Protein 9MKY (pdb70)

Organism: Homo sapiens (NCBI:txid9606)

Nearest PDB structures (foldseek):
  6vtk-assembly1_A  TM=8.248E-01  e=1.643E-38  Gallus gallus
  7rnn-assembly1_D  TM=8.249E-01  e=2.443E-36  Homo sapiens
  6l6p-assembly1_A  TM=8.157E-01  e=1.020E-35  Homo sapiens
  7cfs-assembly1_C  TM=8.239E-01  e=6.460E-35  Homo sapiens
  6l6p-assembly1_C  TM=8.046E-01  e=2.394E-34  Homo sapiens

Radius of gyration: 37.19 Å; Cα contacts (8 Å, |Δi|>4): 2549; chains: 3; bounding box: 82×81×108 Å

Sequence (1266 aa):
DFAISTSFHGIHNIVQNRSKIRRVLWLVVVLGSVSLVTWQIYIRLLNYFTWPTTTSIEVQYVEKMEFPAVTFCNLNRFQTDAVAKFGVIFFLWHIVSKVLHLQEITANSTGSREATDFAASHQNFSIVEFIRNKGFYLNNSTLLDCEFFGKPCSPKDFAHVFTEYGNCFTFNHGVSGRGLSLLFNVNQEAFTDNPALGFVDAGIIFVIHSPKKVPQFDGLGLLSPVGMHARVTIRQVKTVHQEYPWGECNPNIKLQNFSSYSTSGCLKECKAQHIKKQCGCVPFLLPGYGIECDLQKYFSCVSPVLDHIEFKDLCTVGTHNSSCPVSCEEIEYPATISYSSFPSQKALKYLSKKLNQSRKYIRENLVKIEINYSDLNYKITQQQKAVSVSELLADLGGQLGLFCGASLITIIEIIEYLFTNFDFAISTSFHGIHNIVQNRSKIRRVLWLVVVLGSVSLVTWQIYIRLLNYFTWPTTTSIEVQYVEKMEFPAVTFCNLNRFQTDAVAKFGVIFFLWHIVSKVLHLQEITANSTGSREATDFAASHQNFSIVEFIRNKGFYLNNSTLLDCEFFGKPCSPKDFAHVFTEYGNCFTFNHGVSGRGLSLLFNVNQEAFTDNPALGFVDAGIIFVIHSPKKVPQFDGLGLLSPVGMHARVTIRQVKTVHQEYPWGECNPNIKLQNFSSYSTSGCLKECKAQHIKKQCGCVPFLLPGYGIECDLQKYFSCVSPVLDHIEFKDLCTVGTHNSSCPVSCEEIEYPATISYSSFPSQKALKYLSKKLNQSRKYIRENLVKIEINYSDLNYKITQQQKAVSVSELLADLGGQLGLFCGASLITIIEIIEYLFTNFDFAISTSFHGIHNIVQNRSKIRRVLWLVVVLGSVSLVTWQIYIRLLNYFTWPTTTSIEVQYVEKMEFPAVTFCNLNRFQTDAVAKFGVIFFLWHIVSKVLHLQEITANSTGSREATDFAASHQNFSIVEFIRNKGFYLNNSTLLDCEFFGKPCSPKDFAHVFTEYGNCFTFNHGVSGRGLSLLFNVNQEAFTDNPALGFVDAGIIFVIHSPKKVPQFDGLGLLSPVGMHARVTIRQVKTVHQEYPWGECNPNIKLQNFSSYSTSGCLKECKAQHIKKQCGCVPFLLPGYGIECDLQKYFSCVSPVLDHIEFKDLCTVGTHNSSCPVSCEEIEYPATISYSSFPSQKALKYLSKKLNQSRKYIRENLVKIEINYSDLNYKITQQQKAVSVSELLADLGGQLGLFCGASLITIIEIIEYLFTNF

Solvent-accessible surface area: 55753 Å² total; per-residue (Å²): 108,32,7,97,33,22,28,34,18,0,41,32,11,36,62,111,58,172,46,79,115,80,111,61,81,2,36,104,43,16,62,46,17,58,76,61,12,91,144,6,36,120,55,23,66,92,78,38,120,87,88,44,17,23,0,9,19,77,21,53,32,36,52,141,35,149,12,1,0,0,0,3,0,0,6,5,13,0,32,51,116,18,8,78,194,51,35,22,0,22,50,0,0,27,16,0,2,7,0,29,30,61,111,134,42,101,82,123,47,103,7,19,119,93,0,64,94,28,2,58,80,97,110,155,45,50,7,41,97,29,0,114,81,80,1,2,79,26,69,124,60,3,10,52,66,5,70,46,39,58,137,112,24,37,38,168,43,17,28,71,37,52,5,18,22,0,5,0,24,9,9,52,86,82,51,31,9,75,10,1,34,2,15,1,10,1,34,16,138,25,2,19,4,29,12,70,51,54,46,14,15,0,0,0,0,1,23,20,18,15,50,160,76,95,16,65,2,48,8,30,1,30,1,0,0,15,16,20,9,0,18,0,22,0,48,18,22,42,20,36,20,38,84,147,55,59,10,66,2,43,72,131,61,150,25,86,138,81,57,86,42,22,12,26,16,8,50,31,25,18,20,0,83,58,0,85,146,124,6,57,16,2,1,27,10,1,107,66,44,46,130,66,5,81,8,83,78,2,40,79,25,2,20,69,16,2,56,87,8,78,153,110,60,63,17,46,24,1,47,24,144,12,61,2,1,2,11,40,82,15,51,60,29,51,14,64,17,3,4,0,18,1,16,3,53,94,1,1,97,74,9,23,166,133,40,131,68,72,100,122,20,0,115,41,4,0,0,27,1,30,0,4,0,16,58,14,1,30,60,29,16,71,9,62,89,45,25,56,94,18,50,11,41,6,13,26,6,2,3,18,18,8,4,2,14,4,0,70,4,0,82,69,18,63,105,51,100,96,154,98,100,117,108,32,6,97,30,22,28,33,18,0,40,31,11,36,60,112,58,170,46,78,114,85,110,61,84,3,37,101,43,16,62,45,18,57,77,62,12,92,140,7,37,118,57,25,66,92,78,38,121,87,90,44,18,24,0,9,19,76,22,53,30,37,50,139,34,149,12,2,0,0,0,3,0,1,7,4,13,0,33,51,115,17,8,78,196,50,35,23,0,23,50,0,0,26,15,0,1,6,0,32,30,60,110,133,42,97,82,124,48,105,7,18,120,92,0,62,93,26,2,58,81,98,111,155,45,50,7,39,96,29,0,115,80,78,0,2,80,26,70,122,60,4,10,52,70,6,70,46,39,58,134,112,25,37,40,166,41,17,29,72,38,53,5,18,24,0,4,0,23,9,10,51,85,84,51,31,8,75,11,1,34,3,18,1,10,1,33,15,137,25,2,20,4,29,10,70,52,54,47,14,17,0,0,0,0,0,24,20,17,16,50,161,77,96,17,66,2,46,8,29,1,29,1,0,0,16,14,19,9,1,18,0,22,0,51,19,22,41,20,36,21,37,83,147,55,60,11,67,2,44,70,129,61,147,25,87,138,81,56,87,43,23,13,27,16,9,49,33,24,17,21,0,82,56,0,87,146,123,7,57,16,1,1,27,11,2,105,66,42,46,130,62,5,82,8,82,77,3,40,80,24,3,20,68,16,1,57,85,9,77,153,109,59,62,19,46,26,1,47,24,144,12,60,2,1,3,11,39,81,13,52,60,27,51,15,64,17,3,5,0,18,2,14,3,51,93,0,0,99,76,8,23,164,132,40,134,67,73,102,120,21,0,119,40,5,0,0,30,0,31,0,3,0,17,59,12,1,31,61,28,17,71,10,62,90,46,25,56,92,20,49,13,42,7,14,25,4,2,3,18,18,7,5,0,15,5,0,70,3,0,83,67,17,64,106,50,98,96,152,96,100,118,108,33,7,97,34,20,28,34,17,0,42,32,11,36,61,109,57,170,47,81,116,83,108,60,84,2,37,103,42,16,61,44,19,57,78,61,10,90,144,8,36,119,55,23,67,91,78,36,121,87,88,43,16,24,0,8,20,77,21,52,31,36,49,139,34,148,12,1,0,0,0,3,0,1,5,4,13,0,32,51,116,18,10,77,194,49,36,22,0,22,52,0,1,26,16,0,1,6,0,30,30,57,110,133,41,97,82,124,47,105,7,19,117,94,0,62,94,26,3,57,79,97,110,154,44,51,8,39,96,29,1,116,82,80,1,2,80,26,69,124,61,3,10,54,66,6,71,44,40,60,134,113,24,38,39,166,41,17,29,73,37,53,5,18,23,0,4,0,23,10,10,54,86,83,51,30,8,76,10,1,33,2,17,1,10,1,33,16,137,26,2,20,4,29,11,70,53,55,47,14,15,0,0,0,0,0,23,20,18,16,49,161,79,96,16,64,2,47,8,29,1,31,1,0,0,15,14,20,9,1,18,0,22,1,50,19,20,42,19,36,21,38,85,149,55,61,10,67,3,42,71,129,63,149,25,87,138,81,58,86,42,20,11,26,16,9,50,32,26,17,22,0,82,57,0,86,147,123,5,58,16,2,1,26,10,1,105,68,45,47,131,62,5,82,8,82,77,2,39,78,24,3,21,69,16,1,56,87,9,78,153,107,59,61,19,48,25,1,47,22,144,12,61,2,1,2,11,40,81,13,51,60,28,51,13,64,18,3,5,0,17,2,16,3,53,93,0,2,98,76,8,22,166,134,40,131,68,72,102,121,21,0,120,41,4,0,0,28,0,30,0,4,0,17,60,13,1,30,62,28,16,72,10,64,89,46,26,57,94,20,50,12,42,8,11,26,5,2,3,17,17,8,4,1,15,4,0,71,4,0,80,69,19,65,106,56,102,96,157,97,101,117

B-factor: mean 116.0, std 36.6, range [51.24, 211.42]

Structure (mmCIF, N/CA/C/O backbone):
data_9MKY
#
_entry.id   9MKY
#
loop_
_entity.id
_entity.type
_entity.pdbx_description
1 polymer 'Acid-sensing ion channel 5'
2 non-polymer 2-acetamido-2-deoxy-beta-D-glucopyranose
#
loop_
_atom_site.group_PDB
_atom_site.id
_atom_site.type_symbol
_atom_site.label_atom_id
_atom_site.label_alt_id
_atom_site.label_comp_id
_atom_site.label_asym_id
_atom_site.label_entity_id
_atom_site.label_seq_id
_atom_site.pdbx_PDB_ins_code
_atom_site.Cartn_x
_atom_site.Cartn_y
_atom_site.Cartn_z
_atom_site.occupancy
_atom_site.B_iso_or_equiv
_atom_site.auth_seq_id
_atom_site.auth_comp_id
_atom_site.auth_asym_id
_atom_site.auth_atom_id
_atom_site.pdbx_PDB_model_num
ATOM 1 N N . ASP A 1 40 ? 133.304 136.175 86.571 1.00 175.83 40 ASP C N 1
ATOM 2 C CA . ASP A 1 40 ? 132.551 137.414 86.723 1.00 176.67 40 ASP C CA 1
ATOM 3 C C . ASP A 1 40 ? 132.734 137.984 88.128 1.00 179.11 40 ASP C C 1
ATOM 4 O O . ASP A 1 40 ? 133.683 138.725 88.383 1.00 178.80 40 ASP C O 1
ATOM 6 N N . PHE A 1 41 ? 131.823 137.635 89.041 1.00 187.34 41 PHE C N 1
ATOM 7 C CA . PHE A 1 41 ? 131.934 138.115 90.413 1.00 185.78 41 PHE C CA 1
ATOM 8 C C . PHE A 1 41 ? 133.192 137.588 91.088 1.00 188.20 41 PHE C C 1
ATOM 9 O O . PHE A 1 41 ? 133.739 138.243 91.983 1.00 188.68 41 PHE C O 1
ATOM 11 N N . ALA A 1 42 ? 133.663 136.410 90.678 1.00 194.57 42 ALA C N 1
ATOM 12 C CA . ALA A 1 42 ? 134.865 135.840 91.276 1.00 193.07 42 ALA C CA 1
ATOM 13 C C . ALA A 1 42 ? 136.069 136.744 91.046 1.00 193.62 42 ALA C C 1
ATOM 14 O O . ALA A 1 42 ? 136.869 136.984 91.957 1.00 192.91 42 ALA C O 1
ATOM 16 N N . ILE A 1 43 ? 136.214 137.257 89.822 1.00 191.54 43 ILE C N 1
ATOM 17 C CA . ILE A 1 43 ? 137.340 138.127 89.511 1.00 190.20 43 ILE C CA 1
ATOM 18 C C . ILE A 1 43 ? 137.227 139.486 90.189 1.00 191.30 43 ILE C C 1
ATOM 19 O O . ILE A 1 43 ? 138.240 140.181 90.327 1.00 189.09 43 ILE C O 1
ATOM 21 N N . SER A 1 44 ? 136.028 139.880 90.615 1.00 195.30 44 SER C N 1
ATOM 22 C CA . SER A 1 44 ? 135.805 141.176 91.245 1.00 194.32 44 SER C CA 1
ATOM 23 C C . SER A 1 44 ? 135.707 141.094 92.761 1.00 193.94 44 SER C C 1
ATOM 24 O O . SER A 1 44 ? 136.222 141.973 93.458 1.00 193.87 44 SER C O 1
ATOM 26 N N . THR A 1 45 ? 135.060 140.059 93.290 1.00 188.56 45 THR C N 1
ATOM 27 C CA . THR A 1 45 ? 134.898 139.938 94.730 1.00 188.32 45 THR C CA 1
ATOM 28 C C . THR A 1 45 ? 136.250 139.765 95.411 1.00 187.61 45 THR C C 1
ATOM 29 O O . THR A 1 45 ? 137.165 139.131 94.880 1.00 186.79 45 THR C O 1
ATOM 33 N N . SER A 1 46 ? 136.369 140.345 96.603 1.00 185.84 46 SER C N 1
ATOM 34 C CA . SER A 1 46 ? 137.562 140.200 97.423 1.00 184.47 46 SER C CA 1
ATOM 35 C C . SER A 1 46 ? 137.507 138.973 98.320 1.00 186.13 46 SER C C 1
ATOM 36 O O . SER A 1 46 ? 138.497 138.669 98.991 1.00 187.35 46 SER C O 1
ATOM 39 N N . PHE A 1 47 ? 136.376 138.267 98.354 1.00 189.15 47 PHE C N 1
ATOM 40 C CA . PHE A 1 47 ? 136.284 137.023 99.105 1.00 189.57 47 PHE C CA 1
ATOM 41 C C . PHE A 1 47 ? 137.258 136.011 98.521 1.00 189.26 47 PHE C C 1
ATOM 42 O O . PHE A 1 47 ? 137.092 135.565 97.382 1.00 189.78 47 PHE C O 1
ATOM 50 N N . HIS A 1 48 ? 138.275 135.643 99.293 1.00 182.48 48 HIS C N 1
ATOM 51 C CA . HIS A 1 48 ? 139.339 134.803 98.770 1.00 182.90 48 HIS C CA 1
ATOM 52 C C . HIS A 1 48 ? 138.805 133.418 98.416 1.00 183.58 48 HIS C C 1
ATOM 53 O O . HIS A 1 48 ? 137.755 132.982 98.896 1.00 183.90 48 HIS C O 1
ATOM 60 N N . GLY A 1 49 ? 139.545 132.727 97.555 1.00 191.17 49 GLY C N 1
ATOM 61 C CA . GLY A 1 49 ? 139.201 131.370 97.181 1.00 190.11 49 GLY C CA 1
ATOM 62 C C . GLY A 1 49 ? 138.320 131.287 95.953 1.00 190.35 49 GLY C C 1
ATOM 63 O O . GLY A 1 49 ? 138.604 130.521 95.027 1.00 191.68 49 GLY C O 1
ATOM 64 N N . ILE A 1 50 ? 137.245 132.078 95.930 1.00 192.01 50 ILE C N 1
ATOM 65 C CA . ILE A 1 50 ? 136.284 131.990 94.834 1.00 193.80 50 ILE C CA 1
ATOM 66 C C . ILE A 1 50 ? 136.958 132.314 93.507 1.00 195.52 50 ILE C C 1
ATOM 67 O O . ILE A 1 50 ? 136.548 131.819 92.450 1.00 195.66 50 ILE C O 1
ATOM 72 N N . HIS A 1 51 ? 137.996 133.153 93.535 1.00 201.25 51 HIS C N 1
ATOM 73 C CA . HIS A 1 51 ? 138.690 133.516 92.305 1.00 200.27 51 HIS C CA 1
ATOM 74 C C . HIS A 1 51 ? 139.320 132.290 91.653 1.00 200.85 51 HIS C C 1
ATOM 75 O O . HIS A 1 51 ? 139.369 132.180 90.424 1.00 200.82 51 HIS C O 1
ATOM 82 N N . ASN A 1 52 ? 139.811 131.357 92.467 1.00 207.90 52 ASN C N 1
ATOM 83 C CA . ASN A 1 52 ? 140.389 130.123 91.950 1.00 207.61 52 ASN C CA 1
ATOM 84 C C . ASN A 1 52 ? 139.321 129.239 91.316 1.00 207.73 52 ASN C C 1
ATOM 85 O O . ASN A 1 52 ? 139.597 128.526 90.347 1.00 207.96 52 ASN C O 1
ATOM 90 N N . ILE A 1 53 ? 138.105 129.276 91.857 1.00 199.34 53 ILE C N 1
ATOM 91 C CA . ILE A 1 53 ? 137.029 128.406 91.396 1.00 197.97 53 ILE C CA 1
ATOM 92 C C . ILE A 1 53 ? 136.787 128.638 89.911 1.00 197.95 53 ILE C C 1
ATOM 93 O O . ILE A 1 53 ? 136.710 127.686 89.127 1.00 196.36 53 ILE C O 1
ATOM 98 N N . VAL A 1 54 ? 136.668 129.904 89.514 1.00 199.21 54 VAL C N 1
ATOM 99 C CA . VAL A 1 54 ? 136.353 130.250 88.133 1.00 198.49 54 VAL C CA 1
ATOM 100 C C . VAL A 1 54 ? 137.637 130.332 87.317 1.00 199.66 54 VAL C C 1
ATOM 101 O O . VAL A 1 54 ? 137.737 129.734 86.240 1.00 199.84 54 VAL C O 1
ATOM 105 N N . GLN A 1 55 ? 138.623 131.076 87.820 1.00 205.81 55 GLN C N 1
ATOM 106 C CA . GLN A 1 55 ? 139.865 131.295 87.087 1.00 205.05 55 GLN C CA 1
ATOM 107 C C . GLN A 1 55 ? 140.521 129.972 86.714 1.00 205.22 55 GLN C C 1
ATOM 108 O O . GLN A 1 55 ? 140.851 129.745 85.545 1.00 203.11 55 GLN C O 1
ATOM 114 N N . ASN A 1 56 ? 140.724 129.100 87.697 1.00 210.37 56 ASN C N 1
ATOM 115 C CA . ASN A 1 56 ? 141.287 127.782 87.431 1.00 210.68 56 ASN C CA 1
ATOM 116 C C . ASN A 1 56 ? 140.159 126.776 87.245 1.00 210.83 56 ASN C C 1
ATOM 117 O O . ASN A 1 56 ? 139.424 126.474 88.192 1.00 209.43 56 ASN C O 1
ATOM 122 N N . ARG A 1 57 ? 140.020 126.257 86.026 1.00 206.24 57 ARG C N 1
ATOM 123 C CA . ARG A 1 57 ? 138.938 125.345 85.684 1.00 205.16 57 ARG C CA 1
ATOM 124 C C . ARG A 1 57 ? 139.371 123.884 85.714 1.00 204.74 57 ARG C C 1
ATOM 125 O O . ARG A 1 57 ? 138.599 123.011 85.301 1.00 203.79 57 ARG C O 1
ATOM 133 N N . SER A 1 58 ? 140.579 123.595 86.191 1.00 205.36 58 SER C N 1
ATOM 134 C CA . SER A 1 58 ? 141.014 122.211 86.321 1.00 205.38 58 SER C CA 1
ATOM 135 C C . SER A 1 58 ? 140.103 121.473 87.292 1.00 206.43 58 SER C C 1
ATOM 136 O O . SER A 1 58 ? 139.738 122.003 88.344 1.00 207.84 58 SER C O 1
ATOM 139 N N . LYS A 1 59 ? 139.741 120.239 86.937 1.00 203.21 59 LYS C N 1
ATOM 140 C CA . LYS A 1 59 ? 138.757 119.494 87.716 1.00 202.41 59 LYS C CA 1
ATOM 141 C C . LYS A 1 59 ? 139.170 119.394 89.180 1.00 202.47 59 LYS C C 1
ATOM 142 O O . LYS A 1 59 ? 138.366 119.638 90.086 1.00 202.98 59 LYS C O 1
ATOM 144 N N . ILE A 1 60 ? 140.427 119.034 89.430 1.00 201.35 60 ILE C N 1
ATOM 145 C CA . ILE A 1 60 ? 140.919 118.862 90.792 1.00 201.44 60 ILE C CA 1
ATOM 146 C C . ILE A 1 60 ? 140.875 120.197 91.524 1.00 203.09 60 ILE C C 1
ATOM 147 O O . ILE A 1 60 ? 140.379 120.282 92.653 1.00 202.59 60 ILE C O 1
ATOM 152 N N . ARG A 1 61 ? 141.392 121.249 90.888 1.00 207.20 61 ARG C N 1
ATOM 153 C CA . ARG A 1 61 ? 141.452 122.562 91.533 1.00 205.69 61 ARG C CA 1
ATOM 154 C C . ARG A 1 61 ? 140.079 123.227 91.566 1.00 206.80 61 ARG C C 1
ATOM 155 O O . ARG A 1 61 ? 139.670 123.785 92.590 1.00 207.45 61 ARG C O 1
ATOM 163 N N . ARG A 1 62 ? 139.352 123.174 90.450 1.00 205.34 62 ARG C N 1
ATOM 164 C CA . ARG A 1 62 ? 138.042 123.807 90.350 1.00 202.85 62 ARG C CA 1
ATOM 165 C C . ARG A 1 62 ? 137.116 123.312 91.453 1.00 202.72 62 ARG C C 1
ATOM 166 O O . ARG A 1 62 ? 136.282 124.070 91.959 1.00 201.69 62 ARG C O 1
ATOM 174 N N . VAL A 1 63 ? 137.252 122.041 91.830 1.00 199.98 63 VAL C N 1
ATOM 175 C CA . VAL A 1 63 ? 136.424 121.462 92.880 1.00 198.38 63 VAL C CA 1
ATOM 176 C C . VAL A 1 63 ? 137.057 121.620 94.259 1.00 198.18 63 VAL C C 1
ATOM 177 O O . VAL A 1 63 ? 136.361 121.927 95.232 1.00 198.36 63 VAL C O 1
ATOM 179 N N . LEU A 1 64 ? 138.372 121.417 94.359 1.00 202.80 64 LEU C N 1
ATOM 180 C CA . LEU A 1 64 ? 139.039 121.478 95.656 1.00 204.25 64 LEU C CA 1
ATOM 181 C C . LEU A 1 64 ? 138.945 122.876 96.256 1.00 204.33 64 LEU C C 1
ATOM 182 O O . LEU A 1 64 ? 138.652 123.039 97.446 1.00 205.46 64 LEU C O 1
ATOM 187 N N . TRP A 1 65 ? 139.187 123.904 95.441 1.00 199.81 65 TRP C N 1
ATOM 188 C CA . TRP A 1 65 ? 139.213 125.272 95.942 1.00 198.51 65 TRP C CA 1
ATOM 189 C C . TRP A 1 65 ? 137.880 125.664 96.570 1.00 198.63 65 TRP C C 1
ATOM 190 O O . TRP A 1 65 ? 137.839 126.300 97.629 1.00 199.18 65 TRP C O 1
ATOM 201 N N . LEU A 1 66 ? 136.776 125.286 95.925 1.00 196.83 66 LEU C N 1
ATOM 202 C CA . LEU A 1 66 ? 135.460 125.564 96.489 1.00 195.78 66 LEU C CA 1
ATOM 203 C C . LEU A 1 66 ? 135.291 124.872 97.835 1.00 198.46 66 LEU C C 1
ATOM 204 O O . LEU A 1 66 ? 134.690 125.425 98.763 1.00 199.69 66 LEU C O 1
ATOM 206 N N . VAL A 1 67 ? 135.819 123.651 97.959 1.00 202.02 67 VAL C N 1
ATOM 207 C CA . VAL A 1 67 ? 135.714 122.920 99.219 1.00 200.55 67 VAL C CA 1
ATOM 208 C C . VAL A 1 67 ? 136.396 123.683 100.343 1.00 201.10 67 VAL C C 1
ATOM 209 O O . VAL A 1 67 ? 135.849 123.801 101.446 1.00 202.55 67 VAL C O 1
ATOM 213 N N . VAL A 1 68 ? 137.589 124.214 100.091 1.00 197.75 68 VAL C N 1
ATOM 214 C CA . VAL A 1 68 ? 138.283 125.027 101.088 1.00 196.10 68 VAL C CA 1
ATOM 215 C C . VAL A 1 68 ? 137.501 126.294 101.398 1.00 196.35 68 VAL C C 1
ATOM 216 O O . VAL A 1 68 ? 137.424 126.724 102.552 1.00 195.36 68 VAL C O 1
ATOM 220 N N . VAL A 1 69 ? 136.910 126.907 100.374 1.00 193.01 69 VAL C N 1
ATOM 221 C CA . VAL A 1 69 ? 136.080 128.090 100.555 1.00 190.69 69 VAL C CA 1
ATOM 222 C C . VAL A 1 69 ? 134.937 127.741 101.497 1.00 191.48 69 VAL C C 1
ATOM 223 O O . VAL A 1 69 ? 134.671 128.462 102.465 1.00 192.77 69 VAL C O 1
ATOM 227 N N . LEU A 1 70 ? 134.257 126.626 101.223 1.00 192.42 70 LEU C N 1
ATOM 228 C CA . LEU A 1 70 ? 133.147 126.208 102.071 1.00 191.41 70 LEU C CA 1
ATOM 229 C C . LEU A 1 70 ? 133.624 125.900 103.484 1.00 192.60 70 LEU C C 1
ATOM 230 O O . LEU A 1 70 ? 132.983 126.282 104.469 1.00 194.13 70 LEU C O 1
ATOM 232 N N . GLY A 1 71 ? 134.755 125.209 103.602 1.00 193.84 71 GLY C N 1
ATOM 233 C CA . GLY A 1 71 ? 135.281 124.843 104.900 1.00 192.98 71 GLY C CA 1
ATOM 234 C C . GLY A 1 71 ? 135.578 126.041 105.776 1.00 193.13 71 GLY C C 1
ATOM 235 O O . GLY A 1 71 ? 135.126 126.107 106.922 1.00 193.97 71 GLY C O 1
ATOM 236 N N . SER A 1 72 ? 136.342 126.999 105.247 1.00 184.41 72 SER C N 1
ATOM 237 C CA . SER A 1 72 ? 136.670 128.194 106.014 1.00 182.85 72 SER C CA 1
ATOM 238 C C . SER A 1 72 ? 135.450 129.066 106.275 1.00 184.42 72 SER C C 1
ATOM 239 O O . SER A 1 72 ? 135.337 129.640 107.363 1.00 185.02 72 SER C O 1
ATOM 242 N N . VAL A 1 73 ? 134.539 129.181 105.306 1.00 182.76 73 VAL C N 1
ATOM 243 C CA . VAL A 1 73 ? 133.361 130.022 105.497 1.00 179.91 73 VAL C CA 1
ATOM 244 C C . VAL A 1 73 ? 132.546 129.533 106.687 1.00 180.68 73 VAL C C 1
ATOM 245 O O . VAL A 1 73 ? 132.114 130.330 107.529 1.00 180.08 73 VAL C O 1
ATOM 249 N N . SER A 1 74 ? 132.324 128.221 106.781 1.00 178.59 74 SER C N 1
ATOM 250 C CA . SER A 1 74 ? 131.630 127.664 107.934 1.00 176.14 74 SER C CA 1
ATOM 251 C C . SER A 1 74 ? 132.407 127.867 109.226 1.00 174.26 74 SER C C 1
ATOM 252 O O . SER A 1 74 ? 131.793 128.034 110.284 1.00 172.35 74 SER C O 1
ATOM 255 N N . LEU A 1 75 ? 133.739 127.854 109.161 1.00 167.16 75 LEU C N 1
ATOM 256 C CA . LEU A 1 75 ? 134.549 128.138 110.339 1.00 165.65 75 LEU C CA 1
ATOM 257 C C . LEU A 1 75 ? 134.360 129.577 110.804 1.00 166.89 75 LEU C C 1
ATOM 258 O O . LEU A 1 75 ? 134.340 129.845 112.011 1.00 164.01 75 LEU C O 1
ATOM 263 N N . VAL A 1 76 ? 134.221 130.511 109.862 1.00 162.82 76 VAL C N 1
ATOM 264 C CA . VAL A 1 76 ? 134.005 131.910 110.220 1.00 156.45 76 VAL C CA 1
ATOM 265 C C . VAL A 1 76 ? 132.741 132.050 111.057 1.00 158.69 76 VAL C C 1
ATOM 266 O O . VAL A 1 76 ? 132.734 132.711 112.102 1.00 156.46 76 VAL C O 1
ATOM 270 N N . THR A 1 77 ? 131.650 131.426 110.608 1.00 165.36 77 THR C N 1
ATOM 271 C CA . THR A 1 77 ? 130.376 131.563 111.305 1.00 161.54 77 THR C CA 1
ATOM 272 C C . THR A 1 77 ? 130.473 131.031 112.729 1.00 161.07 77 THR C C 1
ATOM 273 O O . THR A 1 77 ? 129.965 131.648 113.671 1.00 162.02 77 THR C O 1
ATOM 277 N N . TRP A 1 78 ? 131.122 129.879 112.904 1.00 156.52 78 TRP C N 1
ATOM 278 C CA . TRP A 1 78 ? 131.282 129.323 114.243 1.00 156.22 78 TRP C CA 1
ATOM 279 C C . TRP A 1 78 ? 132.106 130.252 115.125 1.00 156.80 78 TRP C C 1
ATOM 280 O O . TRP A 1 78 ? 131.738 130.528 116.272 1.00 156.96 78 TRP C O 1
ATOM 291 N N . GLN A 1 79 ? 133.226 130.752 114.601 1.00 150.77 79 GLN C N 1
ATOM 292 C CA . GLN A 1 79 ? 134.092 131.610 115.402 1.00 149.77 79 GLN C CA 1
ATOM 293 C C . GLN A 1 79 ? 133.412 132.934 115.729 1.00 153.03 79 GLN C C 1
ATOM 294 O O . GLN A 1 79 ? 133.443 133.385 116.879 1.00 152.06 79 GLN C O 1
ATOM 300 N N . ILE A 1 80 ? 132.791 133.570 114.734 1.00 147.49 80 ILE C N 1
ATOM 301 C CA . ILE A 1 80 ? 132.068 134.810 114.994 1.00 142.54 80 ILE C CA 1
ATOM 302 C C . ILE A 1 80 ? 130.929 134.560 115.973 1.00 143.11 80 ILE C C 1
ATOM 303 O O . ILE A 1 80 ? 130.679 135.367 116.876 1.00 141.24 80 ILE C O 1
ATOM 308 N N . TYR A 1 81 ? 130.223 133.439 115.811 1.00 146.80 81 TYR C N 1
ATOM 309 C CA . TYR A 1 81 ? 129.141 133.109 116.731 1.00 144.23 81 TYR C CA 1
ATOM 310 C C . TYR A 1 81 ? 129.655 132.995 118.159 1.00 146.70 81 TYR C C 1
ATOM 311 O O . TYR A 1 81 ? 129.013 133.479 119.098 1.00 154.16 81 TYR C O 1
ATOM 320 N N . ILE A 1 82 ? 130.812 132.359 118.345 1.00 143.77 82 ILE C N 1
ATOM 321 C CA . ILE A 1 82 ? 131.398 132.269 119.679 1.00 144.80 82 ILE C CA 1
ATOM 322 C C . ILE A 1 82 ? 131.748 133.657 120.197 1.00 142.40 82 ILE C C 1
ATOM 323 O O . ILE A 1 82 ? 131.508 133.979 121.367 1.00 144.80 82 ILE C O 1
ATOM 328 N N . ARG A 1 83 ? 132.327 134.500 119.339 1.00 136.55 83 ARG C N 1
ATOM 329 C CA . ARG A 1 83 ? 132.697 135.847 119.761 1.00 138.28 83 ARG C CA 1
ATOM 330 C C . ARG A 1 83 ? 131.472 136.638 120.203 1.00 140.40 83 ARG C C 1
ATOM 331 O O . ARG A 1 83 ? 131.447 137.207 121.300 1.00 142.84 83 ARG C O 1
ATOM 339 N N . LEU A 1 84 ? 130.439 136.682 119.360 1.00 131.84 84 LEU C N 1
ATOM 340 C CA . LEU A 1 84 ? 129.230 137.412 119.721 1.00 128.32 84 LEU C CA 1
ATOM 341 C C . LEU A 1 84 ? 128.570 136.801 120.949 1.00 127.75 84 LEU C C 1
ATOM 342 O O . LEU A 1 84 ? 128.089 137.523 121.830 1.00 128.72 84 LEU C O 1
ATOM 347 N N . LEU A 1 85 ? 128.539 135.470 121.027 1.00 139.09 85 LEU C N 1
ATOM 348 C CA . LEU A 1 85 ? 127.949 134.815 122.187 1.00 139.33 85 LEU C CA 1
ATOM 349 C C . LEU A 1 85 ? 128.687 135.196 123.463 1.00 140.59 85 LEU C C 1
ATOM 350 O O . LEU A 1 85 ? 128.061 135.458 124.496 1.00 142.50 85 LEU C O 1
ATOM 355 N N . ASN A 1 86 ? 130.019 135.229 123.411 1.00 140.99 86 ASN C N 1
ATOM 356 C CA . ASN A 1 86 ? 130.791 135.605 124.591 1.00 139.67 86 ASN C CA 1
ATOM 357 C C . ASN A 1 86 ? 130.571 137.067 124.954 1.00 137.29 86 ASN C C 1
ATOM 358 O O . ASN A 1 86 ? 130.529 137.418 126.139 1.00 138.14 86 ASN C O 1
ATOM 363 N N . TYR A 1 87 ? 130.433 137.936 123.951 1.00 128.38 87 TYR C N 1
ATOM 364 C CA . TYR A 1 87 ? 130.251 139.357 124.230 1.00 127.98 87 TYR C CA 1
ATOM 365 C C . TYR A 1 87 ? 128.985 139.603 125.038 1.00 130.12 87 TYR C C 1
ATOM 366 O O . TYR A 1 87 ? 128.989 140.395 125.987 1.00 129.98 87 TYR C O 1
ATOM 375 N N . PHE A 1 88 ? 127.890 138.933 124.678 1.00 130.28 88 PHE C N 1
ATOM 376 C CA . PHE A 1 88 ? 126.612 139.197 125.323 1.00 125.96 88 PHE C CA 1
ATOM 377 C C . PHE A 1 88 ? 126.551 138.680 126.751 1.00 125.10 88 PHE C C 1
ATOM 378 O O . PHE A 1 88 ? 125.582 138.980 127.454 1.00 130.07 88 PHE C O 1
ATOM 386 N N . THR A 1 89 ? 127.544 137.910 127.196 1.00 129.42 89 THR C N 1
ATOM 387 C CA . THR A 1 89 ? 127.614 137.538 128.603 1.00 134.13 89 THR C CA 1
ATOM 388 C C . THR A 1 89 ? 127.989 138.714 129.493 1.00 137.20 89 THR C C 1
ATOM 389 O O . THR A 1 89 ? 127.892 138.596 130.719 1.00 135.36 89 THR C O 1
ATOM 393 N N . TRP A 1 90 ? 128.410 139.836 128.911 1.00 130.96 90 TRP C N 1
ATOM 394 C CA . TRP A 1 90 ? 128.770 141.029 129.664 1.00 126.63 90 TRP C CA 1
ATOM 395 C C . TRP A 1 90 ? 129.947 140.735 130.585 1.00 124.95 90 TRP C C 1
ATOM 396 O O . TRP A 1 90 ? 129.841 140.914 131.805 1.00 122.74 90 TRP C O 1
ATOM 407 N N . PRO A 1 91 ? 131.077 140.287 130.047 1.00 130.93 91 PRO C N 1
ATOM 408 C CA . PRO A 1 91 ? 132.241 140.025 130.896 1.00 133.16 91 PRO C CA 1
ATOM 409 C C . PRO A 1 91 ? 132.827 141.316 131.444 1.00 137.82 91 PRO C C 1
ATOM 410 O O . PRO A 1 91 ? 132.601 142.410 130.922 1.00 136.97 91 PRO C O 1
ATOM 414 N N . THR A 1 92 ? 133.587 141.174 132.527 1.00 136.74 92 THR C N 1
ATOM 415 C CA . THR A 1 92 ? 134.219 142.310 133.177 1.00 131.36 92 THR C CA 1
ATOM 416 C C . THR A 1 92 ? 135.563 141.887 133.751 1.00 132.76 92 THR C C 1
ATOM 417 O O . THR A 1 92 ? 135.807 140.708 134.019 1.00 133.63 92 THR C O 1
ATOM 421 N N . THR A 1 93 ? 136.434 142.874 133.932 1.00 139.24 93 THR C N 1
ATOM 422 C CA . THR A 1 93 ? 137.721 142.691 134.580 1.00 138.31 93 THR C CA 1
ATOM 423 C C . THR A 1 93 ? 137.921 143.822 135.577 1.00 138.58 93 THR C C 1
ATOM 424 O O . THR A 1 93 ? 137.358 144.910 135.431 1.00 138.31 93 THR C O 1
ATOM 428 N N . THR A 1 94 ? 138.733 143.561 136.597 1.00 134.56 94 THR C N 1
ATOM 429 C CA . THR A 1 94 ? 138.904 144.489 137.702 1.00 132.95 94 THR C CA 1
ATOM 430 C C . THR A 1 94 ? 140.323 145.035 137.737 1.00 129.66 94 THR C C 1
ATOM 431 O O . THR A 1 94 ? 141.276 144.373 137.317 1.00 128.85 94 THR C O 1
ATOM 435 N N . SER A 1 95 ? 140.446 146.259 138.244 1.00 127.05 95 SER C N 1
ATOM 436 C CA . SER A 1 95 ? 141.726 146.918 138.450 1.00 126.86 95 SER C CA 1
ATOM 437 C C . SER A 1 95 ? 141.854 147.308 139.914 1.00 128.02 95 SER C C 1
ATOM 438 O O . SER A 1 95 ? 140.898 147.798 140.521 1.00 130.09 95 SER C O 1
ATOM 441 N N . ILE A 1 96 ? 143.038 147.087 140.478 1.00 128.22 96 ILE C N 1
ATOM 442 C CA . ILE A 1 96 ? 143.307 147.338 141.888 1.00 128.88 96 ILE C CA 1
ATOM 443 C C . ILE A 1 96 ? 144.452 148.333 141.987 1.00 129.20 96 ILE C C 1
ATOM 444 O O . ILE A 1 96 ? 145.505 148.139 141.370 1.00 129.58 96 ILE C O 1
ATOM 449 N N . GLU A 1 97 ? 144.244 149.394 142.762 1.00 134.50 97 GLU C N 1
ATOM 450 C CA . GLU A 1 97 ? 145.255 150.415 142.999 1.00 131.86 97 GLU C CA 1
ATOM 451 C C . GLU A 1 97 ? 145.420 150.608 144.498 1.00 133.00 97 GLU C C 1
ATOM 452 O O . GLU A 1 97 ? 144.428 150.733 145.222 1.00 138.79 97 GLU C O 1
ATOM 458 N N . VAL A 1 98 ? 146.667 150.629 144.959 1.00 127.81 98 VAL C N 1
ATOM 459 C CA . VAL A 1 98 ? 146.992 150.862 146.361 1.00 132.27 98 VAL C CA 1
ATOM 460 C C . VAL A 1 98 ? 148.087 151.916 146.420 1.00 134.84 98 VAL C C 1
ATOM 461 O O . VAL A 1 98 ? 149.054 151.859 145.653 1.00 136.26 98 VAL C O 1
ATOM 465 N N . GLN A 1 99 ? 147.936 152.878 147.326 1.00 129.89 99 GLN C N 1
ATOM 466 C CA . GLN A 1 99 ? 148.845 154.015 147.366 1.00 129.38 99 GLN C CA 1
ATOM 467 C C . GLN A 1 99 ? 148.804 154.655 148.744 1.00 128.19 99 GLN C C 1
ATOM 468 O O . GLN A 1 99 ? 147.879 154.430 149.529 1.00 123.46 99 GLN C O 1
ATOM 474 N N . TYR A 1 100 ? 149.827 155.460 149.024 1.00 136.72 100 TYR C N 1
ATOM 475 C CA . TYR A 1 100 ? 149.852 156.310 150.206 1.00 136.22 100 TYR C CA 1
ATOM 476 C C . TYR A 1 100 ? 149.248 157.663 149.861 1.00 136.66 100 TYR C C 1
ATOM 477 O O . TYR A 1 100 ? 149.587 158.256 148.832 1.00 136.96 100 TYR C O 1
ATOM 486 N N . VAL A 1 101 ? 148.356 158.148 150.718 1.00 135.94 101 VAL C N 1
ATOM 487 C CA . VAL A 1 101 ? 147.770 159.477 150.582 1.00 137.47 101 VAL C CA 1
ATOM 488 C C . VAL A 1 101 ? 148.228 160.272 151.798 1.00 141.23 101 VAL C C 1
ATOM 489 O O . VAL A 1 101 ? 147.744 160.053 152.915 1.00 143.25 101 VAL C O 1
ATOM 493 N N . GLU A 1 102 ? 149.169 161.196 151.587 1.00 142.74 102 GLU C N 1
ATOM 494 C CA . GLU A 1 102 ? 149.739 161.946 152.701 1.00 142.05 102 GLU C CA 1
ATOM 495 C C . GLU A 1 102 ? 148.663 162.723 153.450 1.00 141.74 102 GLU C C 1
ATOM 496 O O . GLU A 1 102 ? 148.547 162.625 154.676 1.00 138.47 102 GLU C O 1
ATOM 502 N N . LYS A 1 103 ? 147.866 163.502 152.725 1.00 141.04 103 LYS C N 1
ATOM 503 C CA . LYS A 1 103 ? 146.778 164.281 153.303 1.00 140.08 103 LYS C CA 1
ATOM 504 C C . LYS A 1 103 ? 145.465 163.735 152.765 1.00 139.38 103 LYS C C 1
ATOM 505 O O . LYS A 1 103 ? 145.184 163.852 151.567 1.00 137.46 103 LYS C O 1
ATOM 511 N N . MET A 1 104 ? 144.667 163.145 153.649 1.00 121.02 104 MET C N 1
ATOM 512 C CA . MET A 1 104 ? 143.470 162.427 153.246 1.00 116.76 104 MET C CA 1
ATOM 513 C C . MET A 1 104 ? 142.374 162.699 154.264 1.00 118.88 104 MET C C 1
ATOM 514 O O . MET A 1 104 ? 142.651 163.049 155.415 1.00 116.29 104 MET C O 1
ATOM 519 N N . GLU A 1 105 ? 141.127 162.539 153.831 1.00 112.76 105 GLU C N 1
ATOM 520 C CA . GLU A 1 105 ? 139.982 162.899 154.657 1.00 111.76 105 GLU C CA 1
ATOM 521 C C . GLU A 1 105 ? 139.706 161.798 155.673 1.00 110.57 105 GLU C C 1
ATOM 522 O O . GLU A 1 105 ? 139.353 160.674 155.303 1.00 108.62 105 GLU C O 1
ATOM 528 N N . PHE A 1 106 ? 139.867 162.125 156.950 1.00 87.74 106 PHE C N 1
ATOM 529 C CA . PHE A 1 106 ? 139.562 161.175 158.005 1.00 82.28 106 PHE C CA 1
ATOM 530 C C . PHE A 1 106 ? 138.060 160.899 158.035 1.00 90.03 106 PHE C C 1
ATOM 531 O O . PHE A 1 106 ? 137.258 161.819 157.854 1.00 100.90 106 PHE C O 1
ATOM 539 N N . PRO A 1 107 ? 137.643 159.651 158.262 1.00 79.60 107 PRO C N 1
ATOM 540 C CA . PRO A 1 107 ? 136.205 159.361 158.295 1.00 79.55 107 PRO C CA 1
ATOM 541 C C . PRO A 1 107 ? 135.539 159.871 159.560 1.00 83.41 107 PRO C C 1
ATOM 542 O O . PRO A 1 107 ? 136.183 160.520 160.389 1.00 89.69 107 PRO C O 1
ATOM 546 N N . ALA A 1 108 ? 134.251 159.589 159.712 1.00 75.94 108 ALA C N 1
ATOM 547 C CA . ALA A 1 108 ? 133.505 159.944 160.909 1.00 71.86 108 ALA C CA 1
ATOM 548 C C . ALA A 1 108 ? 133.357 158.717 161.794 1.00 81.93 108 ALA C C 1
ATOM 549 O O . ALA A 1 108 ? 133.195 157.599 161.297 1.00 92.08 108 ALA C O 1
ATOM 551 N N . VAL A 1 109 ? 133.421 158.929 163.105 1.00 72.39 109 VAL C N 1
ATOM 552 C CA . VAL A 1 109 ? 133.338 157.854 164.085 1.00 68.49 109 VAL C CA 1
ATOM 553 C C . VAL A 1 109 ? 132.297 158.239 165.123 1.00 76.25 109 VAL C C 1
ATOM 554 O O . VAL A 1 109 ? 132.302 159.370 165.620 1.00 86.57 109 VAL C O 1
ATOM 558 N N . THR A 1 110 ? 131.407 157.305 165.447 1.00 70.03 110 THR C N 1
ATOM 559 C CA . THR A 1 110 ? 130.350 157.524 166.423 1.00 73.58 110 THR C CA 1
ATOM 560 C C . THR A 1 110 ? 130.513 156.549 167.577 1.00 71.82 110 THR C C 1
ATOM 561 O O . THR A 1 110 ? 130.832 155.376 167.369 1.00 75.40 110 THR C O 1
ATOM 565 N N . PHE A 1 111 ? 130.296 157.041 168.793 1.00 66.92 111 PHE C N 1
ATOM 566 C CA . PHE A 1 111 ? 130.521 156.276 170.010 1.00 57.68 111 PHE C CA 1
ATOM 567 C C . PHE A 1 111 ? 129.232 156.175 170.809 1.00 67.63 111 PHE C C 1
ATOM 568 O O . PHE A 1 111 ? 128.445 157.124 170.858 1.00 85.80 111 PHE C O 1
ATOM 576 N N . CYS A 1 112 ? 129.022 155.019 171.431 1.00 76.39 112 CYS C N 1
ATOM 577 C CA . CYS A 1 112 ? 127.898 154.809 172.328 1.00 72.34 112 CYS C CA 1
ATOM 578 C C . CYS A 1 112 ? 128.371 154.017 173.534 1.00 77.64 112 CYS C C 1
ATOM 579 O O . CYS A 1 112 ? 129.284 153.195 173.436 1.00 84.81 112 CYS C O 1
ATOM 582 N N . ASN A 1 113 ? 127.741 154.272 174.674 1.00 71.13 113 ASN C N 1
ATOM 583 C CA . ASN A 1 113 ? 128.047 153.530 175.886 1.00 68.24 113 ASN C CA 1
ATOM 584 C C . ASN A 1 113 ? 127.269 152.224 175.903 1.00 80.98 113 ASN C C 1
ATOM 585 O O . ASN A 1 113 ? 126.078 152.191 175.584 1.00 96.36 113 ASN C O 1
ATOM 590 N N . LEU A 1 114 ? 127.949 151.138 176.273 1.00 74.21 114 LEU C N 1
ATOM 591 C CA . LEU A 1 114 ? 127.274 149.849 176.353 1.00 69.66 114 LEU C CA 1
ATOM 592 C C . LEU A 1 114 ? 126.229 149.820 177.459 1.00 79.31 114 LEU C C 1
ATOM 593 O O . LEU A 1 114 ? 125.300 149.009 177.394 1.00 88.06 114 LEU C O 1
ATOM 598 N N . ASN A 1 115 ? 126.359 150.678 178.466 1.00 82.48 115 ASN C N 1
ATOM 599 C CA . ASN A 1 115 ? 125.297 150.933 179.428 1.00 78.55 115 ASN C CA 1
ATOM 600 C C . ASN A 1 115 ? 124.585 152.212 179.013 1.00 80.81 115 ASN C C 1
ATOM 601 O O . ASN A 1 115 ? 125.224 153.253 178.838 1.00 85.73 115 ASN C O 1
ATOM 606 N N . ARG A 1 116 ? 123.263 152.133 178.863 1.00 79.57 116 ARG C N 1
ATOM 607 C CA . ARG A 1 116 ? 122.523 153.120 178.095 1.00 81.05 116 ARG C CA 1
ATOM 608 C C . ARG A 1 116 ? 121.749 154.129 178.928 1.00 83.01 116 ARG C C 1
ATOM 609 O O . ARG A 1 116 ? 121.440 155.207 178.415 1.00 91.51 116 ARG C O 1
ATOM 617 N N . PHE A 1 117 ? 121.431 153.823 180.181 1.00 71.14 117 PHE C N 1
ATOM 618 C CA . PHE A 1 117 ? 120.563 154.668 180.985 1.00 69.47 117 PHE C CA 1
ATOM 619 C C . PHE A 1 117 ? 121.261 155.090 182.268 1.00 74.46 117 PHE C C 1
ATOM 620 O O . PHE A 1 117 ? 122.066 154.345 182.831 1.00 91.00 117 PHE C O 1
ATOM 628 N N . GLN A 1 118 ? 120.938 156.295 182.729 1.00 76.33 118 GLN C N 1
ATOM 629 C CA . GLN A 1 118 ? 121.455 156.765 184.006 1.00 81.63 118 GLN C CA 1
ATOM 630 C C . GLN A 1 118 ? 120.868 155.934 185.138 1.00 82.64 118 GLN C C 1
ATOM 631 O O . GLN A 1 118 ? 119.672 155.634 185.149 1.00 84.94 118 GLN C O 1
ATOM 637 N N . THR A 1 119 ? 121.716 155.570 186.100 1.00 90.73 119 THR C N 1
ATOM 638 C CA . THR A 1 119 ? 121.301 154.619 187.125 1.00 86.76 119 THR C CA 1
ATOM 639 C C . THR A 1 119 ? 120.157 155.166 187.969 1.00 91.55 119 THR C C 1
ATOM 640 O O . THR A 1 119 ? 119.220 154.432 188.301 1.00 98.56 119 THR C O 1
ATOM 644 N N . ASP A 1 120 ? 120.212 156.448 188.333 1.00 98.35 120 ASP C N 1
ATOM 645 C CA . ASP A 1 120 ? 119.191 157.010 189.207 1.00 100.13 120 ASP C CA 1
ATOM 646 C C . ASP A 1 120 ? 117.931 157.416 188.457 1.00 96.40 120 ASP C C 1
ATOM 647 O O . ASP A 1 120 ? 116.898 157.648 189.093 1.00 95.89 120 ASP C O 1
ATOM 652 N N . ALA A 1 121 ? 117.990 157.511 187.130 1.00 88.18 121 ALA C N 1
ATOM 653 C CA . ALA A 1 121 ? 116.810 157.832 186.342 1.00 94.23 121 ALA C CA 1
ATOM 654 C C . ALA A 1 121 ? 115.961 156.610 186.027 1.00 90.09 121 ALA C C 1
ATOM 655 O O . ALA A 1 121 ? 114.830 156.768 185.558 1.00 92.33 121 ALA C O 1
ATOM 657 N N . VAL A 1 122 ? 116.474 155.407 186.275 1.00 93.26 122 VAL C N 1
ATOM 658 C CA . VAL A 1 122 ? 115.762 154.174 185.958 1.00 88.72 122 VAL C CA 1
ATOM 659 C C . VAL A 1 122 ? 115.579 153.275 187.170 1.00 89.84 122 VAL C C 1
ATOM 660 O O . VAL A 1 122 ? 114.946 152.217 187.046 1.00 97.70 122 VAL C O 1
ATOM 664 N N . ALA A 1 123 ? 116.085 153.660 188.342 1.00 100.41 123 ALA C N 1
ATOM 665 C CA . ALA A 1 123 ? 115.941 152.811 189.519 1.00 104.69 123 ALA C CA 1
ATOM 666 C C . ALA A 1 123 ? 114.473 152.564 189.843 1.00 103.59 123 ALA C C 1
ATOM 667 O O . ALA A 1 123 ? 114.079 151.431 190.143 1.00 101.07 123 ALA C O 1
ATOM 669 N N . LYS A 1 124 ? 113.651 153.609 189.788 1.00 117.23 124 LYS C N 1
ATOM 670 C CA . LYS A 1 124 ? 112.232 153.512 190.101 1.00 120.21 124 LYS C CA 1
ATOM 671 C C . LYS A 1 124 ? 111.359 153.446 188.855 1.00 119.96 124 LYS C C 1
ATOM 672 O O . LYS A 1 124 ? 110.131 153.499 188.969 1.00 118.65 124 LYS C O 1
ATOM 678 N N . PHE A 1 125 ? 111.960 153.332 187.674 1.00 102.25 125 PHE C N 1
ATOM 679 C CA . PHE A 1 125 ? 111.246 153.350 186.402 1.00 92.93 125 PHE C CA 1
ATOM 680 C C . PHE A 1 125 ? 111.731 152.216 185.512 1.00 94.26 125 PHE C C 1
ATOM 681 O O . PHE A 1 125 ? 112.049 152.402 184.336 1.00 102.66 125 PHE C O 1
ATOM 689 N N . GLY A 1 126 ? 111.794 151.009 186.074 1.00 95.37 126 GLY C N 1
ATOM 690 C CA . GLY A 1 126 ? 112.328 149.867 185.351 1.00 96.11 126 GLY C CA 1
ATOM 691 C C . GLY A 1 126 ? 111.552 149.496 184.105 1.00 96.49 126 GLY C C 1
ATOM 692 O O . GLY A 1 126 ? 112.066 148.724 183.286 1.00 96.68 126 GLY C O 1
ATOM 693 N N . VAL A 1 127 ? 110.335 150.017 183.939 1.00 94.97 127 VAL C N 1
ATOM 694 C CA . VAL A 1 127 ? 109.547 149.716 182.751 1.00 87.61 127 VAL C CA 1
ATOM 695 C C . VAL A 1 127 ? 110.242 150.189 181.485 1.00 84.90 127 VAL C C 1
ATOM 696 O O . VAL A 1 127 ? 109.992 149.647 180.403 1.00 85.69 127 VAL C O 1
ATOM 700 N N . ILE A 1 128 ? 111.120 151.187 181.593 1.00 91.54 128 ILE C N 1
ATOM 701 C CA . ILE A 1 128 ? 111.687 151.818 180.405 1.00 88.06 128 ILE C CA 1
ATOM 702 C C . ILE A 1 128 ? 112.441 150.812 179.551 1.00 84.54 128 ILE C C 1
ATOM 703 O O . ILE A 1 128 ? 112.515 150.962 178.326 1.00 95.69 128 ILE C O 1
ATOM 708 N N . PHE A 1 129 ? 113.018 149.781 180.167 1.00 75.08 129 PHE C N 1
ATOM 709 C CA . PHE A 1 129 ? 113.809 148.825 179.402 1.00 77.82 129 PHE C CA 1
ATOM 710 C C . PHE A 1 129 ? 112.958 148.129 178.350 1.00 86.86 129 PHE C C 1
ATOM 711 O O . PHE A 1 129 ? 113.395 147.931 177.211 1.00 90.91 129 PHE C O 1
ATOM 719 N N . PHE A 1 130 ? 111.735 147.747 178.715 1.00 91.89 130 PHE C N 1
ATOM 720 C CA . PHE A 1 130 ? 110.848 147.115 177.746 1.00 84.18 130 PHE C CA 1
ATOM 721 C C . PHE A 1 130 ? 110.259 148.145 176.792 1.00 88.61 130 PHE C C 1
ATOM 722 O O . PHE A 1 130 ? 110.059 147.857 175.607 1.00 100.96 130 PHE C O 1
ATOM 730 N N . LEU A 1 131 ? 109.979 149.352 177.287 1.00 79.64 131 LEU C N 1
ATOM 731 C CA . LEU A 1 131 ? 109.496 150.409 176.406 1.00 73.34 131 LEU C CA 1
ATOM 732 C C . LEU A 1 131 ? 110.527 150.738 175.337 1.00 73.89 131 LEU C C 1
ATOM 733 O O . LEU A 1 131 ? 110.188 150.870 174.157 1.00 92.36 131 LEU C O 1
ATOM 738 N N . TRP A 1 132 ? 111.794 150.875 175.730 1.00 67.34 132 TRP C N 1
ATOM 739 C CA . TRP A 1 132 ? 112.836 151.148 174.750 1.00 65.85 132 TRP C CA 1
ATOM 740 C C . TRP A 1 132 ? 113.037 149.968 173.813 1.00 71.85 132 TRP C C 1
ATOM 741 O O . TRP A 1 132 ? 113.314 150.161 172.624 1.00 83.84 132 TRP C O 1
ATOM 752 N N . HIS A 1 133 ? 112.906 148.744 174.323 1.00 85.19 133 HIS C N 1
ATOM 753 C CA . HIS A 1 133 ? 113.027 147.572 173.464 1.00 80.37 133 HIS C CA 1
ATOM 754 C C . HIS A 1 133 ? 111.956 147.582 172.382 1.00 81.45 133 HIS C C 1
ATOM 755 O O . HIS A 1 133 ? 112.241 147.334 171.205 1.00 95.14 133 HIS C O 1
ATOM 762 N N . ILE A 1 134 ? 110.712 147.869 172.764 1.00 82.03 134 ILE C N 1
ATOM 763 C CA . ILE A 1 134 ? 109.631 147.941 171.787 1.00 74.13 134 ILE C CA 1
ATOM 764 C C . ILE A 1 134 ? 109.875 149.088 170.817 1.00 88.27 134 ILE C C 1
ATOM 765 O O . ILE A 1 134 ? 109.778 148.926 169.595 1.00 95.02 134 ILE C O 1
ATOM 770 N N . VAL A 1 135 ? 110.202 150.265 171.350 1.00 86.25 135 VAL C N 1
ATOM 771 C CA . VAL A 1 135 ? 110.384 151.443 170.509 1.00 66.57 135 VAL C CA 1
ATOM 772 C C . VAL A 1 135 ? 111.567 151.251 169.571 1.00 71.10 135 VAL C C 1
ATOM 773 O O . VAL A 1 135 ? 111.490 151.560 168.377 1.00 85.84 135 VAL C O 1
ATOM 777 N N . SER A 1 136 ? 112.676 150.734 170.092 1.00 75.95 136 SER C N 1
ATOM 778 C CA . SER A 1 136 ? 113.879 150.543 169.294 1.00 63.95 136 SER C CA 1
ATOM 779 C C . SER A 1 136 ? 113.777 149.374 168.325 1.00 81.52 136 SER C C 1
ATOM 780 O O . SER A 1 136 ? 114.775 149.043 167.680 1.00 91.83 136 SER C O 1
ATOM 783 N N . LYS A 1 137 ? 112.608 148.741 168.206 1.00 95.09 137 LYS C N 1
ATOM 784 C CA . LYS A 1 137 ? 112.478 147.592 167.317 1.00 89.30 137 LYS C CA 1
ATOM 785 C C . LYS A 1 137 ? 112.699 147.979 165.862 1.00 89.45 137 LYS C C 1
ATOM 786 O O . LYS A 1 137 ? 112.938 147.109 165.018 1.00 94.61 137 LYS C O 1
ATOM 792 N N . VAL A 1 138 ? 112.611 149.270 165.545 1.00 82.99 138 VAL C N 1
ATOM 793 C CA . VAL A 1 138 ? 112.803 149.712 164.166 1.00 83.17 138 VAL C CA 1
ATOM 794 C C . VAL A 1 138 ? 114.224 149.412 163.709 1.00 87.13 138 VAL C C 1
ATOM 795 O O . VAL A 1 138 ? 114.445 148.882 162.614 1.00 89.24 138 VAL C O 1
ATOM 799 N N . LEU A 1 139 ? 115.209 149.746 164.541 1.00 88.30 139 LEU C N 1
ATOM 800 C CA . LEU A 1 139 ? 116.604 149.533 164.171 1.00 81.37 139 LEU C CA 1
ATOM 801 C C . LEU A 1 139 ? 117.001 148.076 164.366 1.00 87.62 139 LEU C C 1
ATOM 802 O O . LEU A 1 139 ? 117.382 147.392 163.411 1.00 96.22 139 LEU C O 1
ATOM 807 N N . HIS A 1 140 ? 116.918 147.585 165.598 1.00 97.84 140 HIS C N 1
ATOM 808 C CA . HIS A 1 140 ? 117.102 146.168 165.879 1.00 96.70 140 HIS C CA 1
ATOM 809 C C . HIS A 1 140 ? 115.783 145.456 165.612 1.00 103.59 140 HIS C C 1
ATOM 810 O O . HIS A 1 140 ? 114.750 145.813 166.188 1.00 111.45 140 HIS C O 1
ATOM 817 N N . LEU A 1 141 ? 115.809 144.465 164.728 1.00 108.89 141 LEU C N 1
ATOM 818 C CA . LEU A 1 141 ? 114.607 143.732 164.360 1.00 113.45 141 LEU C CA 1
ATOM 819 C C . LEU A 1 141 ? 114.410 142.477 165.197 1.00 114.45 141 LEU C C 1
ATOM 820 O O . LEU A 1 141 ? 113.505 141.689 164.905 1.00 112.74 141 LEU C O 1
ATOM 825 N N . GLN A 1 142 ? 115.234 142.275 166.220 1.00 112.36 142 GLN C N 1
ATOM 826 C CA . GLN A 1 142 ? 115.067 141.144 167.123 1.00 111.64 142 GLN C CA 1
ATOM 827 C C . GLN A 1 142 ? 113.632 141.079 167.622 1.00 116.52 142 GLN C C 1
ATOM 828 O O . GLN A 1 142 ? 113.079 142.079 168.087 1.00 116.50 142 GLN C O 1
ATOM 834 N N . GLU A 1 143 ? 113.030 139.897 167.522 1.00 134.94 143 GLU C N 1
ATOM 835 C CA . GLU A 1 143 ? 111.621 139.745 167.844 1.00 131.08 143 GLU C CA 1
ATOM 836 C C . GLU A 1 143 ? 111.388 139.913 169.344 1.00 133.58 143 GLU C C 1
ATOM 837 O O . GLU A 1 143 ? 112.304 139.818 170.165 1.00 133.24 143 GLU C O 1
ATOM 843 N N . ILE A 1 144 ? 110.129 140.166 169.693 1.00 126.91 144 ILE C N 1
ATOM 844 C CA . ILE A 1 144 ? 109.710 140.401 171.068 1.00 129.63 144 ILE C CA 1
ATOM 845 C C . ILE A 1 144 ? 108.610 139.406 171.404 1.00 130.62 144 ILE C C 1
ATOM 846 O O . ILE A 1 144 ? 107.663 139.235 170.628 1.00 126.19 144 ILE C O 1
ATOM 851 N N . THR A 1 145 ? 108.732 138.755 172.557 1.00 154.93 145 THR C N 1
ATOM 852 C CA . THR A 1 145 ? 107.801 137.710 172.963 1.00 154.61 145 THR C CA 1
ATOM 853 C C . THR A 1 145 ? 106.606 138.337 173.671 1.00 153.65 145 THR C C 1
ATOM 854 O O . THR A 1 145 ? 106.763 138.981 174.714 1.00 149.89 145 THR C O 1
ATOM 858 N N . ALA A 1 146 ? 105.418 138.144 173.106 1.00 156.73 146 ALA C N 1
ATOM 859 C CA . ALA A 1 146 ? 104.202 138.609 173.751 1.00 153.52 146 ALA C CA 1
ATOM 860 C C . ALA A 1 146 ? 103.862 137.719 174.943 1.00 154.23 146 ALA C C 1
ATOM 861 O O . ALA A 1 146 ? 104.323 136.581 175.054 1.00 156.67 146 ALA C O 1
ATOM 863 N N . ASN A 1 147 ? 103.042 138.262 175.842 1.00 156.10 147 ASN C N 1
ATOM 864 C CA . ASN A 1 147 ? 102.576 137.642 177.081 1.00 158.20 147 ASN C CA 1
ATOM 865 C C . ASN A 1 147 ? 103.661 137.572 178.147 1.00 156.19 147 ASN C C 1
ATOM 866 O O . ASN A 1 147 ? 103.391 137.085 179.251 1.00 156.17 147 ASN C O 1
ATOM 871 N N . SER A 1 148 ? 104.875 138.033 177.862 1.00 133.63 148 SER C N 1
ATOM 872 C CA . SER A 1 148 ? 105.921 138.049 178.872 1.00 132.64 148 SER C CA 1
ATOM 873 C C . SER A 1 148 ? 105.583 139.052 179.968 1.00 136.70 148 SER C C 1
ATOM 874 O O . SER A 1 148 ? 104.807 139.990 179.766 1.00 137.92 148 SER C O 1
ATOM 877 N N . THR A 1 149 ? 106.172 138.843 181.146 1.00 131.64 149 THR C N 1
ATOM 878 C CA . THR A 1 149 ? 105.910 139.743 182.264 1.00 128.64 149 THR C CA 1
ATOM 879 C C . THR A 1 149 ? 106.345 141.165 181.936 1.00 131.98 149 THR C C 1
ATOM 880 O O . THR A 1 149 ? 105.632 142.128 182.243 1.00 131.19 149 THR C O 1
ATOM 884 N N . GLY A 1 150 ? 107.514 141.320 181.315 1.00 127.97 150 GLY C N 1
ATOM 885 C CA . GLY A 1 150 ? 107.976 142.652 180.964 1.00 123.29 150 GLY C CA 1
ATOM 886 C C . GLY A 1 150 ? 107.068 143.334 179.960 1.00 121.29 150 GLY C C 1
ATOM 887 O O . GLY A 1 150 ? 106.690 144.494 180.132 1.00 126.70 150 GLY C O 1
ATOM 888 N N . SER A 1 151 ? 106.695 142.615 178.900 1.00 117.98 151 SER C N 1
ATOM 889 C CA . SER A 1 151 ? 105.851 143.206 177.869 1.00 117.02 151 SER C CA 1
ATOM 890 C C . SER A 1 151 ? 104.441 143.481 178.366 1.00 117.30 151 SER C C 1
ATOM 891 O O . SER A 1 151 ? 103.766 144.359 177.821 1.00 122.35 151 SER C O 1
ATOM 894 N N . ARG A 1 152 ? 103.977 142.751 179.380 1.00 121.33 152 ARG C N 1
ATOM 895 C CA . ARG A 1 152 ? 102.661 143.029 179.940 1.00 123.29 152 ARG C CA 1
ATOM 896 C C . ARG A 1 152 ? 102.672 144.303 180.772 1.00 123.87 152 ARG C C 1
ATOM 897 O O . ARG A 1 152 ? 101.709 145.077 180.741 1.00 127.35 152 ARG C O 1
ATOM 905 N N . GLU A 1 153 ? 103.748 144.534 181.525 1.00 111.35 153 GLU C N 1
ATOM 906 C CA . GLU A 1 153 ? 103.844 145.758 182.311 1.00 108.97 153 GLU C CA 1
ATOM 907 C C . GLU A 1 153 ? 103.950 146.981 181.412 1.00 108.71 153 GLU C C 1
ATOM 908 O O . GLU A 1 153 ? 103.300 148.002 181.661 1.00 110.62 153 GLU C O 1
ATOM 914 N N . ALA A 1 154 ? 104.768 146.899 180.361 1.00 102.22 154 ALA C N 1
ATOM 915 C CA . ALA A 1 154 ? 104.920 148.033 179.457 1.00 101.13 154 ALA C CA 1
ATOM 916 C C . ALA A 1 154 ? 103.602 148.374 178.777 1.00 100.77 154 ALA C C 1
ATOM 917 O O . ALA A 1 154 ? 103.216 149.547 178.706 1.00 105.43 154 ALA C O 1
ATOM 919 N N . THR A 1 155 ? 102.890 147.362 178.280 1.00 99.08 155 THR C N 1
ATOM 920 C CA . THR A 1 155 ? 101.628 147.617 177.596 1.00 92.94 155 THR C CA 1
ATOM 921 C C . THR A 1 155 ? 100.622 148.276 178.529 1.00 91.00 155 THR C C 1
ATOM 922 O O . THR A 1 155 ? 99.929 149.222 178.140 1.00 101.11 155 THR C O 1
ATOM 926 N N . ASP A 1 156 ? 100.527 147.790 179.767 1.00 98.70 156 ASP C N 1
ATOM 927 C CA . ASP A 1 156 ? 99.630 148.417 180.730 1.00 101.02 156 ASP C CA 1
ATOM 928 C C . ASP A 1 156 ? 100.052 149.848 181.022 1.00 105.16 156 ASP C C 1
ATOM 929 O O . ASP A 1 156 ? 99.199 150.714 181.248 1.00 107.36 156 ASP C O 1
ATOM 934 N N . PHE A 1 157 ? 101.358 150.116 181.027 1.00 96.63 157 PHE C N 1
ATOM 935 C CA . PHE A 1 157 ? 101.839 151.475 181.252 1.00 91.70 157 PHE C CA 1
ATOM 936 C C . PHE A 1 157 ? 101.500 152.376 180.072 1.00 90.56 157 PHE C C 1
ATOM 937 O O . PHE A 1 157 ? 101.029 153.504 180.255 1.00 94.01 157 PHE C O 1
ATOM 945 N N . ALA A 1 158 ? 101.727 151.891 178.850 1.00 95.07 158 ALA C N 1
ATOM 946 C CA . ALA A 1 158 ? 101.464 152.709 177.672 1.00 94.76 158 ALA C CA 1
ATOM 947 C C . ALA A 1 158 ? 99.995 153.099 177.591 1.00 94.50 158 ALA C C 1
ATOM 948 O O . ALA A 1 158 ? 99.666 154.239 177.247 1.00 101.47 158 ALA C O 1
ATOM 950 N N . ALA A 1 159 ? 99.096 152.165 177.905 1.00 97.51 159 ALA C N 1
ATOM 951 C CA . ALA A 1 159 ? 97.672 152.472 177.852 1.00 94.28 159 ALA C CA 1
ATOM 952 C C . ALA A 1 159 ? 97.304 153.594 178.812 1.00 96.15 159 ALA C C 1
ATOM 953 O O . ALA A 1 159 ? 96.323 154.310 178.580 1.00 104.58 159 ALA C O 1
ATOM 955 N N . SER A 1 160 ? 98.069 153.766 179.890 1.00 89.48 160 SER C N 1
ATOM 956 C CA . SER A 1 160 ? 97.786 154.791 180.889 1.00 91.05 160 SER C CA 1
ATOM 957 C C . SER A 1 160 ? 98.572 156.071 180.628 1.00 98.58 160 SER C C 1
ATOM 958 O O . SER A 1 160 ? 97.984 157.147 180.481 1.00 96.00 160 SER C O 1
ATOM 961 N N . HIS A 1 161 ? 99.900 155.975 180.568 1.00 104.14 161 HIS C N 1
ATOM 962 C CA . HIS A 1 161 ? 100.754 157.140 180.338 1.00 98.31 161 HIS C CA 1
ATOM 963 C C . HIS A 1 161 ? 100.900 157.355 178.835 1.00 99.63 161 HIS C C 1
ATOM 964 O O . HIS A 1 161 ? 101.919 157.038 178.220 1.00 96.48 161 HIS C O 1
ATOM 971 N N . GLN A 1 162 ? 99.845 157.905 178.236 1.00 101.49 162 GLN C N 1
ATOM 972 C CA . GLN A 1 162 ? 99.886 158.270 176.826 1.00 101.48 162 GLN C CA 1
ATOM 973 C C . GLN A 1 162 ? 100.572 159.608 176.588 1.00 110.35 162 GLN C C 1
ATOM 974 O O . GLN A 1 162 ? 100.903 159.921 175.440 1.00 112.50 162 GLN C O 1
ATOM 980 N N . ASN A 1 163 ? 100.790 160.400 177.641 1.00 111.77 163 ASN C N 1
ATOM 981 C CA . ASN A 1 163 ? 101.529 161.649 177.494 1.00 109.13 163 ASN C CA 1
ATOM 982 C C . ASN A 1 163 ? 103.022 161.392 177.348 1.00 110.79 163 ASN C C 1
ATOM 983 O O . ASN A 1 163 ? 103.743 162.206 176.760 1.00 114.50 163 ASN C O 1
ATOM 988 N N . PHE A 1 164 ? 103.502 160.272 177.881 1.00 85.67 164 PHE C N 1
ATOM 989 C CA . PHE A 1 164 ? 104.930 159.997 177.959 1.00 84.96 164 PHE C CA 1
ATOM 990 C C . PHE A 1 164 ? 105.603 160.183 176.606 1.00 84.90 164 PHE C C 1
ATOM 991 O O . PHE A 1 164 ? 105.145 159.655 175.590 1.00 83.14 164 PHE C O 1
ATOM 999 N N . SER A 1 165 ? 106.693 160.945 176.604 1.00 86.16 165 SER C N 1
ATOM 1000 C CA . SER A 1 165 ? 107.476 161.227 175.405 1.00 83.90 165 SER C CA 1
ATOM 1001 C C . SER A 1 165 ? 108.803 160.489 175.533 1.00 76.65 165 SER C C 1
ATOM 1002 O O . SER A 1 165 ? 109.694 160.919 176.269 1.00 81.12 165 SER C O 1
ATOM 1005 N N . ILE A 1 166 ? 108.931 159.378 174.807 1.00 77.12 166 ILE C N 1
ATOM 1006 C CA . ILE A 1 166 ? 110.127 158.550 174.928 1.00 76.23 166 ILE C CA 1
ATOM 1007 C C . ILE A 1 166 ? 111.360 159.325 174.483 1.00 80.32 166 ILE C C 1
ATOM 1008 O O . ILE A 1 166 ? 112.436 159.200 175.078 1.00 88.53 166 ILE C O 1
ATOM 1013 N N . VAL A 1 167 ? 111.229 160.131 173.428 1.00 89.14 167 VAL C N 1
ATOM 1014 C CA . VAL A 1 167 ? 112.383 160.857 172.906 1.00 82.07 167 VAL C CA 1
ATOM 1015 C C . VAL A 1 167 ? 112.918 161.829 173.948 1.00 79.34 167 VAL C C 1
ATOM 1016 O O . VAL A 1 167 ? 114.133 161.945 174.144 1.00 88.48 167 VAL C O 1
ATOM 1020 N N . GLU A 1 168 ? 112.025 162.546 174.630 1.00 80.01 168 GLU C N 1
ATOM 1021 C CA . GLU A 1 168 ? 112.469 163.472 175.664 1.00 74.85 168 GLU C CA 1
ATOM 1022 C C . GLU A 1 168 ? 113.158 162.734 176.801 1.00 82.91 168 GLU C C 1
ATOM 1023 O O . GLU A 1 168 ? 114.192 163.183 177.308 1.00 93.76 168 GLU C O 1
ATOM 1029 N N . PHE A 1 169 ? 112.600 161.597 177.220 1.00 81.54 169 PHE C N 1
ATOM 1030 C CA . PHE A 1 169 ? 113.191 160.846 178.321 1.00 75.13 169 PHE C CA 1
ATOM 1031 C C . PHE A 1 169 ? 114.579 160.337 177.956 1.00 75.40 169 PHE C C 1
ATOM 1032 O O . PHE A 1 169 ? 115.543 160.539 178.701 1.00 92.92 169 PHE C O 1
ATOM 1040 N N . ILE A 1 170 ? 114.701 159.675 176.805 1.00 73.70 170 ILE C N 1
ATOM 1041 C CA . ILE A 1 170 ? 115.976 159.067 176.441 1.00 77.81 170 ILE C CA 1
ATOM 1042 C C . ILE A 1 170 ? 117.035 160.136 176.213 1.00 76.53 170 ILE C C 1
ATOM 1043 O O . ILE A 1 170 ? 118.211 159.942 176.542 1.00 85.47 170 ILE C O 1
ATOM 1048 N N . ARG A 1 171 ? 116.646 161.275 175.641 1.00 76.82 171 ARG C N 1
ATOM 1049 C CA . ARG A 1 171 ? 117.613 162.341 175.408 1.00 78.24 171 ARG C CA 1
ATOM 1050 C C . ARG A 1 171 ? 118.162 162.883 176.720 1.00 85.67 171 ARG C C 1
ATOM 1051 O O . ARG A 1 171 ? 119.367 163.129 176.841 1.00 89.55 171 ARG C O 1
ATOM 1059 N N . ASN A 1 172 ? 117.297 163.071 177.715 1.00 88.54 172 ASN C N 1
ATOM 1060 C CA . ASN A 1 172 ? 117.734 163.657 178.976 1.00 85.91 172 ASN C CA 1
ATOM 1061 C C . ASN A 1 172 ? 118.349 162.619 179.904 1.00 88.59 172 ASN C C 1
ATOM 1062 O O . ASN A 1 172 ? 119.316 162.916 180.613 1.00 93.31 172 ASN C O 1
ATOM 1067 N N . LYS A 1 173 ? 117.808 161.401 179.916 1.00 82.34 173 LYS C N 1
ATOM 1068 C CA . LYS A 1 173 ? 118.182 160.380 180.886 1.00 77.91 173 LYS C CA 1
ATOM 1069 C C . LYS A 1 173 ? 119.035 159.277 180.267 1.00 76.36 173 LYS C C 1
ATOM 1070 O O . LYS A 1 173 ? 118.869 158.102 180.597 1.00 87.55 173 LYS C O 1
ATOM 1076 N N . GLY A 1 174 ? 119.946 159.638 179.370 1.00 76.67 174 GLY C N 1
ATOM 1077 C CA . GLY A 1 174 ? 120.825 158.664 178.755 1.00 80.47 174 GLY C CA 1
ATOM 1078 C C . GLY A 1 174 ? 122.286 159.047 178.851 1.00 91.13 174 GLY C C 1
ATOM 1079 O O . GLY A 1 174 ? 122.671 159.858 179.697 1.00 93.75 174 GLY C O 1
ATOM 1080 N N . PHE A 1 175 ? 123.110 158.465 177.986 1.00 85.24 175 PHE C N 1
ATOM 1081 C CA . PHE A 1 175 ? 124.524 158.795 177.939 1.00 72.11 175 PHE C CA 1
ATOM 1082 C C . PHE A 1 175 ? 124.712 160.237 177.475 1.00 77.67 175 PHE C C 1
ATOM 1083 O O . PHE A 1 175 ? 123.880 160.801 176.761 1.00 82.22 175 PHE C O 1
ATOM 1091 N N . TYR A 1 176 ? 125.824 160.839 177.894 1.00 82.37 176 TYR C N 1
ATOM 1092 C CA . TYR A 1 176 ? 126.114 162.218 177.532 1.00 83.03 176 TYR C CA 1
ATOM 1093 C C . TYR A 1 176 ? 127.619 162.433 177.498 1.00 79.36 176 TYR C C 1
ATOM 1094 O O . TYR A 1 176 ? 128.365 161.830 178.272 1.00 82.77 176 TYR C O 1
ATOM 1103 N N . LEU A 1 177 ? 128.054 163.304 176.591 1.00 77.14 177 LEU C N 1
ATOM 1104 C CA . LEU A 1 177 ? 129.446 163.723 176.523 1.00 76.23 177 LEU C CA 1
ATOM 1105 C C . LEU A 1 177 ? 129.637 164.952 177.398 1.00 83.79 177 LEU C C 1
ATOM 1106 O O . LEU A 1 177 ? 128.889 165.927 177.285 1.00 77.15 177 LEU C O 1
ATOM 1111 N N . ASN A 1 178 ? 130.645 164.905 178.260 1.00 89.24 178 ASN C N 1
ATOM 1112 C CA . ASN A 1 178 ? 130.848 165.943 179.257 1.00 78.17 178 ASN C CA 1
ATOM 1113 C C . ASN A 1 178 ? 132.290 165.866 179.731 1.00 86.36 178 ASN C C 1
ATOM 1114 O O . ASN A 1 178 ? 133.009 164.909 179.438 1.00 91.23 178 ASN C O 1
ATOM 1119 N N . ASN A 1 179 ? 132.708 166.893 180.470 1.00 103.46 179 ASN C N 1
ATOM 1120 C CA . ASN A 1 179 ? 134.051 166.879 181.037 1.00 101.32 179 ASN C CA 1
ATOM 1121 C C . ASN A 1 179 ? 134.245 165.699 181.976 1.00 104.79 179 ASN C C 1
ATOM 1122 O O . ASN A 1 179 ? 135.374 165.231 182.159 1.00 101.32 179 ASN C O 1
ATOM 1127 N N . SER A 1 180 ? 133.164 165.207 182.582 1.00 92.39 180 SER C N 1
ATOM 1128 C CA . SER A 1 180 ? 133.255 164.054 183.466 1.00 86.88 180 SER C CA 1
ATOM 1129 C C . SER A 1 180 ? 133.175 162.732 182.717 1.00 86.57 180 SER C C 1
ATOM 1130 O O . SER A 1 180 ? 133.408 161.681 183.323 1.00 93.81 180 SER C O 1
ATOM 1133 N N . THR A 1 181 ? 132.852 162.756 181.426 1.00 79.58 181 THR C N 1
ATOM 1134 C CA . THR A 1 181 ? 132.733 161.546 180.623 1.00 77.30 181 THR C CA 1
ATOM 1135 C C . THR A 1 181 ? 133.823 161.424 179.570 1.00 79.46 181 THR C C 1
ATOM 1136 O O . THR A 1 181 ? 134.293 160.316 179.302 1.00 92.58 181 THR C O 1
ATOM 1140 N N . LEU A 1 182 ? 134.229 162.533 178.962 1.00 73.01 182 LEU C N 1
ATOM 1141 C CA . LEU A 1 182 ? 135.297 162.556 177.966 1.00 67.31 182 LEU C CA 1
ATOM 1142 C C . LEU A 1 182 ? 136.497 163.242 178.612 1.00 76.73 182 LEU C C 1
ATOM 1143 O O . LEU A 1 182 ? 136.673 164.455 178.499 1.00 79.38 182 LEU C O 1
ATOM 1148 N N . LEU A 1 183 ? 137.324 162.451 179.297 1.00 81.93 183 LEU C N 1
ATOM 1149 C CA . LEU A 1 183 ? 138.440 163.021 180.041 1.00 81.32 183 LEU C CA 1
ATOM 1150 C C . LEU A 1 183 ? 139.449 163.688 179.115 1.00 81.91 183 LEU C C 1
ATOM 1151 O O . LEU A 1 183 ? 139.942 164.781 179.412 1.00 89.74 183 LEU C O 1
ATOM 1156 N N . ASP A 1 184 ? 139.772 163.049 177.994 1.00 77.43 184 ASP C N 1
ATOM 1157 C CA . ASP A 1 184 ? 140.775 163.577 177.083 1.00 76.48 184 ASP C CA 1
ATOM 1158 C C . ASP A 1 184 ? 140.375 163.248 175.655 1.00 84.97 184 ASP C C 1
ATOM 1159 O O . ASP A 1 184 ? 139.671 162.268 175.403 1.00 96.84 184 ASP C O 1
ATOM 1164 N N . CYS A 1 185 ? 140.833 164.079 174.723 1.00 77.61 185 CYS C N 1
ATOM 1165 C CA . CYS A 1 185 ? 140.547 163.871 173.313 1.00 77.44 185 CYS C CA 1
ATOM 1166 C C . CYS A 1 185 ? 141.486 164.742 172.493 1.00 77.49 185 CYS C C 1
ATOM 1167 O O . CYS A 1 185 ? 141.768 165.881 172.871 1.00 84.92 185 CYS C O 1
ATOM 1169 N N . GLU A 1 186 ? 141.967 164.199 171.379 1.00 89.72 186 GLU C N 1
ATOM 1170 C CA . GLU A 1 186 ? 142.882 164.918 170.507 1.00 86.77 186 GLU C CA 1
ATOM 1171 C C . GLU A 1 186 ? 142.741 164.389 169.090 1.00 90.62 186 GLU C C 1
ATOM 1172 O O . GLU A 1 186 ? 142.626 163.179 168.882 1.00 97.56 186 GLU C O 1
ATOM 1178 N N . PHE A 1 187 ? 142.758 165.300 168.122 1.00 76.04 187 PHE C N 1
ATOM 1179 C CA . PHE A 1 187 ? 142.654 164.957 166.709 1.00 76.68 187 PHE C CA 1
ATOM 1180 C C . PHE A 1 187 ? 143.866 165.533 165.990 1.00 84.34 187 PHE C C 1
ATOM 1181 O O . PHE A 1 187 ? 143.991 166.754 165.856 1.00 92.66 187 PHE C O 1
ATOM 1189 N N . PHE A 1 188 ? 144.756 164.654 165.531 1.00 91.64 188 PHE C N 1
ATOM 1190 C CA . PHE A 1 188 ? 145.964 165.065 164.818 1.00 82.39 188 PHE C CA 1
ATOM 1191 C C . PHE A 1 188 ? 146.761 166.084 165.628 1.00 87.44 188 PHE C C 1
ATOM 1192 O O . PHE A 1 188 ? 147.292 167.059 165.093 1.00 90.84 188 PHE C O 1
ATOM 1200 N N . GLY A 1 189 ? 146.843 165.857 166.936 1.00 86.96 189 GLY C N 1
ATOM 1201 C CA . GLY A 1 189 ? 147.610 166.715 167.811 1.00 86.48 189 GLY C CA 1
ATOM 1202 C C . GLY A 1 189 ? 146.903 167.973 168.260 1.00 93.08 189 GLY C C 1
ATOM 1203 O O . GLY A 1 189 ? 147.474 168.732 169.051 1.00 99.90 189 GLY C O 1
ATOM 1204 N N . LYS A 1 190 ? 145.687 168.220 167.787 1.00 104.12 190 LYS C N 1
ATOM 1205 C CA . LYS A 1 190 ? 144.927 169.400 168.180 1.00 102.56 190 LYS C CA 1
ATOM 1206 C C . LYS A 1 190 ? 143.873 169.014 169.203 1.00 99.92 190 LYS C C 1
ATOM 1207 O O . LYS A 1 190 ? 143.021 168.167 168.905 1.00 108.16 190 LYS C O 1
ATOM 1213 N N . PRO A 1 191 ? 143.880 169.585 170.407 1.00 95.77 191 PRO C N 1
ATOM 1214 C CA . PRO A 1 191 ? 142.862 169.209 171.392 1.00 98.39 191 PRO C CA 1
ATOM 1215 C C . PRO A 1 191 ? 141.460 169.471 170.866 1.00 103.37 191 PRO C C 1
ATOM 1216 O O . PRO A 1 191 ? 141.212 170.453 170.163 1.00 106.14 191 PRO C O 1
ATOM 1220 N N . CYS A 1 192 ? 140.541 168.575 171.211 1.00 101.31 192 CYS C N 1
ATOM 1221 C CA . CYS A 1 192 ? 139.151 168.677 170.801 1.00 96.66 192 CYS C CA 1
ATOM 1222 C C . CYS A 1 192 ? 138.260 168.555 172.029 1.00 98.83 192 CYS C C 1
ATOM 1223 O O . CYS A 1 192 ? 138.648 167.986 173.051 1.00 101.31 192 CYS C O 1
ATOM 1226 N N . SER A 1 193 ? 137.057 169.100 171.914 1.00 90.84 193 SER C N 1
ATOM 1227 C CA . SER A 1 193 ? 136.137 169.271 173.024 1.00 89.82 193 SER C CA 1
ATOM 1228 C C . SER A 1 193 ? 134.823 168.554 172.747 1.00 94.13 193 SER C C 1
ATOM 1229 O O . SER A 1 193 ? 134.534 168.190 171.602 1.00 92.13 193 SER C O 1
ATOM 1232 N N . PRO A 1 194 ? 134.003 168.325 173.779 1.00 91.09 194 PRO C N 1
ATOM 1233 C CA . PRO A 1 194 ? 132.704 167.678 173.555 1.00 85.93 194 PRO C CA 1
ATOM 1234 C C . PRO A 1 194 ? 131.852 168.409 172.531 1.00 87.48 194 PRO C C 1
ATOM 1235 O O . PRO A 1 194 ? 131.005 167.801 171.871 1.00 90.98 194 PRO C O 1
ATOM 1239 N N . LYS A 1 195 ? 132.070 169.716 172.388 1.00 96.91 195 LYS C N 1
ATOM 1240 C CA . LYS A 1 195 ? 131.330 170.498 171.407 1.00 95.81 195 LYS C CA 1
ATOM 1241 C C . LYS A 1 195 ? 131.633 170.081 169.976 1.00 97.57 195 LYS C C 1
ATOM 1242 O O . LYS A 1 195 ? 130.908 170.491 169.065 1.00 105.17 195 LYS C O 1
ATOM 1248 N N . ASP A 1 196 ? 132.680 169.293 169.754 1.00 89.94 196 ASP C N 1
ATOM 1249 C CA . ASP A 1 196 ? 133.029 168.813 168.426 1.00 96.38 196 ASP C CA 1
ATOM 1250 C C . ASP A 1 196 ? 132.274 167.551 168.037 1.00 95.30 196 ASP C C 1
ATOM 1251 O O . ASP A 1 196 ? 132.473 167.046 166.928 1.00 93.16 196 ASP C O 1
ATOM 1256 N N . PHE A 1 197 ? 131.420 167.033 168.915 1.00 83.13 197 PHE C N 1
ATOM 1257 C CA . PHE A 1 197 ? 130.662 165.814 168.671 1.00 80.76 197 PHE C CA 1
ATOM 1258 C C . PHE A 1 197 ? 129.201 166.166 168.432 1.00 81.73 197 PHE C C 1
ATOM 1259 O O . PHE A 1 197 ? 128.640 167.012 169.135 1.00 79.95 197 PHE C O 1
ATOM 1267 N N . ALA A 1 198 ? 128.589 165.515 167.448 1.00 78.67 198 ALA C N 1
ATOM 1268 C CA . ALA A 1 198 ? 127.184 165.720 167.130 1.00 79.72 198 ALA C CA 1
ATOM 1269 C C . ALA A 1 198 ? 126.353 164.572 167.684 1.00 86.13 198 ALA C C 1
ATOM 1270 O O . ALA A 1 198 ? 126.701 163.401 167.513 1.00 88.65 198 ALA C O 1
ATOM 1272 N N . HIS A 1 199 ? 125.252 164.914 168.345 1.00 76.15 199 HIS C N 1
ATOM 1273 C CA . HIS A 1 199 ? 124.404 163.918 168.981 1.00 66.86 199 HIS C CA 1
ATOM 1274 C C . HIS A 1 199 ? 123.595 163.153 167.942 1.00 72.17 199 HIS C C 1
ATOM 1275 O O . HIS A 1 199 ? 123.172 163.713 166.927 1.00 80.42 199 HIS C O 1
ATOM 1282 N N . VAL A 1 200 ? 123.383 161.866 168.202 1.00 80.15 200 VAL C N 1
ATOM 1283 C CA . VAL A 1 200 ? 122.638 160.996 167.297 1.00 75.00 200 VAL C CA 1
ATOM 1284 C C . VAL A 1 200 ? 121.908 159.951 168.128 1.00 77.94 200 VAL C C 1
ATOM 1285 O O . VAL A 1 200 ? 122.437 159.456 169.126 1.00 92.24 200 VAL C O 1
ATOM 1289 N N . PHE A 1 201 ? 120.690 159.618 167.714 1.00 66.35 201 PHE C N 1
ATOM 1290 C CA . PHE A 1 201 ? 119.933 158.564 168.369 1.00 55.98 201 PHE C CA 1
ATOM 1291 C C . PHE A 1 201 ? 120.245 157.214 167.739 1.00 70.09 201 PHE C C 1
ATOM 1292 O O . PHE A 1 201 ? 120.532 157.111 166.545 1.00 85.93 201 PHE C O 1
ATOM 1300 N N . THR A 1 202 ? 120.183 156.173 168.561 1.00 82.35 202 THR C N 1
ATOM 1301 C CA . THR A 1 202 ? 120.493 154.822 168.117 1.00 80.27 202 THR C CA 1
ATOM 1302 C C . THR A 1 202 ? 119.848 153.857 169.100 1.00 83.50 202 THR C C 1
ATOM 1303 O O . THR A 1 202 ? 119.362 154.257 170.159 1.00 99.23 202 THR C O 1
ATOM 1307 N N . GLU A 1 203 ? 119.847 152.572 168.739 1.00 84.33 203 GLU C N 1
ATOM 1308 C CA . GLU A 1 203 ? 119.300 151.566 169.640 1.00 87.52 203 GLU C CA 1
ATOM 1309 C C . GLU A 1 203 ? 120.024 151.555 170.977 1.00 90.07 203 GLU C C 1
ATOM 1310 O O . GLU A 1 203 ? 119.491 151.024 171.957 1.00 96.85 203 GLU C O 1
ATOM 1316 N N . TYR A 1 204 ? 121.224 152.123 171.040 1.00 78.29 204 TYR C N 1
ATOM 1317 C CA . TYR A 1 204 ? 121.975 152.238 172.280 1.00 77.15 204 TYR C CA 1
ATOM 1318 C C . TYR A 1 204 ? 121.684 153.533 173.025 1.00 73.03 204 TYR C C 1
ATOM 1319 O O . TYR A 1 204 ? 122.327 153.804 174.043 1.00 84.06 204 TYR C O 1
ATOM 1328 N N . GLY A 1 205 ? 120.737 154.335 172.547 1.00 73.28 205 GLY C N 1
ATOM 1329 C CA . GLY A 1 205 ? 120.403 155.585 173.198 1.00 74.42 205 GLY C CA 1
ATOM 1330 C C . GLY A 1 205 ? 121.118 156.762 172.574 1.00 81.94 205 GLY C C 1
ATOM 1331 O O . GLY A 1 205 ? 121.209 156.857 171.348 1.00 90.97 205 GLY C O 1
ATOM 1332 N N . ASN A 1 206 ? 121.628 157.668 173.402 1.00 77.89 206 ASN C N 1
ATOM 1333 C CA . ASN A 1 206 ? 122.378 158.804 172.888 1.00 65.68 206 ASN C CA 1
ATOM 1334 C C . ASN A 1 206 ? 123.722 158.338 172.347 1.00 69.58 206 ASN C C 1
ATOM 1335 O O . ASN A 1 206 ? 124.466 157.630 173.031 1.00 80.74 206 ASN C O 1
ATOM 1340 N N . CYS A 1 207 ? 124.033 158.738 171.119 1.00 72.01 207 CYS C N 1
ATOM 1341 C CA . CYS A 1 207 ? 125.308 158.432 170.494 1.00 76.15 207 CYS C CA 1
ATOM 1342 C C . CYS A 1 207 ? 125.861 159.693 169.851 1.00 83.86 207 CYS C C 1
ATOM 1343 O O . CYS A 1 207 ? 125.121 160.482 169.262 1.00 99.87 207 CYS C O 1
ATOM 1346 N N . PHE A 1 208 ? 127.173 159.872 169.968 1.00 64.04 208 PHE C N 1
ATOM 1347 C CA . PHE A 1 208 ? 127.838 161.098 169.553 1.00 54.38 208 PHE C CA 1
ATOM 1348 C C . PHE A 1 208 ? 128.871 160.776 168.487 1.00 63.14 208 PHE C C 1
ATOM 1349 O O . PHE A 1 208 ? 129.690 159.872 168.669 1.00 80.83 208 PHE C O 1
ATOM 1357 N N . THR A 1 209 ? 128.836 161.521 167.386 1.00 70.89 209 THR C N 1
ATOM 1358 C CA . THR A 1 209 ? 129.702 161.277 166.242 1.00 73.73 209 THR C CA 1
ATOM 1359 C C . THR A 1 209 ? 130.718 162.400 166.107 1.00 73.71 209 THR C C 1
ATOM 1360 O O . THR A 1 209 ? 130.384 163.578 166.265 1.00 76.93 209 THR C O 1
ATOM 1364 N N . PHE A 1 210 ? 131.959 162.024 165.818 1.00 77.66 210 PHE C N 1
ATOM 1365 C CA . PHE A 1 210 ? 133.060 162.961 165.669 1.00 77.81 210 PHE C CA 1
ATOM 1366 C C . PHE A 1 210 ? 133.346 163.204 164.194 1.00 80.50 210 PHE C C 1
ATOM 1367 O O . PHE A 1 210 ? 133.152 162.325 163.352 1.00 83.75 210 PHE C O 1
ATOM 1375 N N . ASN A 1 211 ? 133.816 164.412 163.890 1.00 92.49 211 ASN C N 1
ATOM 1376 C CA . ASN A 1 211 ? 134.159 164.788 162.522 1.00 91.24 211 ASN C CA 1
ATOM 1377 C C . ASN A 1 211 ? 132.947 164.703 161.604 1.00 93.47 211 ASN C C 1
ATOM 1378 O O . ASN A 1 211 ? 133.073 164.405 160.415 1.00 96.11 211 ASN C O 1
ATOM 1383 N N . HIS A 1 212 ? 131.764 164.960 162.153 1.00 101.61 212 HIS C N 1
ATOM 1384 C CA . HIS A 1 212 ? 130.546 164.919 161.365 1.00 106.26 212 HIS C CA 1
ATOM 1385 C C . HIS A 1 212 ? 130.608 165.950 160.239 1.00 116.31 212 HIS C C 1
ATOM 1386 O O . HIS A 1 212 ? 131.472 166.830 160.204 1.00 113.88 212 HIS C O 1
ATOM 1393 N N . GLY A 1 213 ? 129.669 165.829 159.306 1.00 120.10 213 GLY C N 1
ATOM 1394 C CA . GLY A 1 213 ? 129.596 166.734 158.175 1.00 116.27 213 GLY C CA 1
ATOM 1395 C C . GLY A 1 213 ? 129.574 168.193 158.585 1.00 114.19 213 GLY C C 1
ATOM 1396 O O . GLY A 1 213 ? 128.708 168.622 159.347 1.00 112.05 213 GLY C O 1
ATOM 1397 N N . VAL A 1 224 ? 147.311 161.514 157.375 1.00 107.99 224 VAL C N 1
ATOM 1398 C CA . VAL A 1 224 ? 148.739 161.233 157.422 1.00 114.55 224 VAL C CA 1
ATOM 1399 C C . VAL A 1 224 ? 148.967 159.898 158.121 1.00 113.41 224 VAL C C 1
ATOM 1400 O O . VAL A 1 224 ? 148.259 159.553 159.066 1.00 114.63 224 VAL C O 1
ATOM 1404 N N . SER A 1 225 ? 149.961 159.150 157.650 1.00 118.18 225 SER C N 1
ATOM 1405 C CA . SER A 1 225 ? 150.229 157.825 158.192 1.00 120.49 225 SER C CA 1
ATOM 1406 C C . SER A 1 225 ? 150.584 157.904 159.671 1.00 121.18 225 SER C C 1
ATOM 1407 O O . SER A 1 225 ? 151.372 158.757 160.090 1.00 118.52 225 SER C O 1
ATOM 1410 N N . GLY A 1 226 ? 150.001 157.004 160.459 1.00 110.43 226 GLY C N 1
ATOM 1411 C CA . GLY A 1 226 ? 150.329 156.919 161.867 1.00 104.77 226 GLY C CA 1
ATOM 1412 C C . GLY A 1 226 ? 149.745 158.014 162.726 1.00 109.08 226 GLY C C 1
ATOM 1413 O O . GLY A 1 226 ? 150.223 158.231 163.841 1.00 110.60 226 GLY C O 1
ATOM 1414 N N . ARG A 1 227 ? 148.724 158.717 162.242 1.00 105.50 227 ARG C N 1
ATOM 1415 C CA . ARG A 1 227 ? 148.081 159.781 162.996 1.00 102.26 227 ARG C CA 1
ATOM 1416 C C . ARG A 1 227 ? 146.573 159.684 162.831 1.00 102.53 227 ARG C C 1
ATOM 1417 O O . ARG A 1 227 ? 146.073 159.212 161.807 1.00 98.35 227 ARG C O 1
ATOM 1425 N N . GLY A 1 228 ? 145.851 160.136 163.853 1.00 93.44 228 GLY C N 1
ATOM 1426 C CA . GLY A 1 228 ? 144.405 160.093 163.822 1.00 84.62 228 GLY C CA 1
ATOM 1427 C C . GLY A 1 228 ? 143.762 160.622 165.086 1.00 82.66 228 GLY C C 1
ATOM 1428 O O . GLY A 1 228 ? 144.185 161.648 165.624 1.00 82.73 228 GLY C O 1
ATOM 1429 N N . LEU A 1 229 ? 142.744 159.920 165.573 1.00 78.19 229 LEU C N 1
ATOM 1430 C CA . LEU A 1 229 ? 141.938 160.361 166.702 1.00 70.42 229 LEU C CA 1
ATOM 1431 C C . LEU A 1 229 ? 142.310 159.563 167.944 1.00 71.59 229 LEU C C 1
ATOM 1432 O O . LEU A 1 229 ? 142.413 158.334 167.889 1.00 80.04 229 LEU C O 1
ATOM 1437 N N . SER A 1 230 ? 142.510 160.265 169.056 1.00 68.57 230 SER C N 1
ATOM 1438 C CA . SER A 1 230 ? 142.835 159.651 170.337 1.00 74.73 230 SER C CA 1
ATOM 1439 C C . SER A 1 230 ? 141.843 160.137 171.380 1.00 77.55 230 SER C C 1
ATOM 1440 O O . SER A 1 230 ? 141.606 161.342 171.496 1.00 86.12 230 SER C O 1
ATOM 1443 N N . LEU A 1 231 ? 141.277 159.204 172.144 1.00 78.69 231 LEU C N 1
ATOM 1444 C CA . LEU A 1 231 ? 140.223 159.519 173.095 1.00 68.16 231 LEU C CA 1
ATOM 1445 C C . LEU A 1 231 ? 140.465 158.781 174.402 1.00 64.33 231 LEU C C 1
ATOM 1446 O O . LEU A 1 231 ? 141.203 157.797 174.460 1.00 87.61 231 LEU C O 1
ATOM 1451 N N . LEU A 1 232 ? 139.826 159.279 175.458 1.00 54.09 232 LEU C N 1
ATOM 1452 C CA . LEU A 1 232 ? 139.832 158.630 176.763 1.00 66.55 232 LEU C CA 1
ATOM 1453 C C . LEU A 1 232 ? 138.470 158.851 177.400 1.00 75.31 232 LEU C C 1
ATOM 1454 O O . LEU A 1 232 ? 138.107 159.990 177.705 1.00 81.02 232 LEU C O 1
ATOM 1459 N N . PHE A 1 233 ? 137.725 157.770 177.601 1.00 69.19 233 PHE C N 1
ATOM 1460 C CA . PHE A 1 233 ? 136.368 157.841 178.118 1.00 52.43 233 PHE C CA 1
ATOM 1461 C C . PHE A 1 233 ? 136.325 157.430 179.582 1.00 59.59 233 PHE C C 1
ATOM 1462 O O . PHE A 1 233 ? 137.203 156.719 180.074 1.00 80.27 233 PHE C O 1
ATOM 1470 N N . ASN A 1 234 ? 135.288 157.890 180.272 1.00 66.91 234 ASN C N 1
ATOM 1471 C CA . ASN A 1 234 ? 134.992 157.497 181.646 1.00 68.48 234 ASN C CA 1
ATOM 1472 C C . ASN A 1 234 ? 133.588 156.905 181.630 1.00 79.42 234 ASN C C 1
ATOM 1473 O O . ASN A 1 234 ? 132.600 157.620 181.809 1.00 86.88 234 ASN C O 1
ATOM 1478 N N . VAL A 1 235 ? 133.505 155.591 181.415 1.00 79.08 235 VAL C N 1
ATOM 1479 C CA . VAL A 1 235 ? 132.206 154.943 181.275 1.00 74.18 235 VAL C CA 1
ATOM 1480 C C . VAL A 1 235 ? 131.358 155.154 182.520 1.00 79.00 235 VAL C C 1
ATOM 1481 O O . VAL A 1 235 ? 130.128 155.236 182.435 1.00 82.88 235 VAL C O 1
ATOM 1485 N N . ASN A 1 236 ? 131.988 155.243 183.689 1.00 89.22 236 ASN C N 1
ATOM 1486 C CA . ASN A 1 236 ? 131.288 155.557 184.931 1.00 84.42 236 ASN C CA 1
ATOM 1487 C C . ASN A 1 236 ? 130.177 154.540 185.202 1.00 87.03 236 ASN C C 1
ATOM 1488 O O . ASN A 1 236 ? 128.990 154.863 185.226 1.00 103.89 236 ASN C O 1
ATOM 1493 N N . GLN A 1 237 ? 130.593 153.290 185.414 1.00 82.72 237 GLN C N 1
ATOM 1494 C CA . GLN A 1 237 ? 129.626 152.225 185.657 1.00 81.82 237 GLN C CA 1
ATOM 1495 C C . GLN A 1 237 ? 128.744 152.532 186.858 1.00 87.78 237 GLN C C 1
ATOM 1496 O O . GLN A 1 237 ? 127.617 152.033 186.943 1.00 94.47 237 GLN C O 1
ATOM 1502 N N . GLU A 1 238 ? 129.234 153.342 187.796 1.00 95.55 238 GLU C N 1
ATOM 1503 C CA . GLU A 1 238 ? 128.433 153.721 188.951 1.00 100.68 238 GLU C CA 1
ATOM 1504 C C . GLU A 1 238 ? 127.298 154.669 188.595 1.00 99.94 238 GLU C C 1
ATOM 1505 O O . GLU A 1 238 ? 126.428 154.906 189.438 1.00 100.34 238 GLU C O 1
ATOM 1511 N N . ALA A 1 239 ? 127.286 155.218 187.380 1.00 93.27 239 ALA C N 1
ATOM 1512 C CA . ALA A 1 239 ? 126.276 156.183 186.968 1.00 90.00 239 ALA C CA 1
ATOM 1513 C C . ALA A 1 239 ? 125.377 155.689 185.849 1.00 92.38 239 ALA C C 1
ATOM 1514 O O . ALA A 1 239 ? 124.228 156.123 185.766 1.00 104.90 239 ALA C O 1
ATOM 1516 N N . PHE A 1 240 ? 125.865 154.801 184.989 1.00 80.22 240 PHE C N 1
ATOM 1517 C CA . PHE A 1 240 ? 125.090 154.269 183.877 1.00 78.63 240 PHE C CA 1
ATOM 1518 C C . PHE A 1 240 ? 124.905 152.771 184.060 1.00 88.05 240 PHE C C 1
ATOM 1519 O O . PHE A 1 240 ? 125.864 152.057 184.368 1.00 100.96 240 PHE C O 1
ATOM 1527 N N . THR A 1 241 ? 123.675 152.302 183.872 1.00 86.38 241 THR C N 1
ATOM 1528 C CA . THR A 1 241 ? 123.353 150.890 183.998 1.00 84.84 241 THR C CA 1
ATOM 1529 C C . THR A 1 241 ? 122.288 150.545 182.968 1.00 83.77 241 THR C C 1
ATOM 1530 O O . THR A 1 241 ? 121.790 151.413 182.247 1.00 97.13 241 THR C O 1
ATOM 1534 N N . ASP A 1 242 ? 121.939 149.267 182.905 1.00 88.22 242 ASP C N 1
ATOM 1535 C CA . ASP A 1 242 ? 120.830 148.808 182.077 1.00 94.02 242 ASP C CA 1
ATOM 1536 C C . ASP A 1 242 ? 120.519 147.369 182.471 1.00 90.20 242 ASP C C 1
ATOM 1537 O O . ASP A 1 242 ? 121.186 146.781 183.328 1.00 86.11 242 ASP C O 1
ATOM 1542 N N . ASN A 1 243 ? 119.498 146.807 181.838 1.00 89.79 243 ASN C N 1
ATOM 1543 C CA . ASN A 1 243 ? 118.974 145.512 182.250 1.00 83.47 243 ASN C CA 1
ATOM 1544 C C . ASN A 1 243 ? 119.875 144.391 181.748 1.00 87.99 243 ASN C C 1
ATOM 1545 O O . ASN A 1 243 ? 120.062 144.262 180.533 1.00 83.20 243 ASN C O 1
ATOM 1550 N N . PRO A 1 244 ? 120.448 143.564 182.631 1.00 91.46 244 PRO C N 1
ATOM 1551 C CA . PRO A 1 244 ? 121.177 142.384 182.151 1.00 86.25 244 PRO C CA 1
ATOM 1552 C C . PRO A 1 244 ? 120.271 141.244 181.727 1.00 87.94 244 PRO C C 1
ATOM 1553 O O . PRO A 1 244 ? 120.702 140.398 180.933 1.00 88.51 244 PRO C O 1
ATOM 1557 N N . ALA A 1 245 ? 119.035 141.195 182.225 1.00 83.18 245 ALA C N 1
ATOM 1558 C CA . ALA A 1 245 ? 118.114 140.138 181.829 1.00 88.29 245 ALA C CA 1
ATOM 1559 C C . ALA A 1 245 ? 117.730 140.230 180.360 1.00 88.16 245 ALA C C 1
ATOM 1560 O O . ALA A 1 245 ? 117.164 139.275 179.819 1.00 88.34 245 ALA C O 1
ATOM 1562 N N . LEU A 1 246 ? 118.016 141.353 179.706 1.00 83.49 246 LEU C N 1
ATOM 1563 C CA . LEU A 1 246 ? 117.726 141.535 178.292 1.00 85.14 246 LEU C CA 1
ATOM 1564 C C . LEU A 1 246 ? 118.951 141.319 177.413 1.00 86.66 246 LEU C C 1
ATOM 1565 O O . LEU A 1 246 ? 118.896 141.602 176.213 1.00 89.11 246 LEU C O 1
ATOM 1570 N N . GLY A 1 247 ? 120.049 140.830 177.978 1.00 87.41 247 GLY C N 1
ATOM 1571 C CA . GLY A 1 247 ? 121.240 140.536 177.212 1.00 91.72 247 GLY C CA 1
ATOM 1572 C C . GLY A 1 247 ? 122.302 141.611 177.209 1.00 96.30 247 GLY C C 1
ATOM 1573 O O . GLY A 1 247 ? 123.234 141.527 176.401 1.00 99.51 247 GLY C O 1
ATOM 1574 N N . PHE A 1 248 ? 122.198 142.614 178.077 1.00 89.99 248 PHE C N 1
ATOM 1575 C CA . PHE A 1 248 ? 123.194 143.680 178.172 1.00 84.22 248 PHE C CA 1
ATOM 1576 C C . PHE A 1 248 ? 124.028 143.418 179.420 1.00 86.85 248 PHE C C 1
ATOM 1577 O O . PHE A 1 248 ? 123.664 143.812 180.527 1.00 89.77 248 PHE C O 1
ATOM 1585 N N . VAL A 1 249 ? 125.167 142.755 179.231 1.00 86.96 249 VAL C N 1
ATOM 1586 C CA . VAL A 1 249 ? 125.989 142.308 180.349 1.00 87.52 249 VAL C CA 1
ATOM 1587 C C . VAL A 1 249 ? 127.385 142.907 180.254 1.00 87.62 249 VAL C C 1
ATOM 1588 O O . VAL A 1 249 ? 128.061 143.089 181.272 1.00 96.37 249 VAL C O 1
ATOM 1592 N N . ASP A 1 250 ? 127.828 143.221 179.042 1.00 89.37 250 ASP C N 1
ATOM 1593 C CA . ASP A 1 250 ? 129.174 143.731 178.830 1.00 83.99 250 ASP C CA 1
ATOM 1594 C C . ASP A 1 250 ? 129.231 145.230 179.087 1.00 84.38 250 ASP C C 1
ATOM 1595 O O . ASP A 1 250 ? 128.238 145.946 178.939 1.00 85.97 250 ASP C O 1
ATOM 1600 N N . ALA A 1 251 ? 130.413 145.698 179.485 1.00 81.48 251 ALA C N 1
ATOM 1601 C CA . ALA A 1 251 ? 130.660 147.105 179.761 1.00 74.70 251 ALA C CA 1
ATOM 1602 C C . ALA A 1 251 ? 131.839 147.582 178.930 1.00 74.92 251 ALA C C 1
ATOM 1603 O O . ALA A 1 251 ? 132.836 146.870 178.787 1.00 81.44 251 ALA C O 1
ATOM 1605 N N . GLY A 1 252 ? 131.723 148.779 178.391 1.00 77.43 252 GLY C N 1
ATOM 1606 C CA . GLY A 1 252 ? 132.755 149.340 177.545 1.00 73.82 252 GLY C CA 1
ATOM 1607 C C . GLY A 1 252 ? 132.158 150.375 176.607 1.00 75.36 252 GLY C C 1
ATOM 1608 O O . GLY A 1 252 ? 131.159 151.014 176.929 1.00 84.34 252 GLY C O 1
ATOM 1609 N N . ILE A 1 253 ? 132.794 150.519 175.449 1.00 62.09 253 ILE C N 1
ATOM 1610 C CA . ILE A 1 253 ? 132.385 151.475 174.429 1.00 62.46 253 ILE C CA 1
ATOM 1611 C C . ILE A 1 253 ? 132.191 150.730 173.118 1.00 75.55 253 ILE C C 1
ATOM 1612 O O . ILE A 1 253 ? 132.982 149.847 172.772 1.00 89.56 253 ILE C O 1
ATOM 1617 N N . ILE A 1 254 ? 131.134 151.085 172.394 1.00 68.03 254 ILE C N 1
ATOM 1618 C CA . ILE A 1 254 ? 130.850 150.534 171.076 1.00 65.34 254 ILE C CA 1
ATOM 1619 C C . ILE A 1 254 ? 130.837 151.685 170.084 1.00 68.23 254 ILE C C 1
ATOM 1620 O O . ILE A 1 254 ? 130.181 152.705 170.319 1.00 82.93 254 ILE C O 1
ATOM 1625 N N . PHE A 1 255 ? 131.567 151.524 168.983 1.00 62.77 255 PHE C N 1
ATOM 1626 C CA . PHE A 1 255 ? 131.696 152.572 167.984 1.00 59.24 255 PHE C CA 1
ATOM 1627 C C . PHE A 1 255 ? 131.749 151.946 166.600 1.00 63.29 255 PHE C C 1
ATOM 1628 O O . PHE A 1 255 ? 132.054 150.762 166.443 1.00 74.80 255 PHE C O 1
ATOM 1636 N N . VAL A 1 256 ? 131.441 152.758 165.594 1.00 65.15 256 VAL C N 1
ATOM 1637 C CA . VAL A 1 256 ? 131.487 152.334 164.201 1.00 69.19 256 VAL C CA 1
ATOM 1638 C C . VAL A 1 256 ? 132.110 153.453 163.381 1.00 72.86 256 VAL C C 1
ATOM 1639 O O . VAL A 1 256 ? 131.847 154.635 163.623 1.00 77.65 256 VAL C O 1
ATOM 1643 N N . ILE A 1 257 ? 132.941 153.076 162.414 1.00 77.45 257 ILE C N 1
ATOM 1644 C CA . ILE A 1 257 ? 133.624 154.020 161.539 1.00 77.23 257 ILE C CA 1
ATOM 1645 C C . ILE A 1 257 ? 132.898 154.038 160.204 1.00 80.37 257 ILE C C 1
ATOM 1646 O O . ILE A 1 257 ? 132.711 152.989 159.576 1.00 83.70 257 ILE C O 1
ATOM 1651 N N . HIS A 1 258 ? 132.491 155.226 159.767 1.00 83.67 258 HIS C N 1
ATOM 1652 C CA . HIS A 1 258 ? 131.641 155.355 158.596 1.00 84.07 258 HIS C CA 1
ATOM 1653 C C . HIS A 1 258 ? 131.954 156.663 157.890 1.00 83.43 258 HIS C C 1
ATOM 1654 O O . HIS A 1 258 ? 132.578 157.564 158.455 1.00 84.85 258 HIS C O 1
ATOM 1661 N N . SER A 1 259 ? 131.512 156.755 156.640 1.00 89.81 259 SER C N 1
ATOM 1662 C CA . SER A 1 259 ? 131.664 157.990 155.895 1.00 88.73 259 SER C CA 1
ATOM 1663 C C . SER A 1 259 ? 130.801 159.086 156.520 1.00 84.28 259 SER C C 1
ATOM 1664 O O . SER A 1 259 ? 129.732 158.807 157.067 1.00 97.14 259 SER C O 1
ATOM 1667 N N . PRO A 1 260 ? 131.240 160.345 156.452 1.00 83.11 260 PRO C N 1
ATOM 1668 C CA . PRO A 1 260 ? 130.446 161.422 157.067 1.00 90.87 260 PRO C CA 1
ATOM 1669 C C . PRO A 1 260 ? 129.063 161.577 156.466 1.00 94.62 260 PRO C C 1
ATOM 1670 O O . PRO A 1 260 ? 128.184 162.151 157.118 1.00 94.09 260 PRO C O 1
ATOM 1674 N N . LYS A 1 261 ? 128.840 161.091 155.247 1.00 111.00 261 LYS C N 1
ATOM 1675 C CA . LYS A 1 261 ? 127.557 161.267 154.580 1.00 112.90 261 LYS C CA 1
ATOM 1676 C C . LYS A 1 261 ? 126.562 160.159 154.892 1.00 109.57 261 LYS C C 1
ATOM 1677 O O . LYS A 1 261 ? 125.425 160.223 154.412 1.00 111.53 261 LYS C O 1
ATOM 1683 N N . LYS A 1 262 ? 126.949 159.157 155.674 1.00 104.63 262 LYS C N 1
ATOM 1684 C CA . LYS A 1 262 ? 126.104 158.007 155.958 1.00 102.57 262 LYS C CA 1
ATOM 1685 C C . LYS A 1 262 ? 125.703 157.990 157.425 1.00 106.15 262 LYS C C 1
ATOM 1686 O O . LYS A 1 262 ? 126.531 158.226 158.310 1.00 111.35 262 LYS C O 1
ATOM 1692 N N . VAL A 1 263 ? 124.432 157.711 157.675 1.00 99.42 263 VAL C N 1
ATOM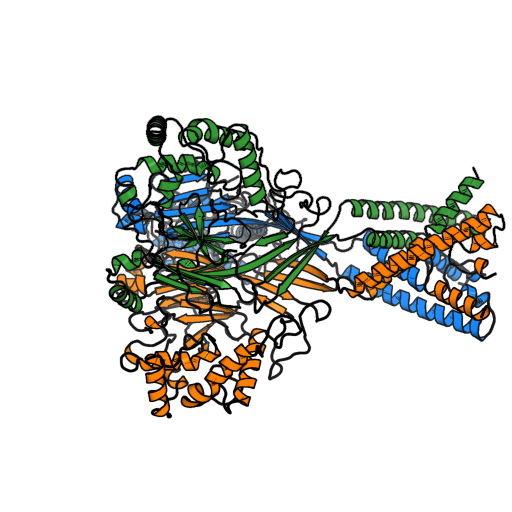 1693 C CA . VAL A 1 263 ? 123.957 157.529 159.050 1.00 95.38 263 VAL C CA 1
ATOM 1694 C C . VAL A 1 263 ? 124.558 156.244 159.612 1.00 95.88 263 VAL C C 1
ATOM 1695 O O . VAL A 1 263 ? 124.485 155.194 158.950 1.00 95.06 263 VAL C O 1
ATOM 1699 N N . PRO A 1 264 ? 125.158 156.263 160.801 1.00 90.57 264 PRO C N 1
ATOM 1700 C CA . PRO A 1 264 ? 125.767 155.036 161.323 1.00 80.93 264 PRO C CA 1
ATOM 1701 C C . PRO A 1 264 ? 124.731 153.945 161.533 1.00 89.46 264 PRO C C 1
ATOM 1702 O O . PRO A 1 264 ? 123.583 154.206 161.899 1.00 103.93 264 PRO C O 1
ATOM 1706 N N . GLN A 1 265 ? 125.155 152.707 161.298 1.00 96.14 265 GLN C N 1
ATOM 1707 C CA . GLN A 1 265 ? 124.311 151.527 161.474 1.00 97.47 265 GLN C CA 1
ATOM 1708 C C . GLN A 1 265 ? 125.040 150.585 162.423 1.00 99.13 265 GLN C C 1
ATOM 1709 O O . GLN A 1 265 ? 125.916 149.825 162.001 1.00 101.60 265 GLN C O 1
ATOM 1715 N N . PHE A 1 266 ? 124.681 150.634 163.705 1.00 87.05 266 PHE C N 1
ATOM 1716 C CA . PHE A 1 266 ? 125.373 149.816 164.693 1.00 88.85 266 PHE C CA 1
ATOM 1717 C C . PHE A 1 266 ? 124.959 148.357 164.583 1.00 90.01 266 PHE C C 1
ATOM 1718 O O . PHE A 1 266 ? 125.771 147.494 164.229 1.00 103.47 266 PHE C O 1
ATOM 1726 N N . ASP A 1 267 ? 123.689 148.064 164.859 1.00 109.43 267 ASP C N 1
ATOM 1727 C CA . ASP A 1 267 ? 123.207 146.689 164.824 1.00 115.41 267 ASP C CA 1
ATOM 1728 C C . ASP A 1 267 ? 124.188 145.783 165.560 1.00 116.78 267 ASP C C 1
ATOM 1729 O O . ASP A 1 267 ? 124.669 146.140 166.640 1.00 114.44 267 ASP C O 1
ATOM 1734 N N . GLY A 1 268 ? 124.497 144.619 164.992 1.00 108.38 268 GLY C N 1
ATOM 1735 C CA . GLY A 1 268 ? 125.536 143.770 165.536 1.00 104.46 268 GLY C CA 1
ATOM 1736 C C . GLY A 1 268 ? 126.844 143.928 164.789 1.00 101.74 268 GLY C C 1
ATOM 1737 O O . GLY A 1 268 ? 127.618 142.974 164.673 1.00 106.96 268 GLY C O 1
ATOM 1738 N N . LEU A 1 269 ? 127.101 145.132 164.277 1.00 90.38 269 LEU C N 1
ATOM 1739 C CA . LEU A 1 269 ? 128.256 145.386 163.429 1.00 92.46 269 LEU C CA 1
ATOM 1740 C C . LEU A 1 269 ? 129.287 146.317 164.049 1.00 95.77 269 LEU C C 1
ATOM 1741 O O . LEU A 1 269 ? 130.424 146.358 163.566 1.00 94.41 269 LEU C O 1
ATOM 1746 N N . GLY A 1 270 ? 128.934 147.062 165.091 1.00 81.06 270 GLY C N 1
ATOM 1747 C CA . GLY A 1 270 ? 129.870 148.012 165.656 1.00 84.34 270 GLY C CA 1
ATOM 1748 C C . GLY A 1 270 ? 131.051 147.329 166.317 1.00 83.20 270 GLY C C 1
ATOM 1749 O O . GLY A 1 270 ? 130.966 146.195 166.787 1.00 89.86 270 GLY C O 1
ATOM 1750 N N . LEU A 1 271 ? 132.175 148.037 166.344 1.00 70.92 271 LEU C N 1
ATOM 1751 C CA . LEU A 1 271 ? 133.359 147.553 167.030 1.00 66.10 271 LEU C CA 1
ATOM 1752 C C . LEU A 1 271 ? 133.237 147.801 168.528 1.00 78.11 271 LEU C C 1
ATOM 1753 O O . LEU A 1 271 ? 132.446 148.629 168.984 1.00 85.76 271 LEU C O 1
ATOM 1758 N N . LEU A 1 272 ? 134.041 147.075 169.297 1.00 73.67 272 LEU C N 1
ATOM 1759 C CA . LEU A 1 272 ? 133.985 147.126 170.748 1.00 75.38 272 LEU C CA 1
ATOM 1760 C C . LEU A 1 272 ? 135.347 147.489 171.322 1.00 83.29 272 LEU C C 1
ATOM 1761 O O . LEU A 1 272 ? 136.386 147.313 170.681 1.00 85.34 272 LEU C O 1
ATOM 1766 N N . SER A 1 273 ? 135.326 148.003 172.552 1.00 65.29 273 SER C N 1
ATOM 1767 C CA . SER A 1 273 ? 136.533 148.343 173.271 1.00 65.77 273 SER C CA 1
ATOM 1768 C C . SER A 1 273 ? 136.252 148.141 174.755 1.00 68.52 273 SER C C 1
ATOM 1769 O O . SER A 1 273 ? 135.252 148.676 175.255 1.00 76.66 273 SER C O 1
ATOM 1772 N N . PRO A 1 274 ? 137.084 147.396 175.475 1.00 58.33 274 PRO C N 1
ATOM 1773 C CA . PRO A 1 274 ? 136.811 147.119 176.884 1.00 57.66 274 PRO C CA 1
ATOM 1774 C C . PRO A 1 274 ? 137.368 148.200 177.804 1.00 68.47 274 PRO C C 1
ATOM 1775 O O . PRO A 1 274 ? 138.185 149.033 177.410 1.00 76.84 274 PRO C O 1
ATOM 1779 N N . VAL A 1 275 ? 136.905 148.166 179.048 1.00 73.64 275 VAL C N 1
ATOM 1780 C CA . VAL A 1 275 ? 137.422 149.061 180.076 1.00 68.36 275 VAL C CA 1
ATOM 1781 C C . VAL A 1 275 ? 138.731 148.495 180.606 1.00 76.37 275 VAL C C 1
ATOM 1782 O O . VAL A 1 275 ? 138.905 147.278 180.724 1.00 84.22 275 VAL C O 1
ATOM 1786 N N . GLY A 1 276 ? 139.664 149.384 180.932 1.00 82.90 276 GLY C N 1
ATOM 1787 C CA . GLY A 1 276 ? 140.943 148.961 181.458 1.00 83.78 276 GLY C CA 1
ATOM 1788 C C . GLY A 1 276 ? 141.946 148.510 180.422 1.00 87.04 276 GLY C C 1
ATOM 1789 O O . GLY A 1 276 ? 142.948 147.885 180.787 1.00 87.53 276 GLY C O 1
ATOM 1790 N N . MET A 1 277 ? 141.713 148.797 179.145 1.00 86.58 277 MET C N 1
ATOM 1791 C CA . MET A 1 277 ? 142.659 148.468 178.091 1.00 79.95 277 MET C CA 1
ATOM 1792 C C . MET A 1 277 ? 142.721 149.617 177.100 1.00 78.85 277 MET C C 1
ATOM 1793 O O . MET A 1 277 ? 141.769 150.386 176.957 1.00 80.62 277 MET C O 1
ATOM 1798 N N . HIS A 1 278 ? 143.854 149.722 176.415 1.00 73.99 278 HIS C N 1
ATOM 1799 C CA . HIS A 1 278 ? 144.069 150.738 175.395 1.00 69.06 278 HIS C CA 1
ATOM 1800 C C . HIS A 1 278 ? 144.001 150.070 174.030 1.00 69.91 278 HIS C C 1
ATOM 1801 O O . HIS A 1 278 ? 144.800 149.179 173.733 1.00 86.00 278 HIS C O 1
ATOM 1808 N N . ALA A 1 279 ? 143.055 150.504 173.204 1.00 63.28 279 ALA C N 1
ATOM 1809 C CA . ALA A 1 279 ? 142.821 149.904 171.900 1.00 61.65 279 ALA C CA 1
ATOM 1810 C C . ALA A 1 279 ? 143.413 150.786 170.812 1.00 68.83 279 ALA C C 1
ATOM 1811 O O . ALA A 1 279 ? 143.109 151.980 170.740 1.00 89.64 279 ALA C O 1
ATOM 1813 N N . ARG A 1 280 ? 144.255 150.196 169.971 1.00 67.55 280 ARG C N 1
ATOM 1814 C CA . ARG A 1 280 ? 144.848 150.877 168.827 1.00 68.22 280 ARG C CA 1
ATOM 1815 C C . ARG A 1 280 ? 144.209 150.312 167.567 1.00 66.81 280 ARG C C 1
ATOM 1816 O O . ARG A 1 280 ? 144.386 149.132 167.251 1.00 77.42 280 ARG C O 1
ATOM 1824 N N . VAL A 1 281 ? 143.475 151.154 166.848 1.00 72.66 281 VAL C N 1
ATOM 1825 C CA . VAL A 1 281 ? 142.765 150.759 165.639 1.00 66.18 281 VAL C CA 1
ATOM 1826 C C . VAL A 1 281 ? 143.423 151.446 164.454 1.00 73.75 281 VAL C C 1
ATOM 1827 O O . VAL A 1 281 ? 143.540 152.676 164.429 1.00 86.54 281 VAL C O 1
ATOM 1831 N N . THR A 1 282 ? 143.853 150.655 163.477 1.00 69.87 282 THR C N 1
ATOM 1832 C CA . THR A 1 282 ? 144.430 151.166 162.240 1.00 70.39 282 THR C CA 1
ATOM 1833 C C . THR A 1 282 ? 143.449 150.890 161.112 1.00 73.54 282 THR C C 1
ATOM 1834 O O . THR A 1 282 ? 143.065 149.737 160.890 1.00 79.73 282 THR C O 1
ATOM 1838 N N . ILE A 1 283 ? 143.053 151.940 160.403 1.00 86.75 283 ILE C N 1
ATOM 1839 C CA . ILE A 1 283 ? 142.029 151.844 159.373 1.00 87.10 283 ILE C CA 1
ATOM 1840 C C . ILE A 1 283 ? 142.656 152.113 158.016 1.00 90.34 283 ILE C C 1
ATOM 1841 O O . ILE A 1 283 ? 143.663 152.820 157.895 1.00 98.45 283 ILE C O 1
ATOM 1846 N N . ARG A 1 284 ? 142.050 151.532 156.988 1.00 100.82 284 ARG C N 1
ATOM 1847 C CA . ARG A 1 284 ? 142.423 151.770 155.604 1.00 104.10 284 ARG C CA 1
ATOM 1848 C C . ARG A 1 284 ? 141.152 151.956 154.794 1.00 108.17 284 ARG C C 1
ATOM 1849 O O . ARG A 1 284 ? 140.194 151.197 154.953 1.00 114.50 284 ARG C O 1
ATOM 1857 N N . GLN A 1 285 ? 141.136 152.972 153.939 1.00 106.94 285 GLN C N 1
ATOM 1858 C CA . GLN A 1 285 ? 139.976 153.211 153.094 1.00 104.53 285 GLN C CA 1
ATOM 1859 C C . GLN A 1 285 ? 140.026 152.292 151.883 1.00 107.09 285 GLN C C 1
ATOM 1860 O O . GLN A 1 285 ? 141.019 152.270 151.149 1.00 115.50 285 GLN C O 1
ATOM 1866 N N . VAL A 1 286 ? 138.954 151.532 151.678 1.00 100.82 286 VAL C N 1
ATOM 1867 C CA . VAL A 1 286 ? 138.848 150.582 150.576 1.00 102.36 286 VAL C CA 1
ATOM 1868 C C . VAL A 1 286 ? 137.598 150.962 149.796 1.00 107.75 286 VAL C C 1
ATOM 1869 O O . VAL A 1 286 ? 136.476 150.759 150.270 1.00 114.52 286 VAL C O 1
ATOM 1873 N N . LYS A 1 287 ? 137.786 151.510 148.601 1.00 112.92 287 LYS C N 1
ATOM 1874 C CA . LYS A 1 287 ? 136.688 151.929 147.746 1.00 113.04 287 LYS C CA 1
ATOM 1875 C C . LYS A 1 287 ? 136.527 150.944 146.597 1.00 115.67 287 LYS C C 1
ATOM 1876 O O . LYS A 1 287 ? 137.515 150.462 146.037 1.00 122.32 287 LYS C O 1
ATOM 1882 N N . THR A 1 288 ? 135.278 150.646 146.254 1.00 119.34 288 THR C N 1
ATOM 1883 C CA . THR A 1 288 ? 134.964 149.750 145.151 1.00 119.63 288 THR C CA 1
ATOM 1884 C C . THR A 1 288 ? 133.903 150.393 144.273 1.00 122.00 288 THR C C 1
ATOM 1885 O O . THR A 1 288 ? 133.017 151.094 144.770 1.00 125.17 288 THR C O 1
ATOM 1889 N N . VAL A 1 289 ? 133.997 150.150 142.969 1.00 114.56 289 VAL C N 1
ATOM 1890 C CA . VAL A 1 289 ? 133.074 150.707 141.988 1.00 113.97 289 VAL C CA 1
ATOM 1891 C C . VAL A 1 289 ? 132.451 149.556 141.214 1.00 115.48 289 VAL C C 1
ATOM 1892 O O . VAL A 1 289 ? 133.158 148.642 140.775 1.00 118.20 289 VAL C O 1
ATOM 1896 N N . HIS A 1 290 ? 131.132 149.600 141.053 1.00 121.61 290 HIS C N 1
ATOM 1897 C CA . HIS A 1 290 ? 130.381 148.565 140.360 1.00 121.01 290 HIS C CA 1
ATOM 1898 C C . HIS A 1 290 ? 129.765 149.136 139.091 1.00 124.91 290 HIS C C 1
ATOM 1899 O O . HIS A 1 290 ? 129.315 150.285 139.070 1.00 129.73 290 HIS C O 1
ATOM 1906 N N . GLN A 1 291 ? 129.748 148.329 138.035 1.00 127.67 291 GLN C N 1
ATOM 1907 C CA . GLN A 1 291 ? 129.134 148.736 136.783 1.00 130.44 291 GLN C CA 1
ATOM 1908 C C . GLN A 1 291 ? 127.616 148.597 136.868 1.00 127.36 291 GLN C C 1
ATOM 1909 O O . GLN A 1 291 ? 127.066 148.053 137.827 1.00 131.78 291 GLN C O 1
ATOM 1915 N N . GLU A 1 292 ? 126.934 149.088 135.836 1.00 119.01 292 GLU C N 1
ATOM 1916 C CA . GLU A 1 292 ? 125.480 149.084 135.828 1.00 120.34 292 GLU C CA 1
ATOM 1917 C C . GLU A 1 292 ? 124.958 147.650 135.761 1.00 123.29 292 GLU C C 1
ATOM 1918 O O . GLU A 1 292 ? 125.717 146.678 135.776 1.00 125.63 292 GLU C O 1
ATOM 1924 N N . TYR A 1 293 ? 123.634 147.522 135.691 1.00 129.93 293 TYR C N 1
ATOM 1925 C CA . TYR A 1 293 ? 122.992 146.219 135.853 1.00 132.60 293 TYR C CA 1
ATOM 1926 C C . TYR A 1 293 ? 123.526 145.153 134.906 1.00 134.23 293 TYR C C 1
ATOM 1927 O O . TYR A 1 293 ? 123.834 144.046 135.374 1.00 138.36 293 TYR C O 1
ATOM 1936 N N . PRO A 1 294 ? 123.644 145.390 133.597 1.00 117.47 294 PRO C N 1
ATOM 1937 C CA . PRO A 1 294 ? 124.109 144.305 132.717 1.00 111.77 294 PRO C CA 1
ATOM 1938 C C . PRO A 1 294 ? 125.460 143.745 133.120 1.00 117.64 294 PRO C C 1
ATOM 1939 O O . PRO A 1 294 ? 125.670 142.528 133.047 1.00 115.61 294 PRO C O 1
ATOM 1943 N N . TRP A 1 295 ? 126.383 144.600 133.557 1.00 124.91 295 TRP C N 1
ATOM 1944 C CA . TRP A 1 295 ? 127.718 144.167 133.949 1.00 121.98 295 TRP C CA 1
ATOM 1945 C C . TRP A 1 295 ? 127.862 143.951 135.447 1.00 122.23 295 TRP C C 1
ATOM 1946 O O . TRP A 1 295 ? 128.613 143.063 135.863 1.00 120.83 295 TRP C O 1
ATOM 1957 N N . GLY A 1 296 ? 127.166 144.740 136.261 1.00 130.14 296 GLY C N 1
ATOM 1958 C CA . GLY A 1 296 ? 127.219 144.601 137.703 1.00 127.55 296 GLY C CA 1
ATOM 1959 C C . GLY A 1 296 ? 125.837 144.650 138.319 1.00 126.51 296 GLY C C 1
ATOM 1960 O O . GLY A 1 296 ? 124.837 144.564 137.604 1.00 127.86 296 GLY C O 1
ATOM 1961 N N . GLU A 1 297 ? 125.763 144.781 139.640 1.00 130.57 297 GLU C N 1
ATOM 1962 C CA . GLU A 1 297 ? 124.484 144.842 140.333 1.00 131.68 297 GLU C CA 1
ATOM 1963 C C . GLU A 1 297 ? 123.989 146.264 140.558 1.00 129.69 297 GLU C C 1
ATOM 1964 O O . GLU A 1 297 ? 122.877 146.440 141.067 1.00 132.37 297 GLU C O 1
ATOM 1970 N N . CYS A 1 298 ? 124.769 147.276 140.188 1.00 121.87 298 CYS C N 1
ATOM 1971 C CA . CYS A 1 298 ? 124.392 148.651 140.468 1.00 120.90 298 CYS C CA 1
ATOM 1972 C C . CYS A 1 298 ? 123.119 149.031 139.714 1.00 123.16 298 CYS C C 1
ATOM 1973 O O . CYS A 1 298 ? 122.592 148.278 138.892 1.00 123.89 298 CYS C O 1
ATOM 1976 N N . ASN A 1 299 ? 122.620 150.226 140.020 1.00 118.37 299 ASN C N 1
ATOM 1977 C CA . ASN A 1 299 ? 121.456 150.791 139.352 1.00 116.39 299 ASN C CA 1
ATOM 1978 C C . ASN A 1 299 ? 121.421 152.292 139.616 1.00 119.19 299 ASN C C 1
ATOM 1979 O O . ASN A 1 299 ? 120.683 152.748 140.498 1.00 120.45 299 ASN C O 1
ATOM 1984 N N . PRO A 1 300 ? 122.191 153.091 138.875 1.00 120.45 300 PRO C N 1
ATOM 1985 C CA . PRO A 1 300 ? 122.261 154.529 139.182 1.00 119.80 300 PRO C CA 1
ATOM 1986 C C . PRO A 1 300 ? 120.929 155.245 139.072 1.00 119.57 300 PRO C C 1
ATOM 1987 O O . PRO A 1 300 ? 120.794 156.352 139.606 1.00 118.57 300 PRO C O 1
ATOM 1991 N N . ASN A 1 301 ? 119.940 154.657 138.396 1.00 132.20 301 ASN C N 1
ATOM 1992 C CA . ASN A 1 301 ? 118.656 155.330 138.241 1.00 132.92 301 ASN C CA 1
ATOM 1993 C C . ASN A 1 301 ? 117.995 155.598 139.586 1.00 135.27 301 ASN C C 1
ATOM 1994 O O . ASN A 1 301 ? 117.410 156.668 139.787 1.00 134.34 301 ASN C O 1
ATOM 1999 N N . ILE A 1 302 ? 118.076 154.647 140.517 1.00 133.44 302 ILE C N 1
ATOM 2000 C CA . ILE A 1 302 ? 117.427 154.809 141.812 1.00 130.56 302 ILE C CA 1
ATOM 2001 C C . ILE A 1 302 ? 118.107 155.922 142.595 1.00 127.89 302 ILE C C 1
ATOM 2002 O O . ILE A 1 302 ? 119.341 155.994 142.672 1.00 124.79 302 ILE C O 1
ATOM 2007 N N . LYS A 1 303 ? 117.298 156.800 143.183 1.00 129.11 303 LYS C N 1
ATOM 2008 C CA . LYS A 1 303 ? 117.790 157.873 144.033 1.00 131.31 303 LYS C CA 1
ATOM 2009 C C . LYS A 1 303 ? 116.881 157.996 145.245 1.00 133.04 303 LYS C C 1
ATOM 2010 O O . LYS A 1 303 ? 115.680 157.727 145.169 1.00 131.10 303 LYS C O 1
ATOM 2016 N N . LEU A 1 304 ? 117.466 158.408 146.366 1.00 126.38 304 LEU C N 1
ATOM 2017 C CA . LEU A 1 304 ? 116.738 158.475 147.622 1.00 125.39 304 LEU C CA 1
ATOM 2018 C C . LEU A 1 304 ? 115.939 159.773 147.707 1.00 123.96 304 LEU C C 1
ATOM 2019 O O . LEU A 1 304 ? 115.948 160.608 146.799 1.00 123.11 304 LEU C O 1
ATOM 2024 N N . GLN A 1 305 ? 115.233 159.942 148.823 1.00 132.41 305 GLN C N 1
ATOM 2025 C CA . GLN A 1 305 ? 114.415 161.129 149.018 1.00 131.99 305 GLN C CA 1
ATOM 2026 C C . GLN A 1 305 ? 115.294 162.370 149.092 1.00 135.70 305 GLN C C 1
ATOM 2027 O O . GLN A 1 305 ? 116.420 162.326 149.593 1.00 135.91 305 GLN C O 1
ATOM 2033 N N . ASN A 1 306 ? 114.771 163.485 148.579 1.00 145.75 306 ASN C N 1
ATOM 2034 C CA . ASN A 1 306 ? 115.521 164.736 148.474 1.00 147.59 306 ASN C CA 1
ATOM 2035 C C . ASN A 1 306 ? 116.726 164.589 147.549 1.00 147.72 306 ASN C C 1
ATOM 2036 O O . ASN A 1 306 ? 117.666 165.385 147.606 1.00 144.45 306 ASN C O 1
ATOM 2041 N N . PHE A 1 307 ? 116.707 163.572 146.688 1.00 143.28 307 PHE C N 1
ATOM 2042 C CA . PHE A 1 307 ? 117.793 163.323 145.742 1.00 140.84 307 PHE C CA 1
ATOM 2043 C C . PHE A 1 307 ? 119.135 163.167 146.452 1.00 142.09 307 PHE C C 1
ATOM 2044 O O . PHE A 1 307 ? 120.186 163.494 145.896 1.00 141.00 307 PHE C O 1
ATOM 2046 N N . SER A 1 308 ? 119.113 162.665 147.683 1.00 139.22 308 SER C N 1
ATOM 2047 C CA . SER A 1 308 ? 120.346 162.462 148.428 1.00 138.05 308 SER C CA 1
ATOM 2048 C C . SER A 1 308 ? 121.152 161.319 147.824 1.00 135.10 308 SER C C 1
ATOM 2049 O O . SER A 1 308 ? 120.625 160.469 147.102 1.00 132.97 308 SER C O 1
ATOM 2052 N N . SER A 1 309 ? 122.449 161.307 148.125 1.00 126.08 309 SER C N 1
ATOM 2053 C CA . SER A 1 309 ? 123.319 160.259 147.612 1.00 126.52 309 SER C CA 1
ATOM 2054 C C . SER A 1 309 ? 122.802 158.892 148.037 1.00 128.67 309 SER C C 1
ATOM 2055 O O . SER A 1 309 ? 122.460 158.671 149.202 1.00 131.39 309 SER C O 1
ATOM 2058 N N . TYR A 1 310 ? 122.746 157.969 147.082 1.00 117.13 310 TYR C N 1
ATOM 2059 C CA . TYR A 1 310 ? 122.186 156.654 147.353 1.00 115.49 310 TYR C CA 1
ATOM 2060 C C . TYR A 1 310 ? 123.151 155.808 148.174 1.00 116.28 310 TYR C C 1
ATOM 2061 O O . TYR A 1 310 ? 124.370 155.873 147.997 1.00 114.49 310 TYR C O 1
ATOM 2070 N N . SER A 1 311 ? 122.589 155.011 149.079 1.00 114.92 311 SER C N 1
ATOM 2071 C CA . SER A 1 311 ? 123.352 154.051 149.861 1.00 113.06 311 SER C CA 1
ATOM 2072 C C . SER A 1 311 ? 122.427 152.904 150.230 1.00 109.60 311 SER C C 1
ATOM 2073 O O . SER A 1 311 ? 121.246 153.120 150.511 1.00 110.98 311 SER C O 1
ATOM 2076 N N . THR A 1 312 ? 122.969 151.685 150.229 1.00 106.18 312 THR C N 1
ATOM 2077 C CA . THR A 1 312 ? 122.138 150.511 150.472 1.00 108.56 312 THR C CA 1
ATOM 2078 C C . THR A 1 312 ? 121.404 150.629 151.801 1.00 113.55 312 THR C C 1
ATOM 2079 O O . THR A 1 312 ? 120.200 150.362 151.885 1.00 115.03 312 THR C O 1
ATOM 2083 N N . SER A 1 313 ? 122.116 151.030 152.856 1.00 109.51 313 SER C N 1
ATOM 2084 C CA . SER A 1 313 ? 121.472 151.201 154.153 1.00 100.65 313 SER C CA 1
ATOM 2085 C C . SER A 1 313 ? 120.412 152.292 154.098 1.00 103.56 313 SER C C 1
ATOM 2086 O O . SER A 1 313 ? 119.343 152.161 154.704 1.00 108.61 313 SER C O 1
ATOM 2089 N N . GLY A 1 314 ? 120.690 153.379 153.378 1.00 103.51 314 GLY C N 1
ATOM 2090 C CA . GLY A 1 314 ? 119.709 154.445 153.266 1.00 102.18 314 GLY C CA 1
ATOM 2091 C C . GLY A 1 314 ? 118.419 153.984 152.616 1.00 106.02 314 GLY C C 1
ATOM 2092 O O . GLY A 1 314 ? 117.327 154.369 153.040 1.00 109.01 314 GLY C O 1
ATOM 2093 N N . CYS A 1 315 ? 118.525 153.156 151.575 1.00 110.64 315 CYS C N 1
ATOM 2094 C CA . CYS A 1 315 ? 117.327 152.650 150.915 1.00 107.76 315 CYS C CA 1
ATOM 2095 C C . CYS A 1 315 ? 116.492 151.804 151.867 1.00 111.43 315 CYS C C 1
ATOM 2096 O O . CYS A 1 315 ? 115.260 151.903 151.880 1.00 111.27 315 CYS C O 1
ATOM 2098 N N . LEU A 1 316 ? 117.146 150.964 152.671 1.00 113.62 316 LEU C N 1
ATOM 2099 C CA . LEU A 1 316 ? 116.414 150.127 153.615 1.00 107.73 316 LEU C CA 1
ATOM 2100 C C . LEU A 1 316 ? 115.639 150.977 154.612 1.00 108.08 316 LEU C C 1
ATOM 2101 O O . LEU A 1 316 ? 114.452 150.737 154.859 1.00 112.20 316 LEU C O 1
ATOM 2106 N N . LYS A 1 317 ? 116.295 151.980 155.196 1.00 104.09 317 LYS C N 1
ATOM 2107 C CA . LYS A 1 317 ? 115.607 152.849 156.143 1.00 104.71 317 LYS C CA 1
ATOM 2108 C C . LYS A 1 317 ? 114.458 153.586 155.471 1.00 106.98 317 LYS C C 1
ATOM 2109 O O . LYS A 1 317 ? 113.362 153.687 156.031 1.00 114.43 317 LYS C O 1
ATOM 2115 N N . GLU A 1 318 ? 114.691 154.107 154.266 1.00 105.76 318 GLU C N 1
ATOM 2116 C CA . GLU A 1 318 ? 113.630 154.804 153.549 1.00 105.42 318 GLU C CA 1
ATOM 2117 C C . GLU A 1 318 ? 112.501 153.851 153.180 1.00 106.26 318 GLU C C 1
ATOM 2118 O O . GLU A 1 318 ? 111.322 154.212 153.261 1.00 107.13 318 GLU C O 1
ATOM 2124 N N . CYS A 1 319 ? 112.843 152.630 152.766 1.00 105.33 319 CYS C N 1
ATOM 2125 C CA . CYS A 1 319 ? 111.818 151.655 152.413 1.00 108.32 319 CYS C CA 1
ATOM 2126 C C . CYS A 1 319 ? 110.930 151.337 153.609 1.00 112.37 319 CYS C C 1
ATOM 2127 O O . CYS A 1 319 ? 109.699 151.356 153.507 1.00 113.11 319 CYS C O 1
ATOM 2130 N N . LYS A 1 320 ? 111.542 151.044 154.758 1.00 106.81 320 LYS C N 1
ATOM 2131 C CA . LYS A 1 320 ? 110.760 150.716 155.945 1.00 94.95 320 LYS C CA 1
ATOM 2132 C C . LYS A 1 320 ? 109.892 151.889 156.372 1.00 96.91 320 LYS C C 1
ATOM 2133 O O . LYS A 1 320 ? 108.721 151.709 156.724 1.00 101.60 320 LYS C O 1
ATOM 2139 N N . ALA A 1 321 ? 110.446 153.102 156.343 1.00 98.88 321 ALA C N 1
ATOM 2140 C CA . ALA A 1 321 ? 109.688 154.266 156.785 1.00 100.21 321 ALA C CA 1
ATOM 2141 C C . ALA A 1 321 ? 108.426 154.447 155.954 1.00 105.37 321 ALA C C 1
ATOM 2142 O O . ALA A 1 321 ? 107.368 154.798 156.487 1.00 106.92 321 ALA C O 1
ATOM 2144 N N . GLN A 1 322 ? 108.519 154.216 154.643 1.00 112.68 322 GLN C N 1
ATOM 2145 C CA . GLN A 1 322 ? 107.351 154.373 153.784 1.00 109.79 322 GLN C CA 1
ATOM 2146 C C . GLN A 1 322 ? 106.248 153.401 154.179 1.00 110.05 322 GLN C C 1
ATOM 2147 O O . GLN A 1 322 ? 105.086 153.792 154.329 1.00 111.23 322 GLN C O 1
ATOM 2153 N N . HIS A 1 323 ? 106.599 152.128 154.372 1.00 101.40 323 HIS C N 1
ATOM 2154 C CA . HIS A 1 323 ? 105.589 151.130 154.706 1.00 99.62 323 HIS C CA 1
ATOM 2155 C C . HIS A 1 323 ? 104.912 151.453 156.029 1.00 101.99 323 HIS C C 1
ATOM 2156 O O . HIS A 1 323 ? 103.685 151.358 156.147 1.00 101.77 323 HIS C O 1
ATOM 2163 N N . ILE A 1 324 ? 105.694 151.841 157.037 1.00 104.12 324 ILE C N 1
ATOM 2164 C CA . ILE A 1 324 ? 105.117 152.152 158.341 1.00 100.40 324 ILE C CA 1
ATOM 2165 C C . ILE A 1 324 ? 104.181 153.346 158.233 1.00 101.22 324 ILE C C 1
ATOM 2166 O O . ILE A 1 324 ? 103.154 153.413 158.919 1.00 103.80 324 ILE C O 1
ATOM 2171 N N . LYS A 1 325 ? 104.520 154.312 157.378 1.00 93.68 325 LYS C N 1
ATOM 2172 C CA . LYS A 1 325 ? 103.648 155.466 157.196 1.00 95.19 325 LYS C CA 1
ATOM 2173 C C . LYS A 1 325 ? 102.356 155.091 156.484 1.00 104.29 325 LYS C C 1
ATOM 2174 O O . LYS A 1 325 ? 101.362 155.818 156.589 1.00 103.01 325 LYS C O 1
ATOM 2180 N N . LYS A 1 326 ? 102.345 153.975 155.751 1.00 107.51 326 LYS C N 1
ATOM 2181 C CA . LYS A 1 326 ? 101.115 153.536 155.100 1.00 104.85 326 LYS C CA 1
ATOM 2182 C C . LYS A 1 326 ? 100.171 152.892 156.108 1.00 103.35 326 LYS C C 1
ATOM 2183 O O . LYS A 1 326 ? 99.041 153.352 156.304 1.00 99.17 326 LYS C O 1
ATOM 2189 N N . GLN A 1 327 ? 100.624 151.820 156.760 1.00 106.59 327 GLN C N 1
ATOM 2190 C CA . GLN A 1 327 ? 99.774 151.122 157.717 1.00 104.53 327 GLN C CA 1
ATOM 2191 C C . GLN A 1 327 ? 99.405 152.017 158.892 1.00 108.28 327 GLN C C 1
ATOM 2192 O O . GLN A 1 327 ? 98.254 152.004 159.341 1.00 104.09 327 GLN C O 1
ATOM 2198 N N . CYS A 1 328 ? 100.360 152.792 159.400 1.00 111.06 328 CYS C N 1
ATOM 2199 C CA . CYS A 1 328 ? 100.126 153.739 160.478 1.00 105.47 328 CYS C CA 1
ATOM 2200 C C . CYS A 1 328 ? 100.431 155.142 159.976 1.00 106.39 328 CYS C C 1
ATOM 2201 O O . CYS A 1 328 ? 101.263 155.338 159.087 1.00 105.54 328 CYS C O 1
ATOM 2203 N N . GLY A 1 329 ? 99.753 156.124 160.558 1.00 107.20 329 GLY C N 1
ATOM 2204 C CA . GLY A 1 329 ? 99.870 157.490 160.095 1.00 108.82 329 GLY C CA 1
ATOM 2205 C C . GLY A 1 329 ? 101.087 158.246 160.574 1.00 112.81 329 GLY C C 1
ATOM 2206 O O . GLY A 1 329 ? 101.237 159.423 160.237 1.00 112.09 329 GLY C O 1
ATOM 2207 N N . CYS A 1 330 ? 101.965 157.612 161.348 1.00 113.61 330 CYS C N 1
ATOM 2208 C CA . CYS A 1 330 ? 103.135 158.279 161.897 1.00 106.63 330 CYS C CA 1
ATOM 2209 C C . CYS A 1 330 ? 104.356 157.391 161.712 1.00 102.34 330 CYS C C 1
ATOM 2210 O O . CYS A 1 330 ? 104.246 156.172 161.565 1.00 112.70 330 CYS C O 1
ATOM 2213 N N . VAL A 1 331 ? 105.527 158.020 161.729 1.00 88.46 331 VAL C N 1
ATOM 2214 C CA . VAL A 1 331 ? 106.792 157.310 161.555 1.00 94.27 331 VAL C CA 1
ATOM 2215 C C . VAL A 1 331 ? 107.555 157.329 162.875 1.00 104.12 331 VAL C C 1
ATOM 2216 O O . VAL A 1 331 ? 107.507 158.332 163.600 1.00 108.91 331 VAL C O 1
ATOM 2220 N N . PRO A 1 332 ? 108.266 156.259 163.232 1.00 91.75 332 PRO C N 1
ATOM 2221 C CA . PRO A 1 332 ? 109.072 156.290 164.457 1.00 91.06 332 PRO C CA 1
ATOM 2222 C C . PRO A 1 332 ? 110.175 157.335 164.377 1.00 92.66 332 PRO C C 1
ATOM 2223 O O . PRO A 1 332 ? 110.694 157.641 163.302 1.00 98.94 332 PRO C O 1
ATOM 2227 N N . PHE A 1 333 ? 110.538 157.883 165.539 1.00 86.13 333 PHE C N 1
ATOM 2228 C CA . PHE A 1 333 ? 111.543 158.939 165.581 1.00 85.72 333 PHE C CA 1
ATOM 2229 C C . PHE A 1 333 ? 112.951 158.427 165.313 1.00 82.96 333 PHE C C 1
ATOM 2230 O O . PHE A 1 333 ? 113.871 159.242 165.194 1.00 82.76 333 PHE C O 1
ATOM 2238 N N . LEU A 1 334 ? 113.147 157.114 165.225 1.00 82.49 334 LEU C N 1
ATOM 2239 C CA . LEU A 1 334 ? 114.437 156.566 164.829 1.00 89.08 334 LEU C CA 1
ATOM 2240 C C . LEU A 1 334 ? 114.622 156.557 163.319 1.00 88.67 334 LEU C C 1
ATOM 2241 O O . LEU A 1 334 ? 115.682 156.141 162.841 1.00 89.75 334 LEU C O 1
ATOM 2246 N N . LEU A 1 335 ? 113.613 157.000 162.565 1.00 97.09 335 LEU C N 1
ATOM 2247 C CA . LEU A 1 335 ? 113.705 157.235 161.126 1.00 94.17 335 LEU C CA 1
ATOM 2248 C C . LEU A 1 335 ? 113.371 158.711 160.935 1.00 98.30 335 LEU C C 1
ATOM 2249 O O . LEU A 1 335 ? 112.211 159.070 160.683 1.00 96.59 335 LEU C O 1
ATOM 2254 N N . PRO A 1 336 ? 114.365 159.597 161.050 1.00 116.06 336 PRO C N 1
ATOM 2255 C CA . PRO A 1 336 ? 114.048 161.000 161.384 1.00 121.49 336 PRO C CA 1
ATOM 2256 C C . PRO A 1 336 ? 113.210 161.734 160.350 1.00 121.50 336 PRO C C 1
ATOM 2257 O O . PRO A 1 336 ? 112.135 162.249 160.681 1.00 122.84 336 PRO C O 1
ATOM 2261 N N . GLY A 1 337 ? 113.668 161.796 159.104 1.00 121.67 337 GLY C N 1
ATOM 2262 C CA . GLY A 1 337 ? 113.191 162.805 158.168 1.00 123.76 337 GLY C CA 1
ATOM 2263 C C . GLY A 1 337 ? 111.946 162.397 157.393 1.00 125.56 337 GLY C C 1
ATOM 2264 O O . GLY A 1 337 ? 111.525 163.143 156.503 1.00 131.84 337 GLY C O 1
ATOM 2265 N N . TYR A 1 338 ? 111.344 161.251 157.694 1.00 108.46 338 TYR C N 1
ATOM 2266 C CA . TYR A 1 338 ? 110.290 160.708 156.849 1.00 107.15 338 TYR C CA 1
ATOM 2267 C C . TYR A 1 338 ? 108.879 161.048 157.317 1.00 107.20 338 TYR C C 1
ATOM 2268 O O . TYR A 1 338 ? 107.919 160.551 156.723 1.00 108.61 338 TYR C O 1
ATOM 2277 N N . GLY A 1 339 ? 108.717 161.870 158.342 1.00 109.46 339 GLY C N 1
ATOM 2278 C CA . GLY A 1 339 ? 107.392 162.320 158.721 1.00 110.21 339 GLY C CA 1
ATOM 2279 C C . GLY A 1 339 ? 107.294 162.569 160.214 1.00 115.55 339 GLY C C 1
ATOM 2280 O O . GLY A 1 339 ? 108.282 162.870 160.875 1.00 115.53 339 GLY C O 1
ATOM 2281 N N . ILE A 1 340 ? 106.067 162.430 160.717 1.00 108.54 340 ILE C N 1
ATOM 2282 C CA . ILE A 1 340 ? 105.736 162.780 162.093 1.00 103.72 340 ILE C CA 1
ATOM 2283 C C . ILE A 1 340 ? 106.105 161.629 163.020 1.00 106.06 340 ILE C C 1
ATOM 2284 O O . ILE A 1 340 ? 106.274 160.482 162.592 1.00 111.22 340 ILE C O 1
ATOM 2289 N N . GLU A 1 341 ? 106.228 161.940 164.308 1.00 100.02 341 GLU C N 1
ATOM 2290 C CA . GLU A 1 341 ? 106.539 160.934 165.311 1.00 101.44 341 GLU C CA 1
ATOM 2291 C C . GLU A 1 341 ? 105.268 160.249 165.794 1.00 101.89 341 GLU C C 1
ATOM 2292 O O . GLU A 1 341 ? 104.227 160.887 165.970 1.00 92.35 341 GLU C O 1
ATOM 2298 N N . CYS A 1 342 ? 105.363 158.941 166.013 1.00 103.24 342 CYS C N 1
ATOM 2299 C CA . CYS A 1 342 ? 104.225 158.155 166.460 1.00 99.90 342 CYS C CA 1
ATOM 2300 C C . CYS A 1 342 ? 104.088 158.216 167.976 1.00 98.68 342 CYS C C 1
ATOM 2301 O O . CYS A 1 342 ? 105.068 158.392 168.705 1.00 103.14 342 CYS C O 1
ATOM 2303 N N . ASP A 1 343 ? 102.853 158.070 168.448 1.00 99.33 343 ASP C N 1
ATOM 2304 C CA . ASP A 1 343 ? 102.601 158.036 169.878 1.00 97.48 343 ASP C CA 1
ATOM 2305 C C . ASP A 1 343 ? 103.203 156.773 170.486 1.00 100.30 343 ASP C C 1
ATOM 2306 O O . ASP A 1 343 ? 103.608 155.842 169.787 1.00 103.97 343 ASP C O 1
ATOM 2311 N N . LEU A 1 344 ? 103.267 156.751 171.818 1.00 95.13 344 LEU C N 1
ATOM 2312 C CA . LEU A 1 344 ? 103.793 155.576 172.502 1.00 90.95 344 LEU C CA 1
ATOM 2313 C C . LEU A 1 344 ? 102.912 154.360 172.254 1.00 87.51 344 LEU C C 1
ATOM 2314 O O . LEU A 1 344 ? 103.415 153.258 172.010 1.00 87.93 344 LEU C O 1
ATOM 2319 N N . GLN A 1 345 ? 101.593 154.543 172.308 1.00 92.03 345 GLN C N 1
ATOM 2320 C CA . GLN A 1 345 ? 100.683 153.416 172.144 1.00 92.04 345 GLN C CA 1
ATOM 2321 C C . GLN A 1 345 ? 100.769 152.829 170.740 1.00 91.62 345 GLN C C 1
ATOM 2322 O O . GLN A 1 345 ? 100.720 151.606 170.571 1.00 84.29 345 GLN C O 1
ATOM 2328 N N . LYS A 1 346 ? 100.899 153.681 169.720 1.00 91.70 346 LYS C N 1
ATOM 2329 C CA . LYS A 1 346 ? 100.929 153.189 168.348 1.00 79.45 346 LYS C CA 1
ATOM 2330 C C . LYS A 1 346 ? 102.128 152.294 168.077 1.00 83.74 346 LYS C C 1
ATOM 2331 O O . LYS A 1 346 ? 102.117 151.550 167.093 1.00 100.52 346 LYS C O 1
ATOM 2337 N N . TYR A 1 347 ? 103.165 152.352 168.912 1.00 79.64 347 TYR C N 1
ATOM 2338 C CA . TYR A 1 347 ? 104.270 151.413 168.759 1.00 81.41 347 TYR C CA 1
ATOM 2339 C C . TYR A 1 347 ? 103.811 149.986 169.024 1.00 85.68 347 TYR C C 1
ATOM 2340 O O . TYR A 1 347 ? 104.205 149.055 168.313 1.00 87.93 347 TYR C O 1
ATOM 2349 N N . PHE A 1 348 ? 102.980 149.795 170.048 1.00 92.43 348 PHE C N 1
ATOM 2350 C CA . PHE A 1 348 ? 102.515 148.454 170.382 1.00 96.03 348 PHE C CA 1
ATOM 2351 C C . PHE A 1 348 ? 101.433 147.985 169.419 1.00 92.34 348 PHE C C 1
ATOM 2352 O O . PHE A 1 348 ? 101.371 146.800 169.076 1.00 91.01 348 PHE C O 1
ATOM 2360 N N . SER A 1 349 ? 100.573 148.899 168.973 1.00 95.65 349 SER C N 1
ATOM 2361 C CA . SER A 1 349 ? 99.404 148.507 168.196 1.00 99.05 349 SER C CA 1
ATOM 2362 C C . SER A 1 349 ? 99.702 148.474 166.701 1.00 103.08 349 SER C C 1
ATOM 2363 O O . SER A 1 349 ? 99.390 147.491 166.022 1.00 106.18 349 SER C O 1
ATOM 2366 N N . CYS A 1 350 ? 100.300 149.537 166.169 1.00 89.11 350 CYS C N 1
ATOM 2367 C CA . CYS A 1 350 ? 100.457 149.702 164.731 1.00 76.41 350 CYS C CA 1
ATOM 2368 C C . CYS A 1 350 ? 101.857 149.378 164.234 1.00 85.17 350 CYS C C 1
ATOM 2369 O O . CYS A 1 350 ? 102.012 148.577 163.310 1.00 99.94 350 CYS C O 1
ATOM 2371 N N . VAL A 1 351 ? 102.891 149.984 164.817 1.00 82.93 351 VAL C N 1
ATOM 2372 C CA . VAL A 1 351 ? 104.231 149.846 164.254 1.00 78.93 351 VAL C CA 1
ATOM 2373 C C . VAL A 1 351 ? 104.763 148.432 164.454 1.00 81.07 351 VAL C C 1
ATOM 2374 O O . VAL A 1 351 ? 105.358 147.848 163.542 1.00 93.85 351 VAL C O 1
ATOM 2378 N N . SER A 1 352 ? 104.576 147.864 165.643 1.00 93.68 352 SER C N 1
ATOM 2379 C CA . SER A 1 352 ? 105.191 146.570 165.934 1.00 99.51 352 SER C CA 1
ATOM 2380 C C . SER A 1 352 ? 104.680 145.460 165.026 1.00 101.26 352 SER C C 1
ATOM 2381 O O . SER A 1 352 ? 105.509 144.739 164.445 1.00 101.04 352 SER C O 1
ATOM 2384 N N . PRO A 1 353 ? 103.371 145.256 164.855 1.00 97.85 353 PRO C N 1
ATOM 2385 C CA . PRO A 1 353 ? 102.926 144.194 163.937 1.00 96.61 353 PRO C CA 1
ATOM 2386 C C . PRO A 1 353 ? 103.404 144.395 162.512 1.00 97.11 353 PRO C C 1
ATOM 2387 O O . PRO A 1 353 ? 103.724 143.415 161.829 1.00 95.87 353 PRO C O 1
ATOM 2391 N N . VAL A 1 354 ? 103.468 145.642 162.045 1.00 97.15 354 VAL C N 1
ATOM 2392 C CA . VAL A 1 354 ? 103.852 145.900 160.662 1.00 89.86 354 VAL C CA 1
ATOM 2393 C C . VAL A 1 354 ? 105.275 145.429 160.405 1.00 93.00 354 VAL C C 1
ATOM 2394 O O . VAL A 1 354 ? 105.566 144.832 159.363 1.00 115.30 354 VAL C O 1
ATOM 2398 N N . LEU A 1 355 ? 106.186 145.691 161.343 1.00 92.98 355 LEU C N 1
ATOM 2399 C CA . LEU A 1 355 ? 107.571 145.278 161.150 1.00 98.82 355 LEU C CA 1
ATOM 2400 C C . LEU A 1 355 ? 107.672 143.768 160.986 1.00 103.32 355 LEU C C 1
ATOM 2401 O O . LEU A 1 355 ? 108.446 143.277 160.157 1.00 106.00 355 LEU C O 1
ATOM 2406 N N . ASP A 1 356 ? 106.899 143.014 161.768 1.00 114.81 356 ASP C N 1
ATOM 2407 C CA . ASP A 1 356 ? 106.858 141.569 161.578 1.00 117.52 356 ASP C CA 1
ATOM 2408 C C . ASP A 1 356 ? 106.342 141.220 160.188 1.00 115.94 356 ASP C C 1
ATOM 2409 O O . ASP A 1 356 ? 106.884 140.333 159.519 1.00 115.42 356 ASP C O 1
ATOM 2414 N N . HIS A 1 357 ? 105.296 141.913 159.737 1.00 117.12 357 HIS C N 1
ATOM 2415 C CA . HIS A 1 357 ? 104.751 141.650 158.411 1.00 116.13 357 HIS C CA 1
ATOM 2416 C C . HIS A 1 357 ? 105.773 141.951 157.322 1.00 114.74 357 HIS C C 1
ATOM 2417 O O . HIS A 1 357 ? 105.913 141.184 156.363 1.00 119.87 357 HIS C O 1
ATOM 2424 N N . ILE A 1 358 ? 106.497 143.064 157.451 1.00 105.97 358 ILE C N 1
ATOM 2425 C CA . ILE A 1 358 ? 107.484 143.426 156.439 1.00 99.93 358 ILE C CA 1
ATOM 2426 C C . ILE A 1 358 ? 108.564 142.357 156.347 1.00 102.09 358 ILE C C 1
ATOM 2427 O O . ILE A 1 358 ? 108.941 141.926 155.251 1.00 110.12 358 ILE C O 1
ATOM 2432 N N . GLU A 1 359 ? 109.082 141.917 157.494 1.00 125.27 359 GLU C N 1
ATOM 2433 C CA . GLU A 1 359 ? 110.070 140.844 157.492 1.00 127.66 359 GLU C CA 1
ATOM 2434 C C . GLU A 1 359 ? 109.473 139.536 156.994 1.00 126.98 359 GLU C C 1
ATOM 2435 O O . GLU A 1 359 ? 110.125 138.804 156.243 1.00 129.59 359 GLU C O 1
ATOM 2441 N N . PHE A 1 360 ? 108.241 139.228 157.403 1.00 125.55 360 PHE C N 1
ATOM 2442 C CA . PHE A 1 360 ? 107.622 137.968 157.009 1.00 125.67 360 PHE C CA 1
ATOM 2443 C C . PHE A 1 360 ? 107.438 137.889 155.499 1.00 125.29 360 PHE C C 1
ATOM 2444 O O . PHE A 1 360 ? 107.685 136.841 154.893 1.00 123.75 360 PHE C O 1
ATOM 2452 N N . LYS A 1 361 ? 107.010 138.982 154.876 1.00 123.78 361 LYS C N 1
ATOM 2453 C CA . LYS A 1 361 ? 106.769 139.012 153.441 1.00 121.73 361 LYS C CA 1
ATOM 2454 C C . LYS A 1 361 ? 108.009 139.381 152.638 1.00 120.51 361 LYS C C 1
ATOM 2455 O O . LYS A 1 361 ? 107.952 139.375 151.404 1.00 119.75 361 LYS C O 1
ATOM 2461 N N . ASP A 1 362 ? 109.119 139.701 153.299 1.00 130.46 362 ASP C N 1
ATOM 2462 C CA . ASP A 1 362 ? 110.364 140.046 152.618 1.00 129.73 362 ASP C CA 1
ATOM 2463 C C . ASP A 1 362 ? 110.147 141.198 151.640 1.00 129.03 362 ASP C C 1
ATOM 2464 O O . ASP A 1 362 ? 110.450 141.106 150.450 1.00 132.74 362 ASP C O 1
ATOM 2469 N N . LEU A 1 363 ? 109.610 142.299 152.159 1.00 117.67 363 LEU C N 1
ATOM 2470 C CA . LEU A 1 363 ? 109.327 143.474 151.346 1.00 116.31 363 LEU C CA 1
ATOM 2471 C C . LEU A 1 363 ? 110.511 144.425 151.239 1.00 117.99 363 LEU C C 1
ATOM 2472 O O . LEU A 1 363 ? 110.396 145.452 150.562 1.00 119.12 363 LEU C O 1
ATOM 2477 N N . CYS A 1 364 ? 111.636 144.117 151.879 1.00 116.00 364 CYS C N 1
ATOM 2478 C CA . CYS A 1 364 ? 112.802 144.994 151.911 1.00 117.82 364 CYS C CA 1
ATOM 2479 C C . CYS A 1 364 ? 114.061 144.218 151.548 1.00 118.94 364 CYS C C 1
ATOM 2480 O O . CYS A 1 364 ? 115.087 144.290 152.227 1.00 121.67 364 CYS C O 1
ATOM 2482 N N . THR A 1 365 ? 113.996 143.459 150.458 1.00 123.11 365 THR C N 1
ATOM 2483 C CA . THR A 1 365 ? 115.160 142.715 150.002 1.00 121.00 365 THR C CA 1
ATOM 2484 C C . THR A 1 365 ? 116.277 143.674 149.608 1.00 120.58 365 THR C C 1
ATOM 2485 O O . THR A 1 365 ? 116.035 144.817 149.214 1.00 124.22 365 THR C O 1
ATOM 2489 N N . VAL A 1 366 ? 117.518 143.198 149.721 1.00 122.64 366 VAL C N 1
ATOM 2490 C CA . VAL A 1 366 ? 118.701 143.988 149.404 1.00 127.85 366 VAL C CA 1
ATOM 2491 C C . VAL A 1 366 ? 119.644 143.141 148.559 1.00 125.44 366 VAL C C 1
ATOM 2492 O O . VAL A 1 366 ? 119.508 141.921 148.465 1.00 127.04 366 VAL C O 1
ATOM 2496 N N . GLY A 1 367 ? 120.613 143.812 147.940 1.00 117.46 367 GLY C N 1
ATOM 2497 C CA . GLY A 1 367 ? 121.636 143.132 147.172 1.00 122.28 367 GLY C CA 1
ATOM 2498 C C . GLY A 1 367 ? 121.452 143.231 145.672 1.00 123.51 367 GLY C C 1
ATOM 2499 O O . GLY A 1 367 ? 121.733 144.272 145.072 1.00 124.45 367 GLY C O 1
ATOM 2500 N N . THR A 1 368 ? 120.984 142.148 145.058 1.00 121.34 368 THR C N 1
ATOM 2501 C CA . THR A 1 368 ? 120.870 142.085 143.609 1.00 119.63 368 THR C CA 1
ATOM 2502 C C . THR A 1 368 ? 120.052 143.258 143.075 1.00 123.84 368 THR C C 1
ATOM 2503 O O . THR A 1 368 ? 119.286 143.901 143.798 1.00 123.94 368 THR C O 1
ATOM 2505 N N . HIS A 1 369 ? 120.226 143.533 141.779 1.00 123.79 369 HIS C N 1
ATOM 2506 C CA . HIS A 1 369 ? 119.470 144.607 141.145 1.00 121.39 369 HIS C CA 1
ATOM 2507 C C . HIS A 1 369 ? 117.971 144.387 1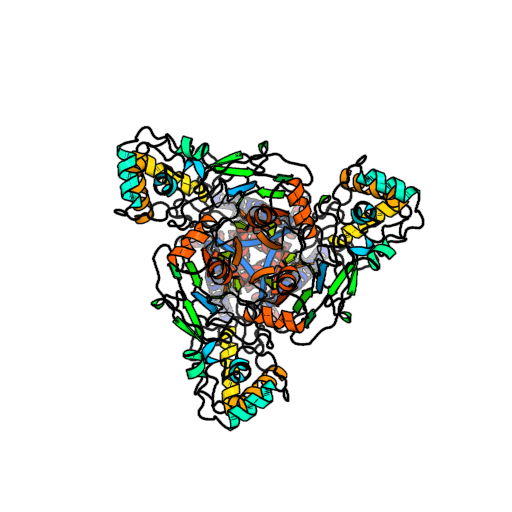41.289 1.00 122.47 369 HIS C C 1
ATOM 2508 O O . HIS A 1 369 ? 117.197 145.351 141.290 1.00 119.59 369 HIS C O 1
ATOM 2510 N N . ASN A 1 370 ? 117.545 143.129 141.408 1.00 131.52 370 ASN C N 1
ATOM 2511 C CA . ASN A 1 370 ? 116.141 142.839 141.670 1.00 128.75 370 ASN C CA 1
ATOM 2512 C C . ASN A 1 370 ? 115.700 143.449 142.992 1.00 129.50 370 ASN C C 1
ATOM 2513 O O . ASN A 1 370 ? 114.553 143.888 143.135 1.00 128.10 370 ASN C O 1
ATOM 2518 N N . SER A 1 371 ? 116.602 143.482 143.969 1.00 126.42 371 SER C N 1
ATOM 2519 C CA . SER A 1 371 ? 116.252 143.898 145.317 1.00 125.08 371 SER C CA 1
ATOM 2520 C C . SER A 1 371 ? 115.718 145.326 145.327 1.00 122.38 371 SER C C 1
ATOM 2521 O O . SER A 1 371 ? 116.035 146.148 144.465 1.00 123.39 371 SER C O 1
ATOM 2524 N N . SER A 1 372 ? 114.887 145.614 146.330 1.00 124.03 372 SER C N 1
ATOM 2525 C CA . SER A 1 372 ? 114.374 146.965 146.506 1.00 129.14 372 SER C CA 1
ATOM 2526 C C . SER A 1 372 ? 115.481 147.964 146.808 1.00 129.29 372 SER C C 1
ATOM 2527 O O . SER A 1 372 ? 115.310 149.158 146.539 1.00 130.07 372 SER C O 1
ATOM 2530 N N . CYS A 1 373 ? 116.606 147.507 147.356 1.00 115.09 373 CYS C N 1
ATOM 2531 C CA . CYS A 1 373 ? 117.741 148.365 147.694 1.00 113.52 373 CYS C CA 1
ATOM 2532 C C . CYS A 1 373 ? 118.993 147.756 147.078 1.00 114.97 373 CYS C C 1
ATOM 2533 O O . CYS A 1 373 ? 119.782 147.097 147.768 1.00 113.51 373 CYS C O 1
ATOM 2535 N N . PRO A 1 374 ? 119.208 147.955 145.779 1.00 114.40 374 PRO C N 1
ATOM 2536 C CA . PRO A 1 374 ? 120.362 147.338 145.116 1.00 113.21 374 PRO C CA 1
ATOM 2537 C C . PRO A 1 374 ? 121.677 147.832 145.699 1.00 111.93 374 PRO C C 1
ATOM 2538 O O . PRO A 1 374 ? 121.732 148.753 146.515 1.00 112.61 374 PRO C O 1
ATOM 2542 N N . VAL A 1 375 ? 122.761 147.190 145.259 1.00 112.10 375 VAL C N 1
ATOM 2543 C CA . VAL A 1 375 ? 124.089 147.597 145.694 1.00 108.81 375 VAL C CA 1
ATOM 2544 C C . VAL A 1 375 ? 124.385 148.995 145.174 1.00 113.44 375 VAL C C 1
ATOM 2545 O O . VAL A 1 375 ? 123.988 149.365 144.062 1.00 114.52 375 VAL C O 1
ATOM 2549 N N . SER A 1 376 ? 125.087 149.782 145.982 1.00 123.52 376 SER C N 1
ATOM 2550 C CA . SER A 1 376 ? 125.444 151.132 145.579 1.00 122.83 376 SER C CA 1
ATOM 2551 C C . SER A 1 376 ? 126.489 151.099 144.470 1.00 123.79 376 SER C C 1
ATOM 2552 O O . SER A 1 376 ? 127.277 150.157 144.353 1.00 119.23 376 SER C O 1
ATOM 2555 N N . CYS A 1 377 ? 126.488 152.147 143.645 1.00 125.98 377 CYS C N 1
ATOM 2556 C CA . CYS A 1 377 ? 127.470 152.234 142.571 1.00 122.08 377 CYS C CA 1
ATOM 2557 C C . CYS A 1 377 ? 128.886 152.269 143.128 1.00 122.13 377 CYS C C 1
ATOM 2558 O O . CYS A 1 377 ? 129.784 151.601 142.604 1.00 121.14 377 CYS C O 1
ATOM 2560 N N . GLU A 1 378 ? 129.101 153.039 144.190 1.00 128.41 378 GLU C N 1
ATOM 2561 C CA . GLU A 1 378 ? 130.409 153.191 144.815 1.00 127.21 378 GLU C CA 1
ATOM 2562 C C . GLU A 1 378 ? 130.283 152.840 146.289 1.00 126.49 378 GLU C C 1
ATOM 2563 O O . GLU A 1 378 ? 129.452 153.418 146.998 1.00 124.22 378 GLU C O 1
ATOM 2569 N N . GLU A 1 379 ? 131.106 151.902 146.746 1.00 121.09 379 GLU C N 1
ATOM 2570 C CA . GLU A 1 379 ? 131.106 151.455 148.132 1.00 119.42 379 GLU C CA 1
ATOM 2571 C C . GLU A 1 379 ? 132.412 151.868 148.793 1.00 116.39 379 GLU C C 1
ATOM 2572 O O . GLU A 1 379 ? 133.493 151.600 148.259 1.00 117.51 379 GLU C O 1
ATOM 2578 N N . ILE A 1 380 ? 132.310 152.514 149.950 1.00 106.40 380 ILE C N 1
ATOM 2579 C CA . ILE A 1 380 ? 133.467 152.933 150.732 1.00 107.16 380 ILE C CA 1
ATOM 2580 C C . ILE A 1 380 ? 133.446 152.154 152.038 1.00 108.49 380 ILE C C 1
ATOM 2581 O O . ILE A 1 380 ? 132.464 152.209 152.788 1.00 111.40 380 ILE C O 1
ATOM 2586 N N . GLU A 1 381 ? 134.530 151.435 152.310 1.00 113.37 381 GLU C N 1
ATOM 2587 C CA . GLU A 1 381 ? 134.643 150.591 153.488 1.00 110.23 381 GLU C CA 1
ATOM 2588 C C . GLU A 1 381 ? 135.936 150.927 154.214 1.00 111.84 381 GLU C C 1
ATOM 2589 O O . GLU A 1 381 ? 136.915 151.359 153.601 1.00 118.32 381 GLU C O 1
ATOM 2595 N N . TYR A 1 382 ? 135.932 150.723 155.529 1.00 93.38 382 TYR C N 1
ATOM 2596 C CA . TYR A 1 382 ? 137.069 151.051 156.387 1.00 94.07 382 TYR C CA 1
ATOM 2597 C C . TYR A 1 382 ? 137.439 149.833 157.223 1.00 94.77 382 TYR C C 1
ATOM 2598 O O . TYR A 1 382 ? 137.148 149.776 158.424 1.00 96.79 382 TYR C O 1
ATOM 2607 N N . PRO A 1 383 ? 138.084 148.837 156.620 1.00 93.59 383 PRO C N 1
ATOM 2608 C CA . PRO A 1 383 ? 138.550 147.691 157.406 1.00 97.26 383 PRO C CA 1
ATOM 2609 C C . PRO A 1 383 ? 139.485 148.143 158.517 1.00 99.30 383 PRO C C 1
ATOM 2610 O O . PRO A 1 383 ? 140.291 149.058 158.340 1.00 101.80 383 PRO C O 1
ATOM 2614 N N . ALA A 1 384 ? 139.371 147.491 159.670 1.00 84.52 384 ALA C N 1
ATOM 2615 C CA . ALA A 1 384 ? 140.111 147.881 160.857 1.00 84.39 384 ALA C CA 1
ATOM 2616 C C . ALA A 1 384 ? 140.761 146.667 161.500 1.00 86.85 384 ALA C C 1
ATOM 2617 O O . ALA A 1 384 ? 140.203 145.567 161.497 1.00 90.66 384 ALA C O 1
ATOM 2619 N N . THR A 1 385 ? 141.950 146.883 162.053 1.00 79.84 385 THR C N 1
ATOM 2620 C CA . THR A 1 385 ? 142.653 145.894 162.855 1.00 83.54 385 THR C CA 1
ATOM 2621 C C . THR A 1 385 ? 142.931 146.495 164.223 1.00 81.16 385 THR C C 1
ATOM 2622 O O . THR A 1 385 ? 143.380 147.640 164.326 1.00 85.46 385 THR C O 1
ATOM 2626 N N . ILE A 1 386 ? 142.669 145.722 165.273 1.00 67.99 386 ILE C N 1
ATOM 2627 C CA . ILE A 1 386 ? 142.673 146.230 166.637 1.00 68.08 386 ILE C CA 1
ATOM 2628 C C . ILE A 1 386 ? 143.713 145.479 167.452 1.00 73.41 386 ILE C C 1
ATOM 2629 O O . ILE A 1 386 ? 143.819 144.251 167.368 1.00 73.04 386 ILE C O 1
ATOM 2634 N N . SER A 1 387 ? 144.481 146.228 168.238 1.00 78.39 387 SER C N 1
ATOM 2635 C CA . SER A 1 387 ? 145.442 145.680 169.181 1.00 68.70 387 SER C CA 1
ATOM 2636 C C . SER A 1 387 ? 145.201 146.330 170.535 1.00 70.68 387 SER C C 1
ATOM 2637 O O . SER A 1 387 ? 144.643 147.425 170.623 1.00 88.58 387 SER C O 1
ATOM 2640 N N . TYR A 1 388 ? 145.624 145.650 171.596 1.00 63.96 388 TYR C N 1
ATOM 2641 C CA . TYR A 1 388 ? 145.297 146.071 172.948 1.00 66.12 388 TYR C CA 1
ATOM 2642 C C . TYR A 1 388 ? 146.535 146.092 173.830 1.00 69.12 388 TYR C C 1
ATOM 2643 O O . TYR A 1 388 ? 147.468 145.308 173.646 1.00 79.91 388 TYR C O 1
ATOM 2652 N N . SER A 1 389 ? 146.527 147.014 174.790 1.00 64.90 389 SER C N 1
ATOM 2653 C CA . SER A 1 389 ? 147.523 147.079 175.847 1.00 63.52 389 SER C CA 1
ATOM 2654 C C . SER A 1 389 ? 146.811 147.370 177.157 1.00 75.03 389 SER C C 1
ATOM 2655 O O . SER A 1 389 ? 145.734 147.969 177.169 1.00 96.67 389 SER C O 1
ATOM 2658 N N . SER A 1 390 ? 147.415 146.946 178.261 1.00 72.56 390 SER C N 1
ATOM 2659 C CA . SER A 1 390 ? 146.870 147.289 179.566 1.00 80.82 390 SER C CA 1
ATOM 2660 C C . SER A 1 390 ? 146.962 148.792 179.770 1.00 85.24 390 SER C C 1
ATOM 2661 O O . SER A 1 390 ? 148.058 149.347 179.877 1.00 91.07 390 SER C O 1
ATOM 2664 N N . PHE A 1 391 ? 145.802 149.459 179.821 1.00 81.59 391 PHE C N 1
ATOM 2665 C CA . PHE A 1 391 ? 145.805 150.919 179.781 1.00 82.64 391 PHE C CA 1
ATOM 2666 C C . PHE A 1 391 ? 146.450 151.516 181.024 1.00 92.24 391 PHE C C 1
ATOM 2667 O O . PHE A 1 391 ? 147.459 152.230 180.897 1.00 103.17 391 PHE C O 1
ATOM 2675 N N . PRO A 1 392 ? 145.938 151.291 182.229 1.00 93.02 392 PRO C N 1
ATOM 2676 C CA . PRO A 1 392 ? 146.556 151.901 183.413 1.00 88.91 392 PRO C CA 1
ATOM 2677 C C . PRO A 1 392 ? 147.804 151.144 183.837 1.00 88.44 392 PRO C C 1
ATOM 2678 O O . PRO A 1 392 ? 147.726 150.037 184.380 1.00 86.46 392 PRO C O 1
ATOM 2682 N N . SER A 1 393 ? 148.965 151.738 183.583 1.00 86.84 393 SER C N 1
ATOM 2683 C CA . SER A 1 393 ? 150.209 151.180 184.083 1.00 84.50 393 SER C CA 1
ATOM 2684 C C . SER A 1 393 ? 150.327 151.428 185.582 1.00 90.40 393 SER C C 1
ATOM 2685 O O . SER A 1 393 ? 149.635 152.271 186.156 1.00 104.01 393 SER C O 1
ATOM 2688 N N . GLN A 1 394 ? 151.224 150.678 186.223 1.00 90.45 394 GLN C N 1
ATOM 2689 C CA . GLN A 1 394 ? 151.420 150.860 187.656 1.00 90.42 394 GLN C CA 1
ATOM 2690 C C . GLN A 1 394 ? 151.890 152.272 187.975 1.00 94.13 394 GLN C C 1
ATOM 2691 O O . GLN A 1 394 ? 151.582 152.801 189.048 1.00 95.01 394 GLN C O 1
ATOM 2697 N N . LYS A 1 395 ? 152.634 152.896 187.061 1.00 93.37 395 LYS C N 1
ATOM 2698 C CA . LYS A 1 395 ? 153.035 154.286 187.244 1.00 88.15 395 LYS C CA 1
ATOM 2699 C C . LYS A 1 395 ? 151.891 155.236 186.918 1.00 91.30 395 LYS C C 1
ATOM 2700 O O . LYS A 1 395 ? 151.639 156.195 187.654 1.00 97.96 395 LYS C O 1
ATOM 2706 N N . ALA A 1 396 ? 151.189 154.987 185.810 1.00 85.43 396 ALA C N 1
ATOM 2707 C CA . ALA A 1 396 ? 150.087 155.859 185.423 1.00 84.30 396 ALA C CA 1
ATOM 2708 C C . ALA A 1 396 ? 148.873 155.661 186.317 1.00 84.00 396 ALA C C 1
ATOM 2709 O O . ALA A 1 396 ? 148.095 156.599 186.521 1.00 92.46 396 ALA C O 1
ATOM 2711 N N . LEU A 1 397 ? 148.692 154.456 186.858 1.00 95.47 397 LEU C N 1
ATOM 2712 C CA . LEU A 1 397 ? 147.511 154.183 187.667 1.00 89.13 397 LEU C CA 1
ATOM 2713 C C . LEU A 1 397 ? 147.460 155.099 188.882 1.00 87.59 397 LEU C C 1
ATOM 2714 O O . LEU A 1 397 ? 146.401 155.635 189.226 1.00 94.94 397 LEU C O 1
ATOM 2719 N N . LYS A 1 398 ? 148.598 155.288 189.549 1.00 93.95 398 LYS C N 1
ATOM 2720 C CA . LYS A 1 398 ? 148.636 156.193 190.689 1.00 97.18 398 LYS C CA 1
ATOM 2721 C C . LYS A 1 398 ? 148.688 157.653 190.262 1.00 99.54 398 LYS C C 1
ATOM 2722 O O . LYS A 1 398 ? 148.370 158.532 191.068 1.00 100.37 398 LYS C O 1
ATOM 2728 N N . TYR A 1 399 ? 149.087 157.931 189.021 1.00 91.96 399 TYR C N 1
ATOM 2729 C CA . TYR A 1 399 ? 149.039 159.300 188.520 1.00 88.49 399 TYR C CA 1
ATO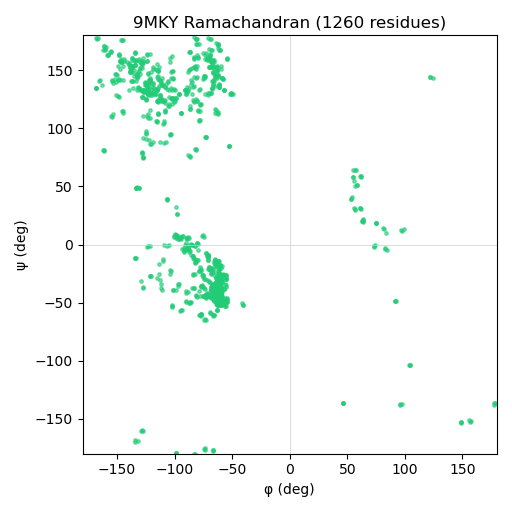M 2730 C C . TYR A 1 399 ? 147.606 159.728 188.239 1.00 95.86 399 TYR C C 1
ATOM 2731 O O . TYR A 1 399 ? 147.194 160.836 188.599 1.00 98.79 399 TYR C O 1
ATOM 2740 N N . LEU A 1 400 ? 146.828 158.857 187.592 1.00 94.49 400 LEU C N 1
ATOM 2741 C CA . LEU A 1 400 ? 145.435 159.179 187.306 1.00 82.81 400 LEU C CA 1
ATOM 2742 C C . LEU A 1 400 ? 144.584 159.152 188.567 1.00 88.23 400 LEU C C 1
ATOM 2743 O O . LEU A 1 400 ? 143.597 159.888 188.662 1.00 96.55 400 LEU C O 1
ATOM 2748 N N . SER A 1 401 ? 144.944 158.315 189.541 1.00 94.91 401 SER C N 1
ATOM 2749 C CA . SER A 1 401 ? 144.171 158.250 190.775 1.00 92.21 401 SER C CA 1
ATOM 2750 C C . SER A 1 401 ? 144.143 159.601 191.477 1.00 92.26 401 SER C C 1
ATOM 2751 O O . SER A 1 401 ? 143.086 160.048 191.936 1.00 97.88 401 SER C O 1
ATOM 2754 N N . LYS A 1 402 ? 145.295 160.265 191.573 1.00 99.29 402 LYS C N 1
ATOM 2755 C CA . LYS A 1 402 ? 145.333 161.594 192.171 1.00 101.23 402 LYS C CA 1
ATOM 2756 C C . LYS A 1 402 ? 144.707 162.636 191.254 1.00 102.24 402 LYS C C 1
ATOM 2757 O O . LYS A 1 402 ? 143.960 163.505 191.715 1.00 101.52 402 LYS C O 1
ATOM 2763 N N . LYS A 1 403 ? 145.001 162.564 189.956 1.00 98.91 403 LYS C N 1
ATOM 2764 C CA . LYS A 1 403 ? 144.496 163.565 189.023 1.00 97.42 403 LYS C CA 1
ATOM 2765 C C . LYS A 1 403 ? 142.973 163.558 188.981 1.00 98.27 403 LYS C C 1
ATOM 2766 O O . LYS A 1 403 ? 142.335 164.616 189.004 1.00 98.77 403 LYS C O 1
ATOM 2772 N N . LEU A 1 404 ? 142.372 162.372 188.922 1.00 91.64 404 LEU C N 1
ATOM 2773 C CA . LEU A 1 404 ? 140.923 162.247 188.844 1.00 85.90 404 LEU C CA 1
ATOM 2774 C C . LEU A 1 404 ? 140.260 162.107 190.207 1.00 89.75 404 LEU C C 1
ATOM 2775 O O . LEU A 1 404 ? 139.028 162.052 190.272 1.00 90.73 404 LEU C O 1
ATOM 2780 N N . ASN A 1 405 ? 141.034 162.049 191.288 1.00 109.11 405 ASN C N 1
ATOM 2781 C CA . ASN A 1 405 ? 140.481 162.005 192.640 1.00 106.60 405 ASN C CA 1
ATOM 2782 C C . ASN A 1 405 ? 139.533 160.819 192.812 1.00 103.25 405 ASN C C 1
ATOM 2783 O O . ASN A 1 405 ? 138.407 160.959 193.291 1.00 108.24 405 ASN C O 1
ATOM 2788 N N . GLN A 1 406 ? 139.999 159.637 192.418 1.00 90.40 406 GLN C N 1
ATOM 2789 C CA . GLN A 1 406 ? 139.207 158.424 192.545 1.00 94.84 406 GLN C CA 1
ATOM 2790 C C . GLN A 1 406 ? 140.122 157.245 192.836 1.00 100.07 406 GLN C C 1
ATOM 2791 O O . GLN A 1 406 ? 141.315 157.264 192.529 1.00 106.08 406 GLN C O 1
ATOM 2797 N N . SER A 1 407 ? 139.540 156.210 193.435 1.00 95.37 407 SER C N 1
ATOM 2798 C CA . SER A 1 407 ? 140.307 155.050 193.854 1.00 91.25 407 SER C CA 1
ATOM 2799 C C . SER A 1 407 ? 140.842 154.290 192.646 1.00 93.23 407 SER C C 1
ATOM 2800 O O . SER A 1 407 ? 140.306 154.365 191.538 1.00 93.37 407 SER C O 1
ATOM 2803 N N . ARG A 1 408 ? 141.923 153.543 192.877 1.00 97.11 408 ARG C N 1
ATOM 2804 C CA . ARG A 1 408 ? 142.547 152.790 191.795 1.00 93.82 408 ARG C CA 1
ATOM 2805 C C . ARG A 1 408 ? 141.601 151.732 191.245 1.00 94.91 408 ARG C C 1
ATOM 2806 O O . ARG A 1 408 ? 141.640 151.414 190.051 1.00 97.62 408 ARG C O 1
ATOM 2814 N N . LYS A 1 409 ? 140.747 151.169 192.100 1.00 95.41 409 LYS C N 1
ATOM 2815 C CA . LYS A 1 409 ? 139.760 150.207 191.622 1.00 97.89 409 LYS C CA 1
ATOM 2816 C C . LYS A 1 409 ? 138.811 150.853 190.622 1.00 99.94 409 LYS C C 1
ATOM 2817 O O . LYS A 1 409 ? 138.459 150.245 189.605 1.00 101.85 409 LYS C O 1
ATOM 2823 N N . TYR A 1 410 ? 138.386 152.086 190.895 1.00 93.37 410 TYR C N 1
ATOM 2824 C CA . TYR A 1 410 ? 137.497 152.786 189.975 1.00 84.13 410 TYR C CA 1
ATOM 2825 C C . TYR A 1 410 ? 138.160 152.979 188.618 1.00 86.03 410 TYR C C 1
ATOM 2826 O O . TYR A 1 410 ? 137.531 152.785 187.572 1.00 93.11 410 TYR C O 1
ATOM 2835 N N . ILE A 1 411 ? 139.437 153.363 188.616 1.00 89.64 411 ILE C N 1
ATOM 2836 C CA . ILE A 1 411 ? 140.126 153.653 187.362 1.00 84.37 411 ILE C CA 1
ATOM 2837 C C . ILE A 1 411 ? 140.168 152.412 186.482 1.00 86.54 411 ILE C C 1
ATOM 2838 O O . ILE A 1 411 ? 139.908 152.472 185.275 1.00 87.17 411 ILE C O 1
ATOM 2843 N N . ARG A 1 412 ? 140.497 151.265 187.076 1.00 95.06 412 ARG C N 1
ATOM 2844 C CA . ARG A 1 412 ? 140.676 150.052 186.287 1.00 94.36 412 ARG C CA 1
ATOM 2845 C C . ARG A 1 412 ? 139.370 149.601 185.648 1.00 94.25 412 ARG C C 1
ATOM 2846 O O . ARG A 1 412 ? 139.382 148.929 184.610 1.00 95.16 412 ARG C O 1
ATOM 2854 N N . GLU A 1 413 ? 138.235 149.957 186.246 1.00 95.93 413 GLU C N 1
ATOM 2855 C CA . GLU A 1 413 ? 136.947 149.425 185.823 1.00 91.11 413 GLU C CA 1
ATOM 2856 C C . GLU A 1 413 ? 136.106 150.409 185.023 1.00 87.80 413 GLU C C 1
ATOM 2857 O O . GLU A 1 413 ? 134.999 150.048 184.613 1.00 94.44 413 GLU C O 1
ATOM 2863 N N . ASN A 1 414 ? 136.585 151.630 184.786 1.00 87.02 414 ASN C N 1
ATOM 2864 C CA . ASN A 1 414 ? 135.739 152.647 184.172 1.00 80.40 414 ASN C CA 1
ATOM 2865 C C . ASN A 1 414 ? 136.373 153.283 182.943 1.00 85.94 414 ASN C C 1
ATOM 2866 O O . ASN A 1 414 ? 135.671 153.602 181.979 1.00 95.49 414 ASN C O 1
ATOM 2871 N N . LEU A 1 415 ? 137.686 153.478 182.957 1.00 77.14 415 LEU C N 1
ATOM 2872 C CA . LEU A 1 415 ? 138.357 154.227 181.904 1.00 72.84 415 LEU C CA 1
ATOM 2873 C C . LEU A 1 415 ? 138.549 153.361 180.666 1.00 66.72 415 LEU C C 1
ATOM 2874 O O . LEU A 1 415 ? 138.996 152.215 180.762 1.00 76.83 415 LEU C O 1
ATOM 2879 N N . VAL A 1 416 ? 138.209 153.920 179.508 1.00 61.22 416 VAL C N 1
ATOM 2880 C CA . VAL A 1 416 ? 138.431 153.289 178.214 1.00 66.71 416 VAL C CA 1
ATOM 2881 C C . VAL A 1 416 ? 139.265 154.237 177.371 1.00 71.41 416 VAL C C 1
ATOM 2882 O O . VAL A 1 416 ? 138.932 155.421 177.249 1.00 88.26 416 VAL C O 1
ATOM 2886 N N . LYS A 1 417 ? 140.342 153.721 176.790 1.00 66.67 417 LYS C N 1
ATOM 2887 C CA . LYS A 1 417 ? 141.216 154.499 175.926 1.00 62.75 417 LYS C CA 1
ATOM 2888 C C . LYS A 1 417 ? 141.179 153.911 174.527 1.00 73.18 417 LYS C C 1
ATOM 2889 O O . LYS A 1 417 ? 141.356 152.702 174.354 1.00 83.91 417 LYS C O 1
ATOM 2895 N N . ILE A 1 418 ? 140.950 154.765 173.535 1.00 67.93 418 ILE C N 1
ATOM 2896 C CA . ILE A 1 418 ? 140.863 154.346 172.144 1.00 59.25 418 ILE C CA 1
ATOM 2897 C C . ILE A 1 418 ? 141.793 155.223 171.324 1.00 64.79 418 ILE C C 1
ATOM 2898 O O . ILE A 1 418 ? 142.103 156.356 171.701 1.00 73.97 418 ILE C O 1
ATOM 2903 N N . GLU A 1 419 ? 142.241 154.688 170.193 1.00 79.49 419 GLU C N 1
ATOM 2904 C CA . GLU A 1 419 ? 143.144 155.410 169.306 1.00 72.56 419 GLU C CA 1
ATOM 2905 C C . GLU A 1 419 ? 142.944 154.874 167.900 1.00 71.50 419 GLU C C 1
ATOM 2906 O O . GLU A 1 419 ? 143.288 153.722 167.623 1.00 87.21 419 GLU C O 1
ATOM 2912 N N . ILE A 1 420 ? 142.394 155.703 167.019 1.00 64.22 420 ILE C N 1
ATOM 2913 C CA . ILE A 1 420 ? 142.094 155.320 165.645 1.00 71.37 420 ILE C CA 1
ATOM 2914 C C . ILE A 1 420 ? 143.064 156.060 164.739 1.00 75.32 420 ILE C C 1
ATOM 2915 O O . ILE A 1 420 ? 143.132 157.294 164.768 1.00 83.90 420 ILE C O 1
ATOM 2920 N N . ASN A 1 421 ? 143.811 155.310 163.934 1.00 81.78 421 ASN C N 1
ATOM 2921 C CA . ASN A 1 421 ? 144.879 155.862 163.117 1.00 79.84 421 ASN C CA 1
ATOM 2922 C C . ASN A 1 421 ? 144.744 155.378 161.682 1.00 82.75 421 ASN C C 1
ATOM 2923 O O . ASN A 1 421 ? 144.120 154.352 161.402 1.00 89.35 421 ASN C O 1
ATOM 2928 N N . TYR A 1 422 ? 145.338 156.141 160.771 1.00 93.81 422 TYR C N 1
ATOM 2929 C CA . TYR A 1 422 ? 145.477 155.729 159.383 1.00 96.11 422 TYR C CA 1
ATOM 2930 C C . TYR A 1 422 ? 146.768 154.938 159.223 1.00 100.79 422 TYR C C 1
ATOM 2931 O O . TYR A 1 422 ? 147.827 155.368 159.689 1.00 109.76 422 TYR C O 1
ATOM 2940 N N . SER A 1 423 ? 146.678 153.786 158.567 1.00 102.24 423 SER C N 1
ATOM 2941 C CA . SER A 1 423 ? 147.864 152.993 158.295 1.00 104.44 423 SER C CA 1
ATOM 2942 C C . SER A 1 423 ? 148.747 153.715 157.280 1.00 109.42 423 SER C C 1
ATOM 2943 O O . SER A 1 423 ? 148.406 154.781 156.761 1.00 107.85 423 SER C O 1
ATOM 2946 N N . ASP A 1 424 ? 149.908 153.126 156.994 1.00 126.55 424 ASP C N 1
ATOM 2947 C CA . ASP A 1 424 ? 150.788 153.695 155.977 1.00 125.82 424 ASP C CA 1
ATOM 2948 C C . ASP A 1 424 ? 150.162 153.570 154.593 1.00 125.67 424 ASP C C 1
ATOM 2949 O O . ASP A 1 424 ? 149.922 154.574 153.912 1.00 125.19 424 ASP C O 1
ATOM 2954 N N . LEU A 1 425 ? 149.879 152.340 154.162 1.00 127.96 425 LEU C N 1
ATOM 2955 C CA . LEU A 1 425 ? 149.146 152.100 152.919 1.00 127.23 425 LEU C CA 1
ATOM 2956 C C . LEU A 1 425 ? 147.660 152.264 153.224 1.00 130.06 425 LEU C C 1
ATOM 2957 O O . LEU A 1 425 ? 146.917 151.302 153.431 1.00 131.68 425 LEU C O 1
ATOM 2962 N N . ASN A 1 426 ? 147.225 153.520 153.244 1.00 127.66 426 ASN C N 1
ATOM 2963 C CA . ASN A 1 426 ? 145.920 153.886 153.775 1.00 125.22 426 ASN C CA 1
ATOM 2964 C C . ASN A 1 426 ? 144.830 153.980 152.716 1.00 125.19 426 ASN C C 1
ATOM 2965 O O . ASN A 1 426 ? 143.705 154.364 153.049 1.00 127.19 426 ASN C O 1
ATOM 2970 N N . TYR A 1 427 ? 145.118 153.645 151.460 1.00 123.81 427 TYR C N 1
ATOM 2971 C CA . TYR A 1 427 ? 144.146 153.798 150.389 1.00 122.37 427 TYR C CA 1
ATOM 2972 C C . TYR A 1 427 ? 144.156 152.574 149.487 1.00 124.09 427 TYR C C 1
ATOM 2973 O O . TYR A 1 427 ? 145.161 151.867 149.379 1.00 128.44 427 TYR C O 1
ATOM 2982 N N . LYS A 1 428 ? 143.017 152.331 148.841 1.00 114.57 428 LYS C N 1
ATOM 2983 C CA . LYS A 1 428 ? 142.870 151.218 147.916 1.00 114.99 428 LYS C CA 1
ATOM 2984 C C . LYS A 1 428 ? 141.578 151.399 147.137 1.00 117.92 428 LYS C C 1
ATOM 2985 O O . LYS A 1 428 ? 140.541 151.718 147.722 1.00 122.73 428 LYS C O 1
ATOM 2991 N N . ILE A 1 429 ? 141.645 151.196 145.822 1.00 116.64 429 ILE C N 1
ATOM 2992 C CA . ILE A 1 429 ? 140.484 151.307 144.947 1.00 113.77 429 ILE C CA 1
ATOM 2993 C C . ILE A 1 429 ? 140.367 150.028 144.134 1.00 116.69 429 ILE C C 1
ATOM 2994 O O . ILE A 1 429 ? 141.355 149.559 143.560 1.00 119.47 429 ILE C O 1
ATOM 2999 N N . THR A 1 430 ? 139.160 149.472 144.081 1.00 116.72 430 THR C N 1
ATOM 3000 C CA . THR A 1 430 ? 138.843 148.341 143.219 1.00 112.72 430 THR C CA 1
ATOM 3001 C C . THR A 1 430 ? 137.828 148.808 142.188 1.00 113.01 430 THR C C 1
ATOM 3002 O O . THR A 1 430 ? 136.756 149.302 142.550 1.00 116.52 430 THR C O 1
ATOM 3006 N N . GLN A 1 431 ? 138.163 148.651 140.912 1.00 116.67 431 GLN C N 1
ATOM 3007 C CA . GLN A 1 431 ? 137.337 149.132 139.815 1.00 116.49 431 GLN C CA 1
ATOM 3008 C C . GLN A 1 431 ? 136.837 147.952 139.001 1.00 117.91 431 GLN C C 1
ATOM 3009 O O . GLN A 1 431 ? 137.617 147.061 138.655 1.00 119.75 431 GLN C O 1
ATOM 3015 N N . GLN A 1 432 ? 135.543 147.945 138.700 1.00 126.09 432 GLN C N 1
ATOM 3016 C CA . GLN A 1 432 ? 134.980 147.005 137.742 1.00 127.45 432 GLN C CA 1
ATOM 3017 C C . GLN A 1 432 ? 134.899 147.689 136.386 1.00 130.31 432 GLN C C 1
ATOM 3018 O O . GLN A 1 432 ? 134.373 148.801 136.276 1.00 128.56 432 GLN C O 1
ATOM 3024 N N . GLN A 1 433 ? 135.419 147.024 135.359 1.00 132.27 433 GLN C N 1
ATOM 3025 C CA . GLN A 1 433 ? 135.576 147.623 134.042 1.00 130.12 433 GLN C CA 1
ATOM 3026 C C . GLN A 1 433 ? 134.820 146.799 133.015 1.00 130.15 433 GLN C C 1
ATOM 3027 O O . GLN A 1 433 ? 134.810 145.566 133.087 1.00 130.12 433 GLN C O 1
ATOM 3033 N N . LYS A 1 434 ? 134.191 147.484 132.061 1.00 129.72 434 LYS C N 1
ATOM 3034 C CA . LYS A 1 434 ? 133.511 146.812 130.963 1.00 128.39 434 LYS C CA 1
ATOM 3035 C C . LYS A 1 434 ? 134.553 146.248 130.010 1.00 130.53 434 LYS C C 1
ATOM 3036 O O . LYS A 1 434 ? 135.015 146.946 129.103 1.00 130.98 434 LYS C O 1
ATOM 3042 N N . ALA A 1 435 ? 134.930 144.987 130.223 1.00 141.22 435 ALA C N 1
ATOM 3043 C CA . ALA A 1 435 ? 136.030 144.357 129.503 1.00 141.45 435 ALA C CA 1
ATOM 3044 C C . ALA A 1 435 ? 136.036 144.725 128.027 1.00 142.45 435 ALA C C 1
ATOM 3045 O O . ALA A 1 435 ? 137.059 145.171 127.500 1.00 143.06 435 ALA C O 1
ATOM 3047 N N . VAL A 1 436 ? 134.905 144.545 127.351 1.00 145.75 436 VAL C N 1
ATOM 3048 C CA . VAL A 1 436 ? 134.791 144.798 125.920 1.00 145.85 436 VAL C CA 1
ATOM 3049 C C . VAL A 1 436 ? 133.608 145.723 125.675 1.00 145.92 436 VAL C C 1
ATOM 3050 O O . VAL A 1 436 ? 132.490 145.446 126.124 1.00 146.17 436 VAL C O 1
ATOM 3054 N N . SER A 1 437 ? 133.859 146.819 124.967 1.00 148.40 437 SER C N 1
ATOM 3055 C CA . SER A 1 437 ? 132.815 147.707 124.487 1.00 147.65 437 SER C CA 1
ATOM 3056 C C . SER A 1 437 ? 132.522 147.390 123.022 1.00 149.86 437 SER C C 1
ATOM 3057 O O . SER A 1 437 ? 133.122 146.496 122.421 1.00 153.02 437 SER C O 1
ATOM 3060 N N . VAL A 1 438 ? 131.583 148.137 122.438 1.00 144.37 438 VAL C N 1
ATOM 3061 C CA . VAL A 1 438 ? 131.220 147.893 121.046 1.00 142.68 438 VAL C CA 1
ATOM 3062 C C . VAL A 1 438 ? 132.419 148.106 120.134 1.00 141.73 438 VAL C C 1
ATOM 3063 O O . VAL A 1 438 ? 132.601 147.374 119.154 1.00 142.63 438 VAL C O 1
ATOM 3067 N N . SER A 1 439 ? 133.249 149.108 120.429 1.00 145.76 439 SER C N 1
ATOM 3068 C CA . SER A 1 439 ? 134.460 149.313 119.642 1.00 146.57 439 SER C CA 1
ATOM 3069 C C . SER A 1 439 ? 135.419 148.140 119.797 1.00 144.57 439 SER C C 1
ATOM 3070 O O . SER A 1 439 ? 136.041 147.704 118.822 1.00 144.78 439 SER C O 1
ATOM 3073 N N . GLU A 1 440 ? 135.555 147.619 121.017 1.00 153.97 440 GLU C N 1
ATOM 3074 C CA . GLU A 1 440 ? 136.434 146.479 121.248 1.00 155.68 440 GLU C CA 1
ATOM 3075 C C . GLU A 1 440 ? 135.949 145.240 120.505 1.00 156.57 440 GLU C C 1
ATOM 3076 O O . GLU A 1 440 ? 136.754 144.514 119.912 1.00 159.21 440 GLU C O 1
ATOM 3082 N N . LEU A 1 441 ? 134.641 144.977 120.531 1.00 148.21 441 LEU C N 1
ATOM 3083 C CA . LEU A 1 441 ? 134.111 143.819 119.820 1.00 146.39 441 LEU C CA 1
ATOM 3084 C C . LEU A 1 441 ? 134.336 143.946 118.320 1.00 149.51 441 LEU C C 1
ATOM 3085 O O . LEU A 1 441 ? 134.698 142.968 117.657 1.00 154.87 441 LEU C O 1
ATOM 3090 N N . LEU A 1 442 ? 134.138 145.144 117.769 1.00 146.82 442 LEU C N 1
ATOM 3091 C CA . LEU A 1 442 ? 134.241 145.328 116.328 1.00 141.35 442 LEU C CA 1
ATOM 3092 C C . LEU A 1 442 ? 135.638 145.042 115.801 1.00 141.64 442 LEU C C 1
ATOM 3093 O O . LEU A 1 442 ? 135.801 144.874 114.589 1.00 140.85 442 LEU C O 1
ATOM 3098 N N . ALA A 1 443 ? 136.645 144.989 116.670 1.00 145.88 443 ALA C N 1
ATOM 3099 C CA . ALA A 1 443 ? 137.985 144.584 116.261 1.00 144.12 443 ALA C CA 1
ATOM 3100 C C . ALA A 1 443 ? 138.100 143.063 116.199 1.00 146.80 443 ALA C C 1
ATOM 3101 O O . ALA A 1 443 ? 138.666 142.515 115.248 1.00 152.65 443 ALA C O 1
ATOM 3103 N N . ASP A 1 444 ? 137.564 142.370 117.206 1.00 143.54 444 ASP C N 1
ATOM 3104 C CA . ASP A 1 444 ? 137.652 140.914 117.231 1.00 142.70 444 ASP C CA 1
ATOM 3105 C C . ASP A 1 444 ? 136.928 140.294 116.045 1.00 140.09 444 ASP C C 1
ATOM 3106 O O . ASP A 1 444 ? 137.438 139.362 115.413 1.00 144.74 444 ASP C O 1
ATOM 3111 N N . LEU A 1 445 ? 135.734 140.795 115.728 1.00 142.86 445 LEU C N 1
ATOM 3112 C CA . LEU A 1 445 ? 135.005 140.274 114.576 1.00 142.08 445 LEU C CA 1
ATOM 3113 C C . LEU A 1 445 ? 135.756 140.555 113.282 1.00 143.56 445 LEU C C 1
ATOM 3114 O O . LEU A 1 445 ? 135.679 139.770 112.330 1.00 146.62 445 LEU C O 1
ATOM 3119 N N . GLY A 1 446 ? 136.478 141.675 113.224 1.00 138.30 446 GLY C N 1
ATOM 3120 C CA . GLY A 1 446 ? 137.281 141.963 112.047 1.00 135.90 446 GLY C CA 1
ATOM 3121 C C . GLY A 1 446 ? 138.436 140.996 111.878 1.00 134.48 446 GLY C C 1
ATOM 3122 O O . GLY A 1 446 ? 138.749 140.577 110.761 1.00 134.65 446 GLY C O 1
ATOM 3123 N N . GLY A 1 447 ? 139.093 140.638 112.981 1.00 140.16 447 GLY C N 1
ATOM 3124 C CA . GLY A 1 447 ? 140.221 139.725 112.890 1.00 141.62 447 GLY C CA 1
ATOM 3125 C C . GLY A 1 447 ? 139.816 138.345 112.409 1.00 146.28 447 GLY C C 1
ATOM 3126 O O . GLY A 1 447 ? 140.455 137.767 111.527 1.00 149.69 447 GLY C O 1
ATOM 3127 N N . GLN A 1 448 ? 138.745 137.795 112.984 1.00 148.39 448 GLN C N 1
ATOM 3128 C CA . GLN A 1 448 ? 138.297 136.465 112.586 1.00 142.77 448 GLN C CA 1
ATOM 3129 C C . GLN A 1 448 ? 137.834 136.456 111.136 1.00 142.69 448 GLN C C 1
ATOM 3130 O O . GLN A 1 448 ? 138.235 135.594 110.347 1.00 147.34 448 GLN C O 1
ATOM 3136 N N . LEU A 1 449 ? 136.987 137.416 110.764 1.00 155.78 449 LEU C N 1
ATOM 3137 C CA . LEU A 1 449 ? 136.485 137.461 109.396 1.00 155.59 449 LEU C CA 1
ATOM 3138 C C . LEU A 1 449 ? 137.625 137.624 108.401 1.00 158.25 449 LEU C C 1
ATOM 3139 O O . LEU A 1 449 ? 137.657 136.952 107.364 1.00 162.46 449 LEU C O 1
ATOM 3144 N N . GLY A 1 450 ? 138.573 138.512 108.700 1.00 162.43 450 GLY C N 1
ATOM 3145 C CA . GLY A 1 450 ? 139.708 138.692 107.811 1.00 161.11 450 GLY C CA 1
ATOM 3146 C C . GLY A 1 450 ? 140.628 137.487 107.779 1.00 161.04 450 GLY C C 1
ATOM 3147 O O . GLY A 1 450 ? 141.150 137.121 106.723 1.00 163.36 450 GLY C O 1
ATOM 3148 N N . LEU A 1 451 ? 140.841 136.852 108.933 1.00 149.43 451 LEU C N 1
ATOM 3149 C CA . LEU A 1 451 ? 141.812 135.766 109.006 1.00 147.27 451 LEU C CA 1
ATOM 3150 C C . LEU A 1 451 ? 141.412 134.604 108.108 1.00 151.92 451 LEU C C 1
ATOM 3151 O O . LEU A 1 451 ? 142.206 134.141 107.280 1.00 155.97 451 LEU C O 1
ATOM 3156 N N . PHE A 1 452 ? 140.181 134.121 108.253 1.00 160.30 452 PHE C N 1
ATOM 3157 C CA . PHE A 1 452 ? 139.761 132.897 107.583 1.00 160.66 452 PHE C CA 1
ATOM 3158 C C . PHE A 1 452 ? 139.304 133.130 106.151 1.00 160.08 452 PHE C C 1
ATOM 3159 O O . PHE A 1 452 ? 139.372 132.206 105.332 1.00 161.29 452 PHE C O 1
ATOM 3167 N N . CYS A 1 453 ? 138.838 134.336 105.828 1.00 168.60 453 CYS C N 1
ATOM 3168 C CA . CYS A 1 453 ? 138.351 134.636 104.491 1.00 169.62 453 CYS C CA 1
ATOM 3169 C C . CYS A 1 453 ? 138.861 135.952 103.927 1.00 170.21 453 CYS C C 1
ATOM 3170 O O . CYS A 1 453 ? 138.688 136.191 102.728 1.00 168.89 453 CYS C O 1
ATOM 3173 N N . GLY A 1 454 ? 139.477 136.808 104.738 1.00 175.61 454 GLY C N 1
ATOM 3174 C CA . GLY A 1 454 ? 139.958 138.086 104.253 1.00 176.49 454 GLY C CA 1
ATOM 3175 C C . GLY A 1 454 ? 138.832 138.975 103.772 1.00 176.46 454 GLY C C 1
ATOM 3176 O O . GLY A 1 454 ? 139.053 139.903 102.989 1.00 176.88 454 GLY C O 1
ATOM 3177 N N . ALA A 1 455 ? 137.619 138.699 104.236 1.00 176.41 455 ALA C N 1
ATOM 3178 C CA . ALA A 1 455 ? 136.449 139.449 103.818 1.00 176.52 455 ALA C CA 1
ATOM 3179 C C . ALA A 1 455 ? 136.335 140.750 104.607 1.00 176.19 455 ALA C C 1
ATOM 3180 O O . ALA A 1 455 ? 137.125 141.039 105.508 1.00 174.20 455 ALA C O 1
ATOM 3182 N N . SER A 1 456 ? 135.330 141.542 104.247 1.00 175.60 456 SER C N 1
ATOM 3183 C CA . SER A 1 456 ? 135.054 142.801 104.919 1.00 172.24 456 SER C CA 1
ATOM 3184 C C . SER A 1 456 ? 133.583 143.128 104.720 1.00 174.06 456 SER C C 1
ATOM 3185 O O . SER A 1 456 ? 132.902 142.529 103.884 1.00 177.93 456 SER C O 1
ATOM 3188 N N . LEU A 1 457 ? 133.091 144.093 105.500 1.00 171.04 457 LEU C N 1
ATOM 3189 C CA . LEU A 1 457 ? 131.692 144.485 105.376 1.00 172.85 457 LEU C CA 1
ATOM 3190 C C . LEU A 1 457 ? 131.356 144.885 103.947 1.00 172.32 457 LEU C C 1
ATOM 3191 O O . LEU A 1 457 ? 130.213 144.718 103.507 1.00 172.34 457 LEU C O 1
ATOM 3196 N N . ILE A 1 458 ? 132.332 145.414 103.209 1.00 181.01 458 ILE C N 1
ATOM 3197 C CA . ILE A 1 458 ? 132.112 145.706 101.797 1.00 181.48 458 ILE C CA 1
ATOM 3198 C C . ILE A 1 458 ? 131.969 144.410 101.010 1.00 181.81 458 ILE C C 1
ATOM 3199 O O . ILE A 1 458 ? 131.175 144.322 100.066 1.00 184.86 458 ILE C O 1
ATOM 3204 N N . THR A 1 459 ? 132.738 143.384 101.384 1.00 184.16 459 THR C N 1
ATOM 3205 C CA . THR A 1 459 ? 132.630 142.096 100.706 1.00 183.25 459 THR C CA 1
ATOM 3206 C C . THR A 1 459 ? 131.240 141.499 100.882 1.00 185.67 459 THR C C 1
ATOM 3207 O O . THR A 1 459 ? 130.676 140.931 99.940 1.00 188.31 459 THR C O 1
ATOM 3211 N N . ILE A 1 460 ? 130.673 141.616 102.084 1.00 179.78 460 ILE C N 1
ATOM 3212 C CA . ILE A 1 460 ? 129.337 141.083 102.331 1.00 177.32 460 ILE C CA 1
ATOM 3213 C C . ILE A 1 460 ? 128.315 141.787 101.447 1.00 178.55 460 ILE C C 1
ATOM 3214 O O . ILE A 1 460 ? 127.425 141.149 100.872 1.00 178.70 460 ILE C O 1
ATOM 3219 N N . ILE A 1 461 ? 128.423 143.111 101.327 1.00 186.59 461 ILE C N 1
ATOM 3220 C CA . ILE A 1 461 ? 127.503 143.852 100.470 1.00 186.28 461 ILE C CA 1
ATOM 3221 C C . ILE A 1 461 ? 127.631 143.383 99.027 1.00 186.99 461 ILE C C 1
ATOM 3222 O O . ILE A 1 461 ? 126.630 143.240 98.314 1.00 187.19 461 ILE C O 1
ATOM 3227 N N . GLU A 1 462 ? 128.861 143.139 98.572 1.00 192.99 462 GLU C N 1
ATOM 3228 C CA . GLU A 1 462 ? 129.057 142.635 97.217 1.00 191.51 462 GLU C CA 1
ATOM 3229 C C . GLU A 1 462 ? 128.327 141.314 97.014 1.00 191.99 462 GLU C C 1
ATOM 3230 O O . GLU A 1 462 ? 127.672 141.108 95.986 1.00 190.95 462 GLU C O 1
ATOM 3236 N N . ILE A 1 463 ? 128.429 140.405 97.986 1.00 197.71 463 ILE C N 1
ATOM 3237 C CA . ILE A 1 463 ? 127.744 139.122 97.876 1.00 196.63 463 ILE C CA 1
ATOM 3238 C C . ILE A 1 463 ? 126.237 139.330 97.823 1.00 197.10 463 ILE C C 1
ATOM 3239 O O . ILE A 1 463 ? 125.538 138.721 97.004 1.00 197.63 463 ILE C O 1
ATOM 3244 N N . ILE A 1 464 ? 125.711 140.197 98.690 1.00 194.39 464 ILE C N 1
ATOM 3245 C CA . ILE A 1 464 ? 124.271 140.435 98.717 1.00 194.37 464 ILE C CA 1
ATOM 3246 C C . ILE A 1 464 ? 123.801 140.986 97.378 1.00 193.47 464 ILE C C 1
ATOM 3247 O O . ILE A 1 464 ? 122.785 140.543 96.829 1.00 191.86 464 ILE C O 1
ATOM 3252 N N . GLU A 1 465 ? 124.532 141.957 96.828 1.00 196.69 465 GLU C N 1
ATOM 3253 C CA . GLU A 1 465 ? 124.166 142.501 95.525 1.00 195.75 465 GLU C CA 1
ATOM 3254 C C . GLU A 1 465 ? 124.234 141.426 94.448 1.00 196.69 465 GLU C C 1
ATOM 3255 O O . GLU A 1 465 ? 123.357 141.350 93.580 1.00 196.84 465 GLU C O 1
ATOM 3261 N N . TYR A 1 466 ? 125.269 140.584 94.488 1.00 199.36 466 TYR C N 1
ATOM 3262 C CA . TYR A 1 466 ? 125.377 139.506 93.511 1.00 199.48 466 TYR C CA 1
ATOM 3263 C C . TYR A 1 466 ? 124.208 138.538 93.635 1.00 200.13 466 TYR C C 1
ATOM 3264 O O . TYR A 1 466 ? 123.655 138.086 92.625 1.00 200.99 466 TYR C O 1
ATOM 3273 N N . LEU A 1 467 ? 123.818 138.204 94.867 1.00 199.39 467 LEU C N 1
ATOM 3274 C CA . LEU A 1 467 ? 122.672 137.322 95.062 1.00 198.85 467 LEU C CA 1
ATOM 3275 C C . LEU A 1 467 ? 121.388 137.977 94.569 1.00 200.47 467 LEU C C 1
ATOM 3276 O O . LEU A 1 467 ? 120.529 137.310 93.979 1.00 200.88 467 LEU C O 1
ATOM 3281 N N . PHE A 1 468 ? 121.236 139.283 94.804 1.00 197.30 468 PHE C N 1
ATOM 3282 C CA . PHE A 1 468 ? 120.034 139.976 94.353 1.00 195.75 468 PHE C CA 1
ATOM 3283 C C . PHE A 1 468 ? 119.899 139.914 92.837 1.00 195.96 468 PHE C C 1
ATOM 3284 O O . PHE A 1 468 ? 118.805 139.671 92.313 1.00 193.07 468 PHE C O 1
ATOM 3292 N N . THR A 1 469 ? 121.000 140.129 92.114 1.00 205.94 469 THR C N 1
ATOM 3293 C CA . THR A 1 469 ? 120.952 140.024 90.660 1.00 204.10 469 THR C CA 1
ATOM 3294 C C . THR A 1 469 ? 120.571 138.615 90.228 1.00 203.89 469 THR C C 1
ATOM 3295 O O . THR A 1 469 ? 119.781 138.434 89.294 1.00 202.38 469 THR C O 1
ATOM 3299 N N . ASN A 1 470 ? 121.121 137.601 90.899 1.00 204.17 470 ASN C N 1
ATOM 3300 C CA . ASN A 1 470 ? 120.762 136.224 90.578 1.00 202.27 470 ASN C CA 1
ATOM 3301 C C . ASN A 1 470 ? 119.279 135.975 90.820 1.00 201.66 470 ASN C C 1
ATOM 3302 O O . ASN A 1 470 ? 118.614 135.307 90.020 1.00 198.81 470 ASN C O 1
ATOM 3307 N N . PHE A 1 471 ? 118.745 136.503 91.916 1.00 183.78 471 PHE C N 1
ATOM 3308 C CA . PHE A 1 471 ? 117.332 136.340 92.235 1.00 180.58 471 PHE C CA 1
ATOM 3309 C C . PHE A 1 471 ? 116.460 137.015 91.182 1.00 179.32 471 PHE C C 1
ATOM 3310 O O . PHE A 1 471 ? 115.288 137.304 91.425 1.00 176.06 471 PHE C O 1
ATOM 3312 N N . ASP B 1 40 ? 151.213 137.066 86.502 1.00 181.80 40 ASP A N 1
ATOM 3313 C CA . ASP B 1 40 ? 150.494 135.808 86.659 1.00 182.54 40 ASP A CA 1
ATOM 3314 C C . ASP B 1 40 ? 149.904 135.699 88.063 1.00 184.25 40 ASP A C 1
ATOM 3315 O O . ASP B 1 40 ? 148.792 136.164 88.312 1.00 184.00 40 ASP A O 1
ATOM 3317 N N . PHE B 1 41 ? 150.652 135.082 88.983 1.00 189.23 41 PHE A N 1
ATOM 3318 C CA . PHE B 1 41 ? 150.171 134.947 90.353 1.00 187.47 41 PHE A CA 1
ATOM 3319 C C . PHE B 1 41 ? 150.012 136.302 91.025 1.00 189.25 41 PHE A C 1
ATOM 3320 O O . PHE B 1 41 ? 149.184 136.454 91.931 1.00 189.57 41 PHE A O 1
ATOM 3322 N N . ALA B 1 42 ? 150.794 137.296 90.602 1.00 197.07 42 ALA A N 1
ATOM 3323 C CA . ALA B 1 42 ? 150.697 138.624 91.197 1.00 196.15 42 ALA A CA 1
ATOM 3324 C C . ALA B 1 42 ? 149.318 139.228 90.960 1.00 196.46 42 ALA A C 1
ATOM 3325 O O . ALA B 1 42 ? 148.712 139.808 91.868 1.00 195.44 42 ALA A O 1
ATOM 3327 N N . ILE B 1 43 ? 148.804 139.098 89.736 1.00 193.59 43 ILE A N 1
ATOM 3328 C CA . ILE B 1 43 ? 147.491 139.644 89.421 1.00 192.47 43 ILE A CA 1
ATOM 3329 C C . ILE B 1 43 ? 146.367 138.879 90.106 1.00 193.44 43 ILE A C 1
ATOM 3330 O O . ILE B 1 43 ? 145.271 139.426 90.269 1.00 191.20 43 ILE A O 1
ATOM 3332 N N . SER B 1 44 ? 146.611 137.633 90.510 1.00 195.98 44 SER A N 1
ATOM 3333 C CA . SER B 1 44 ? 145.593 136.798 91.137 1.00 194.83 44 SER A CA 1
ATOM 3334 C C . SER B 1 44 ? 145.700 136.766 92.655 1.00 194.26 44 SER A C 1
ATOM 3335 O O . SER B 1 44 ? 144.674 136.776 93.342 1.00 194.38 44 SER A O 1
ATOM 3337 N N . THR B 1 45 ? 146.914 136.728 93.195 1.00 190.17 45 THR A N 1
ATOM 3338 C CA . THR B 1 45 ? 147.087 136.651 94.637 1.00 190.33 45 THR A CA 1
ATOM 3339 C C . THR B 1 45 ? 146.551 137.907 95.313 1.00 189.49 45 THR A C 1
ATOM 3340 O O . THR B 1 45 ? 146.641 139.016 94.781 1.00 187.92 45 THR A O 1
ATOM 3344 N N . SER B 1 46 ? 145.983 137.719 96.502 1.00 187.84 46 SER A N 1
ATOM 3345 C CA . SER B 1 46 ? 145.495 138.821 97.316 1.00 186.23 46 SER A CA 1
ATOM 3346 C C . SER B 1 46 ? 146.568 139.392 98.230 1.00 187.10 46 SER A C 1
ATOM 3347 O O . SER B 1 46 ? 146.302 140.367 98.940 1.00 187.37 46 SER A O 1
ATOM 3350 N N . PHE B 1 47 ? 147.766 138.807 98.238 1.00 188.39 47 PHE A N 1
ATOM 3351 C CA . PHE B 1 47 ? 148.871 139.355 99.011 1.00 189.22 47 PHE A CA 1
ATOM 3352 C C . PHE B 1 47 ? 149.263 140.712 98.445 1.00 188.19 47 PHE A C 1
ATOM 3353 O O . PHE B 1 47 ? 149.700 140.809 97.293 1.00 188.89 47 PHE A O 1
ATOM 3361 N N . HIS B 1 48 ? 149.112 141.763 99.244 1.00 180.73 48 HIS A N 1
ATOM 3362 C CA . HIS B 1 48 ? 149.334 143.111 98.749 1.00 181.06 48 HIS A CA 1
ATOM 3363 C C . HIS B 1 48 ? 150.801 143.315 98.382 1.00 181.69 48 HIS A C 1
ATOM 3364 O O . HIS B 1 48 ? 151.697 142.620 98.867 1.00 181.97 48 HIS A O 1
ATOM 3371 N N . GLY B 1 49 ? 151.037 144.286 97.504 1.00 190.12 49 GLY A N 1
ATOM 3372 C CA . GLY B 1 49 ? 152.387 144.647 97.123 1.00 189.79 49 GLY A CA 1
ATOM 3373 C C . GLY B 1 49 ? 152.887 143.915 95.895 1.00 190.21 49 GLY A C 1
ATOM 3374 O O . GLY B 1 49 ? 153.417 144.535 94.968 1.00 191.04 49 GLY A O 1
ATOM 3375 N N . ILE B 1 50 ? 152.719 142.592 95.875 1.00 193.92 50 ILE A N 1
ATOM 3376 C CA . ILE B 1 50 ? 153.269 141.793 94.784 1.00 195.01 50 ILE A CA 1
ATOM 3377 C C . ILE B 1 50 ? 152.662 142.216 93.452 1.00 195.91 50 ILE A C 1
ATOM 3378 O O . ILE B 1 50 ? 153.302 142.105 92.400 1.00 196.25 50 ILE A O 1
ATOM 3383 N N . HIS B 1 51 ? 151.419 142.703 93.472 1.00 200.14 51 HIS A N 1
ATOM 3384 C CA . HIS B 1 51 ? 150.758 143.092 92.231 1.00 199.57 51 HIS A CA 1
ATOM 3385 C C . HIS B 1 51 ? 151.494 144.248 91.562 1.00 200.63 51 HIS A C 1
ATOM 3386 O O . HIS B 1 51 ? 151.557 144.331 90.331 1.00 201.04 51 HIS A O 1
ATOM 3393 N N . ASN B 1 52 ? 152.057 145.153 92.361 1.00 208.18 52 ASN A N 1
ATOM 3394 C CA . ASN B 1 52 ? 152.846 146.255 91.825 1.00 207.88 52 ASN A CA 1
ATOM 3395 C C . ASN B 1 52 ? 154.123 145.749 91.168 1.00 208.37 52 ASN A C 1
ATOM 3396 O O . ASN B 1 52 ? 154.567 146.300 90.156 1.00 208.76 52 ASN A O 1
ATOM 3401 N N . ILE B 1 53 ? 154.722 144.703 91.737 1.00 201.55 53 ILE A N 1
ATOM 3402 C CA . ILE B 1 53 ? 156.015 144.206 91.281 1.00 199.82 53 ILE A CA 1
ATOM 3403 C C . ILE B 1 53 ? 155.940 143.863 89.799 1.00 199.72 53 ILE A C 1
ATOM 3404 O O . ILE B 1 53 ? 156.800 144.272 89.012 1.00 198.79 53 ILE A O 1
ATOM 3409 N N . VAL B 1 54 ? 154.912 143.111 89.410 1.00 200.64 54 VAL A N 1
ATOM 3410 C CA . VAL B 1 54 ? 154.769 142.656 88.032 1.00 200.02 54 VAL A CA 1
ATOM 3411 C C . VAL B 1 54 ? 154.050 143.719 87.212 1.00 200.79 54 VAL A C 1
ATOM 3412 O O . VAL B 1 54 ? 154.506 144.091 86.126 1.00 200.85 54 VAL A O 1
ATOM 3416 N N . GLN B 1 55 ? 152.919 144.209 87.721 1.00 205.50 55 GLN A N 1
ATOM 3417 C CA . GLN B 1 55 ? 152.107 145.174 86.988 1.00 204.91 55 GLN A CA 1
ATOM 3418 C C . GLN B 1 55 ? 152.927 146.401 86.610 1.00 205.20 55 GLN A C 1
ATOM 3419 O O . GLN B 1 55 ? 152.952 146.800 85.441 1.00 202.82 55 GLN A O 1
ATOM 3425 N N . ASN B 1 56 ? 153.589 147.012 87.589 1.00 209.83 56 ASN A N 1
ATOM 3426 C CA . ASN B 1 56 ? 154.448 148.158 87.318 1.00 209.24 56 ASN A CA 1
ATOM 3427 C C . ASN B 1 56 ? 155.884 147.685 87.131 1.00 209.75 56 ASN A C 1
ATOM 3428 O O . ASN B 1 56 ? 156.515 147.203 88.078 1.00 208.70 56 ASN A O 1
ATOM 3433 N N . ARG B 1 57 ? 156.402 147.823 85.912 1.00 209.72 57 ARG A N 1
ATOM 3434 C CA . ARG B 1 57 ? 157.735 147.347 85.571 1.00 209.06 57 ARG A CA 1
ATOM 3435 C C . ARG B 1 57 ? 158.777 148.459 85.592 1.00 209.45 57 ARG A C 1
ATOM 3436 O O . ARG B 1 57 ? 159.919 148.233 85.176 1.00 209.05 57 ARG A O 1
ATOM 3444 N N . SER B 1 58 ? 158.417 149.651 86.064 1.00 209.42 58 SER A N 1
ATOM 3445 C CA . SER B 1 58 ? 159.393 150.723 86.196 1.00 209.16 58 SER A CA 1
ATOM 3446 C C . SER B 1 58 ? 160.486 150.309 87.171 1.00 210.02 58 SER A C 1
ATOM 3447 O O . SER B 1 58 ? 160.207 149.728 88.223 1.00 211.16 58 SER A O 1
ATOM 3450 N N . LYS B 1 59 ? 161.736 150.616 86.821 1.00 208.27 59 LYS A N 1
ATOM 3451 C CA . LYS B 1 59 ? 162.871 150.139 87.603 1.00 208.01 59 LYS A CA 1
ATOM 3452 C C . LYS B 1 59 ? 162.744 150.543 89.068 1.00 208.45 59 LYS A C 1
ATOM 3453 O O . LYS B 1 59 ? 162.930 149.722 89.973 1.00 208.70 59 LYS A O 1
ATOM 3455 N N . ILE B 1 60 ? 162.428 151.811 89.319 1.00 207.73 60 ILE A N 1
ATOM 3456 C CA . ILE B 1 60 ? 162.328 152.320 90.682 1.00 207.61 60 ILE A CA 1
ATOM 3457 C C . ILE B 1 60 ? 161.188 151.618 91.410 1.00 208.87 60 ILE A C 1
ATOM 3458 O O . ILE B 1 60 ? 161.360 151.135 92.535 1.00 208.38 60 ILE A O 1
ATOM 3463 N N . ARG B 1 61 ? 160.019 151.552 90.772 1.00 208.89 61 ARG A N 1
ATOM 3464 C CA . ARG B 1 61 ? 158.847 150.953 91.413 1.00 207.29 61 ARG A CA 1
ATOM 3465 C C . ARG B 1 61 ? 158.956 149.431 91.452 1.00 208.36 61 ARG A C 1
ATOM 3466 O O . ARG B 1 61 ? 158.661 148.801 92.473 1.00 208.77 61 ARG A O 1
ATOM 3474 N N . ARG B 1 62 ? 159.380 148.825 90.343 1.00 209.89 62 ARG A N 1
ATOM 3475 C CA . ARG B 1 62 ? 159.494 147.374 90.255 1.00 208.06 62 ARG A CA 1
ATOM 3476 C C . ARG B 1 62 ? 160.389 146.835 91.364 1.00 207.80 62 ARG A C 1
ATOM 3477 O O . ARG B 1 62 ? 160.157 145.737 91.878 1.00 206.45 62 ARG A O 1
ATOM 3485 N N . VAL B 1 63 ? 161.414 147.600 91.737 1.00 203.64 63 VAL A N 1
ATOM 3486 C CA . VAL B 1 63 ? 162.335 147.186 92.787 1.00 201.87 63 VAL A CA 1
ATOM 3487 C C . VAL B 1 63 ? 161.884 147.662 94.165 1.00 201.56 63 VAL A C 1
ATOM 3488 O O . VAL B 1 63 ? 162.003 146.925 95.148 1.00 202.25 63 VAL A O 1
ATOM 3490 N N . LEU B 1 64 ? 161.364 148.888 94.252 1.00 202.71 64 LEU A N 1
ATOM 3491 C CA . LEU B 1 64 ? 160.982 149.444 95.547 1.00 204.27 64 LEU A CA 1
ATOM 3492 C C . LEU B 1 64 ? 159.825 148.663 96.161 1.00 205.21 64 LEU A C 1
ATOM 3493 O O . LEU B 1 64 ? 159.844 148.330 97.351 1.00 206.23 64 LEU A O 1
ATOM 3498 N N . TRP B 1 65 ? 158.805 148.358 95.357 1.00 200.11 65 TRP A N 1
ATOM 3499 C CA . TRP B 1 65 ? 157.610 147.704 95.874 1.00 198.94 65 TRP A CA 1
ATOM 3500 C C . TRP B 1 65 ? 157.940 146.359 96.510 1.00 198.53 65 TRP A C 1
ATOM 3501 O O . TRP B 1 65 ? 157.428 146.019 97.583 1.00 198.52 65 TRP A O 1
ATOM 3512 N N . LEU B 1 66 ? 158.802 145.579 95.856 1.00 197.02 66 LEU A N 1
ATOM 3513 C CA . LEU B 1 66 ? 159.219 144.302 96.423 1.00 195.32 66 LEU A CA 1
ATOM 3514 C C . LEU B 1 66 ? 159.912 144.504 97.764 1.00 197.87 66 LEU A C 1
ATOM 3515 O O . LEU B 1 66 ? 159.742 143.707 98.693 1.00 199.85 66 LEU A O 1
ATOM 3517 N N . VAL B 1 67 ? 160.704 145.573 97.881 1.00 201.11 67 VAL A N 1
ATOM 3518 C CA . VAL B 1 67 ? 161.390 145.856 99.139 1.00 200.01 67 VAL A CA 1
ATOM 3519 C C . VAL B 1 67 ? 160.388 146.070 100.262 1.00 201.05 67 VAL A C 1
ATOM 3520 O O . VAL B 1 67 ? 160.562 145.547 101.369 1.00 202.21 67 VAL A O 1
ATOM 3524 N N . VAL B 1 68 ? 159.329 146.831 100.004 1.00 198.53 68 VAL A N 1
ATOM 3525 C CA . VAL B 1 68 ? 158.280 147.033 101.000 1.00 196.62 68 VAL A CA 1
ATOM 3526 C C . VAL B 1 68 ? 157.569 145.726 101.317 1.00 197.06 68 VAL A C 1
ATOM 3527 O O . VAL B 1 68 ? 157.234 145.451 102.472 1.00 196.05 68 VAL A O 1
ATOM 3531 N N . VAL B 1 69 ? 157.329 144.906 100.296 1.00 195.99 69 VAL A N 1
ATOM 3532 C CA . VAL B 1 69 ? 156.714 143.598 100.482 1.00 193.16 69 VAL A CA 1
ATOM 3533 C C . VAL B 1 69 ? 157.576 142.791 101.442 1.00 194.62 69 VAL A C 1
ATOM 3534 O O . VAL B 1 69 ? 157.075 142.224 102.419 1.00 196.29 69 VAL A O 1
ATOM 3538 N N . LEU B 1 70 ? 158.881 142.740 101.172 1.00 196.25 70 LEU A N 1
ATOM 3539 C CA . LEU B 1 70 ? 159.788 141.996 102.039 1.00 194.82 70 LEU A CA 1
ATOM 3540 C C . LEU B 1 70 ? 159.823 142.597 103.438 1.00 195.48 70 LEU A C 1
ATOM 3541 O O . LEU B 1 70 ? 159.812 141.873 104.440 1.00 197.01 70 LEU A O 1
ATOM 3543 N N . GLY B 1 71 ? 159.862 143.923 103.525 1.00 194.34 71 GLY A N 1
ATOM 3544 C CA . GLY B 1 71 ? 159.923 144.588 104.811 1.00 193.32 71 GLY A CA 1
ATOM 3545 C C . GLY B 1 71 ? 158.735 144.268 105.693 1.00 193.35 71 GLY A C 1
ATOM 3546 O O . GLY B 1 71 ? 158.903 143.866 106.848 1.00 194.30 71 GLY A O 1
ATOM 3547 N N . SER B 1 72 ? 157.525 144.436 105.159 1.00 185.80 72 SER A N 1
ATOM 3548 C CA . SER B 1 72 ? 156.326 144.139 105.932 1.00 184.24 72 SER A CA 1
ATOM 3549 C C . SER B 1 72 ? 156.175 142.651 106.216 1.00 185.72 72 SER A C 1
ATOM 3550 O O . SER B 1 72 ? 155.736 142.285 107.311 1.00 186.35 72 SER A O 1
ATOM 3553 N N . VAL B 1 73 ? 156.526 141.788 105.260 1.00 185.49 73 VAL A N 1
ATOM 3554 C CA . VAL B 1 73 ? 156.382 140.352 105.474 1.00 182.43 73 VAL A CA 1
ATOM 3555 C C . VAL B 1 73 ? 157.216 139.905 106.667 1.00 183.51 73 VAL A C 1
ATOM 3556 O O . VAL B 1 73 ? 156.738 139.161 107.531 1.00 183.33 73 VAL A O 1
ATOM 3560 N N . SER B 1 74 ? 158.472 140.349 106.737 1.00 182.83 74 SER A N 1
ATOM 3561 C CA . SER B 1 74 ? 159.309 140.035 107.888 1.00 179.95 74 SER A CA 1
ATOM 3562 C C . SER B 1 74 ? 158.752 140.616 109.178 1.00 177.87 74 SER A C 1
ATOM 3563 O O . SER B 1 74 ? 158.920 140.008 110.240 1.00 176.03 74 SER A O 1
ATOM 3566 N N . LEU B 1 75 ? 158.097 141.774 109.109 1.00 169.18 75 LEU A N 1
ATOM 3567 C CA . LEU B 1 75 ? 157.448 142.341 110.285 1.00 167.10 75 LEU A CA 1
ATOM 3568 C C . LEU B 1 75 ? 156.294 141.464 110.755 1.00 167.98 75 LEU A C 1
ATOM 3569 O O . LEU B 1 75 ? 156.065 141.327 111.962 1.00 164.93 75 LEU A O 1
ATOM 3574 N N . VAL B 1 76 ? 155.558 140.867 109.816 1.00 165.10 76 VAL A N 1
ATOM 3575 C CA . VAL B 1 76 ? 154.452 139.984 110.181 1.00 159.69 76 VAL A CA 1
ATOM 3576 C C . VAL B 1 76 ? 154.964 138.816 111.012 1.00 161.99 76 VAL A C 1
ATOM 3577 O O . VAL B 1 76 ? 154.392 138.469 112.052 1.00 160.08 76 VAL A O 1
ATOM 3581 N N . THR B 1 77 ? 156.055 138.191 110.563 1.00 169.07 77 THR A N 1
ATOM 3582 C CA . THR B 1 77 ? 156.574 137.015 111.253 1.00 165.45 77 THR A CA 1
ATOM 3583 C C . THR B 1 77 ? 156.981 137.356 112.681 1.00 164.58 77 THR A C 1
ATOM 3584 O O . THR B 1 77 ? 156.695 136.602 113.618 1.00 165.32 77 THR A O 1
ATOM 3588 N N . TRP B 1 78 ? 157.655 138.491 112.866 1.00 157.20 78 TRP A N 1
ATOM 3589 C CA . TRP B 1 78 ? 158.047 138.903 114.210 1.00 156.89 78 TRP A CA 1
ATOM 3590 C C . TRP B 1 78 ? 156.823 139.157 115.081 1.00 157.67 78 TRP A C 1
ATOM 3591 O O . TRP B 1 78 ? 156.755 138.698 116.227 1.00 157.67 78 TRP A O 1
ATOM 3602 N N . GLN B 1 79 ? 155.840 139.885 114.549 1.00 152.05 79 GLN A N 1
ATOM 3603 C CA . GLN B 1 79 ? 154.662 140.217 115.344 1.00 150.69 79 GLN A CA 1
ATOM 3604 C C . GLN B 1 79 ? 153.849 138.973 115.677 1.00 154.13 79 GLN A C 1
ATOM 3605 O O . GLN B 1 79 ? 153.445 138.781 116.830 1.00 153.29 79 GLN A O 1
ATOM 3611 N N . ILE B 1 80 ? 153.599 138.115 114.686 1.00 148.60 80 ILE A N 1
ATOM 3612 C CA . ILE B 1 80 ? 152.891 136.868 114.955 1.00 143.03 80 ILE A CA 1
ATOM 3613 C C . ILE B 1 80 ? 153.676 136.020 115.945 1.00 144.92 80 ILE A C 1
ATOM 3614 O O . ILE B 1 80 ? 153.102 135.406 116.852 1.00 143.96 80 ILE A O 1
ATOM 3619 N N . TYR B 1 81 ? 155.001 135.972 115.789 1.00 148.98 81 TYR A N 1
ATOM 3620 C CA . TYR B 1 81 ? 155.827 135.209 116.716 1.00 146.37 81 TYR A CA 1
ATOM 3621 C C . TYR B 1 81 ? 155.665 135.720 118.141 1.00 147.94 81 TYR A C 1
ATOM 3622 O O . TYR B 1 81 ? 155.565 134.929 119.085 1.00 154.38 81 TYR A O 1
ATOM 3631 N N . ILE B 1 82 ? 155.636 137.042 118.318 1.00 147.22 82 ILE A N 1
ATOM 3632 C CA . ILE B 1 82 ? 155.416 137.603 119.648 1.00 148.42 82 ILE A CA 1
ATOM 3633 C C . ILE B 1 82 ? 154.037 137.215 120.164 1.00 145.60 82 ILE A C 1
ATOM 3634 O O . ILE B 1 82 ? 153.872 136.867 121.339 1.00 146.61 82 ILE A O 1
ATOM 3639 N N . ARG B 1 83 ? 153.024 137.274 119.297 1.00 139.17 83 ARG A N 1
ATOM 3640 C CA . ARG B 1 83 ? 151.671 136.920 119.715 1.00 140.33 83 ARG A CA 1
ATOM 3641 C C . ARG B 1 83 ? 151.600 135.464 120.159 1.00 141.98 83 ARG A C 1
ATOM 3642 O O . ARG B 1 83 ? 151.117 135.159 121.256 1.00 143.57 83 ARG A O 1
ATOM 3650 N N . LEU B 1 84 ? 152.079 134.548 119.317 1.00 135.58 84 LEU A N 1
ATOM 3651 C CA . LEU B 1 84 ? 152.050 133.135 119.679 1.00 132.22 84 LEU A CA 1
ATOM 3652 C C . LEU B 1 84 ? 152.908 132.870 120.907 1.00 133.10 84 LEU A C 1
ATOM 3653 O O . LEU B 1 84 ? 152.523 132.092 121.788 1.00 135.10 84 LEU A O 1
ATOM 3658 N N . LEU B 1 85 ? 154.077 133.508 120.985 1.00 141.21 85 LEU A N 1
ATOM 3659 C CA . LEU B 1 85 ? 154.942 133.321 122.143 1.00 139.98 85 LEU A CA 1
ATOM 3660 C C . LEU B 1 85 ? 154.245 133.765 123.421 1.00 141.01 85 LEU A C 1
ATOM 3661 O O . LEU B 1 85 ? 154.333 133.090 124.453 1.00 143.26 85 LEU A O 1
ATOM 3666 N N . ASN B 1 86 ? 153.550 134.903 123.375 1.00 140.58 86 ASN A N 1
ATOM 3667 C CA . ASN B 1 86 ? 152.842 135.380 124.557 1.00 139.62 86 ASN A CA 1
ATOM 3668 C C . ASN B 1 86 ? 151.693 134.452 124.927 1.00 137.91 86 ASN A C 1
ATOM 3669 O O . ASN B 1 86 ? 151.434 134.219 126.113 1.00 138.44 86 ASN A O 1
ATOM 3674 N N . TYR B 1 87 ? 150.989 133.916 123.929 1.00 129.45 87 TYR A N 1
ATOM 3675 C CA . TYR B 1 87 ? 149.850 133.049 124.215 1.00 129.78 87 TYR A CA 1
ATOM 3676 C C . TYR B 1 87 ? 150.275 131.826 125.014 1.00 132.69 87 TYR A C 1
ATOM 3677 O O . TYR B 1 87 ? 149.597 131.434 125.970 1.00 132.37 87 TYR A O 1
ATOM 3686 N N . PHE B 1 88 ? 151.395 131.209 124.638 1.00 131.77 88 PHE A N 1
ATOM 3687 C CA . PHE B 1 88 ? 151.811 129.970 125.279 1.00 126.25 88 PHE A CA 1
ATOM 3688 C C . PHE B 1 88 ? 152.299 130.176 126.704 1.00 125.50 88 PHE A C 1
ATOM 3689 O O . PHE B 1 88 ? 152.531 129.185 127.404 1.00 130.90 88 PHE A O 1
ATOM 3697 N N . THR B 1 89 ? 152.470 131.420 127.150 1.00 130.94 89 THR A N 1
ATOM 3698 C CA . THR B 1 89 ? 152.766 131.664 128.555 1.00 135.24 89 THR A CA 1
ATOM 3699 C C . THR B 1 89 ? 151.566 131.398 129.453 1.00 138.89 89 THR A C 1
ATOM 3700 O O . THR B 1 89 ? 151.725 131.373 130.678 1.00 136.71 89 THR A O 1
ATOM 3704 N N . TRP B 1 90 ? 150.381 131.200 128.879 1.00 131.15 90 TRP A N 1
ATOM 3705 C CA . TRP B 1 90 ? 149.173 130.905 129.638 1.00 126.36 90 TRP A CA 1
ATOM 3706 C C . TRP B 1 90 ? 148.838 132.066 130.566 1.00 126.26 90 TRP A C 1
ATOM 3707 O O . TRP B 1 90 ? 148.768 131.885 131.788 1.00 124.48 90 TRP A O 1
ATOM 3718 N N . PRO B 1 91 ? 148.623 133.264 130.031 1.00 135.41 91 PRO A N 1
ATOM 3719 C CA . PRO B 1 91 ? 148.262 134.397 130.887 1.00 137.36 91 PRO A CA 1
ATOM 3720 C C . PRO B 1 91 ? 146.851 134.252 131.431 1.00 141.64 91 PRO A C 1
ATOM 3721 O O . PRO B 1 91 ? 146.029 133.488 130.921 1.00 141.60 91 PRO A O 1
ATOM 3725 N N . THR B 1 92 ? 146.578 135.003 132.496 1.00 136.40 92 THR A N 1
ATOM 3726 C CA . THR B 1 92 ? 145.268 134.996 133.127 1.00 131.06 92 THR A CA 1
ATOM 3727 C C . THR B 1 92 ? 144.972 136.373 133.699 1.00 131.92 92 THR A C 1
ATOM 3728 O O . THR B 1 92 ? 145.875 137.172 133.958 1.00 131.57 92 THR A O 1
ATOM 3732 N N . THR B 1 93 ? 143.683 136.639 133.890 1.00 139.26 93 THR A N 1
ATOM 3733 C CA . THR B 1 93 ? 143.208 137.850 134.537 1.00 138.31 93 THR A CA 1
ATOM 3734 C C . THR B 1 93 ? 142.131 137.468 135.540 1.00 138.46 93 THR A C 1
ATOM 3735 O O . THR B 1 93 ? 141.469 136.436 135.405 1.00 138.45 93 THR A O 1
ATOM 3739 N N . THR B 1 94 ? 141.956 138.311 136.554 1.00 134.66 94 THR A N 1
ATOM 3740 C CA . THR B 1 94 ? 141.069 138.005 137.664 1.00 132.92 94 THR A CA 1
ATOM 3741 C C . THR B 1 94 ? 139.892 138.968 137.699 1.00 131.69 94 THR A C 1
ATOM 3742 O O . THR B 1 94 ? 140.001 140.129 137.296 1.00 131.84 94 THR A O 1
ATOM 3746 N N . SER B 1 95 ? 138.763 138.462 138.187 1.00 130.10 95 SER A N 1
ATOM 3747 C CA . SER B 1 95 ? 137.556 139.246 138.397 1.00 130.28 95 SER A CA 1
ATOM 3748 C C . SER B 1 95 ? 137.150 139.148 139.860 1.00 130.82 95 SER A C 1
ATOM 3749 O O . SER B 1 95 ? 137.214 138.070 140.459 1.00 133.36 95 SER A O 1
ATOM 3752 N N . ILE B 1 96 ? 136.735 140.274 140.430 1.00 127.30 96 ILE A N 1
ATOM 3753 C CA . ILE B 1 96 ? 136.373 140.366 141.839 1.00 127.93 96 ILE A CA 1
ATOM 3754 C C . ILE B 1 96 ? 134.936 140.854 141.933 1.00 128.78 96 ILE A C 1
ATOM 3755 O O . ILE B 1 96 ? 134.576 141.863 141.316 1.00 129.96 96 ILE A O 1
ATOM 3760 N N . GLU B 1 97 ? 134.122 140.140 142.704 1.00 135.60 97 GLU A N 1
ATOM 3761 C CA . GLU B 1 97 ? 132.732 140.502 142.941 1.00 132.59 97 GLU A CA 1
ATOM 3762 C C . GLU B 1 97 ? 132.485 140.553 144.441 1.00 133.04 97 GLU A C 1
ATOM 3763 O O . GLU B 1 97 ? 132.867 139.631 145.166 1.00 139.39 97 GLU A O 1
ATOM 3769 N N . VAL B 1 98 ? 131.853 141.629 144.900 1.00 128.15 98 VAL A N 1
ATOM 3770 C CA . VAL B 1 98 ? 131.499 141.803 146.303 1.00 133.21 98 VAL A CA 1
ATOM 3771 C C . VAL B 1 98 ? 130.043 142.236 146.372 1.00 135.63 98 VAL A C 1
ATOM 3772 O O . VAL B 1 98 ? 129.613 143.115 145.617 1.00 136.70 98 VAL A O 1
ATOM 3776 N N . GLN B 1 99 ? 129.282 141.617 147.272 1.00 133.06 99 GLN A N 1
ATOM 3777 C CA . GLN B 1 99 ? 127.844 141.839 147.315 1.00 132.95 99 GLN A CA 1
ATOM 3778 C C . GLN B 1 99 ? 127.314 141.485 148.695 1.00 132.11 99 GLN A C 1
ATOM 3779 O O . GLN B 1 99 ? 127.978 140.807 149.484 1.00 126.13 99 GLN A O 1
ATOM 3785 N N . TYR B 1 100 ? 126.101 141.959 148.973 1.00 137.88 100 TYR A N 1
ATOM 3786 C CA . TYR B 1 100 ? 125.357 141.558 150.158 1.00 137.21 100 TYR A CA 1
ATOM 3787 C C . TYR B 1 100 ? 124.483 140.360 149.817 1.00 137.85 100 TYR A C 1
ATOM 3788 O O . TYR B 1 100 ? 123.793 140.361 148.792 1.00 139.23 100 TYR A O 1
ATOM 3797 N N . VAL B 1 101 ? 124.514 139.343 150.671 1.00 134.22 101 VAL A N 1
ATOM 3798 C CA . VAL B 1 101 ? 123.659 138.169 150.534 1.00 135.80 101 VAL A CA 1
ATOM 3799 C C . VAL B 1 101 ? 122.738 138.169 151.746 1.00 138.46 101 VAL A C 1
ATOM 3800 O O . VAL B 1 101 ? 123.163 137.847 152.862 1.00 141.25 101 VAL A O 1
ATOM 3804 N N . GLU B 1 102 ? 121.472 138.535 151.533 1.00 139.63 102 GLU A N 1
ATOM 3805 C CA . GLU B 1 102 ? 120.535 138.658 152.645 1.00 140.90 102 GLU A CA 1
ATOM 3806 C C . GLU B 1 102 ? 120.394 137.339 153.395 1.00 141.60 102 GLU A C 1
ATOM 3807 O O . GLU B 1 102 ? 120.526 137.291 154.623 1.00 138.55 102 GLU A O 1
ATOM 3813 N N . LYS B 1 103 ? 120.127 136.257 152.670 1.00 140.55 103 LYS A N 1
ATOM 3814 C CA . LYS B 1 103 ? 119.996 134.926 153.249 1.00 138.61 103 LYS A CA 1
ATOM 3815 C C . LYS B 1 103 ? 121.130 134.063 152.719 1.00 137.25 103 LYS A C 1
ATOM 3816 O O . LYS B 1 103 ? 121.168 133.747 151.525 1.00 135.08 103 LYS A O 1
ATOM 3822 N N . MET B 1 104 ? 122.045 133.683 153.606 1.00 121.31 104 MET A N 1
ATOM 3823 C CA . MET B 1 104 ? 123.267 133.006 153.208 1.00 118.30 104 MET A CA 1
ATOM 3824 C C . MET B 1 104 ? 123.566 131.911 154.220 1.00 119.08 104 MET A C 1
ATOM 3825 O O . MET B 1 104 ? 123.115 131.968 155.367 1.00 117.26 104 MET A O 1
ATOM 3830 N N . GLU B 1 105 ? 124.325 130.910 153.785 1.00 109.19 105 GLU A N 1
ATOM 3831 C CA . GLU B 1 105 ? 124.576 129.732 154.605 1.00 108.01 105 GLU A CA 1
ATOM 3832 C C . GLU B 1 105 ? 125.657 130.036 155.634 1.00 108.72 105 GLU A C 1
ATOM 3833 O O . GLU B 1 105 ? 126.808 130.308 155.276 1.00 108.14 105 GLU A O 1
ATOM 3839 N N . PHE B 1 106 ? 125.285 129.988 156.907 1.00 89.88 106 PHE A N 1
ATOM 3840 C CA . PHE B 1 106 ? 126.250 130.195 157.973 1.00 83.37 106 PHE A CA 1
ATOM 3841 C C . PHE B 1 106 ? 127.248 129.039 157.999 1.00 90.15 106 PHE A C 1
ATOM 3842 O O . PHE B 1 106 ? 126.862 127.883 157.800 1.00 100.26 106 PHE A O 1
ATOM 3850 N N . PRO B 1 107 ? 128.533 129.308 158.242 1.00 77.89 107 PRO A N 1
ATOM 3851 C CA . PRO B 1 107 ? 129.508 128.212 158.281 1.00 78.17 107 PRO A CA 1
ATOM 3852 C C . PRO B 1 107 ? 129.387 127.375 159.541 1.00 83.05 107 PRO A C 1
ATOM 3853 O O . PRO B 1 107 ? 128.480 127.589 160.351 1.00 90.75 107 PRO A O 1
ATOM 3857 N N . ALA B 1 108 ? 130.289 126.416 159.710 1.00 76.20 108 ALA A N 1
ATOM 3858 C CA . ALA B 1 108 ? 130.348 125.595 160.909 1.00 72.18 108 ALA A CA 1
ATOM 3859 C C . ALA B 1 108 ? 131.490 126.072 161.792 1.00 81.05 108 ALA A C 1
ATOM 3860 O O . ALA B 1 108 ? 132.544 126.478 161.294 1.00 92.30 108 ALA A O 1
ATOM 3862 N N . VAL B 1 109 ? 131.276 126.026 163.104 1.00 71.17 109 VAL A N 1
ATOM 3863 C CA . VAL B 1 109 ? 132.252 126.489 164.082 1.00 67.60 109 VAL A CA 1
ATOM 3864 C C . VAL B 1 109 ? 132.445 125.391 165.116 1.00 76.04 109 VAL A C 1
ATOM 3865 O O . VAL B 1 109 ? 131.466 124.827 165.614 1.00 85.26 109 VAL A O 1
ATOM 3869 N N . THR B 1 110 ? 133.701 125.090 165.435 1.00 70.56 110 THR A N 1
ATOM 3870 C CA . THR B 1 110 ? 134.045 124.060 166.405 1.00 72.99 110 THR A CA 1
ATOM 3871 C C . THR B 1 110 ? 134.798 124.685 167.568 1.00 70.48 110 THR A C 1
ATOM 3872 O O . THR B 1 110 ? 135.663 125.543 167.369 1.00 73.59 110 THR A O 1
ATOM 3876 N N . PHE B 1 111 ? 134.465 124.252 168.780 1.00 66.49 111 PHE A N 1
ATOM 3877 C CA . PHE B 1 111 ? 134.998 124.830 170.003 1.00 58.23 111 PHE A CA 1
ATOM 3878 C C . PHE B 1 111 ? 135.713 123.763 170.816 1.00 70.66 111 PHE A C 1
ATOM 3879 O O . PHE B 1 111 ? 135.252 122.622 170.902 1.00 88.73 111 PHE A O 1
ATOM 3887 N N . CYS B 1 112 ? 136.841 124.142 171.410 1.00 76.96 112 CYS A N 1
ATOM 3888 C CA . CYS B 1 112 ? 137.573 123.276 172.320 1.00 71.67 112 CYS A CA 1
ATOM 3889 C C . CYS B 1 112 ? 138.021 124.089 173.522 1.00 78.97 112 CYS A C 1
ATOM 3890 O O . CYS B 1 112 ? 138.289 125.287 173.414 1.00 90.12 112 CYS A O 1
ATOM 3893 N N . ASN B 1 113 ? 138.100 123.427 174.669 1.00 72.35 113 ASN A N 1
ATOM 3894 C CA . ASN B 1 113 ? 138.592 124.068 175.877 1.00 67.64 113 ASN A CA 1
ATOM 3895 C C . ASN B 1 113 ? 140.112 124.033 175.900 1.00 78.93 113 ASN A C 1
ATOM 3896 O O . ASN B 1 113 ? 140.727 123.012 175.584 1.00 93.21 113 ASN A O 1
ATOM 3901 N N . LEU B 1 114 ? 140.721 125.158 176.275 1.00 75.78 114 LEU A N 1
ATOM 3902 C CA . LEU B 1 114 ? 142.175 125.209 176.349 1.00 71.50 114 LEU A CA 1
ATOM 3903 C C . LEU B 1 114 ? 142.720 124.326 177.462 1.00 79.67 114 LEU A C 1
ATOM 3904 O O . LEU B 1 114 ? 143.890 123.935 177.408 1.00 88.71 114 LEU A O 1
ATOM 3909 N N . ASN B 1 115 ? 141.907 124.009 178.465 1.00 85.14 115 ASN A N 1
ATOM 3910 C CA . ASN B 1 115 ? 142.215 122.965 179.431 1.00 80.55 115 ASN A CA 1
ATOM 3911 C C . ASN B 1 115 ? 141.476 121.704 179.008 1.00 84.67 115 ASN A C 1
ATOM 3912 O O . ASN B 1 115 ? 140.257 121.730 178.815 1.00 90.94 115 ASN A O 1
ATOM 3917 N N . ARG B 1 116 ? 142.213 120.603 178.869 1.00 81.62 116 ARG A N 1
ATOM 3918 C CA . ARG B 1 116 ? 141.741 119.464 178.098 1.00 81.55 116 ARG A CA 1
ATOM 3919 C C . ARG B 1 116 ? 141.247 118.290 178.928 1.00 82.32 116 ARG A C 1
ATOM 3920 O O . ARG B 1 116 ? 140.459 117.492 178.414 1.00 93.62 116 ARG A O 1
ATOM 3928 N N . PHE B 1 117 ? 141.673 118.159 180.180 1.00 68.48 117 PHE A N 1
ATOM 3929 C CA . PHE B 1 117 ? 141.363 116.985 180.980 1.00 70.76 117 PHE A CA 1
ATOM 3930 C C . PHE B 1 117 ? 140.650 117.380 182.264 1.00 75.07 117 PHE A C 1
ATOM 3931 O O . PHE B 1 117 ? 140.907 118.442 182.835 1.00 90.59 117 PHE A O 1
ATOM 3939 N N . GLN B 1 118 ? 139.753 116.507 182.715 1.00 73.03 118 GLN A N 1
ATOM 3940 C CA . GLN B 1 118 ? 139.094 116.714 183.995 1.00 77.85 118 GLN A CA 1
ATOM 3941 C C . GLN B 1 118 ? 140.115 116.638 185.121 1.00 79.45 118 GLN A C 1
ATOM 3942 O O . GLN B 1 118 ? 140.976 115.755 185.135 1.00 85.26 118 GLN A O 1
ATOM 3948 N N . THR B 1 119 ? 140.011 117.565 186.073 1.00 85.60 119 THR A N 1
ATOM 3949 C CA . THR B 1 119 ? 141.050 117.696 187.088 1.00 83.09 119 THR A CA 1
ATOM 3950 C C . THR B 1 119 ? 141.165 116.438 187.940 1.00 88.26 119 THR A C 1
ATOM 3951 O O . THR B 1 119 ? 142.275 116.001 188.263 1.00 94.66 119 THR A O 1
ATOM 3955 N N . ASP B 1 120 ? 140.035 115.840 188.318 1.00 97.21 120 ASP A N 1
ATOM 3956 C CA . ASP B 1 120 ? 140.076 114.677 189.195 1.00 98.61 120 ASP A CA 1
ATOM 3957 C C . ASP B 1 120 ? 140.361 113.384 188.447 1.00 95.83 120 ASP A C 1
ATOM 3958 O O . ASP B 1 120 ? 140.687 112.377 189.083 1.00 96.98 120 ASP A O 1
ATOM 3963 N N . ALA B 1 121 ? 140.241 113.384 187.121 1.00 85.22 121 ALA A N 1
ATOM 3964 C CA . ALA B 1 121 ? 140.548 112.199 186.333 1.00 91.40 121 ALA A CA 1
ATOM 3965 C C . ALA B 1 121 ? 142.029 112.073 186.010 1.00 89.45 121 ALA A C 1
ATOM 3966 O O . ALA B 1 121 ? 142.449 111.022 185.518 1.00 91.83 121 ALA A O 1
ATOM 3968 N N . VAL B 1 122 ? 142.822 113.108 186.274 1.00 99.21 122 VAL A N 1
ATOM 3969 C CA . VAL B 1 122 ? 144.245 113.103 185.954 1.00 95.50 122 VAL A CA 1
ATOM 3970 C C . VAL B 1 122 ? 145.121 113.375 187.166 1.00 95.50 122 VAL A C 1
ATOM 3971 O O . VAL B 1 122 ? 146.353 113.334 187.041 1.00 101.05 122 VAL A O 1
ATOM 3975 N N . ALA B 1 123 ? 144.539 113.633 188.338 1.00 100.82 123 ALA A N 1
ATOM 3976 C CA . ALA B 1 123 ? 145.353 113.935 189.510 1.00 104.50 123 ALA A CA 1
ATOM 3977 C C . ALA B 1 123 ? 146.282 112.777 189.848 1.00 106.93 123 ALA A C 1
ATOM 3978 O O . ALA B 1 123 ? 147.464 112.987 190.146 1.00 106.11 123 ALA A O 1
ATOM 3980 N N . LYS B 1 124 ? 145.770 111.550 189.806 1.00 117.94 124 LYS A N 1
ATOM 3981 C CA . LYS B 1 124 ? 146.546 110.360 190.122 1.00 120.87 124 LYS A CA 1
ATOM 3982 C C . LYS B 1 124 ? 147.054 109.643 188.878 1.00 120.36 124 LYS A C 1
ATOM 3983 O O . LYS B 1 124 ? 147.637 108.561 188.995 1.00 119.60 124 LYS A O 1
ATOM 3989 N N . PHE B 1 125 ? 146.848 110.217 187.696 1.00 104.56 125 PHE A N 1
ATOM 3990 C CA . PHE B 1 125 ? 147.187 109.589 186.423 1.00 95.05 125 PHE A CA 1
ATOM 3991 C C . PHE B 1 125 ? 147.921 110.576 185.529 1.00 98.49 125 PHE A C 1
ATOM 3992 O O . PHE B 1 125 ? 147.601 110.750 184.352 1.00 104.37 125 PHE A O 1
ATOM 4000 N N . GLY B 1 126 ? 148.930 111.244 186.088 1.00 97.02 126 GLY A N 1
ATOM 4001 C CA . GLY B 1 126 ? 149.645 112.279 185.360 1.00 94.90 126 GLY A CA 1
ATOM 4002 C C . GLY B 1 126 ? 150.356 111.792 184.115 1.00 96.11 126 GLY A C 1
ATOM 4003 O O . GLY B 1 126 ? 150.771 112.621 183.297 1.00 97.70 126 GLY A O 1
ATOM 4004 N N . VAL B 1 127 ? 150.511 110.476 183.950 1.00 98.81 127 VAL A N 1
ATOM 4005 C CA . VAL B 1 127 ? 151.164 109.940 182.763 1.00 92.77 127 VAL A CA 1
ATOM 4006 C C . VAL B 1 127 ? 150.418 110.318 181.495 1.00 86.90 127 VAL A C 1
ATOM 4007 O O . VAL B 1 127 ? 151.019 110.377 180.418 1.00 86.94 127 VAL A O 1
ATOM 4011 N N . ILE B 1 128 ? 149.115 110.586 181.598 1.00 89.09 128 ILE A N 1
ATOM 4012 C CA . ILE B 1 128 ? 148.289 110.754 180.407 1.00 89.04 128 ILE A CA 1
ATOM 4013 C C . ILE B 1 128 ? 148.782 111.907 179.548 1.00 84.99 128 ILE A C 1
ATOM 4014 O O . ILE B 1 128 ? 148.637 111.880 178.320 1.00 96.37 128 ILE A O 1
ATOM 4019 N N . PHE B 1 129 ? 149.362 112.937 180.163 1.00 76.33 129 PHE A N 1
ATOM 4020 C CA . PHE B 1 129 ? 149.787 114.101 179.392 1.00 80.16 129 PHE A CA 1
ATOM 4021 C C . PHE B 1 129 ? 150.827 113.715 178.351 1.00 88.20 129 PHE A C 1
ATOM 4022 O O . PHE B 1 129 ? 150.783 114.183 177.208 1.00 91.38 129 PHE A O 1
ATOM 4030 N N . PHE B 1 130 ? 151.778 112.862 178.731 1.00 94.68 130 PHE A N 1
ATOM 4031 C CA . PHE B 1 130 ? 152.780 112.410 177.773 1.00 87.25 130 PHE A CA 1
ATOM 4032 C C . PHE B 1 130 ? 152.194 111.387 176.810 1.00 91.86 130 PHE A C 1
ATOM 4033 O O . PHE B 1 130 ? 152.545 111.371 175.625 1.00 103.05 130 PHE A O 1
ATOM 4041 N N . LEU B 1 131 ? 151.297 110.527 177.296 1.00 82.54 131 LEU A N 1
ATOM 4042 C CA . LEU B 1 131 ? 150.635 109.580 176.406 1.00 73.76 131 LEU A CA 1
ATOM 4043 C C . LEU B 1 131 ? 149.840 110.307 175.333 1.00 76.16 131 LEU A C 1
ATOM 4044 O O . LEU B 1 131 ? 149.914 109.958 174.150 1.00 92.30 131 LEU A O 1
ATOM 4049 N N . TRP B 1 132 ? 149.072 111.324 175.725 1.00 70.18 132 TRP A N 1
ATOM 4050 C CA . TRP B 1 132 ? 148.316 112.091 174.744 1.00 67.05 132 TRP A CA 1
ATOM 4051 C C . TRP B 1 132 ? 149.239 112.871 173.819 1.00 74.09 132 TRP A C 1
ATOM 4052 O O . TRP B 1 132 ? 148.924 113.049 172.638 1.00 86.08 132 TRP A O 1
ATOM 4063 N N . HIS B 1 133 ? 150.373 113.346 174.332 1.00 88.14 133 HIS A N 1
ATOM 4064 C CA . HIS B 1 133 ? 151.332 114.035 173.477 1.00 84.35 133 HIS A CA 1
ATOM 4065 C C . HIS B 1 133 ? 151.852 113.106 172.390 1.00 85.31 133 HIS A C 1
ATOM 4066 O O . HIS B 1 133 ? 151.918 113.479 171.214 1.00 94.34 133 HIS A O 1
ATOM 4073 N N . ILE B 1 134 ? 152.221 111.882 172.767 1.00 85.16 134 ILE A N 1
ATOM 4074 C CA . ILE B 1 134 ? 152.702 110.914 171.787 1.00 73.90 134 ILE A CA 1
ATOM 4075 C C . ILE B 1 134 ? 151.585 110.545 170.822 1.00 85.62 134 ILE A C 1
ATOM 4076 O O . ILE B 1 134 ? 151.770 110.535 169.600 1.00 89.27 134 ILE A O 1
ATOM 4081 N N . VAL B 1 135 ? 150.404 110.242 171.360 1.00 87.87 135 VAL A N 1
ATOM 4082 C CA . VAL B 1 135 ? 149.293 109.798 170.526 1.00 70.05 135 VAL A CA 1
ATOM 4083 C C . VAL B 1 135 ? 148.859 110.911 169.581 1.00 72.13 135 VAL A C 1
ATOM 4084 O O . VAL B 1 135 ? 148.612 110.677 168.394 1.00 85.13 135 VAL A O 1
ATOM 4088 N N . SER B 1 136 ? 148.764 112.135 170.089 1.00 77.78 136 SER A N 1
ATOM 4089 C CA . SER B 1 136 ? 148.330 113.266 169.281 1.00 67.36 136 SER A CA 1
ATOM 4090 C C . SER B 1 136 ? 149.406 113.769 168.329 1.00 83.99 136 SER A C 1
ATOM 4091 O O . SER B 1 136 ? 149.206 114.811 167.697 1.00 92.81 136 SER A O 1
ATOM 4094 N N . LYS B 1 137 ? 150.535 113.069 168.210 1.00 97.29 137 LYS A N 1
ATOM 4095 C CA . LYS B 1 137 ? 151.599 113.527 167.325 1.00 93.11 137 LYS A CA 1
ATOM 4096 C C . LYS B 1 137 ? 151.160 113.519 165.869 1.00 89.93 137 LYS A C 1
ATOM 4097 O O . LYS B 1 137 ? 151.812 114.134 165.019 1.00 95.83 137 LYS A O 1
ATOM 4103 N N . VAL B 1 138 ? 150.069 112.820 165.556 1.00 84.67 138 VAL A N 1
ATOM 4104 C CA . VAL B 1 138 ? 149.596 112.759 164.175 1.00 87.89 138 VAL A CA 1
ATOM 4105 C C . VAL B 1 138 ? 149.138 114.135 163.714 1.00 90.84 138 VAL A C 1
ATOM 4106 O O . VAL B 1 138 ? 149.502 114.600 162.628 1.00 94.36 138 VAL A O 1
ATOM 4110 N N . LEU B 1 139 ? 148.332 114.809 164.535 1.00 90.43 139 LEU A N 1
ATOM 4111 C CA . LEU B 1 139 ? 147.813 116.120 164.162 1.00 84.32 139 LEU A CA 1
ATOM 4112 C C . LEU B 1 139 ? 148.875 117.197 164.345 1.00 90.88 139 LEU A C 1
ATOM 4113 O O . LEU B 1 139 ? 149.258 117.876 163.387 1.00 96.98 139 LEU A O 1
ATOM 4118 N N . HIS B 1 140 ? 149.360 117.368 165.570 1.00 100.35 140 HIS A N 1
ATOM 4119 C CA . HIS B 1 140 ? 150.494 118.241 165.838 1.00 100.12 140 HIS A CA 1
ATOM 4120 C C . HIS B 1 140 ? 151.773 117.453 165.584 1.00 106.22 140 HIS A C 1
ATOM 4121 O O . HIS B 1 140 ? 151.972 116.380 166.162 1.00 112.11 140 HIS A O 1
ATOM 4128 N N . LEU B 1 141 ? 152.628 117.973 164.710 1.00 112.81 141 LEU A N 1
ATOM 4129 C CA . LEU B 1 141 ? 153.864 117.296 164.348 1.00 116.69 141 LEU A CA 1
ATOM 4130 C C . LEU B 1 141 ? 155.049 117.758 165.183 1.00 115.86 141 LEU A C 1
ATOM 4131 O O . LEU B 1 141 ? 156.184 117.362 164.898 1.00 113.35 141 LEU A O 1
ATOM 4136 N N . GLN B 1 142 ? 154.813 118.587 166.196 1.00 113.10 142 GLN A N 1
ATOM 4137 C CA . GLN B 1 142 ? 155.870 119.003 167.106 1.00 112.00 142 GLN A CA 1
ATOM 4138 C C . GLN B 1 142 ? 156.644 117.792 167.605 1.00 117.46 142 GLN A C 1
ATOM 4139 O O . GLN B 1 142 ? 156.054 116.813 168.068 1.00 119.71 142 GLN A O 1
ATOM 4145 N N . GLU B 1 143 ? 157.969 117.861 167.506 1.00 133.72 143 GLU A N 1
ATOM 4146 C CA . GLU B 1 143 ? 158.803 116.719 167.835 1.00 129.11 143 GLU A CA 1
ATOM 4147 C C . GLU B 1 143 ? 158.767 116.440 169.337 1.00 130.78 143 GLU A C 1
ATOM 4148 O O . GLU B 1 143 ? 158.364 117.276 170.150 1.00 130.68 143 GLU A O 1
ATOM 4154 N N . ILE B 1 144 ? 159.203 115.235 169.696 1.00 122.84 144 ILE A N 1
ATOM 4155 C CA . ILE B 1 144 ? 159.201 114.761 171.074 1.00 125.99 144 ILE A CA 1
ATOM 4156 C C . ILE B 1 144 ? 160.609 114.302 171.418 1.00 125.71 144 ILE A C 1
ATOM 4157 O O . ILE B 1 144 ? 161.231 113.562 170.648 1.00 121.81 144 ILE A O 1
ATOM 4162 N N . THR B 1 145 ? 161.108 114.737 172.572 1.00 146.45 145 THR A N 1
ATOM 4163 C CA . THR B 1 145 ? 162.478 114.457 172.981 1.00 146.85 145 THR A CA 1
ATOM 4164 C C . THR B 1 145 ? 162.534 113.113 173.695 1.00 146.46 145 THR A C 1
ATOM 4165 O O . THR B 1 145 ? 161.931 112.943 174.760 1.00 143.43 145 THR A O 1
ATOM 4169 N N . ALA B 1 146 ? 163.259 112.164 173.111 1.00 149.47 146 ALA A N 1
ATOM 4170 C CA . ALA B 1 146 ? 163.467 110.880 173.757 1.00 145.63 146 ALA A CA 1
ATOM 4171 C C . ALA B 1 146 ? 164.414 111.032 174.944 1.00 147.04 146 ALA A C 1
ATOM 4172 O O . ALA B 1 146 ? 165.187 111.987 175.038 1.00 149.83 146 ALA A O 1
ATOM 4174 N N . ASN B 1 147 ? 164.336 110.068 175.860 1.00 150.86 147 ASN A N 1
ATOM 4175 C CA . ASN B 1 147 ? 165.104 109.981 177.101 1.00 151.40 147 ASN A CA 1
ATOM 4176 C C . ASN B 1 147 ? 164.626 110.968 178.158 1.00 149.79 147 ASN A C 1
ATOM 4177 O O . ASN B 1 147 ? 165.193 110.996 179.256 1.00 150.62 147 ASN A O 1
ATOM 4182 N N . SER B 1 148 ? 163.611 111.778 177.872 1.00 130.78 148 SER A N 1
ATOM 4183 C CA . SER B 1 148 ? 163.068 112.675 178.879 1.00 130.26 148 SER A CA 1
ATOM 4184 C C . SER B 1 148 ? 162.372 111.877 179.975 1.00 133.58 148 SER A C 1
ATOM 4185 O O . SER B 1 148 ? 161.959 110.732 179.775 1.00 135.09 148 SER A O 1
ATOM 4188 N N . THR B 1 149 ? 162.247 112.494 181.151 1.00 130.02 149 THR A N 1
ATOM 4189 C CA . THR B 1 149 ? 161.601 111.813 182.267 1.00 127.92 149 THR A CA 1
ATOM 4190 C C . THR B 1 149 ? 160.158 111.459 181.933 1.00 131.82 149 THR A C 1
ATOM 4191 O O . THR B 1 149 ? 159.695 110.354 182.237 1.00 130.94 149 THR A O 1
ATOM 4195 N N . GLY B 1 150 ? 159.430 112.385 181.309 1.00 128.14 150 GLY A N 1
ATOM 4196 C CA . GLY B 1 150 ? 158.050 112.101 180.954 1.00 124.61 150 GLY A CA 1
ATOM 4197 C C . GLY B 1 150 ? 157.932 110.974 179.948 1.00 122.39 150 GLY A C 1
ATOM 4198 O O . GLY B 1 150 ? 157.128 110.054 180.117 1.00 128.05 150 GLY A O 1
ATOM 4199 N N . SER B 1 151 ? 158.742 111.022 178.889 1.00 115.65 151 SER A N 1
ATOM 4200 C CA . SER B 1 151 ? 158.668 109.998 177.856 1.00 115.30 151 SER A CA 1
ATOM 4201 C C . SER B 1 151 ? 159.138 108.641 178.357 1.00 116.66 151 SER A C 1
ATOM 4202 O O . SER B 1 151 ? 158.735 107.616 177.801 1.00 123.07 151 SER A O 1
ATOM 4205 N N . ARG B 1 152 ? 159.983 108.610 179.387 1.00 120.36 152 ARG A N 1
ATOM 4206 C CA . ARG B 1 152 ? 160.404 107.336 179.954 1.00 121.83 152 ARG A CA 1
ATOM 4207 C C . ARG B 1 152 ? 159.298 106.711 180.790 1.00 122.25 152 ARG A C 1
ATOM 4208 O O . ARG B 1 152 ? 159.133 105.486 180.792 1.00 125.07 152 ARG A O 1
ATOM 4216 N N . GLU B 1 153 ? 158.536 107.533 181.512 1.00 114.60 153 GLU A N 1
ATOM 4217 C CA . GLU B 1 153 ? 157.432 107.007 182.305 1.00 113.70 153 GLU A CA 1
ATOM 4218 C C . GLU B 1 153 ? 156.320 106.475 181.413 1.00 113.67 153 GLU A C 1
ATOM 4219 O O . GLU B 1 153 ? 155.779 105.392 181.662 1.00 116.36 153 GLU A O 1
ATOM 4225 N N . ALA B 1 154 ? 155.963 107.223 180.368 1.00 104.22 154 ALA A N 1
ATOM 4226 C CA . ALA B 1 154 ? 154.911 106.771 179.465 1.00 103.84 154 ALA A CA 1
ATOM 4227 C C . ALA B 1 154 ? 155.305 105.478 178.766 1.00 104.64 154 ALA A C 1
ATOM 4228 O O . ALA B 1 154 ? 154.499 104.546 178.669 1.00 108.57 154 ALA A O 1
ATOM 4230 N N . THR B 1 155 ? 156.545 105.398 178.281 1.00 102.13 155 THR A N 1
ATOM 4231 C CA . THR B 1 155 ? 156.985 104.193 177.587 1.00 96.21 155 THR A CA 1
ATOM 4232 C C . THR B 1 155 ? 156.923 102.980 178.504 1.00 96.35 155 THR A C 1
ATOM 4233 O O . THR B 1 155 ? 156.487 101.901 178.090 1.00 105.64 155 THR A O 1
ATOM 4237 N N . ASP B 1 156 ? 157.358 103.136 179.755 1.00 105.45 156 ASP A N 1
ATOM 4238 C CA . ASP B 1 156 ? 157.263 102.035 180.704 1.00 105.79 156 ASP A CA 1
ATOM 4239 C C . ASP B 1 156 ? 155.812 101.670 180.981 1.00 107.27 156 ASP A C 1
ATOM 4240 O O . ASP B 1 156 ? 155.491 100.491 181.160 1.00 109.36 156 ASP A O 1
ATOM 4245 N N . PHE B 1 157 ? 154.925 102.665 181.026 1.00 99.47 157 PHE A N 1
ATOM 4246 C CA . PHE B 1 157 ? 153.512 102.392 181.264 1.00 96.15 157 PHE A CA 1
ATOM 4247 C C . PHE B 1 157 ? 152.887 101.666 180.081 1.00 97.16 157 PHE A C 1
ATOM 4248 O O . PHE B 1 157 ? 152.163 100.680 180.258 1.00 99.68 157 PHE A O 1
ATOM 4256 N N . ALA B 1 158 ? 153.161 102.136 178.863 1.00 97.86 158 ALA A N 1
ATOM 4257 C CA . ALA B 1 158 ? 152.569 101.514 177.684 1.00 96.24 158 ALA A CA 1
ATOM 4258 C C . ALA B 1 158 ? 152.976 100.052 177.571 1.00 99.31 158 ALA A C 1
ATOM 4259 O O . ALA B 1 158 ? 152.160 99.199 177.203 1.00 108.42 158 ALA A O 1
ATOM 4261 N N . ALA B 1 159 ? 154.235 99.741 177.883 1.00 103.17 159 ALA A N 1
ATOM 4262 C CA . ALA B 1 159 ? 154.688 98.358 177.805 1.00 101.24 159 ALA A CA 1
ATOM 4263 C C . ALA B 1 159 ? 153.919 97.460 178.763 1.00 101.77 159 ALA A C 1
ATOM 4264 O O . ALA B 1 159 ? 153.794 96.256 178.516 1.00 108.49 159 ALA A O 1
ATOM 4266 N N . SER B 1 160 ? 153.399 98.018 179.856 1.00 98.18 160 SER A N 1
ATOM 4267 C CA . SER B 1 160 ? 152.676 97.241 180.857 1.00 101.87 160 SER A CA 1
ATOM 4268 C C . SER B 1 160 ? 151.170 97.268 180.619 1.00 108.57 160 SER A C 1
ATOM 4269 O O . SER B 1 160 ? 150.541 96.215 180.480 1.00 108.20 160 SER A O 1
ATOM 4272 N N . HIS B 1 161 ? 150.576 98.461 180.571 1.00 108.99 161 HIS A N 1
ATOM 4273 C CA . HIS B 1 161 ? 149.136 98.603 180.356 1.00 104.19 161 HIS A CA 1
ATOM 4274 C C . HIS B 1 161 ? 148.863 98.622 178.856 1.00 104.15 161 HIS A C 1
ATOM 4275 O O . HIS B 1 161 ? 148.595 99.660 178.248 1.00 101.44 161 HIS A O 1
ATOM 4282 N N . GLN B 1 162 ? 148.938 97.438 178.250 1.00 106.66 162 GLN A N 1
ATOM 4283 C CA . GLN B 1 162 ? 148.604 97.292 176.840 1.00 106.54 162 GLN A CA 1
ATOM 4284 C C . GLN B 1 162 ? 147.102 97.229 176.599 1.00 114.01 162 GLN A C 1
ATOM 4285 O O . GLN B 1 162 ? 146.669 97.353 175.449 1.00 113.33 162 GLN A O 1
ATOM 4291 N N . ASN B 1 163 ? 146.303 97.038 177.652 1.00 114.61 163 ASN A N 1
ATOM 4292 C CA . ASN B 1 163 ? 144.853 97.055 177.500 1.00 112.35 163 ASN A CA 1
ATOM 4293 C C . ASN B 1 163 ? 144.330 98.477 177.347 1.00 113.43 163 ASN A C 1
ATOM 4294 O O . ASN B 1 163 ? 143.270 98.694 176.750 1.00 115.59 163 ASN A O 1
ATOM 4299 N N . PHE B 1 164 ? 145.056 99.454 177.886 1.00 90.06 164 PHE A N 1
ATOM 4300 C CA . PHE B 1 164 ? 144.577 100.827 177.960 1.00 87.56 164 PHE A CA 1
ATOM 4301 C C . PHE B 1 164 ? 144.088 101.315 176.605 1.00 87.02 164 PHE A C 1
ATOM 4302 O O . PHE B 1 164 ? 144.784 101.191 175.595 1.00 82.06 164 PHE A O 1
ATOM 4310 N N . SER B 1 165 ? 142.878 101.868 176.593 1.00 86.99 165 SER A N 1
ATOM 4311 C CA . SER B 1 165 ? 142.250 102.408 175.390 1.00 84.76 165 SER A CA 1
ATOM 4312 C C . SER B 1 165 ? 142.230 103.925 175.521 1.00 75.56 165 SER A C 1
ATOM 4313 O O . SER B 1 165 ? 141.415 104.483 176.260 1.00 79.64 165 SER A O 1
ATOM 4316 N N . ILE B 1 166 ? 143.128 104.591 174.795 1.00 72.12 166 ILE A N 1
ATOM 4317 C CA . ILE B 1 166 ? 143.250 106.040 174.917 1.00 71.18 166 ILE A CA 1
ATOM 4318 C C . ILE B 1 166 ? 141.966 106.723 174.470 1.00 75.39 166 ILE A C 1
ATOM 4319 O O . ILE B 1 166 ? 141.535 107.717 175.065 1.00 83.87 166 ILE A O 1
ATOM 4324 N N . VAL B 1 167 ? 141.337 106.210 173.411 1.00 87.55 167 VAL A N 1
ATOM 4325 C CA . VAL B 1 167 ? 140.134 106.849 172.885 1.00 82.11 167 VAL A CA 1
ATOM 4326 C C . VAL B 1 167 ? 139.019 106.824 173.922 1.00 78.25 167 VAL A C 1
ATOM 4327 O O . VAL B 1 167 ? 138.308 107.817 174.113 1.00 87.39 167 VAL A O 1
ATOM 4331 N N . GLU B 1 168 ? 138.841 105.692 174.602 1.00 79.13 168 GLU A N 1
ATOM 4332 C CA . GLU B 1 168 ? 137.808 105.613 175.628 1.00 72.89 168 GLU A CA 1
ATOM 4333 C C . GLU B 1 168 ? 138.092 106.583 176.766 1.00 78.41 168 GLU A C 1
ATOM 4334 O O . GLU B 1 168 ? 137.180 107.252 177.264 1.00 91.40 168 GLU A O 1
ATOM 4340 N N . PHE B 1 169 ? 139.352 106.670 177.195 1.00 77.82 169 PHE A N 1
ATOM 4341 C CA . PHE B 1 169 ? 139.698 107.564 178.293 1.00 70.75 169 PHE A CA 1
ATOM 4342 C C . PHE B 1 169 ? 139.436 109.017 177.920 1.00 75.41 169 PHE A C 1
ATOM 4343 O O . PHE B 1 169 ? 138.759 109.747 178.652 1.00 94.29 169 PHE A O 1
ATOM 4351 N N . ILE B 1 170 ? 139.964 109.456 176.777 1.00 77.02 170 ILE A N 1
ATOM 4352 C CA . ILE B 1 170 ? 139.849 110.863 176.408 1.00 76.79 170 ILE A CA 1
ATOM 4353 C C . ILE B 1 170 ? 138.392 111.239 176.179 1.00 73.98 170 ILE A C 1
ATOM 4354 O O . ILE B 1 170 ? 137.970 112.356 176.499 1.00 82.64 170 ILE A O 1
ATOM 4359 N N . ARG B 1 171 ? 137.602 110.326 175.615 1.00 73.41 171 ARG A N 1
ATOM 4360 C CA . ARG B 1 171 ? 136.193 110.621 175.389 1.00 75.44 171 ARG A CA 1
ATOM 4361 C C . ARG B 1 171 ? 135.453 110.820 176.704 1.00 84.84 171 ARG A C 1
ATOM 4362 O O . ARG B 1 171 ? 134.615 111.719 176.821 1.00 90.59 171 ARG A O 1
ATOM 4370 N N . ASN B 1 172 ? 135.751 109.994 177.706 1.00 85.93 172 ASN A N 1
ATOM 4371 C CA . ASN B 1 172 ? 135.032 110.076 178.971 1.00 83.11 172 ASN A CA 1
ATOM 4372 C C . ASN B 1 172 ? 135.633 111.120 179.902 1.00 86.17 172 ASN A C 1
ATOM 4373 O O . ASN B 1 172 ? 134.899 111.807 180.619 1.00 86.96 172 ASN A O 1
ATOM 4378 N N . LYS B 1 173 ? 136.959 111.256 179.908 1.00 81.97 173 LYS A N 1
ATOM 4379 C CA . LYS B 1 173 ? 137.663 112.090 180.874 1.00 73.76 173 LYS A CA 1
ATOM 4380 C C . LYS B 1 173 ? 138.189 113.379 180.252 1.00 73.49 173 LYS A C 1
ATOM 4381 O O . LYS B 1 173 ? 139.292 113.822 180.575 1.00 84.89 173 LYS A O 1
ATOM 4387 N N . GLY B 1 174 ? 137.415 113.989 179.360 1.00 74.31 174 GLY A N 1
ATOM 4388 C CA . GLY B 1 174 ? 137.812 115.241 178.750 1.00 76.77 174 GLY A CA 1
ATOM 4389 C C . GLY B 1 174 ? 136.739 116.305 178.839 1.00 86.89 174 GLY A C 1
ATOM 4390 O O . GLY B 1 174 ? 135.831 116.216 179.669 1.00 88.82 174 GLY A O 1
ATOM 4391 N N . PHE B 1 175 ? 136.837 117.318 177.985 1.00 82.42 175 PHE A N 1
ATOM 4392 C CA . PHE B 1 175 ? 135.836 118.369 177.930 1.00 72.98 175 PHE A CA 1
ATOM 4393 C C . PHE B 1 175 ? 134.500 117.802 177.458 1.00 79.33 175 PHE A C 1
ATOM 4394 O O . PHE B 1 175 ? 134.439 116.808 176.731 1.00 83.32 175 PHE A O 1
ATOM 4402 N N . TYR B 1 176 ? 133.416 118.446 177.886 1.00 80.00 176 TYR A N 1
ATOM 4403 C CA . TYR B 1 176 ? 132.080 118.013 177.505 1.00 79.34 176 TYR A CA 1
ATOM 4404 C C . TYR B 1 176 ? 131.144 119.211 177.482 1.00 77.94 176 TYR A C 1
ATOM 4405 O O . TYR B 1 176 ? 131.296 120.150 178.266 1.00 82.79 176 TYR A O 1
ATOM 4414 N N . LEU B 1 177 ? 130.176 119.167 176.571 1.00 78.16 177 LEU A N 1
ATOM 4415 C CA . LEU B 1 177 ? 129.123 120.170 176.512 1.00 77.78 177 LEU A CA 1
ATOM 4416 C C . LEU B 1 177 ? 127.958 119.722 177.381 1.00 84.09 177 LEU A C 1
ATOM 4417 O O . LEU B 1 177 ? 127.481 118.590 177.258 1.00 75.25 177 LEU A O 1
ATOM 4422 N N . ASN B 1 178 ? 127.500 120.615 178.248 1.00 86.50 178 ASN A N 1
ATOM 4423 C CA . ASN B 1 178 ? 126.502 120.270 179.247 1.00 73.23 178 ASN A CA 1
ATOM 4424 C C . ASN B 1 178 ? 125.851 121.558 179.725 1.00 83.63 178 ASN A C 1
ATOM 4425 O O . ASN B 1 178 ? 126.331 122.659 179.446 1.00 88.60 178 ASN A O 1
ATOM 4430 N N . ASN B 1 179 ? 124.743 121.409 180.450 1.00 99.59 179 ASN A N 1
ATOM 4431 C CA . ASN B 1 179 ? 124.081 122.581 181.012 1.00 96.76 179 ASN A CA 1
ATOM 4432 C C . ASN B 1 179 ? 125.005 123.343 181.950 1.00 102.21 179 ASN A C 1
ATOM 4433 O O . ASN B 1 179 ? 124.855 124.558 182.115 1.00 102.16 179 ASN A O 1
ATOM 4438 N N . SER B 1 180 ? 125.960 122.652 182.573 1.00 90.43 180 SER A N 1
ATOM 4439 C CA . SER B 1 180 ? 126.917 123.313 183.449 1.00 85.86 180 SER A CA 1
ATOM 4440 C C . SER B 1 180 ? 128.093 123.908 182.690 1.00 84.88 180 SER A C 1
ATOM 4441 O O . SER B 1 180 ? 128.880 124.653 183.282 1.00 89.72 180 SER A O 1
ATOM 4444 N N . THR B 1 181 ? 128.230 123.601 181.402 1.00 80.75 181 THR A N 1
ATOM 4445 C CA . THR B 1 181 ? 129.337 124.088 180.589 1.00 76.63 181 THR A CA 1
ATOM 4446 C C . THR B 1 181 ? 128.898 125.082 179.526 1.00 76.25 181 THR A C 1
ATOM 4447 O O . THR B 1 181 ? 129.647 126.008 179.207 1.00 86.88 181 THR A O 1
ATOM 4451 N N . LEU B 1 182 ? 127.707 124.908 178.965 1.00 72.20 182 LEU A N 1
ATOM 4452 C CA . LEU B 1 182 ? 127.153 125.810 177.959 1.00 67.54 182 LEU A CA 1
ATOM 4453 C C . LEU B 1 182 ? 125.958 126.510 178.599 1.00 76.36 182 LEU A C 1
ATOM 4454 O O . LEU B 1 182 ? 124.819 126.053 178.492 1.00 77.55 182 LEU A O 1
ATOM 4459 N N . LEU B 1 183 ? 126.229 127.630 179.271 1.00 79.83 183 LEU A N 1
ATOM 4460 C CA . LEU B 1 183 ? 125.181 128.312 180.023 1.00 79.26 183 LEU A CA 1
ATOM 4461 C C . LEU B 1 183 ? 124.083 128.832 179.106 1.00 82.81 183 LEU A C 1
ATOM 4462 O O . LEU B 1 183 ? 122.894 128.706 179.421 1.00 92.55 183 LEU A O 1
ATOM 4467 N N . ASP B 1 184 ? 124.453 129.421 177.973 1.00 75.09 184 ASP A N 1
ATOM 4468 C CA . ASP B 1 184 ? 123.478 130.006 177.068 1.00 74.44 184 ASP A CA 1
ATOM 4469 C C . ASP B 1 184 ? 123.994 129.900 175.644 1.00 81.01 184 ASP A C 1
ATOM 4470 O O . ASP B 1 184 ? 125.203 129.860 175.408 1.00 92.43 184 ASP A O 1
ATOM 4475 N N . CYS B 1 185 ? 123.063 129.862 174.695 1.00 78.43 185 CYS A N 1
ATOM 4476 C CA . CYS B 1 185 ? 123.415 129.778 173.287 1.00 78.13 185 CYS A CA 1
ATOM 4477 C C . CYS B 1 185 ? 122.191 130.126 172.457 1.00 74.63 185 CYS A C 1
ATOM 4478 O O . CYS B 1 185 ? 121.072 129.748 172.807 1.00 80.18 185 CYS A O 1
ATOM 4480 N N . GLU B 1 186 ? 122.411 130.853 171.364 1.00 87.17 186 GLU A N 1
ATOM 4481 C CA . GLU B 1 186 ? 121.328 131.261 170.484 1.00 86.85 186 GLU A CA 1
ATOM 4482 C C . GLU B 1 186 ? 121.865 131.412 169.071 1.00 89.55 186 GLU A C 1
ATOM 4483 O O . GLU B 1 186 ? 122.967 131.926 168.871 1.00 95.60 186 GLU A O 1
ATOM 4489 N N . PHE B 1 187 ? 121.077 130.964 168.098 1.00 75.83 187 PHE A N 1
ATOM 4490 C CA . PHE B 1 187 ? 121.437 131.039 166.687 1.00 77.50 187 PHE A CA 1
ATOM 4491 C C . PHE B 1 187 ? 120.346 131.811 165.959 1.00 85.78 187 PHE A C 1
ATOM 4492 O O . PHE B 1 187 ? 119.215 131.330 165.838 1.00 92.63 187 PHE A O 1
ATOM 4500 N N . PHE B 1 188 ? 120.685 133.005 165.478 1.00 92.04 188 PHE A N 1
ATOM 4501 C CA . PHE B 1 188 ? 119.739 133.853 164.757 1.00 83.92 188 PHE A CA 1
ATOM 4502 C C . PHE B 1 188 ? 118.463 134.060 165.567 1.00 86.96 188 PHE A C 1
ATOM 4503 O O . PHE B 1 188 ? 117.354 134.078 165.031 1.00 88.87 188 PHE A O 1
ATOM 4511 N N . GLY B 1 189 ? 118.622 134.217 166.878 1.00 91.05 189 GLY A N 1
ATOM 4512 C CA . GLY B 1 189 ? 117.501 134.466 167.757 1.00 88.27 189 GLY A CA 1
ATOM 4513 C C . GLY B 1 189 ? 116.758 133.233 168.217 1.00 95.86 189 GLY A C 1
ATOM 4514 O O . GLY B 1 189 ? 115.844 133.356 169.041 1.00 99.53 189 GLY A O 1
ATOM 4515 N N . LYS B 1 190 ? 117.115 132.053 167.721 1.00 112.11 190 LYS A N 1
ATOM 4516 C CA . LYS B 1 190 ? 116.464 130.816 168.130 1.00 110.76 190 LYS A CA 1
ATOM 4517 C C . LYS B 1 190 ? 117.320 130.099 169.160 1.00 109.82 190 LYS A C 1
ATOM 4518 O O . LYS B 1 190 ? 118.493 129.816 168.880 1.00 117.02 190 LYS A O 1
ATOM 4524 N N . PRO B 1 191 ? 116.804 129.788 170.348 1.00 102.83 191 PRO A N 1
ATOM 4525 C CA . PRO B 1 191 ? 117.631 129.086 171.335 1.00 103.38 191 PRO A CA 1
ATOM 4526 C C . PRO B 1 191 ? 118.122 127.752 170.798 1.00 108.39 191 PRO A C 1
ATOM 4527 O O . PRO B 1 191 ? 117.413 127.054 170.070 1.00 110.12 191 PRO A O 1
ATOM 4531 N N . CYS B 1 192 ? 119.352 127.403 171.165 1.00 106.34 192 CYS A N 1
ATOM 4532 C CA . CYS B 1 192 ? 119.967 126.149 170.762 1.00 101.68 192 CYS A CA 1
ATOM 4533 C C . CYS B 1 192 ? 120.501 125.438 171.997 1.00 104.20 192 CYS A C 1
ATOM 4534 O O . CYS B 1 192 ? 120.761 126.055 173.032 1.00 105.30 192 CYS A O 1
ATOM 4537 N N . SER B 1 193 ? 120.658 124.127 171.876 1.00 94.54 193 SER A N 1
ATOM 4538 C CA . SER B 1 193 ? 120.966 123.242 172.985 1.00 93.80 193 SER A CA 1
ATOM 4539 C C . SER B 1 193 ? 122.234 122.448 172.701 1.00 96.77 193 SER A C 1
ATOM 4540 O O . SER B 1 193 ? 122.678 122.362 171.550 1.00 93.36 193 SER A O 1
ATOM 4543 N N . PRO B 1 194 ? 122.852 121.859 173.732 1.00 93.29 194 PRO A N 1
ATOM 4544 C CA . PRO B 1 194 ? 124.054 121.046 173.503 1.00 88.45 194 PRO A CA 1
ATOM 4545 C C . PRO B 1 194 ? 123.833 119.940 172.485 1.00 89.31 194 PRO A C 1
ATOM 4546 O O . PRO B 1 194 ? 124.777 119.499 171.823 1.00 93.48 194 PRO A O 1
ATOM 4550 N N . LYS B 1 195 ? 122.587 119.488 172.346 1.00 97.14 195 LYS A N 1
ATOM 4551 C CA . LYS B 1 195 ? 122.268 118.456 171.369 1.00 97.16 195 LYS A CA 1
ATOM 4552 C C . LYS B 1 195 ? 122.478 118.922 169.936 1.00 97.05 195 LYS A C 1
ATOM 4553 O O . LYS B 1 195 ? 122.466 118.087 169.026 1.00 100.63 195 LYS A O 1
ATOM 4559 N N . ASP B 1 196 ? 122.656 120.219 169.713 1.00 90.38 196 ASP A N 1
ATOM 4560 C CA . ASP B 1 196 ? 122.913 120.755 168.385 1.00 96.53 196 ASP A CA 1
ATOM 4561 C C . ASP B 1 196 ? 124.388 120.730 168.014 1.00 93.84 196 ASP A C 1
ATOM 4562 O O . ASP B 1 196 ? 124.744 121.171 166.917 1.00 93.27 196 ASP A O 1
ATOM 4567 N N . PHE B 1 197 ? 125.249 120.231 168.897 1.00 82.99 197 PHE A N 1
ATOM 4568 C CA . PHE B 1 197 ? 126.686 120.180 168.673 1.00 83.30 197 PHE A CA 1
ATOM 4569 C C . PHE B 1 197 ? 127.110 118.738 168.433 1.00 83.70 197 PHE A C 1
ATOM 4570 O O . PHE B 1 197 ? 126.677 117.833 169.153 1.00 83.28 197 PHE A O 1
ATOM 4578 N N . ALA B 1 198 ? 127.955 118.530 167.430 1.00 78.09 198 ALA A N 1
ATOM 4579 C CA . ALA B 1 198 ? 128.487 117.212 167.117 1.00 76.40 198 ALA A CA 1
ATOM 4580 C C . ALA B 1 198 ? 129.895 117.077 167.678 1.00 83.92 198 ALA A C 1
ATOM 4581 O O . ALA B 1 198 ? 130.727 117.974 167.517 1.00 92.67 198 ALA A O 1
ATOM 4583 N N . HIS B 1 199 ? 130.157 115.951 168.334 1.00 71.53 199 HIS A N 1
ATOM 4584 C CA . HIS B 1 199 ? 131.445 115.726 168.973 1.00 67.20 199 HIS A CA 1
ATOM 4585 C C . HIS B 1 199 ? 132.513 115.403 167.938 1.00 73.07 199 HIS A C 1
ATOM 4586 O O . HIS B 1 199 ? 132.253 114.716 166.947 1.00 83.95 199 HIS A O 1
ATOM 4593 N N . VAL B 1 200 ? 133.723 115.904 168.175 1.00 82.96 200 VAL A N 1
ATOM 4594 C CA . VAL B 1 200 ? 134.853 115.686 167.278 1.00 77.66 200 VAL A CA 1
ATOM 4595 C C . VAL B 1 200 ? 136.117 115.571 168.117 1.00 81.01 200 VAL A C 1
ATOM 4596 O O . VAL B 1 200 ? 136.280 116.279 169.113 1.00 94.95 200 VAL A O 1
ATOM 4600 N N . PHE B 1 201 ? 137.011 114.675 167.711 1.00 66.66 201 PHE A N 1
ATOM 4601 C CA . PHE B 1 201 ? 138.303 114.550 168.365 1.00 56.22 201 PHE A CA 1
ATOM 4602 C C . PHE B 1 201 ? 139.312 115.502 167.739 1.00 68.81 201 PHE A C 1
ATOM 4603 O O . PHE B 1 201 ? 139.239 115.830 166.553 1.00 85.35 201 PHE A O 1
ATOM 4611 N N . THR B 1 202 ? 140.264 115.943 168.554 1.00 82.08 202 THR A N 1
ATOM 4612 C CA . THR B 1 202 ? 141.279 116.887 168.112 1.00 80.30 202 THR A CA 1
ATOM 4613 C C . THR B 1 202 ? 142.437 116.812 169.096 1.00 85.71 202 THR A C 1
ATOM 4614 O O . THR B 1 202 ? 142.336 116.183 170.150 1.00 101.11 202 THR A O 1
ATOM 4618 N N . GLU B 1 203 ? 143.545 117.466 168.742 1.00 84.23 203 GLU A N 1
ATOM 4619 C CA . GLU B 1 203 ? 144.689 117.496 169.643 1.00 85.29 203 GLU A CA 1
ATOM 4620 C C . GLU B 1 203 ? 144.344 118.148 170.973 1.00 88.86 203 GLU A C 1
ATOM 4621 O O . GLU B 1 203 ? 145.067 117.952 171.955 1.00 93.38 203 GLU A O 1
ATOM 4627 N N . TYR B 1 204 ? 143.262 118.918 171.027 1.00 79.06 204 TYR A N 1
ATOM 4628 C CA . TYR B 1 204 ? 142.792 119.525 172.262 1.00 77.26 204 TYR A CA 1
ATOM 4629 C C . TYR B 1 204 ? 141.827 118.629 173.026 1.00 69.41 204 TYR A C 1
ATOM 4630 O O . TYR B 1 204 ? 141.266 119.064 174.035 1.00 81.03 204 TYR A O 1
ATOM 4639 N N . GLY B 1 205 ? 141.623 117.397 172.571 1.00 70.80 205 GLY A N 1
ATOM 4640 C CA . GLY B 1 205 ? 140.718 116.484 173.239 1.00 76.29 205 GLY A CA 1
ATOM 4641 C C . GLY B 1 205 ? 139.350 116.471 172.595 1.00 84.93 205 GLY A C 1
ATOM 4642 O O . GLY B 1 205 ? 139.239 116.467 171.367 1.00 91.70 205 GLY A O 1
ATOM 4643 N N . ASN B 1 206 ? 138.299 116.464 173.410 1.00 80.44 206 ASN A N 1
ATOM 4644 C CA . ASN B 1 206 ? 136.946 116.508 172.877 1.00 64.07 206 ASN A CA 1
ATOM 4645 C C . ASN B 1 206 ? 136.644 117.903 172.349 1.00 70.93 206 ASN A C 1
ATOM 4646 O O . ASN B 1 206 ? 136.845 118.899 173.048 1.00 82.67 206 ASN A O 1
ATOM 4651 N N . CYS B 1 207 ? 136.156 117.972 171.115 1.00 76.84 207 CYS A N 1
ATOM 4652 C CA . CYS B 1 207 ? 135.773 119.228 170.494 1.00 78.69 207 CYS A CA 1
ATOM 4653 C C . CYS B 1 207 ? 134.399 119.074 169.864 1.00 85.19 207 CYS A C 1
ATOM 4654 O O . CYS B 1 207 ? 134.066 118.022 169.315 1.00 100.74 207 CYS A O 1
ATOM 4657 N N . PHE B 1 208 ? 133.605 120.136 169.947 1.00 64.01 208 PHE A N 1
ATOM 4658 C CA . PHE B 1 208 ? 132.208 120.104 169.540 1.00 51.71 208 PHE A CA 1
ATOM 4659 C C . PHE B 1 208 ? 131.971 121.151 168.467 1.00 62.32 208 PHE A C 1
ATOM 4660 O O . PHE B 1 208 ? 132.352 122.313 168.636 1.00 79.32 208 PHE A O 1
ATOM 4668 N N . THR B 1 209 ? 131.339 120.741 167.372 1.00 70.03 209 THR A N 1
ATOM 4669 C CA . THR B 1 209 ? 131.121 121.601 166.218 1.00 71.01 209 THR A CA 1
ATOM 4670 C C . THR B 1 209 ? 129.641 121.926 166.082 1.00 74.97 209 THR A C 1
ATOM 4671 O O . THR B 1 209 ? 128.784 121.054 166.248 1.00 78.36 209 THR A O 1
ATOM 4675 N N . PHE B 1 210 ? 129.352 123.187 165.783 1.00 78.41 210 PHE A N 1
ATOM 4676 C CA . PHE B 1 210 ? 127.993 123.680 165.642 1.00 76.68 210 PHE A CA 1
ATOM 4677 C C . PHE B 1 210 ? 127.636 123.825 164.170 1.00 80.57 210 PHE A C 1
ATOM 4678 O O . PHE B 1 210 ? 128.494 124.100 163.328 1.00 84.66 210 PHE A O 1
ATOM 4686 N N . ASN B 1 211 ? 126.353 123.639 163.866 1.00 93.40 211 ASN A N 1
ATOM 4687 C CA . ASN B 1 211 ? 125.853 123.762 162.500 1.00 88.90 211 ASN A CA 1
ATOM 4688 C C . ASN B 1 211 ? 126.523 122.756 161.573 1.00 90.09 211 ASN A C 1
ATOM 4689 O O . ASN B 1 211 ? 126.715 123.020 160.385 1.00 93.72 211 ASN A O 1
ATOM 4694 N N . HIS B 1 212 ? 126.887 121.598 162.115 1.00 101.62 212 HIS A N 1
ATOM 4695 C CA . HIS B 1 212 ? 127.522 120.561 161.322 1.00 107.31 212 HIS A CA 1
ATOM 4696 C C . HIS B 1 212 ? 126.589 120.100 160.203 1.00 118.64 212 HIS A C 1
ATOM 4697 O O . HIS B 1 212 ? 125.395 120.409 160.178 1.00 117.21 212 HIS A O 1
ATOM 4704 N N . GLY B 1 213 ? 127.155 119.348 159.266 1.00 122.22 213 GLY A N 1
ATOM 4705 C CA . GLY B 1 213 ? 126.398 118.827 158.143 1.00 118.67 213 GLY A CA 1
ATOM 4706 C C . GLY B 1 213 ? 125.155 118.071 158.569 1.00 116.68 213 GLY A C 1
ATOM 4707 O O . GLY B 1 213 ? 125.240 117.056 159.260 1.00 114.57 213 GLY A O 1
ATOM 4708 N N . VAL B 1 224 ? 122.112 136.781 157.347 1.00 106.12 224 VAL A N 1
ATOM 4709 C CA . VAL B 1 224 ? 121.634 138.156 157.382 1.00 113.92 224 VAL A CA 1
ATOM 4710 C C . VAL B 1 224 ? 122.669 139.031 158.081 1.00 114.03 224 VAL A C 1
ATOM 4711 O O . VAL B 1 224 ? 123.315 138.600 159.035 1.00 114.48 224 VAL A O 1
ATOM 4715 N N . SER B 1 225 ? 122.820 140.261 157.600 1.00 119.40 225 SER A N 1
ATOM 4716 C CA . SER B 1 225 ? 123.832 141.161 158.138 1.00 121.86 225 SER A CA 1
ATOM 4717 C C . SER B 1 225 ? 123.584 141.438 159.615 1.00 122.58 225 SER A C 1
ATOM 4718 O O . SER B 1 225 ? 122.451 141.698 160.031 1.00 118.75 225 SER A O 1
ATOM 4721 N N . GLY B 1 226 ? 124.653 141.387 160.405 1.00 111.61 226 GLY A N 1
ATOM 4722 C CA . GLY B 1 226 ? 124.562 141.720 161.812 1.00 104.49 226 GLY A CA 1
ATOM 4723 C C . GLY B 1 226 ? 123.909 140.668 162.676 1.00 108.31 226 GLY A C 1
ATOM 4724 O O . GLY B 1 226 ? 123.480 140.977 163.789 1.00 112.22 226 GLY A O 1
ATOM 4725 N N . ARG B 1 227 ? 123.816 139.431 162.198 1.00 103.83 227 ARG A N 1
ATOM 4726 C CA . ARG B 1 227 ? 123.220 138.343 162.957 1.00 99.58 227 ARG A CA 1
ATOM 4727 C C . ARG B 1 227 ? 124.069 137.091 162.802 1.00 98.91 227 ARG A C 1
ATOM 4728 O O . ARG B 1 227 ? 124.765 136.914 161.800 1.00 95.04 227 ARG A O 1
ATOM 4736 N N . GLY B 1 228 ? 124.005 136.224 163.809 1.00 91.93 228 GLY A N 1
ATOM 4737 C CA . GLY B 1 228 ? 124.779 135.001 163.790 1.00 85.26 228 GLY A CA 1
ATOM 4738 C C . GLY B 1 228 ? 124.632 134.178 165.051 1.00 84.26 228 GLY A C 1
ATOM 4739 O O . GLY B 1 228 ? 123.531 134.044 165.590 1.00 85.42 228 GLY A O 1
ATOM 4740 N N . LEU B 1 229 ? 125.741 133.626 165.533 1.00 80.02 229 LEU A N 1
ATOM 4741 C CA . LEU B 1 229 ? 125.752 132.711 166.665 1.00 71.44 229 LEU A CA 1
ATOM 4742 C C . LEU B 1 229 ? 126.248 133.434 167.909 1.00 71.97 229 LEU A C 1
ATOM 4743 O O . LEU B 1 229 ? 127.241 134.165 167.853 1.00 82.69 229 LEU A O 1
ATOM 4748 N N . SER B 1 230 ? 125.553 133.229 169.025 1.00 67.84 230 SER A N 1
ATOM 4749 C CA . SER B 1 230 ? 125.913 133.821 170.307 1.00 74.63 230 SER A CA 1
ATOM 4750 C C . SER B 1 230 ? 125.991 132.720 171.351 1.00 77.31 230 SER A C 1
ATOM 4751 O O . SER B 1 230 ? 125.075 131.900 171.458 1.00 86.54 230 SER A O 1
ATOM 4754 N N . LEU B 1 231 ? 127.076 132.708 172.124 1.00 79.09 231 LEU A N 1
ATOM 4755 C CA . LEU B 1 231 ? 127.342 131.633 173.067 1.00 69.27 231 LEU A CA 1
ATOM 4756 C C . LEU B 1 231 ? 127.834 132.207 174.386 1.00 67.11 231 LEU A C 1
ATOM 4757 O O . LEU B 1 231 ? 128.289 133.349 174.462 1.00 88.36 231 LEU A O 1
ATOM 4762 N N . LEU B 1 232 ? 127.732 131.389 175.430 1.00 59.49 232 LEU A N 1
ATOM 4763 C CA . LEU B 1 232 ? 128.274 131.714 176.744 1.00 68.00 232 LEU A CA 1
ATOM 4764 C C . LEU B 1 232 ? 128.768 130.426 177.380 1.00 74.87 232 LEU A C 1
ATOM 4765 O O . LEU B 1 232 ? 127.968 129.532 177.669 1.00 81.41 232 LEU A O 1
ATOM 4770 N N . PHE B 1 233 ? 130.074 130.334 177.598 1.00 68.53 233 PHE A N 1
ATOM 4771 C CA . PHE B 1 233 ? 130.698 129.127 178.117 1.00 55.72 233 PHE A CA 1
ATOM 4772 C C . PHE B 1 233 ? 131.054 129.291 179.587 1.00 61.07 233 PHE A C 1
ATOM 4773 O O . PHE B 1 233 ? 131.159 130.405 180.102 1.00 83.45 233 PHE A O 1
ATOM 4781 N N . ASN B 1 234 ? 131.237 128.159 180.257 1.00 64.79 234 ASN A N 1
ATOM 4782 C CA . ASN B 1 234 ? 131.727 128.104 181.631 1.00 64.65 234 ASN A CA 1
ATOM 4783 C C . ASN B 1 234 ? 132.945 127.188 181.614 1.00 78.20 234 ASN A C 1
ATOM 4784 O O . ASN B 1 234 ? 132.825 125.974 181.783 1.00 85.45 234 ASN A O 1
ATOM 4789 N N . VAL B 1 235 ? 134.123 127.780 181.411 1.00 80.30 235 VAL A N 1
ATOM 4790 C CA . VAL B 1 235 ? 135.338 126.986 181.268 1.00 73.95 235 VAL A CA 1
ATOM 4791 C C . VAL B 1 235 ? 135.581 126.139 182.508 1.00 80.20 235 VAL A C 1
ATOM 4792 O O . VAL B 1 235 ? 136.136 125.038 182.417 1.00 84.58 235 VAL A O 1
ATOM 4796 N N . ASN B 1 236 ? 135.180 126.628 183.679 1.00 89.83 236 ASN A N 1
ATOM 4797 C CA . ASN B 1 236 ? 135.265 125.859 184.917 1.00 83.13 236 ASN A CA 1
ATOM 4798 C C . ASN B 1 236 ? 136.702 125.409 185.181 1.00 86.00 236 ASN A C 1
ATOM 4799 O O . ASN B 1 236 ? 137.019 124.220 185.203 1.00 103.29 236 ASN A O 1
ATOM 4804 N N . GLN B 1 237 ? 137.576 126.396 185.389 1.00 83.54 237 GLN A N 1
ATOM 4805 C CA . GLN B 1 237 ? 138.982 126.092 185.628 1.00 83.25 237 GLN A CA 1
ATOM 4806 C C . GLN B 1 237 ? 139.161 125.176 186.830 1.00 89.29 237 GLN A C 1
ATOM 4807 O O . GLN B 1 237 ? 140.154 124.445 186.910 1.00 95.00 237 GLN A O 1
ATOM 4813 N N . GLU B 1 238 ? 138.220 125.200 187.773 1.00 96.65 238 GLU A N 1
ATOM 4814 C CA . GLU B 1 238 ? 138.291 124.314 188.927 1.00 100.17 238 GLU A CA 1
ATOM 4815 C C . GLU B 1 238 ? 138.028 122.859 188.569 1.00 100.45 238 GLU A C 1
ATOM 4816 O O . GLU B 1 238 ? 138.292 121.982 189.396 1.00 101.67 238 GLU A O 1
ATOM 4822 N N . ALA B 1 239 ? 137.516 122.583 187.370 1.00 92.52 239 ALA A N 1
ATOM 4823 C CA . ALA B 1 239 ? 137.170 121.229 186.961 1.00 89.06 239 ALA A CA 1
ATOM 4824 C C . ALA B 1 239 ? 138.044 120.684 185.845 1.00 91.62 239 ALA A C 1
ATOM 4825 O O . ALA B 1 239 ? 138.266 119.475 185.793 1.00 104.68 239 ALA A O 1
ATOM 4827 N N . PHE B 1 240 ? 138.541 121.537 184.956 1.00 81.22 240 PHE A N 1
ATOM 4828 C CA . PHE B 1 240 ? 139.388 121.123 183.847 1.00 82.86 240 PHE A CA 1
ATOM 4829 C C . PHE B 1 240 ? 140.777 121.715 184.025 1.00 92.95 240 PHE A C 1
ATOM 4830 O O . PHE B 1 240 ? 140.913 122.902 184.339 1.00 103.79 240 PHE A O 1
ATOM 4838 N N . THR B 1 241 ? 141.801 120.890 183.826 1.00 86.81 241 THR A N 1
ATOM 4839 C CA . THR B 1 241 ? 143.183 121.325 183.950 1.00 82.09 241 THR A CA 1
ATOM 4840 C C . THR B 1 241 ? 144.022 120.562 182.936 1.00 82.69 241 THR A C 1
ATOM 4841 O O . THR B 1 241 ? 143.529 119.677 182.234 1.00 95.19 241 THR A O 1
ATOM 4845 N N . ASP B 1 242 ? 145.300 120.912 182.865 1.00 91.81 242 ASP A N 1
ATOM 4846 C CA . ASP B 1 242 ? 146.258 120.187 182.039 1.00 94.19 242 ASP A CA 1
ATOM 4847 C C . ASP B 1 242 ? 147.657 120.642 182.439 1.00 91.24 242 ASP A C 1
ATOM 4848 O O . ASP B 1 242 ? 147.826 121.521 183.289 1.00 89.90 242 ASP A O 1
ATOM 4853 N N . ASN B 1 243 ? 148.659 120.033 181.819 1.00 90.91 243 ASN A N 1
ATOM 4854 C CA . ASN B 1 243 ? 150.039 120.227 182.242 1.00 86.25 243 ASN A CA 1
ATOM 4855 C C . ASN B 1 243 ? 150.564 121.567 181.743 1.00 88.70 243 ASN A C 1
ATOM 4856 O O . ASN B 1 243 ? 150.575 121.800 180.530 1.00 84.46 243 ASN A O 1
ATOM 4861 N N . PRO B 1 244 ? 151.006 122.469 182.627 1.00 88.81 244 PRO A N 1
ATOM 4862 C CA . PRO B 1 244 ? 151.660 123.693 182.149 1.00 85.30 244 PRO A CA 1
ATOM 4863 C C . PRO B 1 244 ? 153.105 123.486 181.740 1.00 85.86 244 PRO A C 1
ATOM 4864 O O . PRO B 1 244 ? 153.624 124.283 180.947 1.00 85.36 244 PRO A O 1
ATOM 4868 N N . ALA B 1 245 ? 153.769 122.446 182.247 1.00 82.91 245 ALA A N 1
ATOM 4869 C CA . ALA B 1 245 ? 155.151 122.188 181.864 1.00 86.97 245 ALA A CA 1
ATOM 4870 C C . ALA B 1 245 ? 155.280 121.816 180.394 1.00 88.83 245 ALA A C 1
ATOM 4871 O O . ALA B 1 245 ? 156.391 121.847 179.855 1.00 86.20 245 ALA A O 1
ATOM 4873 N N . LEU B 1 246 ? 154.179 121.459 179.737 1.00 88.73 246 LEU A N 1
ATOM 4874 C CA . LEU B 1 246 ? 154.180 121.125 178.321 1.00 86.28 246 LEU A CA 1
ATOM 4875 C C . LEU B 1 246 ? 153.769 122.299 177.443 1.00 88.15 246 LEU A C 1
ATOM 4876 O O . LEU B 1 246 ? 153.592 122.122 176.235 1.00 89.54 246 LEU A O 1
ATOM 4881 N N . GLY B 1 247 ? 153.612 123.487 178.018 1.00 86.99 247 GLY A N 1
ATOM 4882 C CA . GLY B 1 247 ? 153.279 124.670 177.256 1.00 90.06 247 GLY A CA 1
ATOM 4883 C C . GLY B 1 247 ? 151.816 125.051 177.236 1.00 93.99 247 GLY A C 1
ATOM 4884 O O . GLY B 1 247 ? 151.433 125.908 176.432 1.00 98.31 247 GLY A O 1
ATOM 4885 N N . PHE B 1 248 ? 150.987 124.449 178.085 1.00 88.22 248 PHE A N 1
ATOM 4886 C CA . PHE B 1 248 ? 149.567 124.783 178.171 1.00 85.16 248 PHE A CA 1
ATOM 4887 C C . PHE B 1 248 ? 149.373 125.644 179.414 1.00 86.02 248 PHE A C 1
ATOM 4888 O O . PHE B 1 248 ? 149.207 125.137 180.523 1.00 88.96 248 PHE A O 1
ATOM 4896 N N . VAL B 1 249 ? 149.380 126.961 179.219 1.00 85.76 249 VAL A N 1
ATOM 4897 C CA . VAL B 1 249 ? 149.355 127.900 180.334 1.00 86.57 249 VAL A CA 1
ATOM 4898 C C . VAL B 1 249 ? 148.138 128.810 180.239 1.00 86.65 249 VAL A C 1
ATOM 4899 O O . VAL B 1 249 ? 147.638 129.299 181.258 1.00 93.53 249 VAL A O 1
ATOM 4903 N N . ASP B 1 250 ? 147.648 129.042 179.027 1.00 90.76 250 ASP A N 1
ATOM 4904 C CA . ASP B 1 250 ? 146.536 129.956 178.815 1.00 86.52 250 ASP A CA 1
ATOM 4905 C C . ASP B 1 250 ? 145.207 129.261 179.077 1.00 88.54 250 ASP A C 1
ATOM 4906 O O . ASP B 1 250 ? 145.079 128.044 178.932 1.00 88.46 250 ASP A O 1
ATOM 4911 N N . ALA B 1 251 ? 144.216 130.056 179.476 1.00 86.61 251 ALA A N 1
ATOM 4912 C CA . ALA B 1 251 ? 142.872 129.573 179.753 1.00 75.11 251 ALA A CA 1
ATOM 4913 C C . ALA B 1 251 ? 141.874 130.360 178.920 1.00 77.41 251 ALA A C 1
ATOM 4914 O O . ALA B 1 251 ? 141.989 131.581 178.790 1.00 84.40 251 ALA A O 1
ATOM 4916 N N . GLY B 1 252 ? 140.902 129.663 178.366 1.00 79.54 252 GLY A N 1
ATOM 4917 C CA . GLY B 1 252 ? 139.906 130.278 177.515 1.00 75.32 252 GLY A CA 1
ATOM 4918 C C . GLY B 1 252 ? 139.296 129.239 176.590 1.00 75.25 252 GLY A C 1
ATOM 4919 O O . GLY B 1 252 ? 139.255 128.055 176.915 1.00 81.42 252 GLY A O 1
ATOM 4920 N N . ILE B 1 253 ? 138.830 129.712 175.439 1.00 64.39 253 ILE A N 1
ATOM 4921 C CA . ILE B 1 253 ? 138.211 128.869 174.425 1.00 61.92 253 ILE A CA 1
ATOM 4922 C C . ILE B 1 253 ? 138.937 129.086 173.108 1.00 74.95 253 ILE A C 1
ATOM 4923 O O . ILE B 1 253 ? 139.257 130.222 172.745 1.00 89.71 253 ILE A O 1
ATOM 4928 N N . ILE B 1 254 ? 139.200 127.993 172.399 1.00 67.86 254 ILE A N 1
ATOM 4929 C CA . ILE B 1 254 ? 139.827 128.025 171.084 1.00 67.32 254 ILE A CA 1
ATOM 4930 C C . ILE B 1 254 ? 138.845 127.430 170.089 1.00 69.96 254 ILE A C 1
ATOM 4931 O O . ILE B 1 254 ? 138.269 126.367 170.341 1.00 84.15 254 ILE A O 1
ATOM 4936 N N . PHE B 1 255 ? 138.650 128.116 168.966 1.00 62.86 255 PHE A N 1
ATOM 4937 C CA . PHE B 1 255 ? 137.693 127.684 167.962 1.00 55.92 255 PHE A CA 1
ATOM 4938 C C . PHE B 1 255 ? 138.205 128.054 166.580 1.00 64.43 255 PHE A C 1
ATOM 4939 O O . PHE B 1 255 ? 139.066 128.921 166.425 1.00 76.29 255 PHE A O 1
ATOM 4947 N N . VAL B 1 256 ? 137.663 127.376 165.574 1.00 67.09 256 VAL A N 1
ATOM 4948 C CA . VAL B 1 256 ? 138.000 127.630 164.179 1.00 69.58 256 VAL A CA 1
ATOM 4949 C C . VAL B 1 256 ? 136.714 127.615 163.368 1.00 71.83 256 VAL A C 1
ATOM 4950 O O . VAL B 1 256 ? 135.821 126.799 163.616 1.00 74.36 256 VAL A O 1
ATOM 4954 N N . ILE B 1 257 ? 136.620 128.523 162.402 1.00 78.13 257 ILE A N 1
ATOM 4955 C CA . ILE B 1 257 ? 135.454 128.645 161.536 1.00 77.65 257 ILE A CA 1
ATOM 4956 C C . ILE B 1 257 ? 135.789 128.006 160.198 1.00 81.78 257 ILE A C 1
ATOM 4957 O O . ILE B 1 257 ? 136.789 128.362 159.564 1.00 84.62 257 ILE A O 1
ATOM 4962 N N . HIS B 1 258 ? 134.953 127.065 159.766 1.00 81.43 258 HIS A N 1
ATOM 4963 C CA . HIS B 1 258 ? 135.254 126.261 158.593 1.00 82.22 258 HIS A CA 1
ATOM 4964 C C . HIS B 1 258 ? 133.959 125.897 157.886 1.00 82.66 258 HIS A C 1
ATOM 4965 O O . HIS B 1 258 ? 132.868 125.996 158.453 1.00 84.73 258 HIS A O 1
ATOM 4972 N N . SER B 1 259 ? 134.094 125.473 156.635 1.00 89.05 259 SER A N 1
ATOM 4973 C CA . SER B 1 259 ? 132.945 124.995 155.891 1.00 87.68 259 SER A CA 1
ATOM 4974 C C . SER B 1 259 ? 132.430 123.695 156.506 1.00 83.89 259 SER A C 1
ATOM 4975 O O . SER B 1 259 ? 133.207 122.906 157.047 1.00 95.28 259 SER A O 1
ATOM 4978 N N . PRO B 1 260 ? 131.120 123.443 156.437 1.00 82.69 260 PRO A N 1
ATOM 4979 C CA . PRO B 1 260 ? 130.591 122.218 157.057 1.00 89.88 260 PRO A CA 1
ATOM 4980 C C . PRO B 1 260 ? 131.160 120.944 156.463 1.00 93.38 260 PRO A C 1
ATOM 4981 O O . PRO B 1 260 ? 131.123 119.897 157.120 1.00 92.16 260 PRO A O 1
ATOM 4985 N N . LYS B 1 261 ? 131.682 120.994 155.239 1.00 108.07 261 LYS A N 1
ATOM 4986 C CA . LYS B 1 261 ? 132.176 119.797 154.574 1.00 108.86 261 LYS A CA 1
ATOM 4987 C C . LYS B 1 261 ? 133.632 119.488 154.897 1.00 105.28 261 LYS A C 1
ATOM 4988 O O . LYS B 1 261 ? 134.134 118.448 154.461 1.00 105.92 261 LYS A O 1
ATOM 4994 N N . LYS B 1 262 ? 134.316 120.351 155.642 1.00 103.16 262 LYS A N 1
ATOM 4995 C CA . LYS B 1 262 ? 135.733 120.191 155.933 1.00 102.57 262 LYS A CA 1
ATOM 4996 C C . LYS B 1 262 ? 135.939 119.843 157.400 1.00 104.59 262 LYS A C 1
ATOM 4997 O O . LYS B 1 262 ? 135.303 120.426 158.283 1.00 108.83 262 LYS A O 1
ATOM 5003 N N . VAL B 1 263 ? 136.826 118.892 157.651 1.00 99.97 263 VAL A N 1
ATOM 5004 C CA . VAL B 1 263 ? 137.212 118.567 159.028 1.00 96.09 263 VAL A CA 1
ATOM 5005 C C . VAL B 1 263 ? 138.034 119.721 159.594 1.00 95.70 263 VAL A C 1
ATOM 5006 O O . VAL B 1 263 ? 138.989 120.173 158.938 1.00 95.35 263 VAL A O 1
ATOM 5010 N N . PRO B 1 264 ? 137.717 120.235 160.782 1.00 89.00 264 PRO A N 1
ATOM 5011 C CA . PRO B 1 264 ? 138.476 121.374 161.305 1.00 83.26 264 PRO A CA 1
ATOM 5012 C C . PRO B 1 264 ? 139.939 121.022 161.510 1.00 90.56 264 PRO A C 1
ATOM 5013 O O . PRO B 1 264 ? 140.289 119.894 161.865 1.00 103.54 264 PRO A O 1
ATOM 5017 N N . GLN B 1 265 ? 140.799 122.011 161.282 1.00 95.24 265 GLN A N 1
ATOM 5018 C CA . GLN B 1 265 ? 142.242 121.870 161.461 1.00 95.24 265 GLN A CA 1
ATOM 5019 C C . GLN B 1 265 ? 142.689 122.963 162.423 1.00 98.14 265 GLN A C 1
ATOM 5020 O O . GLN B 1 265 ? 142.927 124.102 162.011 1.00 102.56 265 GLN A O 1
ATOM 5026 N N . PHE B 1 266 ? 142.800 122.619 163.706 1.00 88.68 266 PHE A N 1
ATOM 5027 C CA . PHE B 1 266 ? 143.160 123.619 164.704 1.00 91.41 266 PHE A CA 1
ATOM 5028 C C . PHE B 1 266 ? 144.631 123.992 164.600 1.00 89.88 266 PHE A C 1
ATOM 5029 O O . PHE B 1 266 ? 144.971 125.131 164.263 1.00 104.33 266 PHE A O 1
ATOM 5037 N N . ASP B 1 267 ? 145.519 123.034 164.862 1.00 107.30 267 ASP A N 1
ATOM 5038 C CA . ASP B 1 267 ? 146.951 123.297 164.818 1.00 114.79 267 ASP A CA 1
ATOM 5039 C C . ASP B 1 267 ? 147.260 124.596 165.554 1.00 116.91 267 ASP A C 1
ATOM 5040 O O . ASP B 1 267 ? 146.719 124.838 166.638 1.00 115.39 267 ASP A O 1
ATOM 5045 N N . GLY B 1 268 ? 148.117 125.439 164.982 1.00 110.99 268 GLY A N 1
ATOM 5046 C CA . GLY B 1 268 ? 148.353 126.760 165.528 1.00 106.50 268 GLY A CA 1
ATOM 5047 C C . GLY B 1 268 ? 147.543 127.822 164.814 1.00 105.80 268 GLY A C 1
ATOM 5048 O O . GLY B 1 268 ? 147.938 128.990 164.777 1.00 112.03 268 GLY A O 1
ATOM 5049 N N . LEU B 1 269 ? 146.405 127.427 164.241 1.00 92.05 269 LEU A N 1
ATOM 5050 C CA . LEU B 1 269 ? 145.609 128.310 163.403 1.00 92.23 269 LEU A CA 1
ATOM 5051 C C . LEU B 1 269 ? 144.284 128.727 164.023 1.00 96.59 269 LEU A C 1
ATOM 5052 O O . LEU B 1 269 ? 143.645 129.648 163.505 1.00 97.10 269 LEU A O 1
ATOM 5057 N N . GLY B 1 270 ? 143.851 128.087 165.104 1.00 82.78 270 GLY A N 1
ATOM 5058 C CA . GLY B 1 270 ? 142.562 128.416 165.676 1.00 84.62 270 GLY A CA 1
ATOM 5059 C C . GLY B 1 270 ? 142.551 129.794 166.310 1.00 85.21 270 GLY A C 1
ATOM 5060 O O . GLY B 1 270 ? 143.574 130.310 166.757 1.00 91.62 270 GLY A O 1
ATOM 5061 N N . LEU B 1 271 ? 141.367 130.397 166.340 1.00 71.11 271 LEU A N 1
ATOM 5062 C CA . LEU B 1 271 ? 141.181 131.665 167.025 1.00 66.48 271 LEU A CA 1
ATOM 5063 C C . LEU B 1 271 ? 141.019 131.432 168.522 1.00 77.81 271 LEU A C 1
ATOM 5064 O O . LEU B 1 271 ? 140.741 130.321 168.977 1.00 86.36 271 LEU A O 1
ATOM 5069 N N . LEU B 1 272 ? 141.188 132.502 169.290 1.00 74.49 272 LEU A N 1
ATOM 5070 C CA . LEU B 1 272 ? 141.168 132.427 170.741 1.00 76.33 272 LEU A CA 1
ATOM 5071 C C . LEU B 1 272 ? 140.181 133.432 171.316 1.00 85.10 272 LEU A C 1
ATOM 5072 O O . LEU B 1 272 ? 139.792 134.403 170.663 1.00 87.34 272 LEU A O 1
ATOM 5077 N N . SER B 1 273 ? 139.779 133.181 172.563 1.00 65.28 273 SER A N 1
ATOM 5078 C CA . SER B 1 273 ? 138.892 134.063 173.284 1.00 65.85 273 SER A CA 1
ATOM 5079 C C . SER B 1 273 ? 139.218 133.925 174.765 1.00 67.65 273 SER A C 1
ATOM 5080 O O . SER B 1 273 ? 139.259 132.793 175.270 1.00 75.53 273 SER A O 1
ATOM 5083 N N . PRO B 1 274 ? 139.451 135.021 175.480 1.00 54.39 274 PRO A N 1
ATOM 5084 C CA . PRO B 1 274 ? 139.827 134.927 176.890 1.00 56.80 274 PRO A CA 1
ATOM 5085 C C . PRO B 1 274 ? 138.609 134.855 177.805 1.00 66.37 274 PRO A C 1
ATOM 5086 O O . PRO B 1 274 ? 137.478 135.130 177.406 1.00 75.22 274 PRO A O 1
ATOM 5090 N N . VAL B 1 275 ? 138.869 134.473 179.049 1.00 72.76 275 VAL A N 1
ATOM 5091 C CA . VAL B 1 275 ? 137.829 134.451 180.069 1.00 68.25 275 VAL A CA 1
ATOM 5092 C C . VAL B 1 275 ? 137.642 135.861 180.609 1.00 75.26 275 VAL A C 1
ATOM 5093 O O . VAL B 1 275 ? 138.600 136.627 180.757 1.00 83.53 275 VAL A O 1
ATOM 5097 N N . GLY B 1 276 ? 136.396 136.212 180.909 1.00 80.60 276 GLY A N 1
ATOM 5098 C CA . GLY B 1 276 ? 136.096 137.526 181.435 1.00 83.76 276 GLY A CA 1
ATOM 5099 C C . GLY B 1 276 ? 135.981 138.621 180.401 1.00 86.76 276 GLY A C 1
ATOM 5100 O O . GLY B 1 276 ? 135.987 139.800 180.771 1.00 85.54 276 GLY A O 1
ATOM 5101 N N . MET B 1 277 ? 135.880 138.278 179.120 1.00 85.86 277 MET A N 1
ATOM 5102 C CA . MET B 1 277 ? 135.678 139.260 178.069 1.00 79.66 277 MET A CA 1
ATOM 5103 C C . MET B 1 277 ? 134.659 138.728 177.076 1.00 79.73 277 MET A C 1
ATOM 5104 O O . MET B 1 277 ? 134.499 137.516 176.918 1.00 80.48 277 MET A O 1
ATOM 5109 N N . HIS B 1 278 ? 133.973 139.649 176.409 1.00 77.22 278 HIS A N 1
ATOM 5110 C CA . HIS B 1 278 ? 132.994 139.317 175.384 1.00 70.80 278 HIS A CA 1
ATOM 5111 C C . HIS B 1 278 ? 133.612 139.603 174.024 1.00 69.55 278 HIS A C 1
ATOM 5112 O O . HIS B 1 278 ? 133.974 140.746 173.733 1.00 87.57 278 HIS A O 1
ATOM 5119 N N . ALA B 1 279 ? 133.729 138.570 173.197 1.00 64.90 279 ALA A N 1
ATOM 5120 C CA . ALA B 1 279 ? 134.378 138.678 171.899 1.00 64.09 279 ALA A CA 1
ATOM 5121 C C . ALA B 1 279 ? 133.329 138.731 170.799 1.00 71.78 279 ALA A C 1
ATOM 5122 O O . ALA B 1 279 ? 132.463 137.855 170.719 1.00 90.54 279 ALA A O 1
ATOM 5124 N N . ARG B 1 280 ? 133.411 139.755 169.958 1.00 68.75 280 ARG A N 1
ATOM 5125 C CA . ARG B 1 280 ? 132.526 139.917 168.811 1.00 69.77 280 ARG A CA 1
ATOM 5126 C C . ARG B 1 280 ? 133.339 139.652 167.552 1.00 68.93 280 ARG A C 1
ATOM 5127 O O . ARG B 1 280 ? 134.270 140.400 167.241 1.00 79.96 280 ARG A O 1
ATOM 5135 N N . VAL B 1 281 ? 132.982 138.597 166.829 1.00 73.61 281 VAL A N 1
ATOM 5136 C CA . VAL B 1 281 ? 133.682 138.185 165.620 1.00 69.11 281 VAL A CA 1
ATOM 5137 C C . VAL B 1 281 ? 132.759 138.414 164.435 1.00 74.49 281 VAL A C 1
ATOM 5138 O O . VAL B 1 281 ? 131.627 137.917 164.418 1.00 88.55 281 VAL A O 1
ATOM 5142 N N . THR B 1 282 ? 133.238 139.164 163.448 1.00 67.30 282 THR A N 1
ATOM 5143 C CA . THR B 1 282 ? 132.508 139.404 162.210 1.00 69.16 282 THR A CA 1
ATOM 5144 C C . THR B 1 282 ? 133.231 138.678 161.087 1.00 73.18 282 THR A C 1
ATOM 5145 O O . THR B 1 282 ? 134.427 138.897 160.871 1.00 80.01 282 THR A O 1
ATOM 5149 N N . ILE B 1 283 ? 132.506 137.824 160.374 1.00 87.27 283 ILE A N 1
ATOM 5150 C CA . ILE B 1 283 ? 133.087 136.978 159.342 1.00 85.89 283 ILE A CA 1
ATOM 5151 C C . ILE B 1 283 ? 132.529 137.382 157.988 1.00 88.77 283 ILE A C 1
ATOM 5152 O O . ILE B 1 283 ? 131.391 137.847 157.869 1.00 96.50 283 ILE A O 1
ATOM 5157 N N . ARG B 1 284 ? 133.351 137.204 156.961 1.00 102.41 284 ARG A N 1
ATOM 5158 C CA . ARG B 1 284 ? 132.954 137.405 155.577 1.00 104.40 284 ARG A CA 1
ATOM 5159 C C . ARG B 1 284 ? 133.428 136.210 154.768 1.00 109.11 284 ARG A C 1
ATOM 5160 O O . ARG B 1 284 ? 134.577 135.784 154.900 1.00 114.15 284 ARG A O 1
ATOM 5168 N N . GLN B 1 285 ? 132.545 135.663 153.940 1.00 108.23 285 GLN A N 1
ATOM 5169 C CA . GLN B 1 285 ? 132.914 134.531 153.104 1.00 104.46 285 GLN A CA 1
ATOM 5170 C C . GLN B 1 285 ? 133.678 135.021 151.883 1.00 107.54 285 GLN A C 1
ATOM 5171 O O . GLN B 1 285 ? 133.184 135.863 151.127 1.00 115.09 285 GLN A O 1
ATOM 5177 N N . VAL B 1 286 ? 134.884 134.494 151.695 1.00 105.43 286 VAL A N 1
ATOM 5178 C CA . VAL B 1 286 ? 135.750 134.857 150.579 1.00 106.60 286 VAL A CA 1
ATOM 5179 C C . VAL B 1 286 ? 136.023 133.573 149.809 1.00 111.63 286 VAL A C 1
ATOM 5180 O O . VAL B 1 286 ? 136.643 132.644 150.337 1.00 118.48 286 VAL A O 1
ATOM 5184 N N . LYS B 1 287 ? 135.568 133.517 148.563 1.00 115.71 287 LYS A N 1
ATOM 5185 C CA . LYS B 1 287 ? 135.753 132.355 147.710 1.00 116.13 287 LYS A CA 1
ATOM 5186 C C . LYS B 1 287 ? 136.697 132.703 146.568 1.00 117.74 287 LYS A C 1
ATOM 5187 O O . LYS B 1 287 ? 136.638 133.804 146.014 1.00 122.76 287 LYS A O 1
ATOM 5193 N N . THR B 1 288 ? 137.570 131.761 146.223 1.00 120.43 288 THR A N 1
ATOM 5194 C CA . THR B 1 288 ? 138.512 131.933 145.128 1.00 121.93 288 THR A CA 1
ATOM 5195 C C . THR B 1 288 ? 138.483 130.697 144.244 1.00 125.26 288 THR A C 1
ATOM 5196 O O . THR B 1 288 ? 138.323 129.577 144.737 1.00 126.92 288 THR A O 1
ATOM 5200 N N . VAL B 1 289 ? 138.642 130.905 142.941 1.00 120.90 289 VAL A N 1
ATOM 5201 C CA . VAL B 1 289 ? 138.608 129.834 141.953 1.00 118.96 289 VAL A CA 1
ATOM 5202 C C . VAL B 1 289 ? 139.916 129.861 141.176 1.00 120.45 289 VAL A C 1
ATOM 5203 O O . VAL B 1 289 ? 140.358 130.927 140.733 1.00 121.99 289 VAL A O 1
ATOM 5207 N N . HIS B 1 290 ? 140.529 128.693 141.015 1.00 123.80 290 HIS A N 1
ATOM 5208 C CA . HIS B 1 290 ? 141.799 128.550 140.321 1.00 122.77 290 HIS A CA 1
ATOM 5209 C C . HIS B 1 290 ? 141.602 127.741 139.047 1.00 127.41 290 HIS A C 1
ATOM 5210 O O . HIS B 1 290 ? 140.787 126.815 139.009 1.00 131.41 290 HIS A O 1
ATOM 5217 N N . GLN B 1 291 ? 142.352 128.093 138.007 1.00 128.02 291 GLN A N 1
ATOM 5218 C CA . GLN B 1 291 ? 142.300 127.355 136.757 1.00 130.01 291 GLN A CA 1
ATOM 5219 C C . GLN B 1 291 ? 143.176 126.107 136.843 1.00 126.25 291 GLN A C 1
ATOM 5220 O O . GLN B 1 291 ? 143.924 125.904 137.801 1.00 129.13 291 GLN A O 1
ATOM 5226 N N . GLU B 1 292 ? 143.087 125.270 135.813 1.00 121.17 292 GLU A N 1
ATOM 5227 C CA . GLU B 1 292 ? 143.814 124.011 135.805 1.00 121.90 292 GLU A CA 1
ATOM 5228 C C . GLU B 1 292 ? 145.318 124.274 135.740 1.00 124.79 292 GLU A C 1
ATOM 5229 O O . GLU B 1 292 ? 145.782 125.416 135.759 1.00 126.37 292 GLU A O 1
ATOM 5235 N N . TYR B 1 293 ? 146.089 123.190 135.668 1.00 134.73 293 TYR A N 1
ATOM 5236 C CA . TYR B 1 293 ? 147.539 123.285 135.827 1.00 136.62 293 TYR A CA 1
ATOM 5237 C C . TYR B 1 293 ? 148.192 124.282 134.880 1.00 136.83 293 TYR A C 1
ATOM 5238 O O . TYR B 1 293 ? 149.000 125.100 135.347 1.00 139.74 293 TYR A O 1
ATOM 5247 N N . PRO B 1 294 ? 147.919 124.272 133.573 1.00 120.21 294 PRO A N 1
ATOM 5248 C CA . PRO B 1 294 ? 148.630 125.213 132.690 1.00 114.38 294 PRO A CA 1
ATOM 5249 C C . PRO B 1 294 ? 148.452 126.665 133.096 1.00 120.45 294 PRO A C 1
ATOM 5250 O O . PRO B 1 294 ? 149.406 127.448 133.013 1.00 120.49 294 PRO A O 1
ATOM 5254 N N . TRP B 1 295 ? 147.258 127.045 133.543 1.00 125.12 295 TRP A N 1
ATOM 5255 C CA . TRP B 1 295 ? 146.976 128.420 133.935 1.00 122.06 295 TRP A CA 1
ATOM 5256 C C . TRP B 1 295 ? 147.084 128.651 135.434 1.00 121.03 295 TRP A C 1
ATOM 5257 O O . TRP B 1 295 ? 147.520 129.728 135.852 1.00 118.88 295 TRP A O 1
ATOM 5268 N N . GLY B 1 296 ? 146.697 127.671 136.247 1.00 129.02 296 GLY A N 1
ATOM 5269 C CA . GLY B 1 296 ? 146.803 127.779 137.688 1.00 127.67 296 GLY A CA 1
ATOM 5270 C C . GLY B 1 296 ? 147.440 126.547 138.293 1.00 128.02 296 GLY A C 1
ATOM 5271 O O . GLY B 1 296 ? 147.980 125.710 137.567 1.00 128.98 296 GLY A O 1
ATOM 5272 N N . GLU B 1 297 ? 147.392 126.421 139.616 1.00 132.64 297 GLU A N 1
ATOM 5273 C CA . GLU B 1 297 ? 147.979 125.274 140.296 1.00 133.30 297 GLU A CA 1
ATOM 5274 C C . GLU B 1 297 ? 146.994 124.133 140.511 1.00 131.55 297 GLU A C 1
ATOM 5275 O O . GLU B 1 297 ? 147.407 123.061 140.966 1.00 132.51 297 GLU A O 1
ATOM 5281 N N . CYS B 1 298 ? 145.718 124.325 140.190 1.00 123.91 298 CYS A N 1
ATOM 5282 C CA . CYS B 1 298 ? 144.717 123.310 140.469 1.00 122.08 298 CYS A CA 1
ATOM 5283 C C . CYS B 1 298 ? 145.019 122.022 139.704 1.00 124.95 298 CYS A C 1
ATOM 5284 O O . CYS B 1 298 ? 145.920 121.951 138.866 1.00 127.04 298 CYS A O 1
ATOM 5287 N N . ASN B 1 299 ? 144.245 120.987 140.019 1.00 118.10 299 ASN A N 1
ATOM 5288 C CA . ASN B 1 299 ? 144.337 119.698 139.348 1.00 116.04 299 ASN A CA 1
ATOM 5289 C C . ASN B 1 299 ? 143.053 118.920 139.611 1.00 118.91 299 ASN A C 1
ATOM 5290 O O . ASN B 1 299 ? 143.025 118.051 140.491 1.00 120.35 299 ASN A O 1
ATOM 5295 N N . PRO B 1 300 ? 141.977 119.193 138.870 1.00 121.82 300 PRO A N 1
ATOM 5296 C CA . PRO B 1 300 ? 140.694 118.540 139.177 1.00 121.37 300 PRO A CA 1
ATOM 5297 C C . PRO B 1 300 ? 140.734 117.028 139.066 1.00 121.73 300 PRO A C 1
ATOM 5298 O O . PRO B 1 300 ? 139.840 116.361 139.600 1.00 120.56 300 PRO A O 1
ATOM 5302 N N . ASN B 1 301 ? 141.735 116.462 138.390 1.00 132.49 301 ASN A N 1
ATOM 5303 C CA . ASN B 1 301 ? 141.789 115.014 138.234 1.00 133.00 301 ASN A CA 1
ATOM 5304 C C . ASN B 1 301 ? 141.885 114.306 139.579 1.00 135.29 301 ASN A C 1
ATOM 5305 O O . ASN B 1 301 ? 141.249 113.265 139.778 1.00 133.92 301 ASN A O 1
ATOM 5310 N N . ILE B 1 302 ? 142.669 114.849 140.511 1.00 134.83 302 ILE A N 1
ATOM 5311 C CA . ILE B 1 302 ? 142.853 114.203 141.804 1.00 131.43 302 ILE A CA 1
ATOM 5312 C C . ILE B 1 302 ? 141.549 114.230 142.586 1.00 128.60 302 ILE A C 1
ATOM 5313 O O . ILE B 1 302 ? 140.863 115.259 142.659 1.00 125.33 302 ILE A O 1
ATOM 5318 N N . LYS B 1 303 ? 141.199 113.090 143.178 1.00 128.92 303 LYS A N 1
ATOM 5319 C CA . LYS B 1 303 ? 140.023 112.974 144.024 1.00 131.50 303 LYS A CA 1
ATOM 5320 C C . LYS B 1 303 ? 140.373 112.130 145.240 1.00 132.59 303 LYS A C 1
ATOM 5321 O O . LYS B 1 303 ? 141.217 111.234 145.169 1.00 129.78 303 LYS A O 1
ATOM 5327 N N . LEU B 1 304 ? 139.715 112.426 146.357 1.00 125.21 304 LEU A N 1
ATOM 5328 C CA . LEU B 1 304 ? 140.019 111.763 147.614 1.00 124.57 304 LEU A CA 1
ATOM 5329 C C . LEU B 1 304 ? 139.295 110.421 147.700 1.00 124.25 304 LEU A C 1
ATOM 5330 O O . LEU B 1 304 ? 138.567 110.012 146.792 1.00 124.57 304 LEU A O 1
ATOM 5335 N N . GLN B 1 305 ? 139.502 109.727 148.816 1.00 132.70 305 GLN A N 1
ATOM 5336 C CA . GLN B 1 305 ? 138.881 108.426 149.014 1.00 132.34 305 GLN A CA 1
ATOM 5337 C C . GLN B 1 305 ? 137.367 108.570 149.087 1.00 136.94 305 GLN A C 1
ATOM 5338 O O . GLN B 1 305 ? 136.844 109.569 149.588 1.00 137.63 305 GLN A O 1
ATOM 5344 N N . ASN B 1 306 ? 136.661 107.561 148.574 1.00 146.95 306 ASN A N 1
ATOM 5345 C CA . ASN B 1 306 ? 135.203 107.590 148.466 1.00 148.83 306 ASN A CA 1
ATOM 5346 C C . ASN B 1 306 ? 134.734 108.707 147.537 1.00 148.59 306 ASN A C 1
ATOM 5347 O O . ASN B 1 306 ? 133.577 109.131 147.593 1.00 144.77 306 ASN A O 1
ATOM 5352 N N . PHE B 1 307 ? 135.628 109.191 146.674 1.00 141.87 307 PHE A N 1
ATOM 5353 C CA . PHE B 1 307 ? 135.308 110.255 145.725 1.00 138.47 307 PHE A CA 1
ATOM 5354 C C . PHE B 1 307 ? 134.767 111.496 146.430 1.00 139.51 307 PHE A C 1
ATOM 5355 O O . PHE B 1 307 ? 133.940 112.226 145.879 1.00 137.78 307 PHE A O 1
ATOM 5357 N N . SER B 1 308 ? 135.228 111.746 147.652 1.00 139.53 308 SER A N 1
ATOM 5358 C CA . SER B 1 308 ? 134.784 112.916 148.393 1.00 138.47 308 SER A CA 1
ATOM 5359 C C . SER B 1 308 ? 135.370 114.186 147.787 1.00 136.98 308 SER A C 1
ATOM 5360 O O . SER B 1 308 ? 136.372 114.154 147.069 1.00 136.20 308 SER A O 1
ATOM 5363 N N . SER B 1 309 ? 134.727 115.313 148.081 1.00 123.92 309 SER A N 1
ATOM 5364 C CA . SER B 1 309 ? 135.201 116.591 147.570 1.00 125.11 309 SER A CA 1
ATOM 5365 C C . SER B 1 309 ? 136.639 116.833 148.009 1.00 126.52 309 SER A C 1
ATOM 5366 O O . SER B 1 309 ? 136.989 116.655 149.178 1.00 128.77 309 SER A O 1
ATOM 5369 N N . TYR B 1 310 ? 137.475 117.243 147.060 1.00 113.08 310 TYR A N 1
ATOM 5370 C CA . TYR B 1 310 ? 138.892 117.411 147.342 1.00 112.63 310 TYR A CA 1
ATOM 5371 C C . TYR B 1 310 ? 139.140 118.667 148.166 1.00 115.26 310 TYR A C 1
ATOM 5372 O O . TYR B 1 310 ? 138.460 119.684 148.005 1.00 113.03 310 TYR A O 1
ATOM 5381 N N . SER B 1 311 ? 140.123 118.585 149.059 1.00 117.37 311 SER A N 1
ATOM 5382 C CA . SER B 1 311 ? 140.570 119.725 149.842 1.00 113.56 311 SER A CA 1
ATOM 5383 C C . SER B 1 311 ? 142.019 119.485 150.235 1.00 110.07 311 SER A C 1
ATOM 5384 O O . SER B 1 311 ? 142.401 118.353 150.543 1.00 112.39 311 SER A O 1
ATOM 5387 N N . THR B 1 312 ? 142.819 120.552 150.223 1.00 107.41 312 THR A N 1
ATOM 5388 C CA . THR B 1 312 ? 144.247 120.404 150.483 1.00 110.81 312 THR A CA 1
ATOM 5389 C C . THR B 1 312 ? 144.490 119.695 151.809 1.00 115.98 312 THR A C 1
ATOM 5390 O O . THR B 1 312 ? 145.311 118.776 151.894 1.00 117.32 312 THR A O 1
ATOM 5394 N N . SER B 1 313 ? 143.778 120.109 152.859 1.00 110.21 313 SER A N 1
ATOM 5395 C CA . SER B 1 313 ? 143.934 119.455 154.153 1.00 101.82 313 SER A CA 1
ATOM 5396 C C . SER B 1 313 ? 143.509 117.995 154.083 1.00 104.29 313 SER A C 1
ATOM 5397 O O . SER B 1 313 ? 144.138 117.127 154.698 1.00 109.18 313 SER A O 1
ATOM 5400 N N . GLY B 1 314 ? 142.441 117.704 153.340 1.00 107.70 314 GLY A N 1
ATOM 5401 C CA . GLY B 1 314 ? 142.008 116.324 153.203 1.00 107.75 314 GLY A CA 1
ATOM 5402 C C . GLY B 1 314 ? 143.064 115.444 152.565 1.00 110.38 314 GLY A C 1
ATOM 5403 O O . GLY B 1 314 ? 143.271 114.303 152.983 1.00 113.23 314 GLY A O 1
ATOM 5404 N N . CYS B 1 315 ? 143.745 115.959 151.539 1.00 113.15 315 CYS A N 1
ATOM 5405 C CA . CYS B 1 315 ? 144.799 115.185 150.894 1.00 110.73 315 CYS A CA 1
ATOM 5406 C C . CYS B 1 315 ? 145.932 114.887 151.865 1.00 114.17 315 CYS A C 1
ATOM 5407 O O . CYS B 1 315 ? 146.458 113.768 151.894 1.00 113.45 315 CYS A O 1
ATOM 5409 N N . LEU B 1 316 ? 146.325 115.877 152.668 1.00 114.74 316 LEU A N 1
ATOM 5410 C CA . LEU B 1 316 ? 147.406 115.667 153.625 1.00 108.66 316 LEU A CA 1
ATOM 5411 C C . LEU B 1 316 ? 147.045 114.579 154.626 1.00 110.47 316 LEU A C 1
ATOM 5412 O O . LEU B 1 316 ? 147.841 113.671 154.889 1.00 114.77 316 LEU A O 1
ATOM 5417 N N . LYS B 1 317 ? 145.842 114.652 155.198 1.00 109.29 317 LYS A N 1
ATOM 5418 C CA . LYS B 1 317 ? 145.418 113.623 156.141 1.00 109.37 317 LYS A CA 1
ATOM 5419 C C . LYS B 1 317 ? 145.349 112.262 155.465 1.00 111.22 317 LYS A C 1
ATOM 5420 O O . LYS B 1 317 ? 145.800 111.257 156.027 1.00 116.73 317 LYS A O 1
ATOM 5426 N N . GLU B 1 318 ? 144.788 112.209 154.257 1.00 108.19 318 GLU A N 1
ATOM 5427 C CA . GLU B 1 318 ? 144.728 110.946 153.530 1.00 106.68 318 GLU A CA 1
ATOM 5428 C C . GLU B 1 318 ? 146.124 110.462 153.162 1.00 105.88 318 GLU A C 1
ATOM 5429 O O . GLU B 1 318 ? 146.411 109.261 153.229 1.00 105.52 318 GLU A O 1
ATOM 5435 N N . CYS B 1 319 ? 147.004 111.382 152.764 1.00 103.77 319 CYS A N 1
ATOM 5436 C CA . CYS B 1 319 ? 148.365 110.997 152.409 1.00 107.76 319 CYS A CA 1
ATOM 5437 C C . CYS B 1 319 ? 149.095 110.398 153.604 1.00 110.13 319 CYS A C 1
ATOM 5438 O O . CYS B 1 319 ? 149.716 109.335 153.499 1.00 109.48 319 CYS A O 1
ATOM 5441 N N . LYS B 1 320 ? 149.026 111.068 154.756 1.00 106.54 320 LYS A N 1
ATOM 5442 C CA . LYS B 1 320 ? 149.707 110.562 155.942 1.00 96.65 320 LYS A CA 1
ATOM 5443 C C . LYS B 1 320 ? 149.137 109.218 156.371 1.00 100.76 320 LYS A C 1
ATOM 5444 O O . LYS B 1 320 ? 149.887 108.302 156.726 1.00 105.57 320 LYS A O 1
ATOM 5450 N N . ALA B 1 321 ? 147.812 109.078 156.339 1.00 102.56 321 ALA A N 1
ATOM 5451 C CA . ALA B 1 321 ? 147.194 107.836 156.788 1.00 101.70 321 ALA A CA 1
ATOM 5452 C C . ALA B 1 321 ? 147.666 106.655 155.954 1.00 105.47 321 ALA A C 1
ATOM 5453 O O . ALA B 1 321 ? 147.904 105.565 156.486 1.00 105.51 321 ALA A O 1
ATOM 5455 N N . GLN B 1 322 ? 147.803 106.849 154.641 1.00 112.19 322 GLN A N 1
ATOM 5456 C CA . GLN B 1 322 ? 148.244 105.760 153.778 1.00 109.13 322 GLN A CA 1
ATOM 5457 C C . GLN B 1 322 ? 149.633 105.279 154.171 1.00 107.29 322 GLN A C 1
ATOM 5458 O O . GLN B 1 322 ? 149.869 104.074 154.309 1.00 107.18 322 GLN A O 1
ATOM 5464 N N . HIS B 1 323 ? 150.565 106.211 154.375 1.00 102.83 323 HIS A N 1
ATOM 5465 C CA . HIS B 1 323 ? 151.930 105.824 154.713 1.00 103.02 323 HIS A CA 1
ATOM 5466 C C . HIS B 1 323 ? 151.979 105.077 156.038 1.00 103.94 323 HIS A C 1
ATOM 5467 O O . HIS B 1 323 ? 152.678 104.066 156.164 1.00 104.35 323 HIS A O 1
ATOM 5474 N N . ILE B 1 324 ? 151.239 105.558 157.038 1.00 103.87 324 ILE A N 1
ATOM 5475 C CA . ILE B 1 324 ? 151.252 104.908 158.345 1.00 98.40 324 ILE A CA 1
ATOM 5476 C C . ILE B 1 324 ? 150.696 103.496 158.237 1.00 102.27 324 ILE A C 1
ATOM 5477 O O . ILE B 1 324 ? 151.143 102.581 158.939 1.00 107.11 324 ILE A O 1
ATOM 5482 N N . LYS B 1 325 ? 149.707 103.294 157.365 1.00 93.82 325 LYS A N 1
ATOM 5483 C CA . LYS B 1 325 ? 149.152 101.959 157.186 1.00 95.36 325 LYS A CA 1
ATOM 5484 C C . LYS B 1 325 ? 150.127 101.032 156.472 1.00 104.33 325 LYS A C 1
ATOM 5485 O O . LYS B 1 325 ? 149.996 99.807 156.569 1.00 101.73 325 LYS A O 1
ATOM 5491 N N . LYS B 1 326 ? 151.101 101.585 155.746 1.00 107.69 326 LYS A N 1
ATOM 5492 C CA . LYS B 1 326 ? 152.101 100.744 155.095 1.00 103.21 326 LYS A CA 1
ATOM 5493 C C . LYS B 1 326 ? 153.133 100.256 156.103 1.00 101.36 326 LYS A C 1
ATOM 5494 O O . LYS B 1 326 ? 153.309 99.048 156.298 1.00 96.86 326 LYS A O 1
ATOM 5500 N N . GLN B 1 327 ? 153.829 101.189 156.754 1.00 106.25 327 GLN A N 1
ATOM 5501 C CA . GLN B 1 327 ? 154.858 100.809 157.715 1.00 103.93 327 GLN A CA 1
ATOM 5502 C C . GLN B 1 327 ? 154.269 100.042 158.891 1.00 107.28 327 GLN A C 1
ATOM 5503 O O . GLN B 1 327 ? 154.861 99.058 159.346 1.00 103.73 327 GLN A O 1
ATOM 5509 N N . CYS B 1 328 ? 153.115 100.475 159.393 1.00 112.47 328 CYS A N 1
ATOM 5510 C CA . CYS B 1 328 ? 152.415 99.797 160.472 1.00 108.14 328 CYS A CA 1
ATOM 5511 C C . CYS B 1 328 ? 151.052 99.346 159.968 1.00 110.00 328 CYS A C 1
ATOM 5512 O O . CYS B 1 328 ? 150.474 99.946 159.059 1.00 112.26 328 CYS A O 1
ATOM 5514 N N . GLY B 1 329 ? 150.536 98.282 160.572 1.00 108.41 329 GLY A N 1
ATOM 5515 C CA . GLY B 1 329 ? 149.295 97.692 160.119 1.00 110.49 329 GLY A CA 1
ATOM 5516 C C . GLY B 1 329 ? 148.032 98.375 160.586 1.00 114.92 329 GLY A C 1
ATOM 5517 O O . GLY B 1 329 ? 146.937 97.910 160.260 1.00 112.80 329 GLY A O 1
ATOM 5518 N N . CYS B 1 330 ? 148.142 99.467 161.339 1.00 118.98 330 CYS A N 1
ATOM 5519 C CA . CYS B 1 330 ? 146.980 100.145 161.895 1.00 113.25 330 CYS A CA 1
ATOM 5520 C C . CYS B 1 330 ? 147.123 101.645 161.690 1.00 107.37 330 CYS A C 1
ATOM 5521 O O . CYS B 1 330 ? 148.224 102.165 161.503 1.00 114.85 330 CYS A O 1
ATOM 5524 N N . VAL B 1 331 ? 145.989 102.336 161.735 1.00 93.55 331 VAL A N 1
ATOM 5525 C CA . VAL B 1 331 ? 145.952 103.784 161.544 1.00 97.42 331 VAL A CA 1
ATOM 5526 C C . VAL B 1 331 ? 145.526 104.442 162.852 1.00 106.35 331 VAL A C 1
ATOM 5527 O O . VAL B 1 331 ? 144.650 103.914 163.550 1.00 110.20 331 VAL A O 1
ATOM 5531 N N . PRO B 1 332 ? 146.104 105.583 163.227 1.00 94.10 332 PRO A N 1
ATOM 5532 C CA . PRO B 1 332 ? 145.670 106.255 164.457 1.00 94.47 332 PRO A CA 1
ATOM 5533 C C . PRO B 1 332 ? 144.215 106.694 164.373 1.00 96.57 332 PRO A C 1
ATOM 5534 O O . PRO B 1 332 ? 143.701 107.015 163.301 1.00 102.76 332 PRO A O 1
ATOM 5538 N N . PHE B 1 333 ? 143.550 106.713 165.531 1.00 88.74 333 PHE A N 1
ATOM 5539 C CA . PHE B 1 333 ? 142.138 107.074 165.568 1.00 86.15 333 PHE A CA 1
ATOM 5540 C C . PHE B 1 333 ? 141.898 108.551 165.294 1.00 83.41 333 PHE A C 1
ATOM 5541 O O . PHE B 1 333 ? 140.739 108.950 165.139 1.00 84.36 333 PHE A O 1
ATOM 5549 N N . LEU B 1 334 ? 142.945 109.369 165.240 1.00 83.18 334 LEU A N 1
ATOM 5550 C CA . LEU B 1 334 ? 142.799 110.761 164.838 1.00 90.72 334 LEU A CA 1
ATOM 5551 C C . LEU B 1 334 ? 142.703 110.922 163.328 1.00 90.12 334 LEU A C 1
ATOM 5552 O O . LEU B 1 334 ? 142.489 112.040 162.851 1.00 88.30 334 LEU A O 1
ATOM 5557 N N . LEU B 1 335 ? 142.863 109.834 162.572 1.00 97.00 335 LEU A N 1
ATOM 5558 C CA . LEU B 1 335 ? 142.608 109.791 161.135 1.00 96.83 335 LEU A CA 1
ATOM 5559 C C . LEU B 1 335 ? 141.495 108.764 160.951 1.00 100.20 335 LEU A C 1
ATOM 5560 O O . LEU B 1 335 ? 141.763 107.571 160.741 1.00 96.53 335 LEU A O 1
ATOM 5565 N N . PRO B 1 336 ? 140.231 109.191 161.027 1.00 121.39 336 PRO A N 1
ATOM 5566 C CA . PRO B 1 336 ? 139.163 108.229 161.363 1.00 124.91 336 PRO A CA 1
ATOM 5567 C C . PRO B 1 336 ? 138.956 107.115 160.350 1.00 125.52 336 PRO A C 1
ATOM 5568 O O . PRO B 1 336 ? 139.033 105.933 160.709 1.00 128.97 336 PRO A O 1
ATOM 5572 N N . GLY B 1 337 ? 138.698 107.453 159.092 1.00 124.10 337 GLY A N 1
ATOM 5573 C CA . GLY B 1 337 ? 138.057 106.525 158.171 1.00 127.46 337 GLY A CA 1
ATOM 5574 C C . GLY B 1 337 ? 139.027 105.640 157.399 1.00 129.49 337 GLY A C 1
ATOM 5575 O O . GLY B 1 337 ? 138.584 104.892 156.522 1.00 135.04 337 GLY A O 1
ATOM 5576 N N . TYR B 1 338 ? 140.323 105.693 157.691 1.00 113.89 338 TYR A N 1
ATOM 5577 C CA . TYR B 1 338 ? 141.319 105.048 156.847 1.00 110.24 338 TYR A CA 1
ATOM 5578 C C . TYR B 1 338 ? 141.728 103.659 157.320 1.00 112.68 338 TYR A C 1
ATOM 5579 O O . TYR B 1 338 ? 142.639 103.071 156.728 1.00 115.94 338 TYR A O 1
ATOM 5588 N N . GLY B 1 339 ? 141.096 103.113 158.347 1.00 115.37 339 GLY A N 1
ATOM 5589 C CA . GLY B 1 339 ? 141.364 101.742 158.730 1.00 114.55 339 GLY A CA 1
ATOM 5590 C C . GLY B 1 339 ? 141.198 101.539 160.224 1.00 119.42 339 GLY A C 1
ATOM 5591 O O . GLY B 1 339 ? 140.447 102.250 160.883 1.00 119.26 339 GLY A O 1
ATOM 5592 N N . ILE B 1 340 ? 141.929 100.545 160.728 1.00 119.02 340 ILE A N 1
ATOM 5593 C CA . ILE B 1 340 ? 141.792 100.090 162.107 1.00 114.36 340 ILE A CA 1
ATOM 5594 C C . ILE B 1 340 ? 142.606 100.986 163.029 1.00 116.59 340 ILE A C 1
ATOM 5595 O O . ILE B 1 340 ? 143.527 101.690 162.601 1.00 120.02 340 ILE A O 1
ATOM 5600 N N . GLU B 1 341 ? 142.262 100.958 164.314 1.00 109.78 341 GLU A N 1
ATOM 5601 C CA . GLU B 1 341 ? 142.973 101.741 165.313 1.00 108.49 341 GLU A CA 1
ATOM 5602 C C . GLU B 1 341 ? 144.196 100.984 165.814 1.00 107.71 341 GLU A C 1
ATOM 5603 O O . GLU B 1 341 ? 144.143 99.775 166.056 1.00 99.07 341 GLU A O 1
ATOM 5609 N N . CYS B 1 342 ? 145.299 101.709 165.974 1.00 112.71 342 CYS A N 1
ATOM 5610 C CA . CYS B 1 342 ? 146.541 101.118 166.445 1.00 108.41 342 CYS A CA 1
ATOM 5611 C C . CYS B 1 342 ? 146.527 100.971 167.961 1.00 106.26 342 CYS A C 1
ATOM 5612 O O . CYS B 1 342 ? 145.841 101.707 168.673 1.00 112.08 342 CYS A O 1
ATOM 5614 N N . ASP B 1 343 ? 147.297 100.003 168.450 1.00 98.96 343 ASP A N 1
ATOM 5615 C CA . ASP B 1 343 ? 147.431 99.811 169.883 1.00 98.11 343 ASP A CA 1
ATOM 5616 C C . ASP B 1 343 ? 148.224 100.963 170.493 1.00 101.42 343 ASP A C 1
ATOM 5617 O O . ASP B 1 343 ? 148.836 101.774 169.794 1.00 105.23 343 ASP A O 1
ATOM 5622 N N . LEU B 1 344 ? 148.204 101.035 171.823 1.00 97.18 344 LEU A N 1
ATOM 5623 C CA . LEU B 1 344 ? 148.962 102.074 172.508 1.00 95.47 344 LEU A CA 1
ATOM 5624 C C . LEU B 1 344 ? 150.455 101.912 172.261 1.00 88.67 344 LEU A C 1
ATOM 5625 O O . LEU B 1 344 ? 151.164 102.894 172.021 1.00 88.01 344 LEU A O 1
ATOM 5630 N N . GLN B 1 345 ? 150.948 100.675 172.313 1.00 93.91 345 GLN A N 1
ATOM 5631 C CA . GLN B 1 345 ? 152.379 100.442 172.155 1.00 93.73 345 GLN A CA 1
ATOM 5632 C C . GLN B 1 345 ? 152.855 100.814 170.756 1.00 96.46 345 GLN A C 1
ATOM 5633 O O . GLN B 1 345 ? 153.942 101.380 170.597 1.00 94.42 345 GLN A O 1
ATOM 5639 N N . LYS B 1 346 ? 152.060 100.507 169.729 1.00 94.35 346 LYS A N 1
ATOM 5640 C CA . LYS B 1 346 ? 152.486 100.780 168.361 1.00 82.99 346 LYS A CA 1
ATOM 5641 C C . LYS B 1 346 ? 152.664 102.265 168.092 1.00 84.53 346 LYS A C 1
ATOM 5642 O O . LYS B 1 346 ? 153.330 102.628 167.118 1.00 100.65 346 LYS A O 1
ATOM 5648 N N . TYR B 1 347 ? 152.081 103.135 168.915 1.00 79.43 347 TYR A N 1
ATOM 5649 C CA . TYR B 1 347 ? 152.342 104.562 168.762 1.00 78.33 347 TYR A CA 1
ATOM 5650 C C . TYR B 1 347 ? 153.807 104.877 169.026 1.00 83.19 347 TYR A C 1
ATOM 5651 O O . TYR B 1 347 ? 154.416 105.687 168.317 1.00 86.79 347 TYR A O 1
ATOM 5660 N N . PHE B 1 348 ? 154.390 104.250 170.048 1.00 90.97 348 PHE A N 1
ATOM 5661 C CA . PHE B 1 348 ? 155.787 104.508 170.374 1.00 93.83 348 PHE A CA 1
ATOM 5662 C C . PHE B 1 348 ? 156.725 103.796 169.409 1.00 91.18 348 PHE A C 1
ATOM 5663 O O . PHE B 1 348 ? 157.786 104.326 169.061 1.00 92.02 348 PHE A O 1
ATOM 5671 N N . SER B 1 349 ? 156.351 102.597 168.965 1.00 94.28 349 SER A N 1
ATOM 5672 C CA . SER B 1 349 ? 157.266 101.773 168.185 1.00 96.77 349 SER A CA 1
ATOM 5673 C C . SER B 1 349 ? 157.143 102.046 166.690 1.00 101.70 349 SER A C 1
ATOM 5674 O O . SER B 1 349 ? 158.152 102.237 166.004 1.00 105.11 349 SER A O 1
ATOM 5677 N N . CYS B 1 350 ? 155.920 102.065 166.167 1.00 88.14 350 CYS A N 1
ATOM 5678 C CA . CYS B 1 350 ? 155.690 102.126 164.730 1.00 73.68 350 CYS A CA 1
ATOM 5679 C C . CYS B 1 350 ? 155.291 103.509 164.239 1.00 81.19 350 CYS A C 1
ATOM 5680 O O . CYS B 1 350 ? 155.918 104.040 163.320 1.00 95.17 350 CYS A O 1
ATOM 5682 N N . VAL B 1 351 ? 154.255 104.112 164.822 1.00 83.24 351 VAL A N 1
ATOM 5683 C CA . VAL B 1 351 ? 153.715 105.346 164.260 1.00 77.49 351 VAL A CA 1
ATOM 5684 C C . VAL B 1 351 ? 154.684 106.505 164.457 1.00 81.89 351 VAL A C 1
ATOM 5685 O O . VAL B 1 351 ? 154.896 107.313 163.546 1.00 94.74 351 VAL A O 1
ATOM 5689 N N . SER B 1 352 ? 155.275 106.622 165.645 1.00 90.63 352 SER A N 1
ATOM 5690 C CA . SER B 1 352 ? 156.101 107.793 165.933 1.00 94.31 352 SER A CA 1
ATOM 5691 C C . SER B 1 352 ? 157.319 107.888 165.026 1.00 99.16 352 SER A C 1
ATOM 5692 O O . SER B 1 352 ? 157.540 108.962 164.439 1.00 100.47 352 SER A O 1
ATOM 5695 N N . PRO B 1 353 ? 158.141 106.848 164.860 1.00 98.29 353 PRO A N 1
ATOM 5696 C CA . PRO B 1 353 ? 159.285 106.979 163.943 1.00 97.13 353 PRO A CA 1
ATOM 5697 C C . PRO B 1 353 ? 158.875 107.293 162.517 1.00 95.79 353 PRO A C 1
ATOM 5698 O O . PRO B 1 353 ? 159.569 108.054 161.832 1.00 96.53 353 PRO A O 1
ATOM 5702 N N . VAL B 1 354 ? 157.761 106.730 162.050 1.00 94.69 354 VAL A N 1
ATOM 5703 C CA . VAL B 1 354 ? 157.345 106.934 160.668 1.00 90.44 354 VAL A CA 1
ATOM 5704 C C . VAL B 1 354 ? 157.035 108.402 160.414 1.00 95.55 354 VAL A C 1
ATOM 5705 O O . VAL B 1 354 ? 157.407 108.957 159.374 1.00 116.19 354 VAL A O 1
ATOM 5709 N N . LEU B 1 355 ? 156.348 109.054 161.352 1.00 96.13 355 LEU A N 1
ATOM 5710 C CA . LEU B 1 355 ? 156.004 110.458 161.160 1.00 98.63 355 LEU A CA 1
ATOM 5711 C C . LEU B 1 355 ? 157.255 111.309 160.997 1.00 103.37 355 LEU A C 1
ATOM 5712 O O . LEU B 1 355 ? 157.287 112.226 160.169 1.00 108.13 355 LEU A O 1
ATOM 5717 N N . ASP B 1 356 ? 158.296 111.025 161.781 1.00 115.24 356 ASP A N 1
ATOM 5718 C CA . ASP B 1 356 ? 159.563 111.721 161.589 1.00 119.22 356 ASP A CA 1
ATOM 5719 C C . ASP B 1 356 ? 160.128 111.446 160.203 1.00 116.77 356 ASP A C 1
ATOM 5720 O O . ASP B 1 356 ? 160.619 112.359 159.529 1.00 116.15 356 ASP A O 1
ATOM 5725 N N . HIS B 1 357 ? 160.061 110.190 159.758 1.00 119.82 357 HIS A N 1
ATOM 5726 C CA . HIS B 1 357 ? 160.573 109.845 158.437 1.00 118.18 357 HIS A CA 1
ATOM 5727 C C . HIS B 1 357 ? 159.805 110.570 157.339 1.00 116.72 357 HIS A C 1
ATOM 5728 O O . HIS B 1 357 ? 160.403 111.070 156.379 1.00 123.49 357 HIS A O 1
ATOM 5735 N N . ILE B 1 358 ? 158.478 110.637 157.460 1.00 106.79 358 ILE A N 1
ATOM 5736 C CA . ILE B 1 358 ? 157.673 111.305 156.441 1.00 103.14 358 ILE A CA 1
ATOM 5737 C C . ILE B 1 358 ? 158.062 112.774 156.344 1.00 105.63 358 ILE A C 1
ATOM 5738 O O . ILE B 1 358 ? 158.242 113.318 155.248 1.00 113.16 358 ILE A O 1
ATOM 5743 N N . GLU B 1 359 ? 158.191 113.440 157.492 1.00 125.69 359 GLU A N 1
ATOM 5744 C CA . GLU B 1 359 ? 158.629 114.831 157.491 1.00 127.93 359 GLU A CA 1
ATOM 5745 C C . GLU B 1 359 ? 160.060 114.965 156.992 1.00 127.51 359 GLU A C 1
ATOM 5746 O O . GLU B 1 359 ? 160.370 115.895 156.240 1.00 127.54 359 GLU A O 1
ATOM 5752 N N . PHE B 1 360 ? 160.942 114.051 157.401 1.00 131.67 360 PHE A N 1
ATOM 5753 C CA . PHE B 1 360 ? 162.344 114.145 157.010 1.00 131.84 360 PHE A CA 1
ATOM 5754 C C . PHE B 1 360 ? 162.508 114.028 155.500 1.00 130.04 360 PHE A C 1
ATOM 5755 O O . PHE B 1 360 ? 163.291 114.770 154.897 1.00 129.24 360 PHE A O 1
ATOM 5763 N N . LYS B 1 361 ? 161.780 113.109 154.873 1.00 125.31 361 LYS A N 1
ATOM 5764 C CA . LYS B 1 361 ? 161.879 112.889 153.438 1.00 123.80 361 LYS A CA 1
ATOM 5765 C C . LYS B 1 361 ? 160.936 113.774 152.634 1.00 124.57 361 LYS A C 1
ATOM 5766 O O . LYS B 1 361 ? 160.977 113.735 151.400 1.00 123.06 361 LYS A O 1
ATOM 5772 N N . ASP B 1 362 ? 160.094 114.566 153.295 1.00 133.90 362 ASP A N 1
ATOM 5773 C CA . ASP B 1 362 ? 159.160 115.457 152.612 1.00 133.88 362 ASP A CA 1
ATOM 5774 C C . ASP B 1 362 ? 158.286 114.678 151.632 1.00 132.63 362 ASP A C 1
ATOM 5775 O O . ASP B 1 362 ? 158.254 114.951 150.431 1.00 135.25 362 ASP A O 1
ATOM 5780 N N . LEU B 1 363 ? 157.569 113.690 152.161 1.00 118.51 363 LEU A N 1
ATOM 5781 C CA . LEU B 1 363 ? 156.699 112.850 151.349 1.00 117.54 363 LEU A CA 1
ATOM 5782 C C . LEU B 1 363 ? 155.280 113.390 151.245 1.00 119.50 363 LEU A C 1
ATOM 5783 O O . LEU B 1 363 ? 154.441 112.750 150.602 1.00 121.04 363 LEU A O 1
ATOM 5788 N N . CYS B 1 364 ? 154.988 114.538 151.851 1.00 114.85 364 CYS A N 1
ATOM 5789 C CA . CYS B 1 364 ? 153.645 115.110 151.878 1.00 115.47 364 CYS A CA 1
ATOM 5790 C C . CYS B 1 364 ? 153.690 116.590 151.524 1.00 116.00 364 CYS A C 1
ATOM 5791 O O . CYS B 1 364 ? 153.120 117.439 152.211 1.00 118.57 364 CYS A O 1
ATOM 5793 N N . THR B 1 365 ? 154.377 116.918 150.433 1.00 123.67 365 THR A N 1
ATOM 5794 C CA . THR B 1 365 ? 154.450 118.302 149.991 1.00 121.70 365 THR A CA 1
ATOM 5795 C C . THR B 1 365 ? 153.064 118.809 149.609 1.00 120.00 365 THR A C 1
ATOM 5796 O O . THR B 1 365 ? 152.178 118.038 149.233 1.00 123.52 365 THR A O 1
ATOM 5800 N N . VAL B 1 366 ? 152.879 120.126 149.712 1.00 119.00 366 VAL A N 1
ATOM 5801 C CA . VAL B 1 366 ? 151.611 120.775 149.400 1.00 124.77 366 VAL A CA 1
ATOM 5802 C C . VAL B 1 366 ? 151.889 122.011 148.555 1.00 122.87 366 VAL A C 1
ATOM 5803 O O . VAL B 1 366 ? 153.020 122.489 148.461 1.00 124.46 366 VAL A O 1
ATOM 5807 N N . GLY B 1 367 ? 150.829 122.529 147.937 1.00 115.24 367 GLY A N 1
ATOM 5808 C CA . GLY B 1 367 ? 150.923 123.755 147.170 1.00 120.61 367 GLY A CA 1
ATOM 5809 C C . GLY B 1 367 ? 150.932 123.545 145.671 1.00 122.87 367 GLY A C 1
ATOM 5810 O O . GLY B 1 367 ? 149.887 123.285 145.067 1.00 123.51 367 GLY A O 1
ATOM 5811 N N . THR B 1 368 ? 152.108 123.663 145.061 1.00 123.16 368 THR A N 1
ATOM 5812 C CA . THR B 1 368 ? 152.224 123.585 143.613 1.00 121.48 368 THR A CA 1
ATOM 5813 C C . THR B 1 368 ? 151.598 122.297 143.084 1.00 125.74 368 THR A C 1
ATOM 5814 O O . THR B 1 368 ? 151.405 121.320 143.812 1.00 126.54 368 THR A O 1
ATOM 5816 N N . HIS B 1 369 ? 151.276 122.309 141.787 1.00 123.24 369 HIS A N 1
ATOM 5817 C CA . HIS B 1 369 ? 150.715 121.119 141.157 1.00 120.25 369 HIS A CA 1
ATOM 5818 C C . HIS B 1 369 ? 151.643 119.923 141.309 1.00 121.37 369 HIS A C 1
ATOM 5819 O O . HIS B 1 369 ? 151.183 118.776 141.322 1.00 118.11 369 HIS A O 1
ATOM 5821 N N . ASN B 1 370 ? 152.948 120.171 141.422 1.00 134.73 370 ASN A N 1
ATOM 5822 C CA . ASN B 1 370 ? 153.892 119.094 141.691 1.00 133.50 370 ASN A CA 1
ATOM 5823 C C . ASN B 1 370 ? 153.569 118.405 143.008 1.00 132.49 370 ASN A C 1
ATOM 5824 O O . ASN B 1 370 ? 153.797 117.200 143.165 1.00 130.65 370 ASN A O 1
ATOM 5829 N N . SER B 1 371 ? 153.037 119.159 143.966 1.00 127.01 371 SER A N 1
ATOM 5830 C CA . SER B 1 371 ? 152.845 118.655 145.315 1.00 125.31 371 SER A CA 1
ATOM 5831 C C . SER B 1 371 ? 151.866 117.487 145.329 1.00 124.58 371 SER A C 1
ATOM 5832 O O . SER B 1 371 ? 150.964 117.381 144.494 1.00 125.43 371 SER A O 1
ATOM 5835 N N . SER B 1 372 ? 152.058 116.596 146.303 1.00 121.14 372 SER A N 1
ATOM 5836 C CA . SER B 1 372 ? 151.138 115.482 146.484 1.00 124.72 372 SER A CA 1
ATOM 5837 C C . SER B 1 372 ? 149.730 115.949 146.821 1.00 124.89 372 SER A C 1
ATOM 5838 O O . SER B 1 372 ? 148.773 115.200 146.599 1.00 124.91 372 SER A O 1
ATOM 5841 N N . CYS B 1 373 ? 149.581 117.163 147.349 1.00 115.02 373 CYS A N 1
ATOM 5842 C CA . CYS B 1 373 ? 148.282 117.727 147.713 1.00 112.24 373 CYS A CA 1
ATOM 5843 C C . CYS B 1 373 ? 148.168 119.105 147.077 1.00 114.69 373 CYS A C 1
ATOM 5844 O O . CYS B 1 373 ? 148.356 120.129 147.747 1.00 114.45 373 CYS A O 1
ATOM 5846 N N . PRO B 1 374 ? 147.862 119.171 145.782 1.00 114.46 374 PRO A N 1
ATOM 5847 C CA . PRO B 1 374 ? 147.808 120.468 145.099 1.00 111.20 374 PRO A CA 1
ATOM 5848 C C . PRO B 1 374 ? 146.729 121.366 145.682 1.00 110.52 374 PRO A C 1
ATOM 5849 O O . PRO B 1 374 ? 145.883 120.951 146.476 1.00 112.38 374 PRO A O 1
ATOM 5853 N N . VAL B 1 375 ? 146.773 122.635 145.271 1.00 110.14 375 VAL A N 1
ATOM 5854 C CA . VAL B 1 375 ? 145.760 123.588 145.703 1.00 108.04 375 VAL A CA 1
ATOM 5855 C C . VAL B 1 375 ? 144.401 123.153 145.179 1.00 112.58 375 VAL A C 1
ATOM 5856 O O . VAL B 1 375 ? 144.279 122.627 144.066 1.00 114.51 375 VAL A O 1
ATOM 5860 N N . SER B 1 376 ? 143.368 123.369 145.986 1.00 121.62 376 SER A N 1
ATOM 5861 C CA . SER B 1 376 ? 142.020 123.005 145.581 1.00 121.03 376 SER A CA 1
ATOM 5862 C C . SER B 1 376 ? 141.532 123.922 144.466 1.00 123.40 376 SER A C 1
ATOM 5863 O O . SER B 1 376 ? 141.955 125.074 144.347 1.00 119.76 376 SER A O 1
ATOM 5866 N N . CYS B 1 377 ? 140.628 123.394 143.639 1.00 125.68 377 CYS A N 1
ATOM 5867 C CA . CYS B 1 377 ? 140.068 124.197 142.559 1.00 121.46 377 CYS A CA 1
ATOM 5868 C C . CYS B 1 377 ? 139.328 125.408 143.109 1.00 122.52 377 CYS A C 1
ATOM 5869 O O . CYS B 1 377 ? 139.463 126.519 142.584 1.00 121.49 377 CYS A O 1
ATOM 5871 N N . GLU B 1 378 ? 138.547 125.214 144.168 1.00 132.27 378 GLU A N 1
ATOM 5872 C CA . GLU B 1 378 ? 137.763 126.273 144.788 1.00 131.39 378 GLU A CA 1
ATOM 5873 C C . GLU B 1 378 ? 138.120 126.334 146.265 1.00 129.50 378 GLU A C 1
ATOM 5874 O O . GLU B 1 378 ? 138.024 125.324 146.971 1.00 125.51 378 GLU A O 1
ATOM 5880 N N . GLU B 1 379 ? 138.524 127.512 146.729 1.00 124.21 379 GLU A N 1
ATOM 5881 C CA . GLU B 1 379 ? 138.904 127.730 148.118 1.00 122.41 379 GLU A CA 1
ATOM 5882 C C . GLU B 1 379 ? 137.893 128.656 148.776 1.00 119.28 379 GLU A C 1
ATOM 5883 O O . GLU B 1 379 ? 137.591 129.728 148.243 1.00 120.54 379 GLU A O 1
ATOM 5889 N N . ILE B 1 380 ? 137.377 128.242 149.929 1.00 107.87 380 ILE A N 1
ATOM 5890 C CA . ILE B 1 380 ? 136.432 129.035 150.707 1.00 109.54 380 ILE A CA 1
ATOM 5891 C C . ILE B 1 380 ? 137.111 129.404 152.017 1.00 110.05 380 ILE A C 1
ATOM 5892 O O . ILE B 1 380 ? 137.572 128.526 152.756 1.00 113.51 380 ILE A O 1
ATOM 5897 N N . GLU B 1 381 ? 137.166 130.700 152.304 1.00 114.84 381 GLU A N 1
ATOM 5898 C CA . GLU B 1 381 ? 137.835 131.219 153.484 1.00 110.96 381 GLU A CA 1
ATOM 5899 C C . GLU B 1 381 ? 136.897 132.173 154.206 1.00 113.75 381 GLU A C 1
ATOM 5900 O O . GLU B 1 381 ? 136.034 132.802 153.589 1.00 120.41 381 GLU A O 1
ATOM 5906 N N . TYR B 1 382 ? 137.073 132.276 155.521 1.00 93.04 382 TYR A N 1
ATOM 5907 C CA . TYR B 1 382 ? 136.224 133.105 156.374 1.00 93.48 382 TYR A CA 1
ATOM 5908 C C . TYR B 1 382 ? 137.100 134.028 157.211 1.00 95.08 382 TYR A C 1
ATOM 5909 O O . TYR B 1 382 ? 137.285 133.808 158.413 1.00 98.56 382 TYR A O 1
ATOM 5918 N N . PRO B 1 383 ? 137.658 135.073 156.604 1.00 93.64 383 PRO A N 1
ATOM 5919 C CA . PRO B 1 383 ? 138.434 136.040 157.388 1.00 96.68 383 PRO A CA 1
ATOM 5920 C C . PRO B 1 383 ? 137.583 136.654 158.488 1.00 97.38 383 PRO A C 1
ATOM 5921 O O . PRO B 1 383 ? 136.393 136.913 158.305 1.00 100.75 383 PRO A O 1
ATOM 5925 N N . ALA B 1 384 ? 138.206 136.888 159.639 1.00 85.64 384 ALA A N 1
ATOM 5926 C CA . ALA B 1 384 ? 137.500 137.350 160.822 1.00 86.01 384 ALA A CA 1
ATOM 5927 C C . ALA B 1 384 ? 138.240 138.513 161.464 1.00 86.22 384 ALA A C 1
ATOM 5928 O O . ALA B 1 384 ? 139.471 138.582 161.437 1.00 91.76 384 ALA A O 1
ATOM 5930 N N . THR B 1 385 ? 137.468 139.426 162.045 1.00 80.27 385 THR A N 1
ATOM 5931 C CA . THR B 1 385 ? 137.983 140.516 162.858 1.00 86.31 385 THR A CA 1
ATOM 5932 C C . THR B 1 385 ? 137.306 140.458 164.218 1.00 83.38 385 THR A C 1
ATOM 5933 O O . THR B 1 385 ? 136.099 140.216 164.306 1.00 87.94 385 THR A O 1
ATOM 5937 N N . ILE B 1 386 ? 138.078 140.681 165.276 1.00 69.08 386 ILE A N 1
ATOM 5938 C CA . ILE B 1 386 ? 137.625 140.437 166.638 1.00 68.30 386 ILE A CA 1
ATOM 5939 C C . ILE B 1 386 ? 137.767 141.711 167.455 1.00 72.64 386 ILE A C 1
ATOM 5940 O O . ILE B 1 386 ? 138.787 142.404 167.377 1.00 72.55 386 ILE A O 1
ATOM 5945 N N . SER B 1 387 ? 136.734 142.013 168.238 1.00 77.38 387 SER A N 1
ATOM 5946 C CA . SER B 1 387 ? 136.746 143.105 169.196 1.00 71.07 387 SER A CA 1
ATOM 5947 C C . SER B 1 387 ? 136.278 142.563 170.538 1.00 74.14 387 SER A C 1
ATOM 5948 O O . SER B 1 387 ? 135.578 141.552 170.604 1.00 90.35 387 SER A O 1
ATOM 5951 N N . TYR B 1 388 ? 136.667 143.241 171.613 1.00 65.89 388 TYR A N 1
ATOM 5952 C CA . TYR B 1 388 ? 136.444 142.730 172.956 1.00 68.84 388 TYR A CA 1
ATOM 5953 C C . TYR B 1 388 ? 135.802 143.784 173.843 1.00 73.97 388 TYR A C 1
ATOM 5954 O O . TYR B 1 388 ? 136.050 144.982 173.698 1.00 80.66 388 TYR A O 1
ATOM 5963 N N . SER B 1 389 ? 134.963 143.312 174.763 1.00 68.30 389 SER A N 1
ATOM 5964 C CA . SER B 1 389 ? 134.398 144.130 175.824 1.00 64.33 389 SER A CA 1
ATOM 5965 C C . SER B 1 389 ? 134.483 143.355 177.127 1.00 74.00 389 SER A C 1
ATOM 5966 O O . SER B 1 389 ? 134.433 142.123 177.133 1.00 99.01 389 SER A O 1
ATOM 5969 N N . SER B 1 390 ? 134.613 144.079 178.233 1.00 70.94 390 SER A N 1
ATOM 5970 C CA . SER B 1 390 ? 134.595 143.432 179.537 1.00 81.26 390 SER A CA 1
ATOM 5971 C C . SER B 1 390 ? 133.249 142.758 179.747 1.00 85.02 390 SER A C 1
ATOM 5972 O O . SER B 1 390 ? 132.223 143.431 179.882 1.00 90.30 390 SER A O 1
ATOM 5975 N N . PHE B 1 391 ? 133.251 141.420 179.775 1.00 82.74 391 PHE A N 1
ATOM 5976 C CA . PHE B 1 391 ? 131.981 140.695 179.747 1.00 82.96 391 PHE A CA 1
ATOM 5977 C C . PHE B 1 391 ? 131.159 140.955 181.001 1.00 92.74 391 PHE A C 1
ATOM 5978 O O . PHE B 1 391 ? 130.034 141.469 180.888 1.00 103.40 391 PHE A O 1
ATOM 5986 N N . PRO B 1 392 ? 131.627 140.626 182.199 1.00 93.73 392 PRO A N 1
ATOM 5987 C CA . PRO B 1 392 ? 130.809 140.867 183.396 1.00 88.02 392 PRO A CA 1
ATOM 5988 C C . PRO B 1 392 ? 130.851 142.329 183.806 1.00 87.25 392 PRO A C 1
ATOM 5989 O O . PRO B 1 392 ? 131.860 142.820 184.322 1.00 85.01 392 PRO A O 1
ATOM 5993 N N . SER B 1 393 ? 129.749 143.035 183.571 1.00 88.99 393 SER A N 1
ATOM 5994 C CA . SER B 1 393 ? 129.619 144.394 184.068 1.00 87.21 393 SER A CA 1
ATOM 5995 C C . SER B 1 393 ? 129.338 144.378 185.565 1.00 91.88 393 SER A C 1
ATOM 5996 O O . SER B 1 393 ? 128.975 143.354 186.146 1.00 105.40 393 SER A O 1
ATOM 5999 N N . GLN B 1 394 ? 129.505 145.540 186.196 1.00 88.21 394 GLN A N 1
ATOM 6000 C CA . GLN B 1 394 ? 129.233 145.629 187.625 1.00 85.68 394 GLN A CA 1
ATOM 6001 C C . GLN B 1 394 ? 127.779 145.301 187.931 1.00 90.78 394 GLN A C 1
ATOM 6002 O O . GLN B 1 394 ? 127.486 144.671 188.953 1.00 93.44 394 GLN A O 1
ATOM 6008 N N . LYS B 1 395 ? 126.857 145.721 187.065 1.00 92.70 395 LYS A N 1
ATOM 6009 C CA . LYS B 1 395 ? 125.453 145.370 187.236 1.00 86.52 395 LYS A CA 1
ATOM 6010 C C . LYS B 1 395 ? 125.208 143.900 186.919 1.00 88.11 395 LYS A C 1
ATOM 6011 O O . LYS B 1 395 ? 124.495 143.210 187.654 1.00 94.25 395 LYS A O 1
ATOM 6017 N N . ALA B 1 396 ? 125.786 143.407 185.823 1.00 83.38 396 ALA A N 1
ATOM 6018 C CA . ALA B 1 396 ? 125.567 142.018 185.437 1.00 81.68 396 ALA A CA 1
ATOM 6019 C C . ALA B 1 396 ? 126.358 141.058 186.313 1.00 81.98 396 ALA A C 1
ATOM 6020 O O . ALA B 1 396 ? 125.944 139.910 186.504 1.00 88.90 396 ALA A O 1
ATOM 6022 N N . LEU B 1 397 ? 127.495 141.501 186.851 1.00 96.80 397 LEU A N 1
ATOM 6023 C CA . LEU B 1 397 ? 128.321 140.611 187.658 1.00 88.97 397 LEU A CA 1
ATOM 6024 C C . LEU B 1 397 ? 127.552 140.108 188.870 1.00 86.09 397 LEU A C 1
ATOM 6025 O O . LEU B 1 397 ? 127.613 138.921 189.210 1.00 93.65 397 LEU A O 1
ATOM 6030 N N . LYS B 1 398 ? 126.821 140.999 189.539 1.00 91.42 398 LYS A N 1
ATOM 6031 C CA . LYS B 1 398 ? 126.017 140.581 190.680 1.00 94.68 398 LYS A CA 1
ATOM 6032 C C . LYS B 1 398 ? 124.734 139.884 190.253 1.00 98.34 398 LYS A C 1
ATOM 6033 O O . LYS B 1 398 ? 124.151 139.146 191.052 1.00 100.31 398 LYS A O 1
ATOM 6039 N N . TYR B 1 399 ? 124.278 140.104 189.019 1.00 90.20 399 TYR A N 1
ATOM 6040 C CA . TYR B 1 399 ? 123.118 139.373 188.521 1.00 86.72 399 TYR A CA 1
ATOM 6041 C C . TYR B 1 399 ? 123.474 137.923 188.225 1.00 92.65 399 TYR A C 1
ATOM 6042 O O . TYR B 1 399 ? 122.732 137.004 188.588 1.00 95.89 399 TYR A O 1
ATOM 6051 N N . LEU B 1 400 ? 124.609 137.698 187.561 1.00 92.05 400 LEU A N 1
ATOM 6052 C CA . LEU B 1 400 ? 125.034 136.336 187.263 1.00 85.22 400 LEU A CA 1
ATOM 6053 C C . LEU B 1 400 ? 125.469 135.598 188.521 1.00 88.61 400 LEU A C 1
ATOM 6054 O O . LEU B 1 400 ? 125.297 134.378 188.610 1.00 95.23 400 LEU A O 1
ATOM 6059 N N . SER B 1 401 ? 126.031 136.311 189.497 1.00 93.24 401 SER A N 1
ATOM 6060 C CA . SER B 1 401 ? 126.473 135.656 190.723 1.00 89.24 401 SER A CA 1
ATOM 6061 C C . SER B 1 401 ? 125.313 134.959 191.420 1.00 91.47 401 SER A C 1
ATOM 6062 O O . SER B 1 401 ? 125.445 133.813 191.864 1.00 99.64 401 SER A O 1
ATOM 6065 N N . LYS B 1 402 ? 124.169 135.635 191.531 1.00 102.18 402 LYS A N 1
ATOM 6066 C CA . LYS B 1 402 ? 122.994 135.004 192.121 1.00 105.35 402 LYS A CA 1
ATOM 6067 C C . LYS B 1 402 ? 122.417 133.934 191.206 1.00 105.19 402 LYS A C 1
ATOM 6068 O O . LYS B 1 402 ? 122.030 132.857 191.672 1.00 104.70 402 LYS A O 1
ATOM 6074 N N . LYS B 1 403 ? 122.350 134.212 189.904 1.00 96.78 403 LYS A N 1
ATOM 6075 C CA . LYS B 1 403 ? 121.729 133.275 188.975 1.00 94.91 403 LYS A CA 1
ATOM 6076 C C . LYS B 1 403 ? 122.489 131.955 188.936 1.00 98.20 403 LYS A C 1
ATOM 6077 O O . LYS B 1 403 ? 121.886 130.876 188.972 1.00 99.37 403 LYS A O 1
ATOM 6083 N N . LEU B 1 404 ? 123.817 132.019 188.865 1.00 93.64 404 LEU A N 1
ATOM 6084 C CA . LEU B 1 404 ? 124.642 130.822 188.796 1.00 86.74 404 LEU A CA 1
ATOM 6085 C C . LEU B 1 404 ? 125.086 130.323 190.163 1.00 88.78 404 LEU A C 1
ATOM 6086 O O . LEU B 1 404 ? 125.737 129.276 190.239 1.00 90.76 404 LEU A O 1
ATOM 6091 N N . ASN B 1 405 ? 124.757 131.037 191.238 1.00 108.24 405 ASN A N 1
ATOM 6092 C CA . ASN B 1 405 ? 125.064 130.590 192.594 1.00 107.78 405 ASN A CA 1
ATOM 6093 C C . ASN B 1 405 ? 126.565 130.371 192.778 1.00 103.74 405 ASN A C 1
ATOM 6094 O O . ASN B 1 405 ? 127.010 129.322 193.246 1.00 107.17 405 ASN A O 1
ATOM 6099 N N . GLN B 1 406 ? 127.352 131.379 192.409 1.00 91.05 406 GLN A N 1
ATOM 6100 C CA . GLN B 1 406 ? 128.799 131.305 192.538 1.00 96.73 406 GLN A CA 1
ATOM 6101 C C . GLN B 1 406 ? 129.356 132.688 192.835 1.00 101.26 406 GLN A C 1
ATOM 6102 O O . GLN B 1 406 ? 128.731 133.710 192.546 1.00 105.61 406 GLN A O 1
ATOM 6108 N N . SER B 1 407 ? 130.550 132.704 193.421 1.00 94.72 407 SER A N 1
ATOM 6109 C CA . SER B 1 407 ? 131.169 133.951 193.838 1.00 88.70 407 SER A CA 1
ATOM 6110 C C . SER B 1 407 ? 131.569 134.788 192.628 1.00 90.18 407 SER A C 1
ATOM 6111 O O . SER B 1 407 ? 131.766 134.282 191.521 1.00 92.83 407 SER A O 1
ATOM 6114 N N . ARG B 1 408 ? 131.688 136.097 192.857 1.00 95.47 408 ARG A N 1
ATOM 6115 C CA . ARG B 1 408 ? 132.035 137.008 191.773 1.00 95.64 408 ARG A CA 1
ATOM 6116 C C . ARG B 1 408 ? 133.421 136.706 191.221 1.00 96.29 408 ARG A C 1
ATOM 6117 O O . ARG B 1 408 ? 133.673 136.882 190.024 1.00 97.36 408 ARG A O 1
ATOM 6125 N N . LYS B 1 409 ? 134.336 136.252 192.079 1.00 95.13 409 LYS A N 1
ATOM 6126 C CA . LYS B 1 409 ? 135.659 135.870 191.601 1.00 95.78 409 LYS A CA 1
ATOM 6127 C C . LYS B 1 409 ? 135.568 134.720 190.608 1.00 97.51 409 LYS A C 1
ATOM 6128 O O . LYS B 1 409 ? 136.264 134.713 189.587 1.00 101.00 409 LYS A O 1
ATOM 6134 N N . TYR B 1 410 ? 134.712 133.738 190.891 1.00 90.66 410 TYR A N 1
ATOM 6135 C CA . TYR B 1 410 ? 134.536 132.618 189.972 1.00 81.18 410 TYR A CA 1
ATOM 6136 C C . TYR B 1 410 ? 134.049 133.101 188.612 1.00 84.72 410 TYR A C 1
ATOM 6137 O O . TYR B 1 410 ? 134.537 132.653 187.569 1.00 90.55 410 TYR A O 1
ATOM 6146 N N . ILE B 1 411 ? 133.081 134.018 188.606 1.00 89.77 411 ILE A N 1
ATOM 6147 C CA . ILE B 1 411 ? 132.490 134.468 187.349 1.00 83.58 411 ILE A CA 1
ATOM 6148 C C . ILE B 1 411 ? 133.548 135.121 186.470 1.00 84.39 411 ILE A C 1
ATOM 6149 O O . ILE B 1 411 ? 133.623 134.868 185.263 1.00 83.06 411 ILE A O 1
ATOM 6154 N N . ARG B 1 412 ? 134.383 135.971 187.065 1.00 94.23 412 ARG A N 1
ATOM 6155 C CA . ARG B 1 412 ? 135.338 136.740 186.276 1.00 93.17 412 ARG A CA 1
ATOM 6156 C C . ARG B 1 412 ? 136.400 135.844 185.651 1.00 93.15 412 ARG A C 1
ATOM 6157 O O . ARG B 1 412 ? 137.052 136.237 184.677 1.00 93.96 412 ARG A O 1
ATOM 6165 N N . GLU B 1 413 ? 136.591 134.642 186.192 1.00 93.92 413 GLU A N 1
ATOM 6166 C CA . GLU B 1 413 ? 137.700 133.789 185.789 1.00 91.39 413 GLU A CA 1
ATOM 6167 C C . GLU B 1 413 ? 137.278 132.564 184.991 1.00 88.78 413 GLU A C 1
ATOM 6168 O O . GLU B 1 413 ? 138.149 131.785 184.593 1.00 95.95 413 GLU A O 1
ATOM 6174 N N . ASN B 1 414 ? 135.984 132.367 184.742 1.00 86.82 414 ASN A N 1
ATOM 6175 C CA . ASN B 1 414 ? 135.532 131.119 184.138 1.00 80.55 414 ASN A CA 1
ATOM 6176 C C . ASN B 1 414 ? 134.643 131.336 182.921 1.00 86.29 414 ASN A C 1
ATOM 6177 O O . ASN B 1 414 ? 134.645 130.516 181.999 1.00 96.28 414 ASN A O 1
ATOM 6182 N N . LEU B 1 415 ? 133.883 132.425 182.897 1.00 77.65 415 LEU A N 1
ATOM 6183 C CA . LEU B 1 415 ? 132.881 132.633 181.861 1.00 72.57 415 LEU A CA 1
ATOM 6184 C C . LEU B 1 415 ? 133.509 133.251 180.620 1.00 65.39 415 LEU A C 1
ATOM 6185 O O . LEU B 1 415 ? 134.214 134.261 180.707 1.00 73.42 415 LEU A O 1
ATOM 6190 N N . VAL B 1 416 ? 133.244 132.642 179.468 1.00 61.87 416 VAL A N 1
ATOM 6191 C CA . VAL B 1 416 ? 133.662 133.154 178.170 1.00 66.39 416 VAL A CA 1
ATOM 6192 C C . VAL B 1 416 ? 132.412 133.400 177.343 1.00 75.47 416 VAL A C 1
ATOM 6193 O O . VAL B 1 416 ? 131.563 132.511 177.216 1.00 89.98 416 VAL A O 1
ATOM 6197 N N . LYS B 1 417 ? 132.298 134.600 176.784 1.00 68.60 417 LYS A N 1
ATOM 6198 C CA . LYS B 1 417 ? 131.173 134.971 175.939 1.00 63.40 417 LYS A CA 1
ATOM 6199 C C . LYS B 1 417 ? 131.681 135.259 174.537 1.00 73.23 417 LYS A C 1
ATOM 6200 O O . LYS B 1 417 ? 132.631 136.029 174.364 1.00 84.57 417 LYS A O 1
ATOM 6206 N N . ILE B 1 418 ? 131.049 134.645 173.543 1.00 68.50 418 ILE A N 1
ATOM 6207 C CA . ILE B 1 418 ? 131.455 134.777 172.153 1.00 62.19 418 ILE A CA 1
ATOM 6208 C C . ILE B 1 418 ? 130.235 135.157 171.331 1.00 65.78 418 ILE A C 1
ATOM 6209 O O . ILE B 1 418 ? 129.094 134.893 171.719 1.00 75.17 418 ILE A O 1
ATOM 6214 N N . GLU B 1 419 ? 130.484 135.783 170.186 1.00 77.63 419 GLU A N 1
ATOM 6215 C CA . GLU B 1 419 ? 129.414 136.202 169.290 1.00 74.19 419 GLU A CA 1
ATOM 6216 C C . GLU B 1 419 ? 129.988 136.298 167.888 1.00 72.77 419 GLU A C 1
ATOM 6217 O O . GLU B 1 419 ? 130.801 137.184 167.613 1.00 89.33 419 GLU A O 1
ATOM 6223 N N . ILE B 1 420 ? 129.570 135.392 167.011 1.00 64.15 420 ILE A N 1
ATOM 6224 C CA . ILE B 1 420 ? 130.055 135.330 165.637 1.00 71.10 420 ILE A CA 1
ATOM 6225 C C . ILE B 1 420 ? 128.928 135.798 164.730 1.00 73.32 420 ILE A C 1
ATOM 6226 O O . ILE B 1 420 ? 127.822 135.246 164.769 1.00 84.74 420 ILE A O 1
ATOM 6231 N N . ASN B 1 421 ? 129.206 136.810 163.913 1.00 79.50 421 ASN A N 1
ATOM 6232 C CA . ASN B 1 421 ? 128.195 137.450 163.089 1.00 78.97 421 ASN A CA 1
ATOM 6233 C C . ASN B 1 421 ? 128.695 137.595 161.661 1.00 82.82 421 ASN A C 1
ATOM 6234 O O . ASN B 1 421 ? 129.899 137.574 161.394 1.00 92.53 421 ASN A O 1
ATOM 6239 N N . TYR B 1 422 ? 127.748 137.739 160.741 1.00 91.71 422 TYR A N 1
ATOM 6240 C CA . TYR B 1 422 ? 128.052 138.098 159.365 1.00 94.32 422 TYR A CA 1
ATOM 6241 C C . TYR B 1 422 ? 128.108 139.613 159.240 1.00 98.79 422 TYR A C 1
ATOM 6242 O O . TYR B 1 422 ? 127.236 140.317 159.759 1.00 107.43 422 TYR A O 1
ATOM 6251 N N . SER B 1 423 ? 129.130 140.111 158.553 1.00 102.39 423 SER A N 1
ATOM 6252 C CA . SER B 1 423 ? 129.212 141.532 158.270 1.00 104.71 423 SER A CA 1
ATOM 6253 C C . SER B 1 423 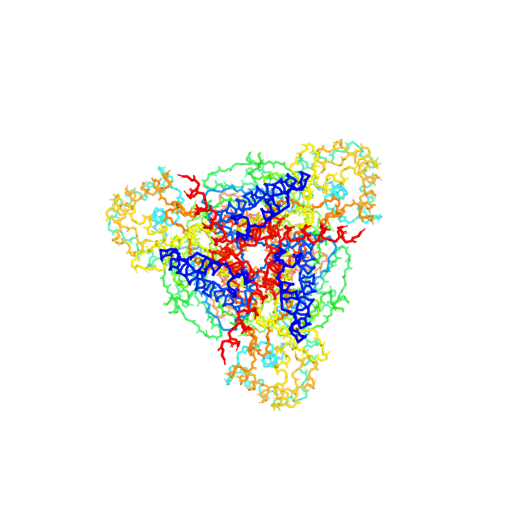? 128.145 141.913 157.246 1.00 110.99 423 SER A C 1
ATOM 6254 O O . SER B 1 423 ? 127.393 141.074 156.746 1.00 111.31 423 SER A O 1
ATOM 6257 N N . ASP B 1 424 ? 128.074 143.206 156.931 1.00 129.04 424 ASP A N 1
ATOM 6258 C CA . ASP B 1 424 ? 127.133 143.661 155.912 1.00 128.64 424 ASP A CA 1
ATOM 6259 C C . ASP B 1 424 ? 127.558 143.175 154.531 1.00 128.09 424 ASP A C 1
ATOM 6260 O O . ASP B 1 424 ? 126.804 142.475 153.845 1.00 127.51 424 ASP A O 1
ATOM 6265 N N . LEU B 1 425 ? 128.772 143.529 154.109 1.00 129.16 425 LEU A N 1
ATOM 6266 C CA . LEU B 1 425 ? 129.348 143.007 152.870 1.00 129.40 425 LEU A CA 1
ATOM 6267 C C . LEU B 1 425 ? 129.944 141.637 153.182 1.00 132.52 425 LEU A C 1
ATOM 6268 O O . LEU B 1 425 ? 131.144 141.475 153.415 1.00 134.20 425 LEU A O 1
ATOM 6273 N N . ASN B 1 426 ? 129.075 140.631 153.180 1.00 128.95 426 ASN A N 1
ATOM 6274 C CA . ASN B 1 426 ? 129.405 139.316 153.712 1.00 124.79 426 ASN A CA 1
ATOM 6275 C C . ASN B 1 426 ? 129.847 138.318 152.649 1.00 125.05 426 ASN A C 1
ATOM 6276 O O . ASN B 1 426 ? 130.050 137.146 152.979 1.00 127.95 426 ASN A O 1
ATOM 6281 N N . TYR B 1 427 ? 130.008 138.738 151.396 1.00 124.37 427 TYR A N 1
ATOM 6282 C CA . TYR B 1 427 ? 130.360 137.821 150.323 1.00 123.57 427 TYR A CA 1
ATOM 6283 C C . TYR B 1 427 ? 131.420 138.440 149.426 1.00 126.04 427 TYR A C 1
ATOM 6284 O O . TYR B 1 427 ? 131.530 139.664 149.319 1.00 131.21 427 TYR A O 1
ATOM 6293 N N . LYS B 1 428 ? 132.201 137.575 148.782 1.00 117.79 428 LYS A N 1
ATOM 6294 C CA . LYS B 1 428 ? 133.240 138.010 147.860 1.00 118.72 428 LYS A CA 1
ATOM 6295 C C . LYS B 1 428 ? 133.745 136.801 147.087 1.00 120.72 428 LYS A C 1
ATOM 6296 O O . LYS B 1 428 ? 133.996 135.749 147.678 1.00 125.64 428 LYS A O 1
ATOM 6302 N N . ILE B 1 429 ? 133.894 136.958 145.773 1.00 117.90 429 ILE A N 1
ATOM 6303 C CA . ILE B 1 429 ? 134.389 135.899 144.902 1.00 115.96 429 ILE A CA 1
ATOM 6304 C C . ILE B 1 429 ? 135.554 136.442 144.092 1.00 118.02 429 ILE A C 1
ATOM 6305 O O . ILE B 1 429 ? 135.465 137.536 143.525 1.00 120.33 429 ILE A O 1
ATOM 6310 N N . THR B 1 430 ? 136.640 135.676 144.034 1.00 119.96 430 THR A N 1
ATOM 6311 C CA . THR B 1 430 ? 137.779 135.973 143.175 1.00 117.65 430 THR A CA 1
ATOM 6312 C C . THR B 1 430 ? 137.893 134.859 142.146 1.00 117.50 430 THR A C 1
ATOM 6313 O O . THR B 1 430 ? 138.008 133.685 142.510 1.00 122.86 430 THR A O 1
ATOM 6317 N N . GLN B 1 431 ? 137.863 135.225 140.869 1.00 118.14 431 GLN A N 1
ATOM 6318 C CA . GLN B 1 431 ? 137.869 134.267 139.774 1.00 119.24 431 GLN A CA 1
ATOM 6319 C C . GLN B 1 431 ? 139.142 134.432 138.961 1.00 119.91 431 GLN A C 1
ATOM 6320 O O . GLN B 1 431 ? 139.518 135.555 138.615 1.00 121.07 431 GLN A O 1
ATOM 6326 N N . GLN B 1 432 ? 139.802 133.317 138.662 1.00 125.27 432 GLN A N 1
ATOM 6327 C CA . GLN B 1 432 ? 140.899 133.306 137.706 1.00 126.05 432 GLN A CA 1
ATOM 6328 C C . GLN B 1 432 ? 140.353 132.888 136.349 1.00 129.30 432 GLN A C 1
ATOM 6329 O O . GLN B 1 432 ? 139.658 131.872 136.240 1.00 128.49 432 GLN A O 1
ATOM 6335 N N . GLN B 1 433 ? 140.666 133.670 135.321 1.00 132.71 433 GLN A N 1
ATOM 6336 C CA . GLN B 1 433 ? 140.066 133.504 134.005 1.00 130.70 433 GLN A CA 1
ATOM 6337 C C . GLN B 1 433 ? 141.156 133.259 132.976 1.00 132.41 433 GLN A C 1
ATOM 6338 O O . GLN B 1 433 ? 142.227 133.870 133.042 1.00 131.67 433 GLN A O 1
ATOM 6344 N N . LYS B 1 434 ? 140.876 132.369 132.025 1.00 129.12 434 LYS A N 1
ATOM 6345 C CA . LYS B 1 434 ? 141.792 132.118 130.922 1.00 126.22 434 LYS A CA 1
ATOM 6346 C C . LYS B 1 434 ? 141.744 133.301 129.968 1.00 129.17 434 LYS A C 1
ATOM 6347 O O . LYS B 1 434 ? 140.901 133.344 129.066 1.00 130.56 434 LYS A O 1
ATOM 6353 N N . ALA B 1 435 ? 142.639 134.267 130.174 1.00 137.80 435 ALA A N 1
ATOM 6354 C CA . ALA B 1 435 ? 142.613 135.536 129.457 1.00 138.81 435 ALA A CA 1
ATOM 6355 C C . ALA B 1 435 ? 142.291 135.355 127.981 1.00 140.27 435 ALA A C 1
ATOM 6356 O O . ALA B 1 435 ? 141.404 136.031 127.450 1.00 141.18 435 ALA A O 1
ATOM 6358 N N . VAL B 1 436 ? 142.998 134.451 127.309 1.00 143.31 436 VAL A N 1
ATOM 6359 C CA . VAL B 1 436 ? 142.835 134.224 125.879 1.00 144.04 436 VAL A CA 1
ATOM 6360 C C . VAL B 1 436 ? 142.622 132.737 125.637 1.00 143.77 436 VAL A C 1
ATOM 6361 O O . VAL B 1 436 ? 143.415 131.905 126.095 1.00 143.32 436 VAL A O 1
ATOM 6365 N N . SER B 1 437 ? 141.552 132.407 124.921 1.00 145.69 437 SER A N 1
ATOM 6366 C CA . SER B 1 437 ? 141.308 131.059 124.440 1.00 144.09 437 SER A CA 1
ATOM 6367 C C . SER B 1 437 ? 141.740 130.961 122.979 1.00 146.34 437 SER A C 1
ATOM 6368 O O . SER B 1 437 ? 142.220 131.925 122.379 1.00 149.73 437 SER A O 1
ATOM 6371 N N . VAL B 1 438 ? 141.565 129.773 122.396 1.00 141.34 438 VAL A N 1
ATOM 6372 C CA . VAL B 1 438 ? 141.965 129.576 121.007 1.00 140.30 438 VAL A CA 1
ATOM 6373 C C . VAL B 1 438 ? 141.188 130.509 120.089 1.00 140.53 438 VAL A C 1
ATOM 6374 O O . VAL B 1 438 ? 141.737 131.026 119.109 1.00 141.16 438 VAL A O 1
ATOM 6378 N N . SER B 1 439 ? 139.906 130.735 120.381 1.00 144.87 439 SER A N 1
ATOM 6379 C CA . SER B 1 439 ? 139.130 131.684 119.589 1.00 145.00 439 SER A CA 1
ATOM 6380 C C . SER B 1 439 ? 139.671 133.099 119.745 1.00 143.21 439 SER A C 1
ATOM 6381 O O . SER B 1 439 ? 139.745 133.852 118.768 1.00 142.66 439 SER A O 1
ATOM 6384 N N . GLU B 1 440 ? 140.051 133.478 120.966 1.00 149.59 440 GLU A N 1
ATOM 6385 C CA . GLU B 1 440 ? 140.592 134.812 121.198 1.00 150.60 440 GLU A CA 1
ATOM 6386 C C . GLU B 1 440 ? 141.909 135.016 120.461 1.00 151.72 440 GLU A C 1
ATOM 6387 O O . GLU B 1 440 ? 142.132 136.077 119.866 1.00 154.75 440 GLU A O 1
ATOM 6393 N N . LEU B 1 441 ? 142.796 134.020 120.491 1.00 145.22 441 LEU A N 1
ATOM 6394 C CA . LEU B 1 441 ? 144.064 134.145 119.781 1.00 143.49 441 LEU A CA 1
ATOM 6395 C C . LEU B 1 441 ? 143.843 134.268 118.281 1.00 146.73 441 LEU A C 1
ATOM 6396 O O . LEU B 1 441 ? 144.502 135.073 117.614 1.00 153.36 441 LEU A O 1
ATOM 6401 N N . LEU B 1 442 ? 142.912 133.486 117.732 1.00 142.84 442 LEU A N 1
ATOM 6402 C CA . LEU B 1 442 ? 142.695 133.483 116.292 1.00 138.06 442 LEU A CA 1
ATOM 6403 C C . LEU B 1 442 ? 142.226 134.832 115.770 1.00 138.88 442 LEU A C 1
ATOM 6404 O O . LEU B 1 442 ? 142.284 135.062 114.558 1.00 138.88 442 LEU A O 1
ATOM 6409 N N . ALA B 1 443 ? 141.759 135.721 116.644 1.00 142.51 443 ALA A N 1
ATOM 6410 C CA . ALA B 1 443 ? 141.421 137.081 116.240 1.00 140.76 443 ALA A CA 1
ATOM 6411 C C . ALA B 1 443 ? 142.670 137.956 116.172 1.00 143.42 443 ALA A C 1
ATOM 6412 O O . ALA B 1 443 ? 142.851 138.717 115.218 1.00 149.24 443 ALA A O 1
ATOM 6414 N N . ASP B 1 444 ? 143.540 137.853 117.179 1.00 142.53 444 ASP A N 1
ATOM 6415 C CA . ASP B 1 444 ? 144.744 138.677 117.203 1.00 142.18 444 ASP A CA 1
ATOM 6416 C C . ASP B 1 444 ? 145.647 138.378 116.015 1.00 138.89 444 ASP A C 1
ATOM 6417 O O . ASP B 1 444 ? 146.165 139.297 115.372 1.00 144.08 444 ASP A O 1
ATOM 6422 N N . LEU B 1 445 ? 145.850 137.097 115.709 1.00 141.61 445 LEU A N 1
ATOM 6423 C CA . LEU B 1 445 ? 146.674 136.741 114.560 1.00 140.97 445 LEU A CA 1
ATOM 6424 C C . LEU B 1 445 ? 146.053 137.245 113.264 1.00 143.15 445 LEU A C 1
ATOM 6425 O O . LEU B 1 445 ? 146.769 137.546 112.302 1.00 146.03 445 LEU A O 1
ATOM 6430 N N . GLY B 1 446 ? 144.724 137.334 113.216 1.00 142.30 446 GLY A N 1
ATOM 6431 C CA . GLY B 1 446 ? 144.073 137.876 112.035 1.00 140.21 446 GLY A CA 1
ATOM 6432 C C . GLY B 1 446 ? 144.359 139.352 111.838 1.00 139.78 446 GLY A C 1
ATOM 6433 O O . GLY B 1 446 ? 144.575 139.807 110.713 1.00 139.66 446 GLY A O 1
ATOM 6434 N N . GLY B 1 447 ? 144.354 140.121 112.927 1.00 144.47 447 GLY A N 1
ATOM 6435 C CA . GLY B 1 447 ? 144.609 141.547 112.809 1.00 145.00 447 GLY A CA 1
ATOM 6436 C C . GLY B 1 447 ? 146.013 141.851 112.325 1.00 148.16 447 GLY A C 1
ATOM 6437 O O . GLY B 1 447 ? 146.211 142.674 111.428 1.00 151.42 447 GLY A O 1
ATOM 6438 N N . GLN B 1 448 ? 147.011 141.190 112.914 1.00 148.41 448 GLN A N 1
ATOM 6439 C CA . GLN B 1 448 ? 148.394 141.443 112.520 1.00 142.70 448 GLN A CA 1
ATOM 6440 C C . GLN B 1 448 ? 148.637 141.020 111.079 1.00 142.58 448 GLN A C 1
ATOM 6441 O O . GLN B 1 448 ? 149.199 141.780 110.282 1.00 147.48 448 GLN A O 1
ATOM 6447 N N . LEU B 1 449 ? 148.215 139.807 110.722 1.00 156.90 449 LEU A N 1
ATOM 6448 C CA . LEU B 1 449 ? 148.418 139.335 109.358 1.00 158.02 449 LEU A CA 1
ATOM 6449 C C . LEU B 1 449 ? 147.692 140.225 108.360 1.00 159.94 449 LEU A C 1
ATOM 6450 O O . LEU B 1 449 ? 148.246 140.579 107.313 1.00 163.52 449 LEU A O 1
ATOM 6455 N N . GLY B 1 450 ? 146.449 140.597 108.665 1.00 163.08 450 GLY A N 1
ATOM 6456 C CA . GLY B 1 450 ? 145.712 141.477 107.774 1.00 161.09 450 GLY A CA 1
ATOM 6457 C C . GLY B 1 450 ? 146.277 142.884 107.735 1.00 161.21 450 GLY A C 1
ATOM 6458 O O . GLY B 1 450 ? 146.331 143.511 106.674 1.00 163.03 450 GLY A O 1
ATOM 6459 N N . LEU B 1 451 ? 146.707 143.400 108.886 1.00 149.13 451 LEU A N 1
ATOM 6460 C CA . LEU B 1 451 ? 147.145 144.790 108.951 1.00 145.96 451 LEU A CA 1
ATOM 6461 C C . LEU B 1 451 ? 148.354 145.031 108.056 1.00 149.61 451 LEU A C 1
ATOM 6462 O O . LEU B 1 451 ? 148.353 145.945 107.224 1.00 153.09 451 LEU A O 1
ATOM 6467 N N . PHE B 1 452 ? 149.394 144.217 108.211 1.00 159.16 452 PHE A N 1
ATOM 6468 C CA . PHE B 1 452 ? 150.661 144.465 107.537 1.00 159.68 452 PHE A CA 1
ATOM 6469 C C . PHE B 1 452 ? 150.682 143.963 106.101 1.00 158.54 452 PHE A C 1
ATOM 6470 O O . PHE B 1 452 ? 151.447 144.490 105.284 1.00 158.99 452 PHE A O 1
ATOM 6478 N N . CYS B 1 453 ? 149.868 142.961 105.772 1.00 167.72 453 CYS A N 1
ATOM 6479 C CA . CYS B 1 453 ? 149.849 142.400 104.429 1.00 169.30 453 CYS A CA 1
ATOM 6480 C C . CYS B 1 453 ? 148.452 142.178 103.871 1.00 170.71 453 CYS A C 1
ATOM 6481 O O . CYS B 1 453 ? 148.329 141.920 102.669 1.00 170.15 453 CYS A O 1
ATOM 6484 N N . GLY B 1 454 ? 147.407 142.267 104.687 1.00 174.66 454 GLY A N 1
ATOM 6485 C CA . GLY B 1 454 ? 146.060 142.027 104.209 1.00 175.47 454 GLY A CA 1
ATOM 6486 C C . GLY B 1 454 ? 145.869 140.605 103.731 1.00 175.71 454 GLY A C 1
ATOM 6487 O O . GLY B 1 454 ? 144.964 140.320 102.941 1.00 176.36 454 GLY A O 1
ATOM 6488 N N . ALA B 1 455 ? 146.720 139.702 104.204 1.00 175.45 455 ALA A N 1
ATOM 6489 C CA . ALA B 1 455 ? 146.667 138.310 103.795 1.00 175.82 455 ALA A CA 1
ATOM 6490 C C . ALA B 1 455 ? 145.596 137.561 104.582 1.00 175.24 455 ALA A C 1
ATOM 6491 O O . ALA B 1 455 ? 144.938 138.104 105.472 1.00 173.21 455 ALA A O 1
ATOM 6493 N N . SER B 1 456 ? 145.424 136.290 104.233 1.00 177.66 456 SER A N 1
ATOM 6494 C CA . SER B 1 456 ? 144.469 135.421 104.901 1.00 173.93 456 SER A CA 1
ATOM 6495 C C . SER B 1 456 ? 144.916 133.983 104.695 1.00 176.62 456 SER A C 1
ATOM 6496 O O . SER B 1 456 ? 145.765 133.693 103.849 1.00 180.69 456 SER A O 1
ATOM 6499 N N . LEU B 1 457 ? 144.331 133.075 105.480 1.00 175.37 457 LEU A N 1
ATOM 6500 C CA . LEU B 1 457 ? 144.687 131.667 105.349 1.00 176.29 457 LEU A CA 1
ATOM 6501 C C . LEU B 1 457 ? 144.497 131.181 103.920 1.00 175.48 457 LEU A C 1
ATOM 6502 O O . LEU B 1 457 ? 145.209 130.277 103.469 1.00 176.31 457 LEU A O 1
ATOM 6507 N N . ILE B 1 458 ? 143.546 131.768 103.192 1.00 183.78 458 ILE A N 1
ATOM 6508 C CA . ILE B 1 458 ? 143.396 131.443 101.777 1.00 184.84 458 ILE A CA 1
ATOM 6509 C C . ILE B 1 458 ? 144.595 131.956 100.992 1.00 185.54 458 ILE A C 1
ATOM 6510 O O . ILE B 1 458 ? 145.057 131.311 100.042 1.00 189.30 458 ILE A O 1
ATOM 6515 N N . THR B 1 459 ? 145.118 133.124 101.372 1.00 185.92 459 THR A N 1
ATOM 6516 C CA . THR B 1 459 ? 146.290 133.664 100.691 1.00 185.52 459 THR A CA 1
ATOM 6517 C C . THR B 1 459 ? 147.493 132.743 100.854 1.00 187.94 459 THR A C 1
ATOM 6518 O O . THR B 1 459 ? 148.257 132.532 99.904 1.00 190.59 459 THR A O 1
ATOM 6522 N N . ILE B 1 460 ? 147.678 132.187 102.052 1.00 182.85 460 ILE A N 1
ATOM 6523 C CA . ILE B 1 460 ? 148.806 131.291 102.290 1.00 181.11 460 ILE A CA 1
ATOM 6524 C C . ILE B 1 460 ? 148.699 130.058 101.402 1.00 182.26 460 ILE A C 1
ATOM 6525 O O . ILE B 1 460 ? 149.694 129.600 100.826 1.00 182.38 460 ILE A O 1
ATOM 6530 N N . ILE B 1 461 ? 147.495 129.498 101.278 1.00 190.85 461 ILE A N 1
ATOM 6531 C CA . ILE B 1 461 ? 147.307 128.331 100.422 1.00 190.70 461 ILE A CA 1
ATOM 6532 C C . ILE B 1 461 ? 147.665 128.669 98.981 1.00 191.51 461 ILE A C 1
ATOM 6533 O O . ILE B 1 461 ? 148.274 127.860 98.270 1.00 191.91 461 ILE A O 1
ATOM 6538 N N . GLU B 1 462 ? 147.294 129.868 98.526 1.00 194.49 462 GLU A N 1
ATOM 6539 C CA . GLU B 1 462 ? 147.644 130.278 97.171 1.00 192.79 462 GLU A CA 1
ATOM 6540 C C . GLU B 1 462 ? 149.154 130.290 96.975 1.00 193.02 462 GLU A C 1
ATOM 6541 O O . GLU B 1 462 ? 149.660 129.820 95.949 1.00 192.40 462 GLU A O 1
ATOM 6547 N N . ILE B 1 463 ? 149.892 130.823 97.951 1.00 195.43 463 ILE A N 1
ATOM 6548 C CA . ILE B 1 463 ? 151.347 130.861 97.844 1.00 194.51 463 ILE A CA 1
ATOM 6549 C C . ILE B 1 463 ? 151.913 129.449 97.788 1.00 195.33 463 ILE A C 1
ATOM 6550 O O . ILE B 1 463 ? 152.788 129.145 96.968 1.00 196.06 463 ILE A O 1
ATOM 6555 N N . ILE B 1 464 ? 151.420 128.562 98.654 1.00 194.25 464 ILE A N 1
ATOM 6556 C CA . ILE B 1 464 ? 151.930 127.194 98.682 1.00 194.64 464 ILE A CA 1
ATOM 6557 C C . ILE B 1 464 ? 151.689 126.511 97.343 1.00 194.59 464 ILE A C 1
ATOM 6558 O O . ILE B 1 464 ? 152.579 125.847 96.799 1.00 193.22 464 ILE A O 1
ATOM 6563 N N . GLU B 1 465 ? 150.485 126.665 96.789 1.00 199.15 465 GLU A N 1
ATOM 6564 C CA . GLU B 1 465 ? 150.200 126.078 95.484 1.00 197.80 465 GLU A CA 1
ATOM 6565 C C . GLU B 1 465 ? 151.107 126.665 94.412 1.00 198.61 465 GLU A C 1
ATOM 6566 O O . GLU B 1 465 ? 151.606 125.940 93.543 1.00 198.53 465 GLU A O 1
ATOM 6572 N N . TYR B 1 466 ? 151.335 127.980 94.456 1.00 198.00 466 TYR A N 1
ATOM 6573 C CA . TYR B 1 466 ? 152.224 128.605 93.484 1.00 197.24 466 TYR A CA 1
ATOM 6574 C C . TYR B 1 466 ? 153.641 128.060 93.609 1.00 197.39 466 TYR A C 1
ATOM 6575 O O . TYR B 1 466 ? 154.307 127.802 92.599 1.00 197.99 466 TYR A O 1
ATOM 6584 N N . LEU B 1 467 ? 154.121 127.883 94.841 1.00 194.98 467 LEU A N 1
ATOM 6585 C CA . LEU B 1 467 ? 155.456 127.327 95.037 1.00 194.48 467 LEU A CA 1
ATOM 6586 C C . LEU B 1 467 ? 155.530 125.888 94.542 1.00 196.56 467 LEU A C 1
ATOM 6587 O O . LEU B 1 467 ? 156.536 125.478 93.951 1.00 196.65 467 LEU A O 1
ATOM 6592 N N . PHE B 1 468 ? 154.474 125.104 94.774 1.00 196.44 468 PHE A N 1
ATOM 6593 C CA . PHE B 1 468 ? 154.477 123.715 94.327 1.00 195.16 468 PHE A CA 1
ATOM 6594 C C . PHE B 1 468 ? 154.610 123.625 92.812 1.00 195.52 468 PHE A C 1
ATOM 6595 O O . PHE B 1 468 ? 155.368 122.795 92.296 1.00 192.88 468 PHE A O 1
ATOM 6603 N N . THR B 1 469 ? 153.881 124.471 92.082 1.00 202.05 469 THR A N 1
ATOM 6604 C CA . THR B 1 469 ? 154.004 124.478 90.628 1.00 199.83 469 THR A CA 1
ATOM 6605 C C . THR B 1 469 ? 155.421 124.841 90.204 1.00 200.05 469 THR A C 1
ATOM 6606 O O . THR B 1 469 ? 155.971 124.245 89.271 1.00 198.92 469 THR A O 1
ATOM 6610 N N . ASN B 1 470 ? 156.028 125.819 90.879 1.00 199.80 470 ASN A N 1
ATOM 6611 C CA . ASN B 1 470 ? 157.402 126.190 90.560 1.00 197.95 470 ASN A CA 1
ATOM 6612 C C . ASN B 1 470 ? 158.354 125.028 90.810 1.00 197.16 470 ASN A C 1
ATOM 6613 O O . ASN B 1 470 ? 159.268 124.781 90.014 1.00 194.84 470 ASN A O 1
ATOM 6618 N N . PHE B 1 471 ? 158.158 124.306 91.908 1.00 184.89 471 PHE A N 1
ATOM 6619 C CA . PHE B 1 471 ? 159.003 123.165 92.236 1.00 183.02 471 PHE A CA 1
ATOM 6620 C C . PHE B 1 471 ? 158.840 122.057 91.201 1.00 182.28 471 PHE A C 1
ATOM 6621 O O . PHE B 1 471 ? 159.196 120.905 91.449 1.00 180.05 471 PHE A O 1
ATOM 6623 N N . ASP C 1 40 ? 141.253 152.291 86.534 1.00 176.75 40 ASP B N 1
ATOM 6624 C CA . ASP C 1 40 ? 142.701 152.341 86.697 1.00 177.69 40 ASP B CA 1
ATOM 6625 C C . ASP C 1 40 ? 143.099 151.890 88.101 1.00 179.59 40 ASP B C 1
ATOM 6626 O O . ASP C 1 40 ? 143.265 150.696 88.350 1.00 179.27 40 ASP B O 1
ATOM 6628 N N . PHE C 1 41 ? 143.252 152.848 89.018 1.00 188.57 41 PHE B N 1
ATOM 6629 C CA . PHE C 1 41 ? 143.611 152.504 90.389 1.00 187.36 41 PHE B CA 1
ATOM 6630 C C . PHE C 1 41 ? 142.524 151.679 91.061 1.00 189.71 41 PHE B C 1
ATOM 6631 O O . PHE C 1 41 ? 142.815 150.872 91.951 1.00 189.81 41 PHE B O 1
ATOM 6633 N N . ALA C 1 42 ? 141.268 151.866 90.653 1.00 197.15 42 ALA B N 1
ATOM 6634 C CA . ALA C 1 42 ? 140.171 151.111 91.248 1.00 195.92 42 ALA B CA 1
ATOM 6635 C C . ALA C 1 42 ? 140.346 149.617 91.009 1.00 195.88 42 ALA B C 1
ATOM 6636 O O . ALA C 1 42 ? 140.150 148.799 91.915 1.00 194.72 42 ALA B O 1
ATOM 6638 N N . ILE C 1 43 ? 140.718 149.241 89.783 1.00 189.65 43 ILE B N 1
ATOM 6639 C CA . ILE C 1 43 ? 140.903 147.831 89.463 1.00 187.82 43 ILE B CA 1
ATOM 6640 C C . ILE C 1 43 ? 142.130 147.239 90.142 1.00 188.84 43 ILE B C 1
ATOM 6641 O O . ILE C 1 43 ? 142.220 146.014 90.272 1.00 186.29 43 ILE B O 1
ATOM 6643 N N . SER C 1 44 ? 143.074 148.074 90.576 1.00 193.73 44 SER B N 1
ATOM 6644 C CA . SER C 1 44 ? 144.305 147.608 91.205 1.00 192.33 44 SER B CA 1
ATOM 6645 C C . SER C 1 44 ? 144.281 147.724 92.722 1.00 191.70 44 SER B C 1
ATOM 6646 O O . SER C 1 44 ? 144.784 146.833 93.413 1.00 191.84 44 SER B O 1
ATOM 6648 N N . THR C 1 45 ? 143.710 148.798 93.257 1.00 188.54 45 THR B N 1
ATOM 6649 C CA . THR C 1 45 ? 143.697 148.995 94.698 1.00 189.17 45 THR B CA 1
ATOM 6650 C C . THR C 1 45 ? 142.886 147.903 95.385 1.00 188.92 45 THR B C 1
ATOM 6651 O O . THR C 1 45 ? 141.874 147.426 94.865 1.00 187.63 45 THR B O 1
ATOM 6655 N N . SER C 1 46 ? 143.348 147.505 96.567 1.00 187.93 46 SER B N 1
ATOM 6656 C CA . SER C 1 46 ? 142.644 146.534 97.391 1.00 185.87 46 SER B CA 1
ATOM 6657 C C . SER C 1 46 ? 141.601 147.179 98.290 1.00 186.93 46 SER B C 1
ATOM 6658 O O . SER C 1 46 ? 140.862 146.462 98.970 1.00 188.69 46 SER B O 1
ATOM 6661 N N . PHE C 1 47 ? 141.529 148.510 98.317 1.00 186.74 47 PHE B N 1
ATOM 6662 C CA . PHE C 1 47 ? 140.491 149.195 99.075 1.00 187.93 47 PHE B CA 1
ATOM 6663 C C . PHE C 1 47 ? 139.130 148.850 98.489 1.00 187.84 47 PHE B C 1
ATOM 6664 O O . PHE C 1 47 ? 138.837 149.192 97.339 1.00 188.10 47 PHE B O 1
ATOM 6672 N N . HIS C 1 48 ? 138.293 148.176 99.270 1.00 181.55 48 HIS B N 1
ATOM 6673 C CA . HIS C 1 48 ? 137.028 147.684 98.752 1.00 181.97 48 HIS B CA 1
ATOM 6674 C C . HIS C 1 48 ? 136.104 148.845 98.396 1.00 182.98 48 HIS B C 1
ATOM 6675 O O . HIS C 1 48 ? 136.257 149.971 98.876 1.00 183.41 48 HIS B O 1
ATOM 6682 N N . GLY C 1 49 ? 135.135 148.555 97.532 1.00 192.24 49 GLY B N 1
ATOM 6683 C CA . GLY C 1 49 ? 134.136 149.536 97.160 1.00 191.11 49 GLY B CA 1
ATOM 6684 C C . GLY C 1 49 ? 134.509 150.346 95.936 1.00 191.03 49 GLY B C 1
ATOM 6685 O O . GLY C 1 49 ? 133.704 150.491 95.011 1.00 191.56 49 GLY B O 1
ATOM 6686 N N . ILE C 1 50 ? 135.733 150.876 95.917 1.00 192.90 50 ILE B N 1
ATOM 6687 C CA . ILE C 1 50 ? 136.140 151.759 94.827 1.00 194.42 50 ILE B CA 1
ATOM 6688 C C . ILE C 1 50 ? 136.075 151.026 93.494 1.00 195.36 50 ILE B C 1
ATOM 6689 O O . ILE C 1 50 ? 135.847 151.639 92.444 1.00 195.61 50 ILE B O 1
ATOM 6694 N N . HIS C 1 51 ? 136.278 149.707 93.509 1.00 202.68 51 HIS B N 1
ATOM 6695 C CA . HIS C 1 51 ? 136.245 148.937 92.270 1.00 202.45 51 HIS B CA 1
ATOM 6696 C C . HIS C 1 51 ? 134.870 149.015 91.616 1.00 203.53 51 HIS B C 1
ATOM 6697 O O . HIS C 1 51 ? 134.753 149.042 90.387 1.00 204.40 51 HIS B O 1
ATOM 6704 N N . ASN C 1 52 ? 133.815 149.050 92.429 1.00 208.88 52 ASN B N 1
ATOM 6705 C CA . ASN C 1 52 ? 132.458 149.173 91.912 1.00 208.37 52 ASN B CA 1
ATOM 6706 C C . ASN C 1 52 ? 132.235 150.536 91.270 1.00 208.67 52 ASN B C 1
ATOM 6707 O O . ASN C 1 52 ? 131.500 150.650 90.283 1.00 208.97 52 ASN B O 1
ATOM 6712 N N . ILE C 1 53 ? 132.861 151.574 91.822 1.00 199.34 53 ILE B N 1
ATOM 6713 C CA . ILE C 1 53 ? 132.642 152.942 91.367 1.00 197.71 53 ILE B CA 1
ATOM 6714 C C . ILE C 1 53 ? 132.968 153.044 89.883 1.00 197.67 53 ILE B C 1
ATOM 6715 O O . ILE C 1 53 ? 132.177 153.577 89.098 1.00 196.95 53 ILE B O 1
ATOM 6720 N N . VAL C 1 54 ? 134.133 152.534 89.490 1.00 199.17 54 VAL B N 1
ATOM 6721 C CA . VAL C 1 54 ? 134.594 152.641 88.110 1.00 198.82 54 VAL B CA 1
ATOM 6722 C C . VAL C 1 54 ? 134.028 151.490 87.288 1.00 199.71 54 VAL B C 1
ATOM 6723 O O . VAL C 1 54 ? 133.471 151.704 86.206 1.00 199.88 54 VAL B O 1
ATOM 6727 N N . GLN C 1 55 ? 134.173 150.263 87.790 1.00 207.33 55 GLN B N 1
ATOM 6728 C CA . GLN C 1 55 ? 133.742 149.080 87.052 1.00 206.66 55 GLN B CA 1
ATOM 6729 C C . GLN C 1 55 ? 132.270 149.177 86.674 1.00 206.89 55 GLN B C 1
ATOM 6730 O O . GLN C 1 55 ? 131.911 149.006 85.504 1.00 204.36 55 GLN B O 1
ATOM 6736 N N . ASN C 1 56 ? 131.410 149.441 87.654 1.00 209.43 56 ASN B N 1
ATOM 6737 C CA . ASN C 1 56 ? 129.988 149.612 87.385 1.00 209.04 56 ASN B CA 1
ATOM 6738 C C . ASN C 1 56 ? 129.679 151.093 87.201 1.00 209.20 56 ASN B C 1
ATOM 6739 O O . ASN C 1 56 ? 129.784 151.879 88.149 1.00 208.12 56 ASN B O 1
ATOM 6744 N N . ARG C 1 57 ? 129.298 151.475 85.983 1.00 205.33 57 ARG B N 1
ATOM 6745 C CA . ARG C 1 57 ? 129.043 152.868 85.646 1.00 205.00 57 ARG B CA 1
ATOM 6746 C C . ARG C 1 57 ? 127.559 153.216 85.674 1.00 205.46 57 ARG B C 1
ATOM 6747 O O . ARG C 1 57 ? 127.184 154.319 85.263 1.00 204.99 57 ARG B O 1
ATOM 6755 N N . SER C 1 58 ? 126.709 152.309 86.149 1.00 205.92 58 SER B N 1
ATOM 6756 C CA . SER C 1 58 ? 125.292 152.620 86.284 1.00 205.16 58 SER B CA 1
ATOM 6757 C C . SER C 1 58 ? 125.109 153.773 87.261 1.00 206.20 58 SER B C 1
ATOM 6758 O O . SER C 1 58 ? 125.750 153.818 88.314 1.00 207.66 58 SER B O 1
ATOM 6761 N N . LYS C 1 59 ? 124.221 154.705 86.910 1.00 203.40 59 LYS B N 1
ATOM 6762 C CA . LYS C 1 59 ? 124.068 155.925 87.695 1.00 202.88 59 LYS B CA 1
ATOM 6763 C C . LYS C 1 59 ? 123.776 155.611 89.158 1.00 203.68 59 LYS B C 1
ATOM 6764 O O . LYS C 1 59 ? 124.392 156.179 90.066 1.00 203.58 59 LYS B O 1
ATOM 6766 N N . ILE C 1 60 ? 122.834 154.703 89.404 1.00 203.81 60 ILE B N 1
ATOM 6767 C CA . ILE C 1 60 ? 122.438 154.359 90.764 1.00 203.28 60 ILE B CA 1
ATOM 6768 C C . ILE C 1 60 ? 123.612 153.722 91.496 1.00 204.49 60 ILE B C 1
ATOM 6769 O O . ILE C 1 60 ? 123.936 154.106 92.625 1.00 203.71 60 ILE B O 1
ATOM 6774 N N . ARG C 1 61 ? 124.260 152.746 90.858 1.00 206.58 61 ARG B N 1
ATOM 6775 C CA . ARG C 1 61 ? 125.363 152.031 91.502 1.00 204.62 61 ARG B CA 1
ATOM 6776 C C . ARG C 1 61 ? 126.627 152.885 91.543 1.00 206.25 61 ARG B C 1
ATOM 6777 O O . ARG C 1 61 ? 127.312 152.952 92.569 1.00 207.19 61 ARG B O 1
ATOM 6785 N N . ARG C 1 62 ? 126.949 153.546 90.431 1.00 208.33 62 ARG B N 1
ATOM 6786 C CA . ARG C 1 62 ? 128.152 154.365 90.341 1.00 206.49 62 ARG B CA 1
ATOM 6787 C C . ARG C 1 62 ? 128.176 155.407 91.452 1.00 206.00 62 ARG B C 1
ATOM 6788 O O . ARG C 1 62 ? 129.241 155.726 91.990 1.00 204.75 62 ARG B O 1
ATOM 6796 N N . VAL C 1 63 ? 127.006 155.944 91.801 1.00 202.51 63 VAL B N 1
ATOM 6797 C CA . VAL C 1 63 ? 126.933 156.947 92.857 1.00 201.12 63 VAL B CA 1
ATOM 6798 C C . VAL C 1 63 ? 126.766 156.302 94.228 1.00 200.88 63 VAL B C 1
ATOM 6799 O O . VAL C 1 63 ? 127.388 156.735 95.204 1.00 201.88 63 VAL B O 1
ATOM 6801 N N . LEU C 1 64 ? 125.932 155.265 94.320 1.00 200.11 64 LEU B N 1
ATOM 6802 C CA . LEU C 1 64 ? 125.645 154.652 95.613 1.00 201.05 64 LEU B CA 1
ATOM 6803 C C . LEU C 1 64 ? 126.899 154.030 96.218 1.00 202.48 64 LEU B C 1
ATOM 6804 O O . LEU C 1 64 ? 127.181 154.200 97.409 1.00 203.77 64 LEU B O 1
ATOM 6809 N N . TRP C 1 65 ? 127.669 153.304 95.406 1.00 200.81 65 TRP B N 1
ATOM 6810 C CA . TRP C 1 65 ? 128.832 152.588 95.914 1.00 199.16 65 TRP B CA 1
ATOM 6811 C C . TRP C 1 65 ? 129.837 153.538 96.555 1.00 198.92 65 TRP B C 1
ATOM 6812 O O . TRP C 1 65 ? 130.398 153.250 97.618 1.00 198.83 65 TRP B O 1
ATOM 6823 N N . LEU C 1 66 ? 130.075 154.684 95.915 1.00 197.93 66 LEU B N 1
ATOM 6824 C CA . LEU C 1 66 ? 130.974 155.678 96.491 1.00 196.69 66 LEU B CA 1
ATOM 6825 C C . LEU C 1 66 ? 130.448 156.172 97.833 1.00 198.67 66 LEU B C 1
ATOM 6826 O O . LEU C 1 66 ? 131.220 156.412 98.767 1.00 199.25 66 LEU B O 1
ATOM 6828 N N . VAL C 1 67 ? 129.127 156.331 97.945 1.00 201.55 67 VAL B N 1
ATOM 6829 C CA . VAL C 1 67 ? 128.536 156.780 99.203 1.00 199.55 67 VAL B CA 1
ATOM 6830 C C . VAL C 1 67 ? 128.846 155.800 100.322 1.00 200.24 67 VAL B C 1
ATOM 6831 O O . VAL C 1 67 ? 129.200 156.207 101.435 1.00 201.48 67 VAL B O 1
ATOM 6835 N N . VAL C 1 68 ? 128.724 154.503 100.055 1.00 196.61 68 VAL B N 1
ATOM 6836 C CA . VAL C 1 68 ? 129.076 153.488 101.044 1.00 194.82 68 VAL B CA 1
ATOM 6837 C C . VAL C 1 68 ? 130.565 153.519 101.352 1.00 195.05 68 VAL B C 1
ATOM 6838 O O . VAL C 1 68 ? 130.977 153.351 102.502 1.00 193.74 68 VAL B O 1
ATOM 6842 N N . VAL C 1 69 ? 131.390 153.735 100.330 1.00 193.23 69 VAL B N 1
ATOM 6843 C CA . VAL C 1 69 ? 132.832 153.848 100.512 1.00 190.53 69 VAL B CA 1
ATOM 6844 C C . VAL C 1 69 ? 133.109 154.997 101.470 1.00 191.12 69 VAL B C 1
ATOM 6845 O O . VAL C 1 69 ? 133.857 154.844 102.442 1.00 192.53 69 VAL B O 1
ATOM 6849 N N . LEU C 1 70 ? 132.502 156.155 101.204 1.00 191.26 70 LEU B N 1
ATOM 6850 C CA . LEU C 1 70 ? 132.709 157.314 102.065 1.00 190.36 70 LEU B CA 1
ATOM 6851 C C . LEU C 1 70 ? 132.194 157.048 103.474 1.00 191.08 70 LEU B C 1
ATOM 6852 O O . LEU C 1 70 ? 132.851 157.386 104.464 1.00 192.14 70 LEU B O 1
ATOM 6854 N N . GLY C 1 71 ? 131.016 156.440 103.582 1.00 190.13 71 GLY B N 1
ATOM 6855 C CA . GLY C 1 71 ? 130.427 156.175 104.878 1.00 189.20 71 GLY B CA 1
ATOM 6856 C C . GLY C 1 71 ? 131.301 155.301 105.752 1.00 189.67 71 GLY B C 1
ATOM 6857 O O . GLY C 1 71 ? 131.589 155.651 106.900 1.00 190.42 71 GLY B O 1
ATOM 6858 N N . SER C 1 72 ? 131.736 154.159 105.217 1.00 185.91 72 SER B N 1
ATOM 6859 C CA . SER C 1 72 ? 132.597 153.264 105.979 1.00 184.93 72 SER B CA 1
ATOM 6860 C C . SER C 1 72 ? 133.965 153.873 106.255 1.00 185.53 72 SER B C 1
ATOM 6861 O O . SER C 1 72 ? 134.510 153.669 107.344 1.00 185.87 72 SER B O 1
ATOM 6864 N N . VAL C 1 73 ? 134.530 154.613 105.298 1.00 181.54 73 VAL B N 1
ATOM 6865 C CA . VAL C 1 73 ? 135.847 155.205 105.504 1.00 178.23 73 VAL B CA 1
ATOM 6866 C C . VAL C 1 73 ? 135.825 156.148 106.700 1.00 179.48 73 VAL B C 1
ATOM 6867 O O . VAL C 1 73 ? 136.722 156.114 107.550 1.00 178.74 73 VAL B O 1
ATOM 6871 N N . SER C 1 74 ? 134.804 157.002 106.789 1.00 179.38 74 SER B N 1
ATOM 6872 C CA . SER C 1 74 ? 134.663 157.878 107.944 1.00 176.66 74 SER B CA 1
ATOM 6873 C C . SER C 1 74 ? 134.435 157.100 109.230 1.00 174.92 74 SER B C 1
ATOM 6874 O O . SER C 1 74 ? 134.876 157.544 110.295 1.00 172.81 74 SER B O 1
ATOM 6877 N N . LEU C 1 75 ? 133.757 155.954 109.155 1.00 167.41 75 LEU B N 1
ATOM 6878 C CA . LEU C 1 75 ? 133.590 155.104 110.327 1.00 165.06 75 LEU B CA 1
ATOM 6879 C C . LEU C 1 75 ? 134.926 154.542 110.797 1.00 166.48 75 LEU B C 1
ATOM 6880 O O . LEU C 1 75 ? 135.160 154.414 112.004 1.00 163.68 75 LEU B O 1
ATOM 6885 N N . VAL C 1 76 ? 135.811 154.204 109.857 1.00 164.63 76 VAL B N 1
ATOM 6886 C CA . VAL C 1 76 ? 137.128 153.687 110.220 1.00 158.75 76 VAL B CA 1
ATOM 6887 C C . VAL C 1 76 ? 137.881 154.710 111.059 1.00 161.35 76 VAL B C 1
ATOM 6888 O O . VAL C 1 76 ? 138.453 154.384 112.106 1.00 159.27 76 VAL B O 1
ATOM 6892 N N . THR C 1 77 ? 137.891 155.966 110.609 1.00 168.27 77 THR B N 1
ATOM 6893 C CA . THR C 1 77 ? 138.656 156.997 111.302 1.00 164.58 77 THR B CA 1
ATOM 6894 C C . THR C 1 77 ? 138.155 157.184 112.728 1.00 163.17 77 THR B C 1
ATOM 6895 O O . THR C 1 77 ? 138.949 157.309 113.667 1.00 163.44 77 THR B O 1
ATOM 6899 N N . TRP C 1 78 ? 136.834 157.209 112.910 1.00 156.71 78 TRP B N 1
ATOM 6900 C CA . TRP C 1 78 ? 136.281 157.346 114.253 1.00 157.03 78 TRP B CA 1
ATOM 6901 C C . TRP C 1 78 ? 136.665 156.157 115.124 1.00 157.30 78 TRP B C 1
ATOM 6902 O O . TRP C 1 78 ? 137.105 156.326 116.267 1.00 157.64 78 TRP B O 1
ATOM 6913 N N . GLN C 1 79 ? 136.511 154.942 114.596 1.00 150.72 79 GLN B N 1
ATOM 6914 C CA . GLN C 1 79 ? 136.808 153.755 115.390 1.00 149.82 79 GLN B CA 1
ATOM 6915 C C . GLN C 1 79 ? 138.292 153.668 115.724 1.00 153.15 79 GLN B C 1
ATOM 6916 O O . GLN C 1 79 ? 138.659 153.394 116.872 1.00 152.84 79 GLN B O 1
ATOM 6922 N N . ILE C 1 80 ? 139.160 153.900 114.738 1.00 147.08 80 ILE B N 1
ATOM 6923 C CA . ILE C 1 80 ? 140.594 153.907 115.008 1.00 142.49 80 ILE B CA 1
ATOM 6924 C C . ILE C 1 80 ? 140.937 155.012 115.997 1.00 144.21 80 ILE B C 1
ATOM 6925 O O . ILE C 1 80 ? 141.741 154.815 116.916 1.00 143.03 80 ILE B O 1
ATOM 6930 N N . TYR C 1 81 ? 140.336 156.191 115.826 1.00 148.19 81 TYR B N 1
ATOM 6931 C CA . TYR C 1 81 ? 140.588 157.290 116.750 1.00 145.68 81 TYR B CA 1
ATOM 6932 C C . TYR C 1 81 ? 140.223 156.901 118.175 1.00 147.35 81 TYR B C 1
ATOM 6933 O O . TYR C 1 81 ? 140.947 157.231 119.122 1.00 152.98 81 TYR B O 1
ATOM 6942 N N . ILE C 1 82 ? 139.104 156.198 118.351 1.00 144.03 82 ILE B N 1
ATOM 6943 C CA . ILE C 1 82 ? 138.729 155.731 119.682 1.00 144.36 82 ILE B CA 1
ATOM 6944 C C . ILE C 1 82 ? 139.756 154.734 120.200 1.00 141.98 82 ILE B C 1
ATOM 6945 O O . ILE C 1 82 ? 140.132 154.762 121.379 1.00 144.54 82 ILE B O 1
ATOM 6950 N N . ARG C 1 83 ? 140.224 153.834 119.333 1.00 136.97 83 ARG B N 1
ATOM 6951 C CA . ARG C 1 83 ? 141.214 152.847 119.752 1.00 139.55 83 ARG B CA 1
ATOM 6952 C C . ARG C 1 83 ? 142.505 153.521 120.200 1.00 141.64 83 ARG B C 1
ATOM 6953 O O . ARG C 1 83 ? 143.008 153.258 121.298 1.00 143.31 83 ARG B O 1
ATOM 6961 N N . LEU C 1 84 ? 143.056 154.399 119.361 1.00 136.79 84 LEU B N 1
ATOM 6962 C CA . LEU C 1 84 ? 144.291 155.084 119.725 1.00 133.13 84 LEU B CA 1
ATOM 6963 C C . LEU C 1 84 ? 144.090 155.955 120.957 1.00 133.40 84 LEU B C 1
ATOM 6964 O O . LEU C 1 84 ? 144.954 156.007 121.839 1.00 134.51 84 LEU B O 1
ATOM 6969 N N . LEU C 1 85 ? 142.953 156.647 121.035 1.00 140.97 85 LEU B N 1
ATOM 6970 C CA . LEU C 1 85 ? 142.679 157.484 122.197 1.00 140.53 85 LEU B CA 1
ATOM 6971 C C . LEU C 1 85 ? 142.636 156.652 123.470 1.00 141.22 85 LEU B C 1
ATOM 6972 O O . LEU C 1 85 ? 143.174 157.060 124.506 1.00 142.66 85 LEU B O 1
ATOM 6977 N N . ASN C 1 86 ? 141.998 155.482 123.415 1.00 140.58 86 ASN B N 1
ATOM 6978 C CA . ASN C 1 86 ? 141.940 154.619 124.589 1.00 139.91 86 ASN B CA 1
ATOM 6979 C C . ASN C 1 86 ? 143.320 154.090 124.956 1.00 138.11 86 ASN B C 1
ATOM 6980 O O . ASN C 1 86 ? 143.650 153.970 126.141 1.00 139.86 86 ASN B O 1
ATOM 6985 N N . TYR C 1 87 ? 144.140 153.763 123.955 1.00 129.03 87 TYR B N 1
ATOM 6986 C CA . TYR C 1 87 ? 145.460 153.210 124.237 1.00 128.97 87 TYR B CA 1
ATOM 6987 C C . TYR C 1 87 ? 146.309 154.188 125.035 1.00 130.88 87 TYR B C 1
ATOM 6988 O O . TYR C 1 87 ? 146.997 153.794 125.983 1.00 132.05 87 TYR B O 1
ATOM 6997 N N . PHE C 1 88 ? 146.274 155.469 124.669 1.00 129.57 88 PHE B N 1
ATOM 6998 C CA . PHE C 1 88 ? 147.138 156.450 125.309 1.00 126.27 88 PHE B CA 1
ATOM 6999 C C . PHE C 1 88 ? 146.729 156.752 126.742 1.00 126.03 88 PHE B C 1
ATOM 7000 O O . PHE C 1 88 ? 147.476 157.441 127.443 1.00 131.30 88 PHE B O 1
ATOM 7008 N N . THR C 1 89 ? 145.571 156.268 127.193 1.00 129.85 89 THR B N 1
ATOM 7009 C CA . THR C 1 89 ? 145.222 156.388 128.602 1.00 134.59 89 THR B CA 1
ATOM 7010 C C . THR C 1 89 ? 146.056 155.471 129.486 1.00 137.48 89 THR B C 1
ATOM 7011 O O . THR C 1 89 ? 145.999 155.602 130.713 1.00 135.66 89 THR B O 1
ATOM 7015 N N . TRP C 1 90 ? 146.823 154.555 128.897 1.00 129.28 90 TRP B N 1
ATOM 7016 C CA . TRP C 1 90 ? 147.677 153.642 129.644 1.00 125.05 90 TRP B CA 1
ATOM 7017 C C . TRP C 1 90 ? 146.835 152.767 130.563 1.00 125.17 90 TRP B C 1
ATOM 7018 O O . TRP C 1 90 ? 147.033 152.776 131.785 1.00 124.35 90 TRP B O 1
ATOM 7029 N N . PRO C 1 91 ? 145.893 152.001 130.021 1.00 132.53 91 PRO B N 1
ATOM 7030 C CA . PRO C 1 91 ? 145.083 151.122 130.868 1.00 135.11 91 PRO B CA 1
ATOM 7031 C C . PRO C 1 91 ? 145.910 149.976 131.427 1.00 138.86 91 PRO B C 1
ATOM 7032 O O . PRO C 1 91 ? 146.974 149.627 130.913 1.00 138.44 91 PRO B O 1
ATOM 7036 N N . THR C 1 92 ? 145.401 149.391 132.509 1.00 133.96 92 THR B N 1
ATOM 7037 C CA . THR C 1 92 ? 146.064 148.275 133.163 1.00 127.51 92 THR B CA 1
ATOM 7038 C C . THR C 1 92 ? 145.021 147.327 133.734 1.00 128.71 92 THR B C 1
ATOM 7039 O O . THR C 1 92 ? 143.879 147.708 134.000 1.00 129.64 92 THR B O 1
ATOM 7043 N N . THR C 1 93 ? 145.436 146.077 133.916 1.00 135.75 93 THR B N 1
ATOM 7044 C CA . THR C 1 93 ? 144.628 145.054 134.557 1.00 135.33 93 THR B CA 1
ATOM 7045 C C . THR C 1 93 ? 145.501 144.311 135.556 1.00 135.53 93 THR B C 1
ATOM 7046 O O . THR C 1 93 ? 146.725 144.256 135.417 1.00 135.74 93 THR B O 1
ATOM 7050 N N . THR C 1 94 ? 144.862 143.734 136.570 1.00 135.14 94 THR B N 1
ATOM 7051 C CA . THR C 1 94 ? 145.576 143.118 137.676 1.00 133.31 94 THR B CA 1
ATOM 7052 C C . THR C 1 94 ? 145.325 141.618 137.717 1.00 130.52 94 THR B C 1
ATOM 7053 O O . THR C 1 94 ? 144.266 141.133 137.310 1.00 130.03 94 THR B O 1
ATOM 7057 N N . SER C 1 95 ? 146.322 140.892 138.216 1.00 127.65 95 SER B N 1
ATOM 7058 C CA . SER C 1 95 ? 146.242 139.455 138.428 1.00 128.96 95 SER B CA 1
ATOM 7059 C C . SER C 1 95 ? 146.522 139.154 139.892 1.00 128.63 95 SER B C 1
ATOM 7060 O O . SER C 1 95 ? 147.409 139.760 140.501 1.00 130.80 95 SER B O 1
ATOM 7063 N N . ILE C 1 96 ? 145.764 138.218 140.454 1.00 127.54 96 ILE B N 1
ATOM 7064 C CA . ILE C 1 96 ? 145.860 137.856 141.863 1.00 128.96 96 ILE B CA 1
ATOM 7065 C C . ILE C 1 96 ? 146.154 136.367 141.955 1.00 130.40 96 ILE B C 1
ATOM 7066 O O . ILE C 1 96 ? 145.458 135.553 141.338 1.00 131.24 96 ILE B O 1
ATOM 7071 N N . GLU C 1 97 ? 147.180 136.016 142.724 1.00 137.76 97 GLU B N 1
ATOM 7072 C CA . GLU C 1 97 ? 147.558 134.630 142.960 1.00 135.32 97 GLU B CA 1
ATOM 7073 C C . GLU C 1 97 ? 147.650 134.393 144.459 1.00 135.37 97 GLU B C 1
ATOM 7074 O O . GLU C 1 97 ? 148.286 135.172 145.175 1.00 142.27 97 GLU B O 1
ATOM 7080 N N . VAL C 1 98 ? 147.014 133.324 144.929 1.00 127.95 98 VAL B N 1
ATOM 7081 C CA . VAL C 1 98 ? 147.046 132.934 146.333 1.00 133.40 98 VAL B CA 1
ATOM 7082 C C . VAL C 1 98 ? 147.396 131.456 146.402 1.00 135.11 98 VAL B C 1
ATOM 7083 O O . VAL C 1 98 ? 146.842 130.643 145.654 1.00 136.85 98 VAL B O 1
ATOM 7087 N N . GLN C 1 99 ? 148.319 131.106 147.296 1.00 131.13 99 GLN B N 1
ATOM 7088 C CA . GLN C 1 99 ? 148.839 129.748 147.340 1.00 131.25 99 GLN B CA 1
ATOM 7089 C C . GLN C 1 99 ? 149.416 129.467 148.719 1.00 129.86 99 GLN B C 1
ATOM 7090 O O . GLN C 1 99 ? 149.683 130.383 149.502 1.00 124.75 99 GLN B O 1
ATOM 7096 N N . TYR C 1 100 ? 149.603 128.180 149.001 1.00 134.52 100 TYR B N 1
ATOM 7097 C CA . TYR C 1 100 ? 150.325 127.737 150.186 1.00 133.19 100 TYR B CA 1
ATOM 7098 C C . TYR C 1 100 ? 151.797 127.568 149.838 1.00 134.61 100 TYR B C 1
ATOM 7099 O O . TYR C 1 100 ? 152.133 126.958 148.818 1.00 136.41 100 TYR B O 1
ATOM 7108 N N . VAL C 1 101 ? 152.669 128.106 150.683 1.00 134.23 101 VAL B N 1
ATOM 7109 C CA . VAL C 1 101 ? 154.111 127.942 150.543 1.00 137.00 101 VAL B CA 1
ATOM 7110 C C . VAL C 1 101 ? 154.569 127.144 151.756 1.00 139.76 101 VAL B C 1
ATOM 7111 O O . VAL C 1 101 ? 154.621 127.670 152.875 1.00 141.13 101 VAL B O 1
ATOM 7115 N N . GLU C 1 102 ? 154.899 125.869 151.543 1.00 138.09 102 GLU B N 1
ATOM 7116 C CA . GLU C 1 102 ? 155.261 124.997 152.655 1.00 137.68 102 GLU B CA 1
ATOM 7117 C C . GLU C 1 102 ? 156.471 125.539 153.406 1.00 138.47 102 GLU B C 1
ATOM 7118 O O . GLU C 1 102 ? 156.445 125.678 154.634 1.00 134.66 102 GLU B O 1
ATOM 7124 N N . LYS C 1 103 ? 157.542 125.852 152.682 1.00 139.86 103 LYS B N 1
ATOM 7125 C CA . LYS C 1 103 ? 158.757 126.407 153.263 1.00 138.43 103 LYS B CA 1
ATOM 7126 C C . LYS C 1 103 ? 158.935 127.820 152.732 1.00 137.35 103 LYS B C 1
ATOM 7127 O O . LYS C 1 103 ? 159.189 128.012 151.538 1.00 136.51 103 LYS B O 1
ATOM 7133 N N . MET C 1 104 ? 158.803 128.803 153.619 1.00 119.77 104 MET B N 1
ATOM 7134 C CA . MET C 1 104 ? 158.791 130.200 153.221 1.00 117.35 104 MET B CA 1
ATOM 7135 C C . MET C 1 104 ? 159.583 131.002 154.241 1.00 118.55 104 MET B C 1
ATOM 7136 O O . MET C 1 104 ? 159.729 130.591 155.395 1.00 118.02 104 MET B O 1
ATOM 7141 N N . GLU C 1 105 ? 160.096 132.149 153.805 1.00 112.97 105 GLU B N 1
ATOM 7142 C CA . GLU C 1 105 ? 160.987 132.949 154.635 1.00 112.87 105 GLU B CA 1
ATOM 7143 C C . GLU C 1 105 ? 160.177 133.731 155.662 1.00 111.28 105 GLU B C 1
ATOM 7144 O O . GLU C 1 105 ? 159.383 134.607 155.304 1.00 109.90 105 GLU B O 1
ATOM 7150 N N . PHE C 1 106 ? 160.381 133.413 156.935 1.00 88.90 106 PHE B N 1
ATOM 7151 C CA . PHE C 1 106 ? 159.726 134.152 158.000 1.00 83.59 106 PHE B CA 1
ATOM 7152 C C . PHE C 1 106 ? 160.236 135.592 158.022 1.00 90.68 106 PHE B C 1
ATOM 7153 O O . PHE C 1 106 ? 161.432 135.828 157.828 1.00 98.72 106 PHE B O 1
ATOM 7161 N N . PRO C 1 107 ? 159.364 136.576 158.259 1.00 80.80 107 PRO B N 1
ATOM 7162 C CA . PRO C 1 107 ? 159.830 137.968 158.286 1.00 81.05 107 PRO B CA 1
ATOM 7163 C C . PRO C 1 107 ? 160.611 138.294 159.546 1.00 84.67 107 PRO B C 1
ATOM 7164 O O . PRO C 1 107 ? 160.861 137.416 160.376 1.00 92.97 107 PRO B O 1
ATOM 7168 N N . ALA C 1 108 ? 161.007 139.554 159.693 1.00 74.28 108 ALA B N 1
ATOM 7169 C CA . ALA C 1 108 ? 161.692 140.029 160.885 1.00 73.42 108 ALA B CA 1
ATOM 7170 C C . ALA C 1 108 ? 160.705 140.771 161.773 1.00 80.59 108 ALA B C 1
ATOM 7171 O O . ALA C 1 108 ? 159.822 141.476 161.279 1.00 91.05 108 ALA B O 1
ATOM 7173 N N . VAL C 1 109 ? 160.857 140.604 163.083 1.00 72.42 109 VAL B N 1
ATOM 7174 C CA . VAL C 1 109 ? 159.971 141.213 164.066 1.00 67.92 109 VAL B CA 1
ATOM 7175 C C . VAL C 1 109 ? 160.829 141.919 165.104 1.00 76.80 109 VAL B C 1
ATOM 7176 O O . VAL C 1 109 ? 161.815 141.353 165.586 1.00 87.41 109 VAL B O 1
ATOM 7180 N N . THR C 1 110 ? 160.456 143.151 165.443 1.00 71.71 110 THR B N 1
ATOM 7181 C CA . THR C 1 110 ? 161.177 143.953 166.421 1.00 74.57 110 THR B CA 1
ATOM 7182 C C . THR C 1 110 ? 160.247 144.310 167.570 1.00 70.08 110 THR B C 1
ATOM 7183 O O . THR C 1 110 ? 159.071 144.614 167.357 1.00 74.80 110 THR B O 1
ATOM 7187 N N . PHE C 1 111 ? 160.780 144.261 168.787 1.00 62.90 111 PHE B N 1
ATOM 7188 C CA . PHE C 1 111 ? 160.001 144.445 170.002 1.00 57.31 111 PHE B CA 1
ATOM 7189 C C . PHE C 1 111 ? 160.553 145.609 170.807 1.00 69.53 111 PHE B C 1
ATOM 7190 O O . PHE C 1 111 ? 161.768 145.815 170.866 1.00 85.41 111 PHE B O 1
ATOM 7198 N N . CYS C 1 112 ? 159.653 146.369 171.424 1.00 78.65 112 CYS B N 1
ATOM 7199 C CA . CYS C 1 112 ? 160.026 147.441 172.330 1.00 73.75 112 CYS B CA 1
ATOM 7200 C C . CYS C 1 112 ? 159.092 147.421 173.527 1.00 79.83 112 CYS B C 1
ATOM 7201 O O . CYS C 1 112 ? 157.950 146.966 173.435 1.00 90.32 112 CYS B O 1
ATOM 7204 N N . ASN C 1 113 ? 159.589 147.916 174.654 1.00 70.18 113 ASN B N 1
ATOM 7205 C CA . ASN C 1 113 ? 158.786 148.003 175.861 1.00 65.16 113 ASN B CA 1
ATOM 7206 C C . ASN C 1 113 ? 158.058 149.338 175.906 1.00 77.57 113 ASN B C 1
ATOM 7207 O O . ASN C 1 113 ? 158.641 150.388 175.625 1.00 90.27 113 ASN B O 1
ATOM 7212 N N . LEU C 1 114 ? 156.773 149.296 176.260 1.00 77.27 114 LEU B N 1
ATOM 7213 C CA . LEU C 1 114 ? 156.002 150.528 176.353 1.00 73.33 114 LEU B CA 1
ATOM 7214 C C . LEU C 1 114 ? 156.497 151.427 177.477 1.00 80.45 114 LEU B C 1
ATOM 7215 O O . LEU C 1 114 ? 156.237 152.634 177.448 1.00 88.64 114 LEU B O 1
ATOM 7220 N N . ASN C 1 115 ? 157.196 150.870 178.462 1.00 84.74 115 ASN B N 1
ATOM 7221 C CA . ASN C 1 115 ? 157.954 151.649 179.431 1.00 81.06 115 ASN B CA 1
ATOM 7222 C C . ASN C 1 115 ? 159.417 151.622 179.014 1.00 83.94 115 ASN B C 1
ATOM 7223 O O . ASN C 1 115 ? 159.991 150.546 178.823 1.00 90.78 115 ASN B O 1
ATOM 7228 N N . ARG C 1 116 ? 160.017 152.804 178.880 1.00 81.51 116 ARG B N 1
ATOM 7229 C CA . ARG C 1 116 ? 161.243 152.951 178.112 1.00 80.47 116 ARG B CA 1
ATOM 7230 C C . ARG C 1 116 ? 162.506 153.099 178.944 1.00 83.70 116 ARG B C 1
ATOM 7231 O O . ARG C 1 116 ? 163.585 152.765 178.447 1.00 94.07 116 ARG B O 1
ATOM 7239 N N . PHE C 1 117 ? 162.413 153.579 180.180 1.00 70.61 117 PHE B N 1
ATOM 7240 C CA . PHE C 1 117 ? 163.590 153.879 180.981 1.00 70.36 117 PHE B CA 1
ATOM 7241 C C . PHE C 1 117 ? 163.593 153.059 182.262 1.00 73.13 117 PHE B C 1
ATOM 7242 O O . PHE C 1 117 ? 162.540 152.735 182.815 1.00 87.59 117 PHE B O 1
ATOM 7250 N N . GLN C 1 118 ? 164.794 152.731 182.730 1.00 72.43 118 GLN B N 1
ATOM 7251 C CA . GLN C 1 118 ? 164.934 152.048 184.006 1.00 78.86 118 GLN B CA 1
ATOM 7252 C C . GLN C 1 118 ? 164.499 152.968 185.137 1.00 81.34 118 GLN B C 1
ATOM 7253 O O . GLN C 1 118 ? 164.827 154.157 185.147 1.00 84.45 118 GLN B O 1
ATOM 7259 N N . THR C 1 119 ? 163.763 152.411 186.098 1.00 91.75 119 THR B N 1
ATOM 7260 C CA . THR C 1 119 ? 163.144 153.242 187.125 1.00 88.09 119 THR B CA 1
ATOM 7261 C C . THR C 1 119 ? 164.188 153.965 187.968 1.00 90.97 119 THR B C 1
ATOM 7262 O O . THR C 1 119 ? 164.017 155.143 188.298 1.00 97.38 119 THR B O 1
ATOM 7266 N N . ASP C 1 120 ? 165.273 153.281 188.331 1.00 97.85 120 ASP B N 1
ATOM 7267 C CA . ASP C 1 120 ? 166.264 153.887 189.212 1.00 101.72 120 ASP B CA 1
ATOM 7268 C C . ASP C 1 120 ? 167.242 154.786 188.471 1.00 99.36 120 ASP B C 1
ATOM 7269 O O . ASP C 1 120 ? 167.939 155.578 189.113 1.00 98.97 120 ASP B O 1
ATOM 7274 N N . ALA C 1 121 ? 167.314 154.683 187.146 1.00 89.77 121 ALA B N 1
ATOM 7275 C CA . ALA C 1 121 ? 168.185 155.551 186.368 1.00 95.36 121 ALA B CA 1
ATOM 7276 C C . ALA C 1 121 ? 167.549 156.897 186.057 1.00 94.34 121 ALA B C 1
ATOM 7277 O O . ALA C 1 121 ? 168.256 157.809 185.617 1.00 98.77 121 ALA B O 1
ATOM 7279 N N . VAL C 1 122 ? 166.245 157.041 186.278 1.00 98.65 122 VAL B N 1
ATOM 7280 C CA . VAL C 1 122 ? 165.532 158.275 185.967 1.00 94.15 122 VAL B CA 1
ATOM 7281 C C . VAL C 1 122 ? 164.860 158.886 187.186 1.00 94.68 122 VAL B C 1
ATOM 7282 O O . VAL C 1 122 ? 164.262 159.966 187.067 1.00 99.64 122 VAL B O 1
ATOM 7286 N N . ALA C 1 123 ? 164.949 158.255 188.357 1.00 103.74 123 ALA B N 1
ATOM 7287 C CA . ALA C 1 123 ? 164.290 158.802 189.537 1.00 105.92 123 ALA B CA 1
ATOM 7288 C C . ALA C 1 123 ? 164.819 160.191 189.869 1.00 107.67 123 ALA B C 1
ATOM 7289 O O . ALA C 1 123 ? 164.042 161.101 190.179 1.00 105.44 123 ALA B O 1
ATOM 7291 N N . LYS C 1 124 ? 166.136 160.374 189.809 1.00 120.63 124 LYS B N 1
ATOM 7292 C CA . LYS C 1 124 ? 166.769 161.646 190.127 1.00 122.73 124 LYS B CA 1
ATOM 7293 C C . LYS C 1 124 ? 167.144 162.443 188.884 1.00 121.63 124 LYS B C 1
ATOM 7294 O O . LYS C 1 124 ? 167.800 163.482 189.003 1.00 120.23 124 LYS B O 1
ATOM 7300 N N . PHE C 1 125 ? 166.746 161.984 187.701 1.00 103.81 125 PHE B N 1
ATOM 7301 C CA . PHE C 1 125 ? 167.119 162.598 186.431 1.00 94.97 125 PHE B CA 1
ATOM 7302 C C . PHE C 1 125 ? 165.896 162.744 185.540 1.00 98.77 125 PHE B C 1
ATOM 7303 O O . PHE C 1 125 ? 165.905 162.386 184.361 1.00 105.14 125 PHE B O 1
ATOM 7311 N N . GLY C 1 126 ? 164.814 163.281 186.102 1.00 96.81 126 GLY B N 1
ATOM 7312 C CA . GLY C 1 126 ? 163.560 163.381 185.376 1.00 96.14 126 GLY B CA 1
ATOM 7313 C C . GLY C 1 126 ? 163.625 164.239 184.130 1.00 95.88 126 GLY B C 1
ATOM 7314 O O . GLY C 1 126 ? 162.699 164.183 183.313 1.00 100.02 126 GLY B O 1
ATOM 7315 N N . VAL C 1 127 ? 164.685 165.032 183.964 1.00 96.44 127 VAL B N 1
ATOM 7316 C CA . VAL C 1 127 ? 164.821 165.866 182.777 1.00 91.40 127 VAL B CA 1
ATOM 7317 C C . VAL C 1 127 ? 164.876 165.030 181.510 1.00 86.15 127 VAL B C 1
ATOM 7318 O O . VAL C 1 127 ? 164.525 165.517 180.431 1.00 89.36 127 VAL B O 1
ATOM 7322 N N . ILE C 1 128 ? 165.306 163.770 181.613 1.00 87.71 128 ILE B N 1
ATOM 7323 C CA . ILE C 1 128 ? 165.572 162.971 180.422 1.00 88.80 128 ILE B CA 1
ATOM 7324 C C . ILE C 1 128 ? 164.323 162.817 179.569 1.00 86.50 128 ILE B C 1
ATOM 7325 O O . ILE C 1 128 ? 164.415 162.681 178.343 1.00 96.78 128 ILE B O 1
ATOM 7330 N N . PHE C 1 129 ? 163.143 162.829 180.187 1.00 77.21 129 PHE B N 1
ATOM 7331 C CA . PHE C 1 129 ? 161.918 162.628 179.421 1.00 82.06 129 PHE B CA 1
ATOM 7332 C C . PHE C 1 129 ? 161.738 163.726 178.383 1.00 91.22 129 PHE B C 1
ATOM 7333 O O . PHE C 1 129 ? 161.345 163.459 177.242 1.00 96.12 129 PHE B O 1
ATOM 7341 N N . PHE C 1 130 ? 162.017 164.972 178.762 1.00 94.73 130 PHE B N 1
ATOM 7342 C CA . PHE C 1 130 ? 161.902 166.068 177.807 1.00 85.77 130 PHE B CA 1
ATOM 7343 C C . PHE C 1 130 ? 163.079 166.078 176.842 1.00 91.69 130 PHE B C 1
ATOM 7344 O O . PHE C 1 130 ? 162.917 166.409 175.662 1.00 104.01 130 PHE B O 1
ATOM 7352 N N . LEU C 1 131 ? 164.270 165.712 177.319 1.00 83.06 131 LEU B N 1
ATOM 7353 C CA . LEU C 1 131 ? 165.414 165.609 176.422 1.00 74.01 131 LEU B CA 1
ATOM 7354 C C . LEU C 1 131 ? 165.168 164.562 175.347 1.00 78.90 131 LEU B C 1
ATOM 7355 O O . LEU C 1 131 ? 165.431 164.802 174.164 1.00 96.70 131 LEU B O 1
ATOM 7360 N N . TRP C 1 132 ? 164.656 163.395 175.737 1.00 70.77 132 TRP B N 1
ATOM 7361 C CA . TRP C 1 132 ? 164.367 162.358 174.756 1.00 70.37 132 TRP B CA 1
ATOM 7362 C C . TRP C 1 132 ? 163.240 162.775 173.824 1.00 74.71 132 TRP B C 1
ATOM 7363 O O . TRP C 1 132 ? 163.258 162.430 172.638 1.00 85.38 132 TRP B O 1
ATOM 7374 N N . HIS C 1 133 ? 162.252 163.508 174.336 1.00 87.74 133 HIS B N 1
ATOM 7375 C CA . HIS C 1 133 ? 161.176 163.991 173.479 1.00 84.86 133 HIS B CA 1
ATOM 7376 C C . HIS C 1 133 ? 161.723 164.904 172.391 1.00 87.76 133 HIS B C 1
ATOM 7377 O O . HIS C 1 133 ? 161.349 164.789 171.219 1.00 98.78 133 HIS B O 1
ATOM 7384 N N . ILE C 1 134 ? 162.614 165.821 172.764 1.00 85.56 134 ILE B N 1
ATOM 7385 C CA . ILE C 1 134 ? 163.223 166.713 171.782 1.00 75.44 134 ILE B CA 1
ATOM 7386 C C . ILE C 1 134 ? 164.095 165.918 170.820 1.00 89.91 134 ILE B C 1
ATOM 7387 O O . ILE C 1 134 ? 164.001 166.067 169.597 1.00 97.53 134 ILE B O 1
ATOM 7392 N N . VAL C 1 135 ? 164.954 165.055 171.363 1.00 87.97 135 VAL B N 1
ATOM 7393 C CA . VAL C 1 135 ? 165.890 164.308 170.531 1.00 71.96 135 VAL B CA 1
ATOM 7394 C C . VAL C 1 135 ? 165.138 163.381 169.585 1.00 75.44 135 VAL B C 1
ATOM 7395 O O . VAL C 1 135 ? 165.452 163.296 168.393 1.00 87.34 135 VAL B O 1
ATOM 7399 N N . SER C 1 136 ? 164.134 162.678 170.096 1.00 77.92 136 SER B N 1
ATOM 7400 C CA . SER C 1 136 ? 163.373 161.734 169.290 1.00 65.48 136 SER B CA 1
ATOM 7401 C C . SER C 1 136 ? 162.390 162.408 168.344 1.00 82.30 136 SER B C 1
ATOM 7402 O O . SER C 1 136 ? 161.584 161.711 167.721 1.00 93.87 136 SER B O 1
ATOM 7405 N N . LYS C 1 137 ? 162.429 163.737 168.220 1.00 95.53 137 LYS B N 1
ATOM 7406 C CA . LYS C 1 137 ? 161.490 164.424 167.341 1.00 94.16 137 LYS B CA 1
ATOM 7407 C C . LYS C 1 137 ? 161.706 164.048 165.882 1.00 92.37 137 LYS B C 1
ATOM 7408 O O . LYS C 1 137 ? 160.839 164.302 165.040 1.00 95.14 137 LYS B O 1
ATOM 7414 N N . VAL C 1 138 ? 162.857 163.457 165.559 1.00 86.47 138 VAL B N 1
ATOM 7415 C CA . VAL C 1 138 ? 163.134 163.079 164.177 1.00 87.09 138 VAL B CA 1
ATOM 7416 C C . VAL C 1 138 ? 162.167 161.994 163.723 1.00 90.80 138 VAL B C 1
ATOM 7417 O O . VAL C 1 138 ? 161.581 162.073 162.638 1.00 93.37 138 VAL B O 1
ATOM 7421 N N . LEU C 1 139 ? 161.986 160.963 164.548 1.00 91.31 139 LEU B N 1
ATOM 7422 C CA . LEU C 1 139 ? 161.108 159.858 164.181 1.00 85.46 139 LEU B CA 1
ATOM 7423 C C . LEU C 1 139 ? 159.646 160.244 164.359 1.00 90.62 139 LEU B C 1
ATOM 7424 O O . LEU C 1 139 ? 158.874 160.254 163.395 1.00 95.15 139 LEU B O 1
ATOM 7429 N N . HIS C 1 140 ? 159.248 160.562 165.586 1.00 101.59 140 HIS B N 1
ATOM 7430 C CA . HIS C 1 140 ? 157.928 161.116 165.851 1.00 100.97 140 HIS B CA 1
ATOM 7431 C C . HIS C 1 140 ? 157.982 162.616 165.596 1.00 107.47 140 HIS B C 1
ATOM 7432 O O . HIS C 1 140 ? 158.810 163.321 166.182 1.00 113.35 140 HIS B O 1
ATOM 7439 N N . LEU C 1 141 ? 157.117 163.102 164.713 1.00 115.46 141 LEU B N 1
ATOM 7440 C CA . LEU C 1 141 ? 157.092 164.513 164.358 1.00 118.95 141 LEU B CA 1
ATOM 7441 C C . LEU C 1 141 ? 156.109 165.310 165.203 1.00 118.01 141 LEU B C 1
ATOM 7442 O O . LEU C 1 141 ? 155.882 166.491 164.919 1.00 114.65 141 LEU B O 1
ATOM 7447 N N . GLN C 1 142 ? 155.523 164.694 166.225 1.00 117.27 142 GLN B N 1
ATOM 7448 C CA . GLN C 1 142 ? 154.630 165.402 167.132 1.00 116.84 142 GLN B CA 1
ATOM 7449 C C . GLN C 1 142 ? 155.293 166.674 167.637 1.00 120.67 142 GLN B C 1
ATOM 7450 O O . GLN C 1 142 ? 156.436 166.649 168.100 1.00 121.45 142 GLN B O 1
ATOM 7456 N N . GLU C 1 143 ? 154.572 167.787 167.543 1.00 140.48 143 GLU B N 1
ATOM 7457 C CA . GLU C 1 143 ? 155.146 169.081 167.872 1.00 138.13 143 GLU B CA 1
ATOM 7458 C C . GLU C 1 143 ? 155.409 169.190 169.372 1.00 139.92 143 GLU B C 1
ATOM 7459 O O . GLU C 1 143 ? 154.894 168.418 170.186 1.00 139.84 143 GLU B O 1
ATOM 7465 N N . ILE C 1 144 ? 156.229 170.175 169.730 1.00 132.93 144 ILE B N 1
ATOM 7466 C CA . ILE C 1 144 ? 156.639 170.416 171.107 1.00 134.81 144 ILE B CA 1
ATOM 7467 C C . ILE C 1 144 ? 156.325 171.865 171.447 1.00 135.47 144 ILE B C 1
ATOM 7468 O O . ILE C 1 144 ? 156.652 172.772 170.674 1.00 132.10 144 ILE B O 1
ATOM 7473 N N . THR C 1 145 ? 155.698 172.080 172.599 1.00 159.33 145 THR B N 1
ATOM 7474 C CA . THR C 1 145 ? 155.252 173.406 173.006 1.00 159.36 145 THR B CA 1
ATOM 7475 C C . THR C 1 145 ? 156.386 174.130 173.720 1.00 158.93 145 THR B C 1
ATOM 7476 O O . THR C 1 145 ? 156.836 173.693 174.785 1.00 156.29 145 THR B O 1
ATOM 7480 N N . ALA C 1 146 ? 156.842 175.235 173.137 1.00 160.39 146 ALA B N 1
ATOM 7481 C CA . ALA C 1 146 ? 157.850 176.058 173.784 1.00 157.05 146 ALA B CA 1
ATOM 7482 C C . ALA C 1 146 ? 157.244 176.798 174.972 1.00 159.25 146 ALA B C 1
ATOM 7483 O O . ALA C 1 146 ? 156.027 176.963 175.082 1.00 160.79 146 ALA B O 1
ATOM 7485 N N . ASN C 1 147 ? 158.121 177.241 175.873 1.00 160.68 147 ASN B N 1
ATOM 7486 C CA . ASN C 1 147 ? 157.813 177.958 177.109 1.00 161.39 147 ASN B CA 1
ATOM 7487 C C . ASN C 1 147 ? 157.211 177.054 178.177 1.00 158.72 147 ASN B C 1
ATOM 7488 O O . ASN C 1 147 ? 156.934 177.531 179.283 1.00 158.59 147 ASN B O 1
ATOM 7493 N N . SER C 1 148 ? 156.997 175.773 177.891 1.00 136.57 148 SER B N 1
ATOM 7494 C CA . SER C 1 148 ? 156.491 174.859 178.903 1.00 135.40 148 SER B CA 1
ATOM 7495 C C . SER C 1 148 ? 157.532 174.654 179.996 1.00 140.15 148 SER B C 1
ATOM 7496 O O . SER C 1 148 ? 158.729 174.872 179.795 1.00 143.76 148 SER B O 1
ATOM 7499 N N . THR C 1 149 ? 157.062 174.234 181.172 1.00 135.74 149 THR B N 1
ATOM 7500 C CA . THR C 1 149 ? 157.978 174.012 182.285 1.00 134.55 149 THR B CA 1
ATOM 7501 C C . THR C 1 149 ? 159.007 172.943 181.943 1.00 136.89 149 THR B C 1
ATOM 7502 O O . THR C 1 149 ? 160.196 173.096 182.243 1.00 137.25 149 THR B O 1
ATOM 7506 N N . GLY C 1 150 ? 158.569 171.850 181.318 1.00 125.41 150 GLY B N 1
ATOM 7507 C CA . GLY C 1 150 ? 159.507 170.801 180.955 1.00 121.31 150 GLY B CA 1
ATOM 7508 C C . GLY C 1 150 ? 160.539 171.270 179.949 1.00 119.49 150 GLY B C 1
ATOM 7509 O O . GLY C 1 150 ? 161.738 171.037 180.115 1.00 125.54 150 GLY B O 1
ATOM 7510 N N . SER C 1 151 ? 160.088 171.951 178.894 1.00 119.39 151 SER B N 1
ATOM 7511 C CA . SER C 1 151 ? 161.009 172.401 177.860 1.00 120.72 151 SER B CA 1
ATOM 7512 C C . SER C 1 151 ? 161.945 173.492 178.358 1.00 120.73 151 SER B C 1
ATOM 7513 O O . SER C 1 151 ? 162.998 173.712 177.751 1.00 122.78 151 SER B O 1
ATOM 7516 N N . ARG C 1 152 ? 161.587 174.182 179.440 1.00 121.78 152 ARG B N 1
ATOM 7517 C CA . ARG C 1 152 ? 162.483 175.184 180.002 1.00 121.37 152 ARG B CA 1
ATOM 7518 C C . ARG C 1 152 ? 163.579 174.539 180.837 1.00 122.98 152 ARG B C 1
ATOM 7519 O O . ARG C 1 152 ? 164.734 174.975 180.794 1.00 126.70 152 ARG B O 1
ATOM 7527 N N . GLU C 1 153 ? 163.235 173.505 181.606 1.00 111.55 153 GLU B N 1
ATOM 7528 C CA . GLU C 1 153 ? 164.249 172.797 182.378 1.00 107.66 153 GLU B CA 1
ATOM 7529 C C . GLU C 1 153 ? 165.237 172.088 181.463 1.00 109.31 153 GLU B C 1
ATOM 7530 O O . GLU C 1 153 ? 166.451 172.140 181.688 1.00 111.90 153 GLU B O 1
ATOM 7536 N N . ALA C 1 154 ? 164.735 171.418 180.424 1.00 105.20 154 ALA B N 1
ATOM 7537 C CA . ALA C 1 154 ? 165.622 170.714 179.505 1.00 103.88 154 ALA B CA 1
ATOM 7538 C C . ALA C 1 154 ? 166.576 171.677 178.815 1.00 104.44 154 ALA B C 1
ATOM 7539 O O . ALA C 1 154 ? 167.781 171.413 178.728 1.00 106.41 154 ALA B O 1
ATOM 7541 N N . THR C 1 155 ? 166.060 172.805 178.326 1.00 103.46 155 THR B N 1
ATOM 7542 C CA . THR C 1 155 ? 166.915 173.765 177.638 1.00 96.87 155 THR B CA 1
ATOM 7543 C C . THR C 1 155 ? 167.995 174.301 178.567 1.00 98.31 155 THR B C 1
ATOM 7544 O O . THR C 1 155 ? 169.158 174.430 178.170 1.00 107.79 155 THR B O 1
ATOM 7548 N N . ASP C 1 156 ? 167.630 174.624 179.808 1.00 106.81 156 ASP B N 1
ATOM 7549 C CA . ASP C 1 156 ? 168.628 175.085 180.764 1.00 106.17 156 ASP B CA 1
ATOM 7550 C C . ASP C 1 156 ? 169.660 174.005 181.052 1.00 106.08 156 ASP B C 1
ATOM 7551 O O . ASP C 1 156 ? 170.831 174.316 181.293 1.00 105.77 156 ASP B O 1
ATOM 7556 N N . PHE C 1 157 ? 169.246 172.737 181.038 1.00 98.37 157 PHE B N 1
ATOM 7557 C CA . PHE C 1 157 ? 170.185 171.646 181.268 1.00 95.05 157 PHE B CA 1
ATOM 7558 C C . PHE C 1 157 ? 171.122 171.473 180.080 1.00 95.67 157 PHE B C 1
ATOM 7559 O O . PHE C 1 157 ? 172.336 171.316 180.252 1.00 99.45 157 PHE B O 1
ATOM 7567 N N . ALA C 1 158 ? 170.577 171.510 178.863 1.00 94.82 158 ALA B N 1
ATOM 7568 C CA . ALA C 1 158 ? 171.406 171.320 177.679 1.00 94.37 158 ALA B CA 1
ATOM 7569 C C . ALA C 1 158 ? 172.477 172.397 177.581 1.00 96.50 158 ALA B C 1
ATOM 7570 O O . ALA C 1 158 ? 173.627 172.109 177.234 1.00 103.54 158 ALA B O 1
ATOM 7572 N N . ALA C 1 159 ? 172.119 173.645 177.885 1.00 97.56 159 ALA B N 1
ATOM 7573 C CA . ALA C 1 159 ? 173.098 174.723 177.829 1.00 95.46 159 ALA B CA 1
ATOM 7574 C C . ALA C 1 159 ? 174.243 174.491 178.805 1.00 96.25 159 ALA B C 1
ATOM 7575 O O . ALA C 1 159 ? 175.356 174.980 178.580 1.00 103.48 159 ALA B O 1
ATOM 7577 N N . SER C 1 160 ? 173.997 173.754 179.887 1.00 93.78 160 SER B N 1
ATOM 7578 C CA . SER C 1 160 ? 175.010 173.511 180.909 1.00 95.70 160 SER B CA 1
ATOM 7579 C C . SER C 1 160 ? 175.762 172.206 180.667 1.00 104.81 160 SER B C 1
ATOM 7580 O O . SER C 1 160 ? 176.992 172.204 180.559 1.00 100.73 160 SER B O 1
ATOM 7583 N N . HIS C 1 161 ? 175.040 171.088 180.581 1.00 111.77 161 HIS B N 1
ATOM 7584 C CA . HIS C 1 161 ? 175.658 169.781 180.366 1.00 105.40 161 HIS B CA 1
ATOM 7585 C C . HIS C 1 161 ? 175.789 169.540 178.866 1.00 104.70 161 HIS B C 1
ATOM 7586 O O . HIS C 1 161 ? 175.024 168.799 178.248 1.00 102.24 161 HIS B O 1
ATOM 7593 N N . GLN C 1 162 ? 176.787 170.191 178.272 1.00 104.74 162 GLN B N 1
ATOM 7594 C CA . GLN C 1 162 ? 177.092 169.978 176.864 1.00 105.11 162 GLN B CA 1
ATOM 7595 C C . GLN C 1 162 ? 177.905 168.712 176.627 1.00 113.73 162 GLN B C 1
ATOM 7596 O O . GLN C 1 162 ? 178.021 168.275 175.477 1.00 113.81 162 GLN B O 1
ATOM 7602 N N . ASN C 1 163 ? 178.471 168.121 177.682 1.00 116.68 163 ASN B N 1
ATOM 7603 C CA . ASN C 1 163 ? 179.171 166.849 177.536 1.00 112.51 163 ASN B CA 1
ATOM 7604 C C . ASN C 1 163 ? 178.191 165.694 177.379 1.00 113.34 163 ASN B C 1
ATOM 7605 O O . ASN C 1 163 ? 178.528 164.663 176.788 1.00 115.77 163 ASN B O 1
ATOM 7610 N N . PHE C 1 164 ? 176.979 165.849 177.907 1.00 91.40 164 PHE B N 1
ATOM 7611 C CA . PHE C 1 164 ? 176.018 164.757 177.977 1.00 90.12 164 PHE B CA 1
ATOM 7612 C C . PHE C 1 164 ? 175.839 164.090 176.621 1.00 88.62 164 PHE B C 1
ATOM 7613 O O . PHE C 1 164 ? 175.612 164.757 175.609 1.00 78.81 164 PHE B O 1
ATOM 7621 N N . SER C 1 165 ? 175.946 162.764 176.612 1.00 91.41 165 SER B N 1
ATOM 7622 C CA . SER C 1 165 ? 175.778 161.951 175.410 1.00 85.23 165 SER B CA 1
ATOM 7623 C C . SER C 1 165 ? 174.472 161.181 175.551 1.00 78.30 165 SER B C 1
ATOM 7624 O O . SER C 1 165 ? 174.389 160.215 176.314 1.00 82.86 165 SER B O 1
ATOM 7627 N N . ILE C 1 166 ? 173.453 161.608 174.806 1.00 73.65 166 ILE B N 1
ATOM 7628 C CA . ILE C 1 166 ? 172.137 160.989 174.929 1.00 74.99 166 ILE B CA 1
ATOM 7629 C C . ILE C 1 166 ? 172.186 159.539 174.469 1.00 80.78 166 ILE B C 1
ATOM 7630 O O . ILE C 1 166 ? 171.522 158.668 175.044 1.00 88.55 166 ILE B O 1
ATOM 7635 N N . VAL C 1 167 ? 172.965 159.254 173.424 1.00 90.37 167 VAL B N 1
ATOM 7636 C CA . VAL C 1 167 ? 173.021 157.896 172.891 1.00 83.58 167 VAL B CA 1
ATOM 7637 C C . VAL C 1 167 ? 173.580 156.936 173.931 1.00 81.89 167 VAL B C 1
ATOM 7638 O O . VAL C 1 167 ? 173.063 155.828 174.116 1.00 91.45 167 VAL B O 1
ATOM 7642 N N . GLU C 1 168 ? 174.646 157.337 174.622 1.00 83.36 168 GLU B N 1
ATOM 7643 C CA . GLU C 1 168 ? 175.222 156.474 175.646 1.00 77.35 168 GLU B CA 1
ATOM 7644 C C . GLU C 1 168 ? 174.234 156.233 176.778 1.00 83.88 168 GLU B C 1
ATOM 7645 O O . GLU C 1 168 ? 174.105 155.107 177.271 1.00 94.18 168 GLU B O 1
ATOM 7651 N N . PHE C 1 169 ? 173.528 157.280 177.206 1.00 83.09 169 PHE B N 1
ATOM 7652 C CA . PHE C 1 169 ? 172.587 157.136 178.311 1.00 76.91 169 PHE B CA 1
ATOM 7653 C C . PHE C 1 169 ? 171.458 156.181 177.949 1.00 78.01 169 PHE B C 1
ATOM 7654 O O . PHE C 1 169 ? 171.159 155.243 178.697 1.00 94.74 169 PHE B O 1
ATOM 7662 N N . ILE C 1 170 ? 170.818 156.400 176.801 1.00 75.49 170 ILE B N 1
ATOM 7663 C CA . ILE C 1 170 ? 169.666 155.583 176.436 1.00 77.92 170 ILE B CA 1
ATOM 7664 C C . ILE C 1 170 ? 170.084 154.137 176.213 1.00 77.30 170 ILE B C 1
ATOM 7665 O O . ILE C 1 170 ? 169.349 153.206 176.559 1.00 87.90 170 ILE B O 1
ATOM 7670 N N . ARG C 1 171 ? 171.261 153.920 175.627 1.00 77.36 171 ARG B N 1
ATOM 7671 C CA . ARG C 1 171 ? 171.723 152.555 175.405 1.00 81.70 171 ARG B CA 1
ATOM 7672 C C . ARG C 1 171 ? 171.936 151.826 176.724 1.00 87.10 171 ARG B C 1
ATOM 7673 O O . ARG C 1 171 ? 171.563 150.656 176.860 1.00 92.30 171 ARG B O 1
ATOM 7681 N N . ASN C 1 172 ? 172.529 152.499 177.709 1.00 88.12 172 ASN B N 1
ATOM 7682 C CA . ASN C 1 172 ? 172.829 151.845 178.976 1.00 87.70 172 ASN B CA 1
ATOM 7683 C C . ASN C 1 172 ? 171.623 151.824 179.906 1.00 90.74 172 ASN B C 1
ATOM 7684 O O . ASN C 1 172 ? 171.405 150.837 180.616 1.00 92.71 172 ASN B O 1
ATOM 7689 N N . LYS C 1 173 ? 170.831 152.896 179.918 1.00 85.29 173 LYS B N 1
ATOM 7690 C CA . LYS C 1 173 ? 169.758 153.074 180.888 1.00 78.24 173 LYS B CA 1
ATOM 7691 C C . LYS C 1 173 ? 168.377 152.882 180.270 1.00 76.45 173 LYS B C 1
ATOM 7692 O O . LYS C 1 173 ? 167.438 153.603 180.610 1.00 87.87 173 LYS B O 1
ATOM 7698 N N . GLY C 1 174 ? 168.239 151.922 179.362 1.00 73.35 174 GLY B N 1
ATOM 7699 C CA . GLY C 1 174 ? 166.955 151.645 178.751 1.00 76.67 174 GLY B CA 1
ATOM 7700 C C . GLY C 1 174 ? 166.561 150.186 178.844 1.00 89.61 174 GLY B C 1
ATOM 7701 O O . GLY C 1 174 ? 167.082 149.444 179.680 1.00 92.64 174 GLY B O 1
ATOM 7702 N N . PHE C 1 175 ? 165.638 149.767 177.985 1.00 85.09 175 PHE B N 1
ATOM 7703 C CA . PHE C 1 175 ? 165.215 148.378 177.935 1.00 71.56 175 PHE B CA 1
ATOM 7704 C C . PHE C 1 175 ? 166.365 147.490 177.467 1.00 78.43 175 PHE B C 1
ATOM 7705 O O . PHE C 1 175 ? 167.257 147.920 176.732 1.00 85.83 175 PHE B O 1
ATOM 7713 N N . TYR C 1 176 ? 166.341 146.234 177.909 1.00 80.96 176 TYR B N 1
ATOM 7714 C CA . TYR C 1 176 ? 167.378 145.283 177.537 1.00 81.15 176 TYR B CA 1
ATOM 7715 C C . TYR C 1 176 ? 166.795 143.880 177.505 1.00 77.32 176 TYR B C 1
ATOM 7716 O O . TYR C 1 176 ? 165.914 143.541 178.298 1.00 82.10 176 TYR B O 1
ATOM 7725 N N . LEU C 1 177 ? 167.296 143.069 176.577 1.00 76.93 177 LEU B N 1
ATOM 7726 C CA . LEU C 1 177 ? 166.949 141.657 176.517 1.00 77.49 177 LEU B CA 1
ATOM 7727 C C . LEU C 1 177 ? 167.920 140.871 177.384 1.00 83.44 177 LEU B C 1
ATOM 7728 O O . LEU C 1 177 ? 169.137 141.043 177.281 1.00 73.37 177 LEU B O 1
ATOM 7733 N N . ASN C 1 178 ? 167.376 140.004 178.230 1.00 87.83 178 ASN B N 1
ATOM 7734 C CA . ASN C 1 178 ? 168.170 139.314 179.232 1.00 74.45 178 ASN B CA 1
ATOM 7735 C C . ASN C 1 178 ? 167.375 138.115 179.722 1.00 85.10 178 ASN B C 1
ATOM 7736 O O . ASN C 1 178 ? 166.180 137.985 179.449 1.00 90.04 178 ASN B O 1
ATOM 7741 N N . ASN C 1 179 ? 168.056 137.231 180.452 1.00 102.33 179 ASN B N 1
ATOM 7742 C CA . ASN C 1 179 ? 167.368 136.085 181.031 1.00 101.66 179 ASN B CA 1
ATOM 7743 C C . ASN C 1 179 ? 166.263 136.523 181.979 1.00 104.66 179 ASN B C 1
ATOM 7744 O O . ASN C 1 179 ? 165.281 135.797 182.166 1.00 103.30 179 ASN B O 1
ATOM 7749 N N . SER C 1 180 ? 166.404 137.700 182.589 1.00 89.36 180 SER B N 1
ATOM 7750 C CA . SER C 1 180 ? 165.368 138.221 183.469 1.00 85.44 180 SER B CA 1
ATOM 7751 C C . SER C 1 180 ? 164.256 138.929 182.711 1.00 86.37 180 SER B C 1
ATOM 7752 O O . SER C 1 180 ? 163.217 139.233 183.306 1.00 91.11 180 SER B O 1
ATOM 7755 N N . THR C 1 181 ? 164.445 139.199 181.421 1.00 81.78 181 THR B N 1
ATOM 7756 C CA . THR C 1 181 ? 163.458 139.901 180.611 1.00 76.87 181 THR B CA 1
ATOM 7757 C C . THR C 1 181 ? 162.805 139.009 179.567 1.00 78.57 181 THR B C 1
ATOM 7758 O O . THR C 1 181 ? 161.602 139.130 179.326 1.00 90.82 181 THR B O 1
ATOM 7762 N N . LEU C 1 182 ? 163.568 138.123 178.938 1.00 69.02 182 LEU B N 1
ATOM 7763 C CA . LEU C 1 182 ? 163.053 137.179 177.950 1.00 63.17 182 LEU B CA 1
ATOM 7764 C C . LEU C 1 182 ? 163.047 135.802 178.607 1.00 73.95 182 LEU B C 1
ATOM 7765 O O . LEU C 1 182 ? 164.013 135.045 178.507 1.00 75.16 182 LEU B O 1
ATOM 7770 N N . LEU C 1 183 ? 161.945 135.484 179.286 1.00 79.53 183 LEU B N 1
ATOM 7771 C CA . LEU C 1 183 ? 161.873 134.232 180.031 1.00 78.46 183 LEU B CA 1
ATOM 7772 C C . LEU C 1 183 ? 161.944 133.025 179.105 1.00 79.84 183 LEU B C 1
ATOM 7773 O O . LEU C 1 183 ? 162.626 132.042 179.413 1.00 89.40 183 LEU B O 1
ATOM 7778 N N . ASP C 1 184 ? 161.249 133.075 177.973 1.00 73.56 184 ASP B N 1
ATOM 7779 C CA . ASP C 1 184 ? 161.209 131.945 177.059 1.00 72.85 184 ASP B CA 1
ATOM 7780 C C . ASP C 1 184 ? 161.101 132.458 175.633 1.00 82.81 184 ASP B C 1
ATOM 7781 O O . ASP C 1 184 ? 160.549 133.532 175.384 1.00 93.52 184 ASP B O 1
ATOM 7786 N N . CYS C 1 185 ? 161.630 131.674 174.698 1.00 75.90 185 CYS B N 1
ATOM 7787 C CA . CYS C 1 185 ? 161.569 132.023 173.288 1.00 76.33 185 CYS B CA 1
ATOM 7788 C C . CYS C 1 185 ? 161.871 130.781 172.464 1.00 74.10 185 CYS B C 1
ATOM 7789 O O . CYS C 1 185 ? 162.785 130.022 172.793 1.00 81.29 185 CYS B O 1
ATOM 7791 N N . GLU C 1 186 ? 161.096 130.580 171.401 1.00 87.72 186 GLU B N 1
ATOM 7792 C CA . GLU C 1 186 ? 161.271 129.429 170.529 1.00 82.53 186 GLU B CA 1
ATOM 7793 C C . GLU C 1 186 ? 160.870 129.810 169.115 1.00 86.05 186 GLU B C 1
ATOM 7794 O O . GLU C 1 186 ? 159.900 130.545 168.914 1.00 95.15 186 GLU B O 1
ATOM 7800 N N . PHE C 1 187 ? 161.617 129.300 168.140 1.00 75.50 187 PHE B N 1
ATOM 7801 C CA . PHE C 1 187 ? 161.383 129.581 166.728 1.00 79.17 187 PHE B CA 1
ATOM 7802 C C . PHE C 1 187 ? 161.286 128.253 165.991 1.00 85.86 187 PHE B C 1
ATOM 7803 O O . PHE C 1 187 ? 162.286 127.540 165.855 1.00 91.58 187 PHE B O 1
ATOM 7811 N N . PHE C 1 188 ? 160.086 127.924 165.517 1.00 89.73 188 PHE B N 1
ATOM 7812 C CA . PHE C 1 188 ? 159.845 126.672 164.804 1.00 81.12 188 PHE B CA 1
ATOM 7813 C C . PHE C 1 188 ? 160.320 125.476 165.623 1.00 85.32 188 PHE B C 1
ATOM 7814 O O . PHE C 1 188 ? 160.886 124.517 165.096 1.00 89.32 188 PHE B O 1
ATOM 7822 N N . GLY C 1 189 ? 160.090 125.535 166.931 1.00 88.71 189 GLY B N 1
ATOM 7823 C CA . GLY C 1 189 ? 160.444 124.450 167.817 1.00 87.64 189 GLY B CA 1
ATOM 7824 C C . GLY C 1 189 ? 161.886 124.433 168.269 1.00 95.46 189 GLY B C 1
ATOM 7825 O O . GLY C 1 189 ? 162.248 123.581 169.089 1.00 102.30 189 GLY B O 1
ATOM 7826 N N . LYS C 1 190 ? 162.719 125.340 167.770 1.00 106.46 190 LYS B N 1
ATOM 7827 C CA . LYS C 1 190 ? 164.119 125.403 168.169 1.00 106.57 190 LYS B CA 1
ATOM 7828 C C . LYS C 1 190 ? 164.313 126.506 169.195 1.00 105.48 190 LYS B C 1
ATOM 7829 O O . LYS C 1 190 ? 163.976 127.663 168.911 1.00 112.74 190 LYS B O 1
ATOM 7835 N N . PRO C 1 191 ? 164.837 126.217 170.385 1.00 100.01 191 PRO B N 1
ATOM 7836 C CA . PRO C 1 191 ? 165.031 127.286 171.370 1.00 100.79 191 PRO B CA 1
ATOM 7837 C C . PRO C 1 191 ? 165.942 128.377 170.830 1.00 105.74 191 PRO B C 1
ATOM 7838 O O . PRO C 1 191 ? 166.905 128.110 170.108 1.00 104.22 191 PRO B O 1
ATOM 7842 N N . CYS C 1 192 ? 165.625 129.618 171.188 1.00 104.00 192 CYS B N 1
ATOM 7843 C CA . CYS C 1 192 ? 166.405 130.775 170.783 1.00 96.64 192 CYS B CA 1
ATOM 7844 C C . CYS C 1 192 ? 166.743 131.601 172.016 1.00 100.56 192 CYS B C 1
ATOM 7845 O O . CYS C 1 192 ? 166.072 131.522 173.047 1.00 101.31 192 CYS B O 1
ATOM 7848 N N . SER C 1 193 ? 167.799 132.395 171.896 1.00 91.91 193 SER B N 1
ATOM 7849 C CA . SER C 1 193 ? 168.410 133.102 173.008 1.00 86.88 193 SER B CA 1
ATOM 7850 C C . SER C 1 193 ? 168.457 134.598 172.730 1.00 92.78 193 SER B C 1
ATOM 7851 O O . SER C 1 193 ? 168.290 135.031 171.584 1.00 89.88 193 SER B O 1
ATOM 7854 N N . PRO C 1 194 ? 168.674 135.423 173.762 1.00 91.63 194 PRO B N 1
ATOM 7855 C CA . PRO C 1 194 ? 168.764 136.871 173.540 1.00 86.43 194 PRO B CA 1
ATOM 7856 C C . PRO C 1 194 ? 169.810 137.245 172.503 1.00 85.29 194 PRO B C 1
ATOM 7857 O O . PRO C 1 194 ? 169.685 138.272 171.829 1.00 89.08 194 PRO B O 1
ATOM 7861 N N . LYS C 1 195 ? 170.844 136.416 172.362 1.00 90.18 195 LYS B N 1
ATOM 7862 C CA . LYS C 1 195 ? 171.884 136.675 171.377 1.00 89.02 195 LYS B CA 1
ATOM 7863 C C . LYS C 1 195 ? 171.367 136.608 169.948 1.00 89.40 195 LYS B C 1
ATOM 7864 O O . LYS C 1 195 ? 172.076 137.035 169.032 1.00 96.36 195 LYS B O 1
ATOM 7870 N N . ASP C 1 196 ? 170.167 136.080 169.733 1.00 83.35 196 ASP B N 1
ATOM 7871 C CA . ASP C 1 196 ? 169.566 136.016 168.410 1.00 92.51 196 ASP B CA 1
ATOM 7872 C C . ASP C 1 196 ? 168.839 137.299 168.032 1.00 92.51 196 ASP B C 1
ATOM 7873 O O . ASP C 1 196 ? 168.288 137.378 166.930 1.00 89.48 196 ASP B O 1
ATOM 7878 N N . PHE C 1 197 ? 168.823 138.295 168.912 1.00 84.92 197 PHE B N 1
ATOM 7879 C CA . PHE C 1 197 ? 168.144 139.561 168.676 1.00 81.40 197 PHE B CA 1
ATOM 7880 C C . PHE C 1 197 ? 169.177 140.654 168.448 1.00 83.10 197 PHE B C 1
ATOM 7881 O O . PHE C 1 197 ? 170.167 140.740 169.181 1.00 80.75 197 PHE B O 1
ATOM 7889 N N . ALA C 1 198 ? 168.944 141.488 167.440 1.00 80.55 198 ALA B N 1
ATOM 7890 C CA . ALA C 1 198 ? 169.827 142.602 167.126 1.00 76.55 198 ALA B CA 1
ATOM 7891 C C . ALA C 1 198 ? 169.251 143.895 167.684 1.00 84.44 198 ALA B C 1
ATOM 7892 O O . ALA C 1 198 ? 168.064 144.182 167.512 1.00 90.57 198 ALA B O 1
ATOM 7894 N N . HIS C 1 199 ? 170.099 144.674 168.347 1.00 72.86 199 HIS B N 1
ATOM 7895 C CA . HIS C 1 199 ? 169.663 145.911 168.978 1.00 63.67 199 HIS B CA 1
ATOM 7896 C C . HIS C 1 199 ? 169.399 146.988 167.935 1.00 71.00 199 HIS B C 1
ATOM 7897 O O . HIS C 1 199 ? 170.094 147.075 166.920 1.00 78.91 199 HIS B O 1
ATOM 7904 N N . VAL C 1 200 ? 168.387 147.811 168.194 1.00 78.03 200 VAL B N 1
ATOM 7905 C CA . VAL C 1 200 ? 168.001 148.890 167.290 1.00 72.11 200 VAL B CA 1
ATOM 7906 C C . VAL C 1 200 ? 167.469 150.048 168.121 1.00 76.06 200 VAL B C 1
ATOM 7907 O O . VAL C 1 200 ? 166.769 149.842 169.116 1.00 90.44 200 VAL B O 1
ATOM 7911 N N . PHE C 1 201 ? 167.803 151.267 167.711 1.00 66.53 201 PHE B N 1
ATOM 7912 C CA . PHE C 1 201 ? 167.264 152.454 168.357 1.00 55.49 201 PHE B CA 1
ATOM 7913 C C . PHE C 1 201 ? 165.931 152.842 167.732 1.00 70.55 201 PHE B C 1
ATOM 7914 O O . PHE C 1 201 ? 165.676 152.594 166.551 1.00 85.39 201 PHE B O 1
ATOM 7922 N N . THR C 1 202 ? 165.079 153.461 168.541 1.00 78.64 202 THR B N 1
ATOM 7923 C CA . THR C 1 202 ? 163.747 153.851 168.106 1.00 74.03 202 THR B CA 1
ATOM 7924 C C . THR C 1 202 ? 163.244 154.914 169.070 1.00 80.03 202 THR B C 1
ATOM 7925 O O . THR C 1 202 ? 163.860 155.177 170.104 1.00 95.95 202 THR B O 1
ATOM 7929 N N . GLU C 1 203 ? 162.113 155.531 168.723 1.00 86.57 203 GLU B N 1
ATOM 7930 C CA . GLU C 1 203 ? 161.522 156.516 169.620 1.00 86.90 203 GLU B CA 1
ATOM 7931 C C . GLU C 1 203 ? 161.175 155.908 170.969 1.00 89.05 203 GLU B C 1
ATOM 7932 O O . GLU C 1 203 ? 161.012 156.644 171.948 1.00 94.79 203 GLU B O 1
ATOM 7938 N N . TYR C 1 204 ? 161.053 154.587 171.043 1.00 76.06 204 TYR B N 1
ATOM 7939 C CA . TYR C 1 204 ? 160.792 153.890 172.291 1.00 73.73 204 TYR B CA 1
ATOM 7940 C C . TYR C 1 204 ? 162.068 153.509 173.028 1.00 70.29 204 TYR B C 1
ATOM 7941 O O . TYR C 1 204 ? 161.995 152.836 174.060 1.00 82.74 204 TYR B O 1
ATOM 7950 N N . GLY C 1 205 ? 163.229 153.919 172.525 1.00 76.63 205 GLY B N 1
ATOM 7951 C CA . GLY C 1 205 ? 164.488 153.599 173.165 1.00 77.12 205 GLY B CA 1
ATOM 7952 C C . GLY C 1 205 ? 165.131 152.369 172.565 1.00 80.64 205 GLY B C 1
ATOM 7953 O O . GLY C 1 205 ? 165.134 152.201 171.343 1.00 91.32 205 GLY B O 1
ATOM 7954 N N . ASN C 1 206 ? 165.679 151.500 173.409 1.00 74.63 206 ASN B N 1
ATOM 7955 C CA . ASN C 1 206 ? 166.278 150.269 172.919 1.00 66.90 206 ASN B CA 1
ATOM 7956 C C . ASN C 1 206 ? 165.197 149.347 172.374 1.00 70.73 206 ASN B C 1
ATOM 7957 O O . ASN C 1 206 ? 164.188 149.096 173.038 1.00 81.45 206 ASN B O 1
ATOM 7962 N N . CYS C 1 207 ? 165.409 148.845 171.163 1.00 73.76 207 CYS B N 1
ATOM 7963 C CA . CYS C 1 207 ? 164.507 147.889 170.543 1.00 75.39 207 CYS B CA 1
ATOM 7964 C C . CYS C 1 207 ? 165.326 146.780 169.905 1.00 81.29 207 CYS B C 1
ATOM 7965 O O . CYS C 1 207 ? 166.418 147.016 169.385 1.00 98.17 207 CYS B O 1
ATOM 7968 N N . PHE C 1 208 ? 164.786 145.567 169.947 1.00 59.41 208 PHE B N 1
ATOM 7969 C CA . PHE C 1 208 ? 165.512 144.375 169.537 1.00 54.64 208 PHE B CA 1
ATOM 7970 C C . PHE C 1 208 ? 164.719 143.647 168.466 1.00 64.86 208 PHE B C 1
ATOM 7971 O O . PHE C 1 208 ? 163.522 143.403 168.637 1.00 80.46 208 PHE B O 1
ATOM 7979 N N . THR C 1 209 ? 165.387 143.296 167.371 1.00 68.16 209 THR B N 1
ATOM 7980 C CA . THR C 1 209 ? 164.745 142.668 166.226 1.00 70.87 209 THR B CA 1
ATOM 7981 C C . THR C 1 209 ? 165.211 141.227 166.090 1.00 75.15 209 THR B C 1
ATOM 7982 O O . THR C 1 209 ? 166.394 140.925 166.268 1.00 78.62 209 THR B O 1
ATOM 7986 N N . PHE C 1 210 ? 164.270 140.345 165.775 1.00 77.22 210 PHE B N 1
ATOM 7987 C CA . PHE C 1 210 ? 164.527 138.922 165.635 1.00 76.04 210 PHE B CA 1
ATOM 7988 C C . PHE C 1 210 ? 164.580 138.539 164.163 1.00 78.42 210 PHE B C 1
ATOM 7989 O O . PHE C 1 210 ? 163.899 139.132 163.324 1.00 83.72 210 PHE B O 1
ATOM 7997 N N . ASN C 1 211 ? 165.399 137.534 163.858 1.00 89.42 211 ASN B N 1
ATOM 7998 C CA . ASN C 1 211 ? 165.544 137.039 162.493 1.00 87.47 211 ASN B CA 1
ATOM 7999 C C . ASN C 1 211 ? 166.085 138.121 161.567 1.00 88.98 211 ASN B C 1
ATOM 8000 O O . ASN C 1 211 ? 165.777 138.147 160.374 1.00 92.78 211 ASN B O 1
ATOM 8005 N N . HIS C 1 212 ? 166.891 139.025 162.115 1.00 100.42 212 HIS B N 1
ATOM 8006 C CA . HIS C 1 212 ? 167.469 140.097 161.326 1.00 105.84 212 HIS B CA 1
ATOM 8007 C C . HIS C 1 212 ? 168.341 139.524 160.209 1.00 116.83 212 HIS B C 1
ATOM 8008 O O . HIS C 1 212 ? 168.674 138.337 160.183 1.00 115.43 212 HIS B O 1
ATOM 8015 N N . GLY C 1 213 ? 168.709 140.394 159.274 1.00 122.08 213 GLY B N 1
ATOM 8016 C CA . GLY C 1 213 ? 169.543 140.003 158.153 1.00 118.76 213 GLY B CA 1
ATOM 8017 C C . GLY C 1 213 ? 170.819 139.305 158.580 1.00 117.42 213 GLY B C 1
ATOM 8018 O O . GLY C 1 213 ? 171.645 139.878 159.291 1.00 115.60 213 GLY B O 1
ATOM 8019 N N . VAL C 1 224 ? 156.145 127.295 157.347 1.00 103.61 224 VAL B N 1
ATOM 8020 C CA . VAL C 1 224 ? 155.189 126.197 157.392 1.00 110.39 224 VAL B CA 1
ATOM 8021 C C . VAL C 1 224 ? 153.921 126.662 158.098 1.00 110.03 224 VAL B C 1
ATOM 8022 O O . VAL C 1 224 ? 153.979 127.442 159.047 1.00 110.88 224 VAL B O 1
ATOM 8026 N N . SER C 1 225 ? 152.775 126.178 157.626 1.00 118.02 225 SER B N 1
ATOM 8027 C CA . SER C 1 225 ? 151.495 126.608 158.171 1.00 120.71 225 SER B CA 1
ATOM 8028 C C . SER C 1 225 ? 151.386 126.254 159.649 1.00 122.16 225 SER B C 1
ATOM 8029 O O . SER C 1 225 ? 151.729 125.143 160.063 1.00 117.50 225 SER B O 1
ATOM 8032 N N . GLY C 1 226 ? 150.901 127.207 160.442 1.00 112.86 226 GLY B N 1
ATOM 8033 C CA . GLY C 1 226 ? 150.667 126.961 161.850 1.00 104.27 226 GLY B CA 1
ATOM 8034 C C . GLY C 1 226 ? 151.908 126.922 162.707 1.00 110.10 226 GLY B C 1
ATOM 8035 O O . GLY C 1 226 ? 151.861 126.396 163.821 1.00 113.96 226 GLY B O 1
ATOM 8036 N N . ARG C 1 227 ? 153.023 127.462 162.224 1.00 103.24 227 ARG B N 1
ATOM 8037 C CA . ARG C 1 227 ? 154.265 127.496 162.978 1.00 98.99 227 ARG B CA 1
ATOM 8038 C C . ARG C 1 227 ? 154.918 128.859 162.818 1.00 100.45 227 ARG B C 1
ATOM 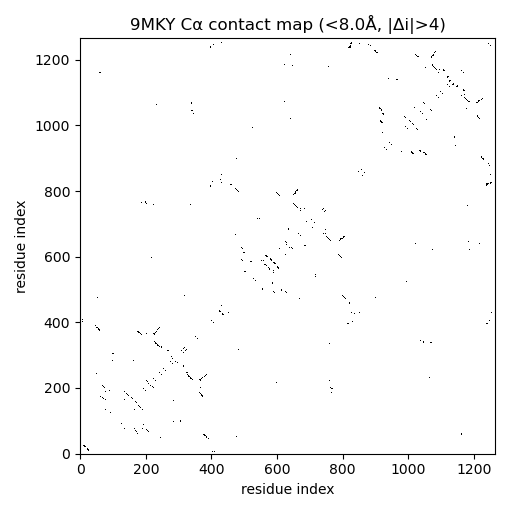8039 O O . ARG C 1 227 ? 154.714 129.549 161.817 1.00 97.87 227 ARG B O 1
ATOM 8047 N N . GLY C 1 228 ? 155.704 129.243 163.821 1.00 91.90 228 GLY B N 1
ATOM 8048 C CA . GLY C 1 228 ? 156.362 130.531 163.801 1.00 82.65 228 GLY B CA 1
ATOM 8049 C C . GLY C 1 228 ? 157.157 130.817 165.056 1.00 78.72 228 GLY B C 1
ATOM 8050 O O . GLY C 1 228 ? 157.869 129.945 165.561 1.00 80.20 228 GLY B O 1
ATOM 8051 N N . LEU C 1 229 ? 157.037 132.035 165.573 1.00 75.08 229 LEU B N 1
ATOM 8052 C CA . LEU C 1 229 ? 157.830 132.505 166.700 1.00 68.95 229 LEU B CA 1
ATOM 8053 C C . LEU C 1 229 ? 156.960 132.580 167.945 1.00 69.91 229 LEU B C 1
ATOM 8054 O O . LEU C 1 229 ? 155.838 133.092 167.893 1.00 81.42 229 LEU B O 1
ATOM 8059 N N . SER C 1 230 ? 157.479 132.068 169.059 1.00 66.93 230 SER B N 1
ATOM 8060 C CA . SER C 1 230 ? 156.783 132.082 170.338 1.00 73.91 230 SER B CA 1
ATOM 8061 C C . SER C 1 230 ? 157.686 132.719 171.381 1.00 75.13 230 SER B C 1
ATOM 8062 O O . SER C 1 230 ? 158.860 132.353 171.493 1.00 85.83 230 SER B O 1
ATOM 8065 N N . LEU C 1 231 ? 157.139 133.662 172.145 1.00 77.74 231 LEU B N 1
ATOM 8066 C CA . LEU C 1 231 ? 157.922 134.442 173.090 1.00 67.59 231 LEU B CA 1
ATOM 8067 C C . LEU C 1 231 ? 157.166 134.585 174.401 1.00 63.27 231 LEU B C 1
ATOM 8068 O O . LEU C 1 231 ? 155.944 134.433 174.460 1.00 86.66 231 LEU B O 1
ATOM 8073 N N . LEU C 1 232 ? 157.918 134.882 175.456 1.00 53.97 232 LEU B N 1
ATOM 8074 C CA . LEU C 1 232 ? 157.357 135.187 176.766 1.00 64.29 232 LEU B CA 1
ATOM 8075 C C . LEU C 1 232 ? 158.229 136.252 177.409 1.00 71.23 232 LEU B C 1
ATOM 8076 O O . LEU C 1 232 ? 159.390 135.990 177.732 1.00 78.39 232 LEU B O 1
ATOM 8081 N N . PHE C 1 233 ? 157.672 137.443 177.594 1.00 65.86 233 PHE B N 1
ATOM 8082 C CA . PHE C 1 233 ? 158.411 138.583 178.111 1.00 51.24 233 PHE B CA 1
ATOM 8083 C C . PHE C 1 233 ? 158.085 138.817 179.578 1.00 59.72 233 PHE B C 1
ATOM 8084 O O . PHE C 1 233 ? 157.082 138.327 180.100 1.00 83.52 233 PHE B O 1
ATOM 8092 N N . ASN C 1 234 ? 158.952 139.576 180.238 1.00 66.58 234 ASN B N 1
ATOM 8093 C CA . ASN C 1 234 ? 158.750 140.029 181.610 1.00 67.73 234 ASN B CA 1
ATOM 8094 C C . ASN C 1 234 ? 158.934 141.542 181.593 1.00 80.86 234 ASN B C 1
ATOM 8095 O O . ASN C 1 234 ? 160.047 142.044 181.754 1.00 88.39 234 ASN B O 1
ATOM 8100 N N . VAL C 1 235 ? 157.831 142.268 181.398 1.00 80.75 235 VAL B N 1
ATOM 8101 C CA . VAL C 1 235 ? 157.912 143.719 181.276 1.00 74.23 235 VAL B CA 1
ATOM 8102 C C . VAL C 1 235 ? 158.526 144.332 182.524 1.00 79.71 235 VAL B C 1
ATOM 8103 O O . VAL C 1 235 ? 159.182 145.377 182.453 1.00 83.08 235 VAL B O 1
ATOM 8107 N N . ASN C 1 236 ? 158.329 143.705 183.682 1.00 87.68 236 ASN B N 1
ATOM 8108 C CA . ASN C 1 236 ? 158.961 144.137 184.925 1.00 82.40 236 ASN B CA 1
ATOM 8109 C C . ASN C 1 236 ? 158.650 145.607 185.210 1.00 85.85 236 ASN B C 1
ATOM 8110 O O . ASN C 1 236 ? 159.532 146.465 185.242 1.00 103.11 236 ASN B O 1
ATOM 8115 N N . GLN C 1 237 ? 157.362 145.882 185.423 1.00 82.21 237 GLN B N 1
ATOM 8116 C CA . GLN C 1 237 ? 156.935 147.255 185.666 1.00 81.75 237 GLN B CA 1
ATOM 8117 C C . GLN C 1 237 ? 157.649 147.861 186.865 1.00 88.71 237 GLN B C 1
ATOM 8118 O O . GLN C 1 237 ? 157.794 149.085 186.946 1.00 94.36 237 GLN B O 1
ATOM 8124 N N . GLU C 1 238 ? 158.098 147.029 187.804 1.00 96.20 238 GLU B N 1
ATOM 8125 C CA . GLU C 1 238 ? 158.843 147.529 188.951 1.00 101.29 238 GLU B CA 1
ATOM 8126 C C . GLU C 1 238 ? 160.236 148.014 188.581 1.00 99.49 238 GLU B C 1
ATOM 8127 O O . GLU C 1 238 ? 160.878 148.675 189.403 1.00 97.75 238 GLU B O 1
ATOM 8133 N N . ALA C 1 239 ? 160.718 147.704 187.378 1.00 92.54 239 ALA B N 1
ATOM 8134 C CA . ALA C 1 239 ? 162.062 148.073 186.957 1.00 88.76 239 ALA B CA 1
ATOM 8135 C C . ALA C 1 239 ? 162.095 149.092 185.831 1.00 91.24 239 ALA B C 1
ATOM 8136 O O . ALA C 1 239 ? 163.086 149.811 185.702 1.00 103.99 239 ALA B O 1
ATOM 8138 N N . PHE C 1 240 ? 161.049 149.172 185.016 1.00 83.29 240 PHE B N 1
ATOM 8139 C CA . PHE C 1 240 ? 160.980 150.112 183.906 1.00 82.69 240 PHE B CA 1
ATOM 8140 C C . PHE C 1 240 ? 159.778 151.024 184.092 1.00 93.50 240 PHE B C 1
ATOM 8141 O O . PHE C 1 240 ? 158.681 150.553 184.408 1.00 106.03 240 PHE B O 1
ATOM 8149 N N . THR C 1 241 ? 159.987 152.323 183.897 1.00 87.70 241 THR B N 1
ATOM 8150 C CA . THR C 1 241 ? 158.921 153.306 184.008 1.00 84.89 241 THR B CA 1
ATOM 8151 C C . THR C 1 241 ? 159.169 154.403 182.986 1.00 82.98 241 THR B C 1
ATOM 8152 O O . THR C 1 241 ? 160.183 154.409 182.284 1.00 96.81 241 THR B O 1
ATOM 8156 N N . ASP C 1 242 ? 158.231 155.337 182.905 1.00 89.51 242 ASP B N 1
ATOM 8157 C CA . ASP C 1 242 ? 158.392 156.527 182.077 1.00 94.55 242 ASP B CA 1
ATOM 8158 C C . ASP C 1 242 ? 157.300 157.516 182.468 1.00 91.35 242 ASP B C 1
ATOM 8159 O O . ASP C 1 242 ? 156.456 157.233 183.322 1.00 89.47 242 ASP B O 1
ATOM 8164 N N . ASN C 1 243 ? 157.327 158.682 181.835 1.00 88.76 243 ASN B N 1
ATOM 8165 C CA . ASN C 1 243 ? 156.468 159.783 182.248 1.00 83.08 243 ASN B CA 1
ATOM 8166 C C . ASN C 1 243 ? 155.045 159.559 181.754 1.00 87.98 243 ASN B C 1
ATOM 8167 O O . ASN C 1 243 ? 154.835 159.445 180.542 1.00 83.30 243 ASN B O 1
ATOM 8172 N N . PRO C 1 244 ? 154.045 159.492 182.641 1.00 88.87 244 PRO B N 1
ATOM 8173 C CA . PRO C 1 244 ? 152.657 159.446 182.166 1.00 82.96 244 PRO B CA 1
ATOM 8174 C C . PRO C 1 244 ? 152.115 160.801 181.756 1.00 83.87 244 PRO B C 1
ATOM 8175 O O . PRO C 1 244 ? 151.162 160.853 180.968 1.00 84.45 244 PRO B O 1
ATOM 8179 N N . ALA C 1 245 ? 152.689 161.894 182.261 1.00 82.80 245 ALA B N 1
ATOM 8180 C CA . ALA C 1 245 ? 152.226 163.222 181.880 1.00 87.22 245 ALA B CA 1
ATOM 8181 C C . ALA C 1 245 ? 152.465 163.514 180.407 1.00 88.40 245 ALA B C 1
ATOM 8182 O O . ALA C 1 245 ? 151.855 164.440 179.864 1.00 89.75 245 ALA B O 1
ATOM 8184 N N . LEU C 1 246 ? 153.338 162.755 179.750 1.00 84.98 246 LEU B N 1
ATOM 8185 C CA . LEU C 1 246 ? 153.624 162.931 178.334 1.00 83.89 246 LEU B CA 1
ATOM 8186 C C . LEU C 1 246 ? 152.803 162.000 177.453 1.00 86.38 246 LEU B C 1
ATOM 8187 O O . LEU C 1 246 ? 153.015 161.969 176.237 1.00 87.23 246 LEU B O 1
ATOM 8192 N N . GLY C 1 247 ? 151.878 161.242 178.032 1.00 88.52 247 GLY B N 1
ATOM 8193 C CA . GLY C 1 247 ? 151.020 160.362 177.270 1.00 90.77 247 GLY B CA 1
ATOM 8194 C C . GLY C 1 247 ? 151.431 158.908 177.238 1.00 93.99 247 GLY B C 1
ATOM 8195 O O . GLY C 1 247 ? 150.901 158.155 176.414 1.00 97.56 247 GLY B O 1
ATOM 8196 N N . PHE C 1 248 ? 152.355 158.487 178.099 1.00 88.91 248 PHE B N 1
ATOM 8197 C CA . PHE C 1 248 ? 152.779 157.090 178.182 1.00 83.97 248 PHE B CA 1
ATOM 8198 C C . PHE C 1 248 ? 152.133 156.490 179.424 1.00 84.23 248 PHE B C 1
ATOM 8199 O O . PHE C 1 248 ? 152.661 156.590 180.531 1.00 88.92 248 PHE B O 1
ATOM 8207 N N . VAL C 1 249 ? 150.982 155.849 179.232 1.00 81.95 249 VAL B N 1
ATOM 8208 C CA . VAL C 1 249 ? 150.186 155.350 180.348 1.00 83.23 249 VAL B CA 1
ATOM 8209 C C . VAL C 1 249 ? 150.003 153.843 180.239 1.00 85.92 249 VAL B C 1
ATOM 8210 O O . VAL C 1 249 ? 149.830 153.157 181.252 1.00 93.46 249 VAL B O 1
ATOM 8214 N N . ASP C 1 250 ? 150.044 153.316 179.022 1.00 92.55 250 ASP B N 1
ATOM 8215 C CA . ASP C 1 250 ? 149.819 151.896 178.796 1.00 84.91 250 ASP B CA 1
ATOM 8216 C C . ASP C 1 250 ? 151.086 151.098 179.072 1.00 85.66 250 ASP B C 1
ATOM 8217 O O . ASP C 1 250 ? 152.204 151.598 178.926 1.00 87.59 250 ASP B O 1
ATOM 8222 N N . ALA C 1 251 ? 150.896 149.846 179.483 1.00 84.51 251 ALA B N 1
ATOM 8223 C CA . ALA C 1 251 ? 151.989 148.930 179.770 1.00 78.45 251 ALA B CA 1
ATOM 8224 C C . ALA C 1 251 ? 151.815 147.665 178.946 1.00 79.17 251 ALA B C 1
ATOM 8225 O O . ALA C 1 251 ? 150.706 147.138 178.830 1.00 82.49 251 ALA B O 1
ATOM 8227 N N . GLY C 1 252 ? 152.905 147.183 178.386 1.00 80.23 252 GLY B N 1
ATOM 8228 C CA . GLY C 1 252 ? 152.877 146.003 177.549 1.00 74.13 252 GLY B CA 1
ATOM 8229 C C . GLY C 1 252 ? 154.076 145.994 176.615 1.00 73.74 252 GLY B C 1
ATOM 8230 O O . GLY C 1 252 ? 155.126 146.544 176.936 1.00 84.14 252 GLY B O 1
ATOM 8231 N N . ILE C 1 253 ? 153.887 145.359 175.463 1.00 60.24 253 ILE B N 1
ATOM 8232 C CA . ILE C 1 253 ? 154.921 145.236 174.445 1.00 61.43 253 ILE B CA 1
ATOM 8233 C C . ILE C 1 253 ? 154.369 145.770 173.133 1.00 77.49 253 ILE B C 1
ATOM 8234 O O . ILE C 1 253 ? 153.202 145.539 172.800 1.00 89.79 253 ILE B O 1
ATOM 8239 N N . ILE C 1 254 ? 155.208 146.487 172.394 1.00 72.69 254 ILE B N 1
ATOM 8240 C CA . ILE C 1 254 ? 154.864 147.016 171.082 1.00 70.98 254 ILE B CA 1
ATOM 8241 C C . ILE C 1 254 ? 155.852 146.446 170.079 1.00 73.04 254 ILE B C 1
ATOM 8242 O O . ILE C 1 254 ? 157.066 146.487 170.307 1.00 83.36 254 ILE B O 1
ATOM 8247 N N . PHE C 1 255 ? 155.336 145.910 168.977 1.00 66.81 255 PHE B N 1
ATOM 8248 C CA . PHE C 1 255 ? 156.171 145.274 167.973 1.00 55.78 255 PHE B CA 1
ATOM 8249 C C . PHE C 1 255 ? 155.608 145.557 166.590 1.00 62.46 255 PHE B C 1
ATOM 8250 O O . PHE C 1 255 ? 154.431 145.883 166.428 1.00 73.15 255 PHE B O 1
ATOM 8258 N N . VAL C 1 256 ? 156.476 145.436 165.590 1.00 65.34 256 VAL B N 1
ATOM 8259 C CA . VAL C 1 256 ? 156.102 145.619 164.193 1.00 68.94 256 VAL B CA 1
ATOM 8260 C C . VAL C 1 256 ? 156.752 144.512 163.379 1.00 70.49 256 VAL B C 1
ATOM 8261 O O . VAL C 1 256 ? 157.898 144.130 163.635 1.00 77.21 256 VAL B O 1
ATOM 8265 N N . ILE C 1 257 ? 156.015 143.993 162.403 1.00 75.90 257 ILE B N 1
ATOM 8266 C CA . ILE C 1 257 ? 156.491 142.929 161.528 1.00 76.94 257 ILE B CA 1
ATOM 8267 C C . ILE C 1 257 ? 156.875 143.549 160.195 1.00 80.48 257 ILE B C 1
ATOM 8268 O O . ILE C 1 257 ? 156.065 144.240 159.566 1.00 83.95 257 ILE B O 1
ATOM 8273 N N . HIS C 1 258 ? 158.108 143.304 159.762 1.00 81.35 258 HIS B N 1
ATOM 8274 C CA . HIS C 1 258 ? 158.648 143.973 158.590 1.00 82.23 258 HIS B CA 1
ATOM 8275 C C . HIS C 1 258 ? 159.628 143.047 157.889 1.00 82.86 258 HIS B C 1
ATOM 8276 O O . HIS C 1 258 ? 160.091 142.055 158.456 1.00 84.44 258 HIS B O 1
ATOM 8283 N N . SER C 1 259 ? 159.935 143.383 156.641 1.00 88.25 259 SER B N 1
ATOM 8284 C CA . SER C 1 259 ? 160.920 142.625 155.895 1.00 87.52 259 SER B CA 1
ATOM 8285 C C . SER C 1 259 ? 162.303 142.805 156.520 1.00 85.63 259 SER B C 1
ATOM 8286 O O . SER C 1 259 ? 162.606 143.864 157.075 1.00 96.04 259 SER B O 1
ATOM 8289 N N . PRO C 1 260 ? 163.164 141.788 156.444 1.00 82.69 260 PRO B N 1
ATOM 8290 C CA . PRO C 1 260 ? 164.493 141.926 157.061 1.00 87.81 260 PRO B CA 1
ATOM 8291 C C . PRO C 1 260 ? 165.323 143.045 156.464 1.00 90.42 260 PRO B C 1
ATOM 8292 O O . PRO C 1 260 ? 166.273 143.508 157.107 1.00 89.82 260 PRO B O 1
ATOM 8296 N N . LYS C 1 261 ? 165.001 143.493 155.252 1.00 106.64 261 LYS B N 1
ATOM 8297 C CA . LYS C 1 261 ? 165.793 144.516 154.584 1.00 109.61 261 LYS B CA 1
ATOM 8298 C C . LYS C 1 261 ? 165.334 145.933 154.898 1.00 105.22 261 LYS B C 1
ATOM 8299 O O . LYS C 1 261 ? 165.967 146.884 154.430 1.00 105.10 261 LYS B O 1
ATOM 8305 N N . LYS C 1 262 ? 164.266 146.100 155.672 1.00 103.06 262 LYS B N 1
ATOM 8306 C CA . LYS C 1 262 ? 163.698 147.408 155.958 1.00 102.60 262 LYS B CA 1
ATOM 8307 C C . LYS C 1 262 ? 163.899 147.768 157.422 1.00 105.00 262 LYS B C 1
ATOM 8308 O O . LYS C 1 262 ? 163.737 146.924 158.308 1.00 111.69 262 LYS B O 1
ATOM 8314 N N . VAL C 1 263 ? 164.254 149.022 157.666 1.00 98.77 263 VAL B N 1
ATOM 8315 C CA . VAL C 1 263 ? 164.339 149.526 159.040 1.00 96.74 263 VAL B CA 1
ATOM 8316 C C . VAL C 1 263 ? 162.928 149.654 159.607 1.00 96.02 263 VAL B C 1
ATOM 8317 O O . VAL C 1 263 ? 162.051 150.232 158.942 1.00 93.78 263 VAL B O 1
ATOM 8321 N N . PRO C 1 264 ? 162.651 149.138 160.804 1.00 86.97 264 PRO B N 1
ATOM 8322 C CA . PRO C 1 264 ? 161.286 149.223 161.330 1.00 77.37 264 PRO B CA 1
ATOM 8323 C C . PRO C 1 264 ? 160.849 150.665 161.523 1.00 87.81 264 PRO B C 1
ATOM 8324 O O . PRO C 1 264 ? 161.646 151.541 161.861 1.00 102.48 264 PRO B O 1
ATOM 8328 N N . GLN C 1 265 ? 159.559 150.902 161.301 1.00 96.21 265 GLN B N 1
ATOM 8329 C CA . GLN C 1 265 ? 158.951 152.219 161.471 1.00 98.32 265 GLN B CA 1
ATOM 8330 C C . GLN C 1 265 ? 157.782 152.060 162.436 1.00 101.17 265 GLN B C 1
ATOM 8331 O O . GLN C 1 265 ? 156.673 151.710 162.024 1.00 104.83 265 GLN B O 1
ATOM 8337 N N . PHE C 1 266 ? 158.031 152.316 163.719 1.00 90.70 266 PHE B N 1
ATOM 8338 C CA . PHE C 1 266 ? 156.992 152.117 164.722 1.00 91.69 266 PHE B CA 1
ATOM 8339 C C . PHE C 1 266 ? 155.927 153.200 164.627 1.00 91.19 266 PHE B C 1
ATOM 8340 O O . PHE C 1 266 ? 154.771 152.920 164.291 1.00 104.94 266 PHE B O 1
ATOM 8348 N N . ASP C 1 267 ? 156.306 154.448 164.895 1.00 110.29 267 ASP B N 1
ATOM 8349 C CA . ASP C 1 267 ? 155.357 155.553 164.854 1.00 117.25 267 ASP B CA 1
ATOM 8350 C C . ASP C 1 267 ? 154.075 155.162 165.582 1.00 120.44 267 ASP B C 1
ATOM 8351 O O . ASP C 1 267 ? 154.134 154.563 166.661 1.00 119.76 267 ASP B O 1
ATOM 8356 N N . GLY C 1 268 ? 152.918 155.486 165.010 1.00 112.65 268 GLY B N 1
ATOM 8357 C CA . GLY C 1 268 ? 151.654 155.031 165.553 1.00 108.16 268 GLY B CA 1
ATOM 8358 C C . GLY C 1 268 ? 151.135 153.803 164.835 1.00 105.83 268 GLY B C 1
ATOM 8359 O O . GLY C 1 268 ? 149.925 153.565 164.798 1.00 111.06 268 GLY B O 1
ATOM 8360 N N . LEU C 1 269 ? 152.043 153.013 164.260 1.00 93.54 269 LEU B N 1
ATOM 8361 C CA . LEU C 1 269 ? 151.672 151.881 163.424 1.00 94.71 269 LEU B CA 1
ATOM 8362 C C . LEU C 1 269 ? 151.977 150.526 164.045 1.00 98.76 269 LEU B C 1
ATOM 8363 O O . LEU C 1 269 ? 151.474 149.513 163.549 1.00 96.71 269 LEU B O 1
ATOM 8368 N N . GLY C 1 270 ? 152.780 150.472 165.103 1.00 84.26 270 GLY B N 1
ATOM 8369 C CA . GLY C 1 270 ? 153.146 149.192 165.673 1.00 86.13 270 GLY B CA 1
ATOM 8370 C C . GLY C 1 270 ? 151.965 148.494 166.320 1.00 85.58 270 GLY B C 1
ATOM 8371 O O . GLY C 1 270 ? 151.008 149.121 166.772 1.00 93.80 270 GLY B O 1
ATOM 8372 N N . LEU C 1 271 ? 152.038 147.168 166.355 1.00 68.90 271 LEU B N 1
ATOM 8373 C CA . LEU C 1 271 ? 151.034 146.371 167.038 1.00 67.77 271 LEU B CA 1
ATOM 8374 C C . LEU C 1 271 ? 151.300 146.366 168.539 1.00 78.50 271 LEU B C 1
ATOM 8375 O O . LEU C 1 271 ? 152.407 146.650 169.000 1.00 84.49 271 LEU B O 1
ATOM 8380 N N . LEU C 1 272 ? 150.268 146.025 169.303 1.00 76.41 272 LEU B N 1
ATOM 8381 C CA . LEU C 1 272 ? 150.332 146.048 170.754 1.00 75.48 272 LEU B CA 1
ATOM 8382 C C . LEU C 1 272 ? 149.974 144.683 171.325 1.00 83.57 272 LEU B C 1
ATOM 8383 O O . LEU C 1 272 ? 149.313 143.866 170.680 1.00 84.64 272 LEU B O 1
ATOM 8388 N N . SER C 1 273 ? 150.425 144.447 172.558 1.00 66.18 273 SER B N 1
ATOM 8389 C CA . SER C 1 273 ? 150.128 143.222 173.269 1.00 66.60 273 SER B CA 1
ATOM 8390 C C . SER C 1 273 ? 150.066 143.554 174.754 1.00 69.62 273 SER B C 1
ATOM 8391 O O . SER C 1 273 ? 151.019 144.148 175.279 1.00 76.50 273 SER B O 1
ATOM 8394 N N . PRO C 1 274 ? 148.990 143.200 175.450 1.00 58.65 274 PRO B N 1
ATOM 8395 C CA . PRO C 1 274 ? 148.859 143.564 176.861 1.00 54.76 274 PRO B CA 1
ATOM 8396 C C . PRO C 1 274 ? 149.518 142.543 177.781 1.00 63.59 274 PRO B C 1
ATOM 8397 O O . PRO C 1 274 ? 149.848 141.426 177.384 1.00 74.50 274 PRO B O 1
ATOM 8401 N N . VAL C 1 275 ? 149.704 142.956 179.029 1.00 71.72 275 VAL B N 1
ATOM 8402 C CA . VAL C 1 275 ? 150.235 142.065 180.053 1.00 69.21 275 VAL B CA 1
ATOM 8403 C C . VAL C 1 275 ? 149.099 141.222 180.612 1.00 77.65 275 VAL B C 1
ATOM 8404 O O . VAL C 1 275 ? 147.964 141.686 180.759 1.00 88.21 275 VAL B O 1
ATOM 8408 N N . GLY C 1 276 ? 149.405 139.968 180.929 1.00 82.53 276 GLY B N 1
ATOM 8409 C CA . GLY C 1 276 ? 148.408 139.065 181.459 1.00 86.66 276 GLY B CA 1
ATOM 8410 C C . GLY C 1 276 ? 147.542 138.386 180.425 1.00 87.39 276 GLY B C 1
ATOM 8411 O O . GLY C 1 276 ? 146.550 137.751 180.795 1.00 88.40 276 GLY B O 1
ATOM 8412 N N . MET C 1 277 ? 147.879 138.497 179.143 1.00 81.82 277 MET B N 1
ATOM 8413 C CA . MET C 1 277 ? 147.136 137.831 178.085 1.00 78.84 277 MET B CA 1
ATOM 8414 C C . MET C 1 277 ? 148.114 137.222 177.095 1.00 81.83 277 MET B C 1
ATOM 8415 O O . MET C 1 277 ? 149.241 137.696 176.939 1.00 83.14 277 MET B O 1
ATOM 8420 N N . HIS C 1 278 ? 147.668 136.164 176.427 1.00 78.72 278 HIS B N 1
ATOM 8421 C CA . HIS C 1 278 ? 148.447 135.495 175.395 1.00 69.44 278 HIS B CA 1
ATOM 8422 C C . HIS C 1 278 ? 147.869 135.876 174.040 1.00 68.48 278 HIS B C 1
ATOM 8423 O O . HIS C 1 278 ? 146.692 135.620 173.771 1.00 86.61 278 HIS B O 1
ATOM 8430 N N . ALA C 1 279 ? 148.694 136.479 173.192 1.00 62.90 279 ALA B N 1
ATOM 8431 C CA . ALA C 1 279 ? 148.259 136.979 171.896 1.00 64.82 279 ALA B CA 1
ATOM 8432 C C . ALA C 1 279 ? 148.746 136.051 170.794 1.00 70.02 279 ALA B C 1
ATOM 8433 O O . ALA C 1 279 ? 149.940 135.746 170.716 1.00 87.12 279 ALA B O 1
ATOM 8435 N N . ARG C 1 280 ? 147.824 135.610 169.946 1.00 69.90 280 ARG B N 1
ATOM 8436 C CA . ARG C 1 280 ? 148.135 134.757 168.805 1.00 70.28 280 ARG B CA 1
ATOM 8437 C C . ARG C 1 280 ? 147.989 135.590 167.541 1.00 67.63 280 ARG B C 1
ATOM 8438 O O . ARG C 1 280 ? 146.881 136.006 167.191 1.00 78.03 280 ARG B O 1
ATOM 8446 N N . VAL C 1 281 ? 149.104 135.825 166.856 1.00 76.16 281 VAL B N 1
ATOM 8447 C CA . VAL C 1 281 ? 149.143 136.639 165.648 1.00 70.39 281 VAL B CA 1
ATOM 8448 C C . VAL C 1 281 ? 149.391 135.720 164.463 1.00 74.62 281 VAL B C 1
ATOM 8449 O O . VAL C 1 281 ? 150.380 134.979 164.443 1.00 89.92 281 VAL B O 1
ATOM 8453 N N . THR C 1 282 ? 148.497 135.765 163.481 1.00 69.90 282 THR B N 1
ATOM 8454 C CA . THR C 1 282 ? 148.642 135.012 162.242 1.00 71.76 282 THR B CA 1
ATOM 8455 C C . THR C 1 282 ? 148.895 136.000 161.115 1.00 75.52 282 THR B C 1
ATOM 8456 O O . THR C 1 282 ? 148.111 136.933 160.917 1.00 87.43 282 THR B O 1
ATOM 8460 N N . ILE C 1 283 ? 149.981 135.792 160.378 1.00 85.41 283 ILE B N 1
ATOM 8461 C CA . ILE C 1 283 ? 150.415 136.723 159.348 1.00 86.03 283 ILE B CA 1
ATOM 8462 C C . ILE C 1 283 ? 150.326 136.048 157.989 1.00 89.33 283 ILE B C 1
ATOM 8463 O O . ILE C 1 283 ? 150.371 134.818 157.872 1.00 98.36 283 ILE B O 1
ATOM 8468 N N . ARG C 1 284 ? 150.191 136.871 156.957 1.00 99.82 284 ARG B N 1
ATOM 8469 C CA . ARG C 1 284 ? 150.204 136.425 155.574 1.00 103.46 284 ARG B CA 1
ATOM 8470 C C . ARG C 1 284 ? 150.989 137.436 154.755 1.00 107.71 284 ARG B C 1
ATOM 8471 O O . ARG C 1 284 ? 150.782 138.644 154.889 1.00 113.04 284 ARG B O 1
ATOM 8479 N N . GLN C 1 285 ? 151.896 136.946 153.917 1.00 107.33 285 GLN B N 1
ATOM 8480 C CA . GLN C 1 285 ? 152.684 137.832 153.074 1.00 104.72 285 GLN B CA 1
ATOM 8481 C C . GLN C 1 285 ? 151.866 138.245 151.859 1.00 106.98 285 GLN B C 1
ATOM 8482 O O . GLN C 1 285 ? 151.386 137.395 151.104 1.00 113.38 285 GLN B O 1
ATOM 8488 N N . VAL C 1 286 ? 151.707 139.553 151.675 1.00 104.25 286 VAL B N 1
ATOM 8489 C CA . VAL C 1 286 ? 150.934 140.116 150.574 1.00 105.48 286 VAL B CA 1
ATOM 8490 C C . VAL C 1 286 ? 151.885 141.009 149.789 1.00 110.05 286 VAL B C 1
ATOM 8491 O O . VAL C 1 286 ? 152.275 142.080 150.264 1.00 117.27 286 VAL B O 1
ATOM 8495 N N . LYS C 1 287 ? 152.255 140.576 148.590 1.00 115.18 287 LYS B N 1
ATOM 8496 C CA . LYS C 1 287 ? 153.165 141.317 147.732 1.00 115.28 287 LYS B CA 1
ATOM 8497 C C . LYS C 1 287 ? 152.389 141.956 146.590 1.00 117.21 287 LYS B C 1
ATOM 8498 O O . LYS C 1 287 ? 151.466 141.351 146.038 1.00 121.79 287 LYS B O 1
ATOM 8504 N N . THR C 1 288 ? 152.764 143.184 146.243 1.00 120.62 288 THR B N 1
ATOM 8505 C CA . THR C 1 288 ? 152.145 143.908 145.144 1.00 121.19 288 THR B CA 1
ATOM 8506 C C . THR C 1 288 ? 153.231 144.504 144.264 1.00 125.11 288 THR B C 1
ATOM 8507 O O . THR C 1 288 ? 154.290 144.903 144.756 1.00 127.51 288 THR B O 1
ATOM 8511 N N . VAL C 1 289 ? 152.961 144.567 142.963 1.00 118.10 289 VAL B N 1
ATOM 8512 C CA . VAL C 1 289 ? 153.903 145.085 141.978 1.00 116.18 289 VAL B CA 1
ATOM 8513 C C . VAL C 1 289 ? 153.217 146.200 141.204 1.00 118.00 289 VAL B C 1
ATOM 8514 O O . VAL C 1 289 ? 152.071 146.045 140.767 1.00 119.92 289 VAL B O 1
ATOM 8518 N N . HIS C 1 290 ? 153.916 147.318 141.039 1.00 124.50 290 HIS B N 1
ATOM 8519 C CA . HIS C 1 290 ? 153.398 148.483 140.338 1.00 123.63 290 HIS B CA 1
ATOM 8520 C C . HIS C 1 290 ? 154.207 148.726 139.073 1.00 127.46 290 HIS B C 1
ATOM 8521 O O . HIS C 1 290 ? 155.422 148.507 139.050 1.00 131.04 290 HIS B O 1
ATOM 8528 N N . GLN C 1 291 ? 153.530 149.180 138.023 1.00 126.65 291 GLN B N 1
ATOM 8529 C CA . GLN C 1 291 ? 154.198 149.501 136.773 1.00 128.75 291 GLN B CA 1
ATOM 8530 C C . GLN C 1 291 ? 154.842 150.883 136.856 1.00 125.68 291 GLN B C 1
ATOM 8531 O O . GLN C 1 291 ? 154.647 151.634 137.814 1.00 129.57 291 GLN B O 1
ATOM 8537 N N . GLU C 1 292 ? 155.608 151.224 135.824 1.00 117.25 292 GLU B N 1
ATOM 8538 C CA . GLU C 1 292 ? 156.333 152.484 135.811 1.00 118.77 292 GLU B CA 1
ATOM 8539 C C . GLU C 1 292 ? 155.352 153.653 135.740 1.00 122.39 292 GLU B C 1
ATOM 8540 O O . GLU C 1 292 ? 154.131 153.482 135.758 1.00 124.30 292 GLU B O 1
ATOM 8546 N N . TYR C 1 293 ? 155.903 154.864 135.663 1.00 130.46 293 TYR B N 1
ATOM 8547 C CA . TYR C 1 293 ? 155.097 156.072 135.828 1.00 132.73 293 TYR B CA 1
ATOM 8548 C C . TYR C 1 293 ? 153.895 156.137 134.897 1.00 134.08 293 TYR B C 1
ATOM 8549 O O . TYR C 1 293 ? 152.787 156.420 135.380 1.00 136.83 293 TYR B O 1
ATOM 8558 N N . PRO C 1 294 ? 154.024 155.915 133.586 1.00 117.61 294 PRO B N 1
ATOM 8559 C CA . PRO C 1 294 ? 152.841 156.057 132.721 1.00 110.74 294 PRO B CA 1
ATOM 8560 C C . PRO C 1 294 ? 151.687 155.163 133.134 1.00 117.04 294 PRO B C 1
ATOM 8561 O O . PRO C 1 294 ? 150.526 155.587 133.072 1.00 115.97 294 PRO B O 1
ATOM 8565 N N . TRP C 1 295 ? 151.972 153.936 133.565 1.00 122.58 295 TRP B N 1
ATOM 8566 C CA . TRP C 1 295 ? 150.935 152.993 133.962 1.00 119.55 295 TRP B CA 1
ATOM 8567 C C . TRP C 1 295 ? 150.689 152.967 135.462 1.00 119.87 295 TRP B C 1
ATOM 8568 O O . TRP C 1 295 ? 149.548 152.762 135.887 1.00 118.53 295 TRP B O 1
ATOM 8579 N N . GLY C 1 296 ? 151.728 153.169 136.268 1.00 127.24 296 GLY B N 1
ATOM 8580 C CA . GLY C 1 296 ? 151.590 153.195 137.711 1.00 125.45 296 GLY B CA 1
ATOM 8581 C C . GLY C 1 296 ? 152.335 154.364 138.319 1.00 124.77 296 GLY B C 1
ATOM 8582 O O . GLY C 1 296 ? 152.799 155.247 137.595 1.00 125.37 296 GLY B O 1
ATOM 8583 N N . GLU C 1 297 ? 152.455 154.389 139.644 1.00 131.67 297 GLU B N 1
ATOM 8584 C CA . GLU C 1 297 ? 153.153 155.469 140.327 1.00 132.66 297 GLU B CA 1
ATOM 8585 C C . GLU C 1 297 ? 154.632 155.184 140.546 1.00 131.79 297 GLU B C 1
ATOM 8586 O O . GLU C 1 297 ? 155.352 156.071 141.015 1.00 133.26 297 GLU B O 1
ATOM 8592 N N . CYS C 1 298 ? 155.104 153.986 140.213 1.00 123.83 298 CYS B N 1
ATOM 8593 C CA . CYS C 1 298 ? 156.484 153.624 140.485 1.00 121.72 298 CYS B CA 1
ATOM 8594 C C . CYS C 1 298 ? 157.447 154.536 139.725 1.00 123.23 298 CYS B C 1
ATOM 8595 O O . CYS C 1 298 ? 157.056 155.357 138.894 1.00 124.24 298 CYS B O 1
ATOM 8598 N N . ASN C 1 299 ? 158.731 154.381 140.036 1.00 117.83 299 ASN B N 1
ATOM 8599 C CA . ASN C 1 299 ? 159.800 155.108 139.366 1.00 117.25 299 ASN B CA 1
ATOM 8600 C C . ASN C 1 299 ? 161.115 154.383 139.624 1.00 119.62 299 ASN B C 1
ATOM 8601 O O . ASN C 1 299 ? 161.885 154.791 140.502 1.00 121.92 299 ASN B O 1
ATOM 8606 N N . PRO C 1 300 ? 161.413 153.315 138.882 1.00 119.54 300 PRO B N 1
ATOM 8607 C CA . PRO C 1 300 ? 162.619 152.528 139.185 1.00 119.21 300 PRO B CA 1
ATOM 8608 C C . PRO C 1 300 ? 163.910 153.317 139.073 1.00 119.05 300 PRO B C 1
ATOM 8609 O O . PRO C 1 300 ? 164.935 152.874 139.605 1.00 119.26 300 PRO B O 1
ATOM 8613 N N . ASN C 1 301 ? 163.899 154.468 138.399 1.00 131.87 301 ASN B N 1
ATOM 8614 C CA . ASN C 1 301 ? 165.126 155.240 138.244 1.00 133.92 301 ASN B CA 1
ATOM 8615 C C . ASN C 1 301 ? 165.690 155.676 139.590 1.00 136.38 301 ASN B C 1
ATOM 8616 O O . ASN C 1 301 ? 166.909 155.643 139.791 1.00 136.23 301 ASN B O 1
ATOM 8621 N N . ILE C 1 302 ? 164.827 156.087 140.520 1.00 135.23 302 ILE B N 1
ATOM 8622 C CA . ILE C 1 302 ? 165.294 156.567 141.814 1.00 131.87 302 ILE B CA 1
ATOM 8623 C C . ILE C 1 302 ? 165.915 155.420 142.597 1.00 128.96 302 ILE B C 1
ATOM 8624 O O . ILE C 1 302 ? 165.360 154.315 142.670 1.00 126.23 302 ILE B O 1
ATOM 8629 N N . LYS C 1 303 ? 167.079 155.680 143.189 1.00 126.03 303 LYS B N 1
ATOM 8630 C CA . LYS C 1 303 ? 167.763 154.713 144.032 1.00 128.79 303 LYS B CA 1
ATOM 8631 C C . LYS C 1 303 ? 168.322 155.432 145.250 1.00 131.62 303 LYS B C 1
ATOM 8632 O O . LYS C 1 303 ? 168.686 156.608 145.182 1.00 129.74 303 LYS B O 1
ATOM 8638 N N . LEU C 1 304 ? 168.387 154.712 146.366 1.00 124.88 304 LEU B N 1
ATOM 8639 C CA . LEU C 1 304 ? 168.810 155.300 147.626 1.00 123.25 304 LEU B CA 1
ATOM 8640 C C . LEU C 1 304 ? 170.334 155.335 147.715 1.00 123.20 304 LEU B C 1
ATOM 8641 O O . LEU C 1 304 ? 171.052 154.888 146.817 1.00 123.45 304 LEU B O 1
ATOM 8646 N N . GLN C 1 305 ? 170.832 155.878 148.823 1.00 133.48 305 GLN B N 1
ATOM 8647 C CA . GLN C 1 305 ? 172.270 155.991 149.020 1.00 133.08 305 GLN B CA 1
ATOM 8648 C C . GLN C 1 305 ? 172.902 154.608 149.104 1.00 135.66 305 GLN B C 1
ATOM 8649 O O . GLN C 1 305 ? 172.298 153.660 149.613 1.00 135.45 305 GLN B O 1
ATOM 8655 N N . ASN C 1 306 ? 174.128 154.497 148.590 1.00 145.23 306 ASN B N 1
ATOM 8656 C CA . ASN C 1 306 ? 174.828 153.216 148.483 1.00 147.30 306 ASN B CA 1
ATOM 8657 C C . ASN C 1 306 ? 174.093 152.255 147.552 1.00 147.15 306 ASN B C 1
ATOM 8658 O O . ASN C 1 306 ? 174.308 151.042 147.601 1.00 142.85 306 ASN B O 1
ATOM 8663 N N . PHE C 1 307 ? 173.223 152.789 146.695 1.00 146.94 307 PHE B N 1
ATOM 8664 C CA . PHE C 1 307 ? 172.463 151.982 145.743 1.00 144.20 307 PHE B CA 1
ATOM 8665 C C . PHE C 1 307 ? 171.648 150.899 146.445 1.00 144.82 307 PHE B C 1
ATOM 8666 O O . PHE C 1 307 ? 171.396 149.832 145.880 1.00 143.41 307 PHE B O 1
ATOM 8668 N N . SER C 1 308 ? 171.228 151.163 147.678 1.00 142.07 308 SER B N 1
ATOM 8669 C CA . SER C 1 308 ? 170.435 150.195 148.419 1.00 140.67 308 SER B CA 1
ATOM 8670 C C . SER C 1 308 ? 169.040 150.075 147.816 1.00 139.00 308 SER B C 1
ATOM 8671 O O . SER C 1 308 ? 168.567 150.963 147.103 1.00 137.85 308 SER B O 1
ATOM 8674 N N . SER C 1 309 ? 168.382 148.955 148.107 1.00 129.15 309 SER B N 1
ATOM 8675 C CA . SER C 1 309 ? 167.039 148.730 147.592 1.00 130.19 309 SER B CA 1
ATOM 8676 C C . SER C 1 309 ? 166.111 149.855 148.028 1.00 129.87 309 SER B C 1
ATOM 8677 O O . SER C 1 309 ? 166.086 150.246 149.197 1.00 130.92 309 SER B O 1
ATOM 8680 N N . TYR C 1 310 ? 165.343 150.376 147.076 1.00 115.05 310 TYR B N 1
ATOM 8681 C CA . TYR C 1 310 ? 164.484 151.516 147.355 1.00 115.09 310 TYR B CA 1
ATOM 8682 C C . TYR C 1 310 ? 163.286 151.102 148.199 1.00 118.01 310 TYR B C 1
ATOM 8683 O O . TYR C 1 310 ? 162.754 149.997 148.060 1.00 116.66 310 TYR B O 1
ATOM 8692 N N . SER C 1 311 ? 162.865 152.004 149.083 1.00 118.43 311 SER B N 1
ATOM 8693 C CA . SER C 1 311 ? 161.667 151.817 149.885 1.00 114.62 311 SER B CA 1
ATOM 8694 C C . SER C 1 311 ? 161.135 153.191 150.260 1.00 111.98 311 SER B C 1
ATOM 8695 O O . SER C 1 311 ? 161.912 154.097 150.570 1.00 114.86 311 SER B O 1
ATOM 8698 N N . THR C 1 312 ? 159.810 153.338 150.231 1.00 105.67 312 THR B N 1
ATOM 8699 C CA . THR C 1 312 ? 159.208 154.645 150.478 1.00 107.68 312 THR B CA 1
ATOM 8700 C C . THR C 1 312 ? 159.679 155.219 151.808 1.00 114.86 312 THR B C 1
ATOM 8701 O O . THR C 1 312 ? 160.058 156.392 151.892 1.00 115.13 312 THR B O 1
ATOM 8705 N N . SER C 1 313 ? 159.663 154.403 152.863 1.00 114.13 313 SER B N 1
ATOM 8706 C CA . SER C 1 313 ? 160.134 154.871 154.161 1.00 104.38 313 SER B CA 1
ATOM 8707 C C . SER C 1 313 ? 161.612 155.233 154.108 1.00 105.68 313 SER B C 1
ATOM 8708 O O . SER C 1 313 ? 162.039 156.220 154.717 1.00 110.35 313 SER B O 1
ATOM 8711 N N . GLY C 1 314 ? 162.409 154.444 153.388 1.00 106.41 314 GLY B N 1
ATOM 8712 C CA . GLY C 1 314 ? 163.823 154.755 153.270 1.00 105.39 314 GLY B CA 1
ATOM 8713 C C . GLY C 1 314 ? 164.070 156.101 152.618 1.00 107.94 314 GLY B C 1
ATOM 8714 O O . GLY C 1 314 ? 164.956 156.850 153.035 1.00 107.79 314 GLY B O 1
ATOM 8715 N N . CYS C 1 315 ? 163.293 156.426 151.582 1.00 114.16 315 CYS B N 1
ATOM 8716 C CA . CYS C 1 315 ? 163.449 157.718 150.925 1.00 110.71 315 CYS B CA 1
ATOM 8717 C C . CYS C 1 315 ? 163.146 158.860 151.884 1.00 114.92 315 CYS B C 1
ATOM 8718 O O . CYS C 1 315 ? 163.859 159.870 151.905 1.00 115.44 315 CYS B O 1
ATOM 8720 N N . LEU C 1 316 ? 162.088 158.721 152.685 1.00 116.73 316 LEU B N 1
ATOM 8721 C CA . LEU C 1 316 ? 161.740 159.770 153.636 1.00 110.45 316 LEU B CA 1
ATOM 8722 C C . LEU C 1 316 ? 162.864 159.994 154.638 1.00 110.66 316 LEU B C 1
ATOM 8723 O O . LEU C 1 316 ? 163.254 161.135 154.907 1.00 115.11 316 LEU B O 1
ATOM 8728 N N . LYS C 1 317 ? 163.400 158.911 155.203 1.00 105.24 317 LYS B N 1
ATOM 8729 C CA . LYS C 1 317 ? 164.499 159.052 156.151 1.00 105.82 317 LYS B CA 1
ATOM 8730 C C . LYS C 1 317 ? 165.716 159.676 155.485 1.00 106.72 317 LYS B C 1
ATOM 8731 O O . LYS C 1 317 ? 166.361 160.562 156.056 1.00 111.37 317 LYS B O 1
ATOM 8737 N N . GLU C 1 318 ? 166.047 159.226 154.274 1.00 106.66 318 GLU B N 1
ATOM 8738 C CA . GLU C 1 318 ? 167.177 159.806 153.558 1.00 109.20 318 GLU B CA 1
ATOM 8739 C C . GLU C 1 318 ? 166.902 161.256 153.188 1.00 107.94 318 GLU B C 1
ATOM 8740 O O . GLU C 1 318 ? 167.798 162.105 153.260 1.00 106.92 318 GLU B O 1
ATOM 8746 N N . CYS C 1 319 ? 165.668 161.559 152.783 1.00 107.95 319 CYS B N 1
ATOM 8747 C CA . CYS C 1 319 ? 165.323 162.930 152.422 1.00 110.56 319 CYS B CA 1
ATOM 8748 C C . CYS C 1 319 ? 165.473 163.865 153.615 1.00 113.98 319 CYS B C 1
ATOM 8749 O O . CYS C 1 319 ? 166.086 164.932 153.509 1.00 112.87 319 CYS B O 1
ATOM 8752 N N . LYS C 1 320 ? 164.919 163.476 154.765 1.00 110.95 320 LYS B N 1
ATOM 8753 C CA . LYS C 1 320 ? 165.011 164.324 155.948 1.00 99.29 320 LYS B CA 1
ATOM 8754 C C . LYS C 1 320 ? 166.458 164.505 156.382 1.00 102.12 320 LYS B C 1
ATOM 8755 O O . LYS C 1 320 ? 166.874 165.614 156.738 1.00 105.51 320 LYS B O 1
ATOM 8761 N N . ALA C 1 321 ? 167.244 163.428 156.355 1.00 104.95 321 ALA B N 1
ATOM 8762 C CA . ALA C 1 321 ? 168.627 163.515 156.806 1.00 105.08 321 ALA B CA 1
ATOM 8763 C C . ALA C 1 321 ? 169.414 164.516 155.973 1.00 108.41 321 ALA B C 1
ATOM 8764 O O . ALA C 1 321 ? 170.239 165.267 156.506 1.00 110.02 321 ALA B O 1
ATOM 8766 N N . GLN C 1 322 ? 169.178 164.538 154.660 1.00 113.31 322 GLN B N 1
ATOM 8767 C CA . GLN C 1 322 ? 169.902 165.465 153.798 1.00 110.81 322 GLN B CA 1
ATOM 8768 C C . GLN C 1 322 ? 169.623 166.908 154.194 1.00 110.47 322 GLN B C 1
ATOM 8769 O O . GLN C 1 322 ? 170.549 167.714 154.338 1.00 108.42 322 GLN B O 1
ATOM 8775 N N . HIS C 1 323 ? 168.348 167.250 154.393 1.00 106.29 323 HIS B N 1
ATOM 8776 C CA . HIS C 1 323 ? 168.000 168.627 154.724 1.00 104.78 323 HIS B CA 1
ATOM 8777 C C . HIS C 1 323 ? 168.623 169.050 156.046 1.00 106.53 323 HIS B C 1
ATOM 8778 O O . HIS C 1 323 ? 169.161 170.157 156.161 1.00 106.71 323 HIS B O 1
ATOM 8785 N N . ILE C 1 324 ? 168.564 168.182 157.056 1.00 106.97 324 ILE B N 1
ATOM 8786 C CA . ILE C 1 324 ? 169.120 168.527 158.360 1.00 101.70 324 ILE B CA 1
ATOM 8787 C C . ILE C 1 324 ? 170.622 168.745 158.254 1.00 103.68 324 ILE B C 1
ATOM 8788 O O . ILE C 1 324 ? 171.190 169.603 158.940 1.00 107.98 324 ILE B O 1
ATOM 8793 N N . LYS C 1 325 ? 171.292 167.968 157.401 1.00 97.43 325 LYS B N 1
ATOM 8794 C CA . LYS C 1 325 ? 172.727 168.149 157.222 1.00 97.93 325 LYS B CA 1
ATOM 8795 C C . LYS C 1 325 ? 173.046 169.458 156.510 1.00 106.19 325 LYS B C 1
ATOM 8796 O O . LYS C 1 325 ? 174.172 169.956 156.615 1.00 103.87 325 LYS B O 1
ATOM 8802 N N . LYS C 1 326 ? 172.085 170.024 155.779 1.00 107.33 326 LYS B N 1
ATOM 8803 C CA . LYS C 1 326 ? 172.318 171.310 155.129 1.00 102.75 326 LYS B CA 1
ATOM 8804 C C . LYS C 1 326 ? 172.226 172.449 156.136 1.00 101.95 326 LYS B C 1
ATOM 8805 O O . LYS C 1 326 ? 173.189 173.195 156.341 1.00 100.14 326 LYS B O 1
ATOM 8811 N N . GLN C 1 327 ? 171.066 172.594 156.779 1.00 105.02 327 GLN B N 1
ATOM 8812 C CA . GLN C 1 327 ? 170.883 173.675 157.740 1.00 105.45 327 GLN B CA 1
ATOM 8813 C C . GLN C 1 327 ? 171.829 173.537 158.924 1.00 108.54 327 GLN B C 1
ATOM 8814 O O . GLN C 1 327 ? 172.390 174.536 159.386 1.00 104.31 327 GLN B O 1
ATOM 8820 N N . CYS C 1 328 ? 172.015 172.319 159.425 1.00 113.78 328 CYS B N 1
ATOM 8821 C CA . CYS C 1 328 ? 172.937 172.042 160.515 1.00 107.52 328 CYS B CA 1
ATOM 8822 C C . CYS C 1 328 ? 174.031 171.112 160.011 1.00 108.08 328 CYS B C 1
ATOM 8823 O O . CYS C 1 328 ? 173.818 170.304 159.106 1.00 109.84 328 CYS B O 1
ATOM 8825 N N . GLY C 1 329 ? 175.210 171.230 160.611 1.00 106.57 329 GLY B N 1
ATOM 8826 C CA . GLY C 1 329 ? 176.356 170.469 160.161 1.00 109.61 329 GLY B CA 1
ATOM 8827 C C . GLY C 1 329 ? 176.413 169.033 160.623 1.00 113.31 329 GLY B C 1
ATOM 8828 O O . GLY C 1 329 ? 177.368 168.328 160.289 1.00 114.07 329 GLY B O 1
ATOM 8829 N N . CYS C 1 330 ? 175.420 168.571 161.380 1.00 118.27 330 CYS B N 1
ATOM 8830 C CA . CYS C 1 330 ? 175.426 167.223 161.928 1.00 114.32 330 CYS B CA 1
ATOM 8831 C C . CYS C 1 330 ? 174.059 166.589 161.725 1.00 109.80 330 CYS B C 1
ATOM 8832 O O . CYS C 1 330 ? 173.055 167.277 161.537 1.00 118.73 330 CYS B O 1
ATOM 8835 N N . VAL C 1 331 ? 174.034 165.261 161.771 1.00 94.25 331 VAL B N 1
ATOM 8836 C CA . VAL C 1 331 ? 172.804 164.499 161.573 1.00 97.07 331 VAL B CA 1
ATOM 8837 C C . VAL C 1 331 ? 172.428 163.814 162.883 1.00 107.14 331 VAL B C 1
ATOM 8838 O O . VAL C 1 331 ? 173.315 163.335 163.603 1.00 114.00 331 VAL B O 1
ATOM 8842 N N . PRO C 1 332 ? 171.145 163.738 163.236 1.00 94.53 332 PRO B N 1
ATOM 8843 C CA . PRO C 1 332 ? 170.762 163.024 164.460 1.00 92.26 332 PRO B CA 1
ATOM 8844 C C . PRO C 1 332 ? 171.109 161.545 164.380 1.00 92.49 332 PRO B C 1
ATOM 8845 O O . PRO C 1 332 ? 171.118 160.943 163.305 1.00 102.61 332 PRO B O 1
ATOM 8849 N N . PHE C 1 333 ? 171.393 160.955 165.544 1.00 82.83 333 PHE B N 1
ATOM 8850 C CA . PHE C 1 333 ? 171.793 159.553 165.589 1.00 84.37 333 PHE B CA 1
ATOM 8851 C C . PHE C 1 333 ? 170.638 158.598 165.321 1.00 84.42 333 PHE B C 1
ATOM 8852 O O . PHE C 1 333 ? 170.875 157.392 165.203 1.00 85.23 333 PHE B O 1
ATOM 8860 N N . LEU C 1 334 ? 169.407 159.094 165.231 1.00 83.33 334 LEU B N 1
ATOM 8861 C CA . LEU C 1 334 ? 168.283 158.258 164.834 1.00 87.68 334 LEU B CA 1
ATOM 8862 C C . LEU C 1 334 ? 168.183 158.104 163.323 1.00 87.84 334 LEU B C 1
ATOM 8863 O O . LEU C 1 334 ? 167.289 157.401 162.844 1.00 90.27 334 LEU B O 1
ATOM 8868 N N . LEU C 1 335 ? 169.077 158.749 162.571 1.00 97.25 335 LEU B N 1
ATOM 8869 C CA . LEU C 1 335 ? 169.237 158.550 161.133 1.00 95.11 335 LEU B CA 1
ATOM 8870 C C . LEU C 1 335 ? 170.682 158.098 160.946 1.00 97.96 335 LEU B C 1
ATOM 8871 O O . LEU C 1 335 ? 171.576 158.921 160.698 1.00 95.17 335 LEU B O 1
ATOM 8876 N N . PRO C 1 336 ? 170.949 156.794 161.061 1.00 117.68 336 PRO B N 1
ATOM 8877 C CA . PRO C 1 336 ? 172.320 156.363 161.399 1.00 122.16 336 PRO B CA 1
ATOM 8878 C C . PRO C 1 336 ? 173.380 156.723 160.371 1.00 123.43 336 PRO B C 1
ATOM 8879 O O . PRO C 1 336 ? 174.364 157.393 160.708 1.00 126.04 336 PRO B O 1
ATOM 8883 N N . GLY C 1 337 ? 173.209 156.301 159.123 1.00 122.55 337 GLY B N 1
ATOM 8884 C CA . GLY C 1 337 ? 174.325 156.207 158.192 1.00 125.42 337 GLY B CA 1
ATOM 8885 C C . GLY C 1 337 ? 174.596 157.488 157.414 1.00 125.70 337 GLY B C 1
ATOM 8886 O O . GLY C 1 337 ? 175.445 157.474 156.517 1.00 130.58 337 GLY B O 1
ATOM 8887 N N . TYR C 1 338 ? 173.913 158.586 157.720 1.00 110.23 338 TYR B N 1
ATOM 8888 C CA . TYR C 1 338 ? 173.976 159.774 156.879 1.00 109.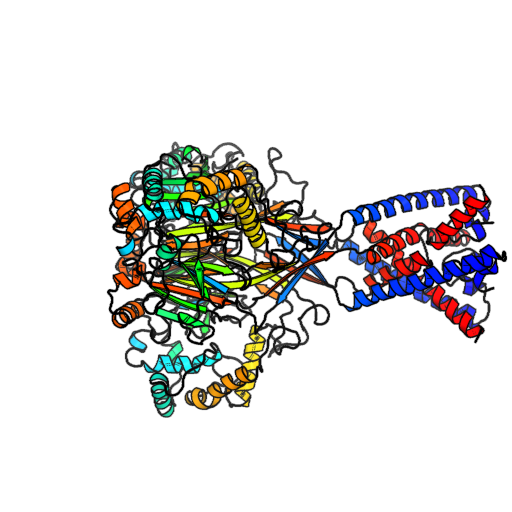00 338 TYR B CA 1
ATOM 8889 C C . TYR C 1 338 ? 174.982 160.817 157.350 1.00 110.09 338 TYR B C 1
ATOM 8890 O O . TYR C 1 338 ? 175.043 161.896 156.753 1.00 110.46 338 TYR B O 1
ATOM 8899 N N . GLY C 1 339 ? 175.767 160.544 158.380 1.00 115.22 339 GLY B N 1
ATOM 8900 C CA . GLY C 1 339 ? 176.824 161.459 158.761 1.00 114.09 339 GLY B CA 1
ATOM 8901 C C . GLY C 1 339 ? 177.076 161.431 160.256 1.00 119.57 339 GLY B C 1
ATOM 8902 O O . GLY C 1 339 ? 176.826 160.433 160.925 1.00 119.47 339 GLY B O 1
ATOM 8903 N N . ILE C 1 340 ? 177.575 162.563 160.752 1.00 115.70 340 ILE B N 1
ATOM 8904 C CA . ILE C 1 340 ? 178.041 162.683 162.129 1.00 110.68 340 ILE B CA 1
ATOM 8905 C C . ILE C 1 340 ? 176.861 162.951 163.052 1.00 111.80 340 ILE B C 1
ATOM 8906 O O . ILE C 1 340 ? 175.795 163.406 162.624 1.00 115.89 340 ILE B O 1
ATOM 8911 N N . GLU C 1 341 ? 177.056 162.668 164.338 1.00 107.06 341 GLU B N 1
ATOM 8912 C CA . GLU C 1 341 ? 176.025 162.904 165.337 1.00 108.87 341 GLU B CA 1
ATOM 8913 C C . GLU C 1 341 ? 176.080 164.342 165.833 1.00 108.55 341 GLU B C 1
ATOM 8914 O O . GLU C 1 341 ? 177.158 164.901 166.050 1.00 99.66 341 GLU B O 1
ATOM 8920 N N . CYS C 1 342 ? 174.904 164.935 166.016 1.00 112.72 342 CYS B N 1
ATOM 8921 C CA . CYS C 1 342 ? 174.805 166.312 166.474 1.00 109.13 342 CYS B CA 1
ATOM 8922 C C . CYS C 1 342 ? 174.943 166.389 167.989 1.00 109.49 342 CYS B C 1
ATOM 8923 O O . CYS C 1 342 ? 174.636 165.439 168.713 1.00 113.13 342 CYS B O 1
ATOM 8925 N N . ASP C 1 343 ? 175.413 167.539 168.464 1.00 103.31 343 ASP B N 1
ATOM 8926 C CA . ASP C 1 343 ? 175.519 167.767 169.894 1.00 99.49 343 ASP B CA 1
ATOM 8927 C C . ASP C 1 343 ? 174.127 167.867 170.511 1.00 102.22 343 ASP B C 1
ATOM 8928 O O . ASP C 1 343 ? 173.114 167.983 169.819 1.00 108.73 343 ASP B O 1
ATOM 8933 N N . LEU C 1 344 ? 174.083 167.810 171.842 1.00 95.30 344 LEU B N 1
ATOM 8934 C CA . LEU C 1 344 ? 172.806 167.935 172.534 1.00 94.47 344 LEU B CA 1
ATOM 8935 C C . LEU C 1 344 ? 172.182 169.300 172.284 1.00 88.89 344 LEU B C 1
ATOM 8936 O O . LEU C 1 344 ? 170.974 169.405 172.043 1.00 92.36 344 LEU B O 1
ATOM 8941 N N . GLN C 1 345 ? 172.991 170.357 172.332 1.00 92.61 345 GLN B N 1
ATOM 8942 C CA . GLN C 1 345 ? 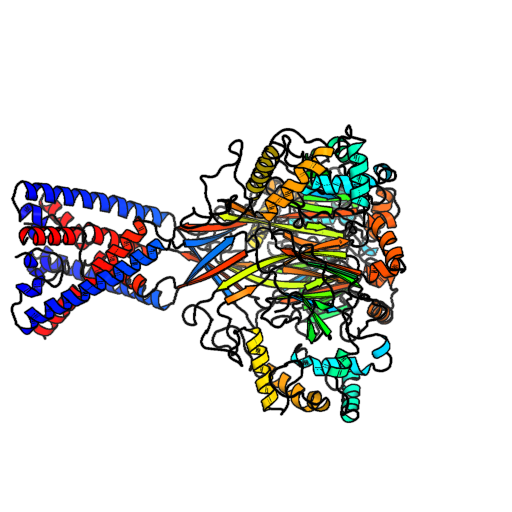172.459 171.704 172.168 1.00 94.27 345 GLN B CA 1
ATOM 8943 C C . GLN C 1 345 ? 171.901 171.917 170.766 1.00 96.52 345 GLN B C 1
ATOM 8944 O O . GLN C 1 345 ? 170.868 172.575 170.599 1.00 94.89 345 GLN B O 1
ATOM 8950 N N . LYS C 1 346 ? 172.567 171.372 169.745 1.00 95.14 346 LYS B N 1
ATOM 8951 C CA . LYS C 1 346 ? 172.122 171.593 168.375 1.00 82.91 346 LYS B CA 1
ATOM 8952 C C . LYS C 1 346 ? 170.751 170.995 168.104 1.00 83.84 346 LYS B C 1
ATOM 8953 O O . LYS C 1 346 ? 170.111 171.371 167.118 1.00 99.70 346 LYS B O 1
ATOM 8959 N N . TYR C 1 347 ? 170.285 170.069 168.942 1.00 79.01 347 TYR B N 1
ATOM 8960 C CA . TYR C 1 347 ? 168.921 169.579 168.788 1.00 81.96 347 TYR B CA 1
ATOM 8961 C C . TYR C 1 347 ? 167.912 170.688 169.051 1.00 83.39 347 TYR B C 1
ATOM 8962 O O . TYR C 1 347 ? 166.909 170.810 168.338 1.00 84.28 347 TYR B O 1
ATOM 8971 N N . PHE C 1 348 ? 168.160 171.505 170.075 1.00 91.15 348 PHE B N 1
ATOM 8972 C CA . PHE C 1 348 ? 167.238 172.589 170.395 1.00 93.86 348 PHE B CA 1
ATOM 8973 C C . PHE C 1 348 ? 167.396 173.756 169.431 1.00 91.45 348 PHE B C 1
ATOM 8974 O O . PHE C 1 348 ? 166.409 174.401 169.061 1.00 91.98 348 PHE B O 1
ATOM 8982 N N . SER C 1 349 ? 168.628 174.041 169.012 1.00 96.63 349 SER B N 1
ATOM 8983 C CA . SER C 1 349 ? 168.892 175.250 168.242 1.00 95.48 349 SER B CA 1
ATOM 8984 C C . SER C 1 349 ? 168.697 175.024 166.747 1.00 99.09 349 SER B C 1
ATOM 8985 O O . SER C 1 349 ? 167.998 175.796 166.084 1.00 102.50 349 SER B O 1
ATOM 8988 N N . CYS C 1 350 ? 169.307 173.976 166.198 1.00 86.76 350 CYS B N 1
ATOM 8989 C CA . CYS C 1 350 ? 169.357 173.774 164.757 1.00 75.41 350 CYS B CA 1
ATOM 8990 C C . CYS C 1 350 ? 168.373 172.727 164.258 1.00 82.38 350 CYS B C 1
ATOM 8991 O O . CYS C 1 350 ? 167.605 172.998 163.331 1.00 95.41 350 CYS B O 1
ATOM 8993 N N . VAL C 1 351 ? 168.375 171.528 164.840 1.00 84.73 351 VAL B N 1
ATOM 8994 C CA . VAL C 1 351 ? 167.576 170.443 164.278 1.00 79.64 351 VAL B CA 1
ATOM 8995 C C . VAL C 1 351 ? 166.089 170.698 164.483 1.00 82.73 351 VAL B C 1
ATOM 8996 O O . VAL C 1 351 ? 165.279 170.476 163.576 1.00 94.89 351 VAL B O 1
ATOM 9000 N N . SER C 1 352 ? 165.698 171.151 165.673 1.00 95.72 352 SER B N 1
ATOM 9001 C CA . SER C 1 352 ? 164.272 171.277 165.969 1.00 99.64 352 SER B CA 1
ATOM 9002 C C . SER C 1 352 ? 163.571 172.279 165.063 1.00 101.01 352 SER B C 1
ATOM 9003 O O . SER C 1 352 ? 162.528 171.928 164.486 1.00 99.71 352 SER B O 1
ATOM 9006 N N . PRO C 1 353 ? 164.057 173.511 164.889 1.00 96.15 353 PRO B N 1
ATOM 9007 C CA . PRO C 1 353 ? 163.362 174.431 163.974 1.00 95.27 353 PRO B CA 1
ATOM 9008 C C . PRO C 1 353 ? 163.288 173.917 162.550 1.00 96.31 353 PRO B C 1
ATOM 9009 O O . PRO C 1 353 ? 162.279 174.138 161.869 1.00 97.19 353 PRO B O 1
ATOM 9013 N N . VAL C 1 354 ? 164.329 173.230 162.079 1.00 95.29 354 VAL B N 1
ATOM 9014 C CA . VAL C 1 354 ? 164.354 172.770 160.696 1.00 90.86 354 VAL B CA 1
ATOM 9015 C C . VAL C 1 354 ? 163.226 171.780 160.441 1.00 92.14 354 VAL B C 1
ATOM 9016 O O . VAL C 1 354 ? 162.559 171.834 159.402 1.00 112.10 354 VAL B O 1
ATOM 9020 N N . LEU C 1 355 ? 162.994 170.860 161.378 1.00 95.21 355 LEU B N 1
ATOM 9021 C CA . LEU C 1 355 ? 161.948 169.865 161.180 1.00 100.19 355 LEU B CA 1
ATOM 9022 C C . LEU C 1 355 ? 160.588 170.528 161.013 1.00 105.74 355 LEU B C 1
ATOM 9023 O O . LEU C 1 355 ? 159.782 170.106 160.176 1.00 109.91 355 LEU B O 1
ATOM 9028 N N . ASP C 1 356 ? 160.312 171.568 161.801 1.00 119.36 356 ASP B N 1
ATOM 9029 C CA . ASP C 1 356 ? 159.078 172.322 161.607 1.00 121.06 356 ASP B CA 1
ATOM 9030 C C . ASP C 1 356 ? 159.041 172.953 160.222 1.00 119.52 356 ASP B C 1
ATOM 9031 O O . ASP C 1 356 ? 158.006 172.930 159.546 1.00 120.68 356 ASP B O 1
ATOM 9036 N N . HIS C 1 357 ? 160.166 173.519 159.782 1.00 120.73 357 HIS B N 1
ATOM 9037 C CA . HIS C 1 357 ? 160.218 174.132 158.461 1.00 120.82 357 HIS B CA 1
ATOM 9038 C C . HIS C 1 357 ? 159.976 173.104 157.363 1.00 121.06 357 HIS B C 1
ATOM 9039 O O . HIS C 1 357 ? 159.249 173.373 156.400 1.00 125.32 357 HIS B O 1
ATOM 9046 N N . ILE C 1 358 ? 160.579 171.921 157.488 1.00 111.77 358 ILE B N 1
ATOM 9047 C CA . ILE C 1 358 ? 160.407 170.889 156.469 1.00 105.35 358 ILE B CA 1
ATOM 9048 C C . ILE C 1 358 ? 158.941 170.490 156.367 1.00 106.87 358 ILE B C 1
ATOM 9049 O O . ILE C 1 358 ? 158.380 170.388 155.270 1.00 111.66 358 ILE B O 1
ATOM 9054 N N . GLU C 1 359 ? 158.301 170.253 157.512 1.00 130.90 359 GLU B N 1
ATOM 9055 C CA . GLU C 1 359 ? 156.880 169.922 157.507 1.00 133.00 359 GLU B CA 1
ATOM 9056 C C . GLU C 1 359 ? 156.038 171.090 157.014 1.00 132.40 359 GLU B C 1
ATOM 9057 O O . GLU C 1 359 ? 155.077 170.887 156.263 1.00 133.54 359 GLU B O 1
ATOM 9063 N N . PHE C 1 360 ? 156.378 172.312 157.426 1.00 130.42 360 PHE B N 1
ATOM 9064 C CA . PHE C 1 360 ? 155.589 173.474 157.034 1.00 128.64 360 PHE B CA 1
ATOM 9065 C C . PHE C 1 360 ? 155.610 173.675 155.525 1.00 127.86 360 PHE B C 1
ATOM 9066 O O . PHE C 1 360 ? 154.576 173.982 154.920 1.00 125.74 360 PHE B O 1
ATOM 9074 N N . LYS C 1 361 ? 156.770 173.506 154.900 1.00 126.47 361 LYS B N 1
ATOM 9075 C CA . LYS C 1 361 ? 156.912 173.701 153.464 1.00 124.21 361 LYS B CA 1
ATOM 9076 C C . LYS C 1 361 ? 156.613 172.442 152.661 1.00 123.66 361 LYS B C 1
ATOM 9077 O O . LYS C 1 361 ? 156.627 172.496 151.427 1.00 122.60 361 LYS B O 1
ATOM 9083 N N . ASP C 1 362 ? 156.343 171.318 153.322 1.00 131.89 362 ASP B N 1
ATOM 9084 C CA . ASP C 1 362 ? 156.029 170.066 152.640 1.00 131.72 362 ASP B CA 1
ATOM 9085 C C . ASP C 1 362 ? 157.134 169.691 151.657 1.00 130.84 362 ASP B C 1
ATOM 9086 O O . ASP C 1 362 ? 156.911 169.536 150.456 1.00 134.17 362 ASP B O 1
ATOM 9091 N N . LEU C 1 363 ? 158.348 169.549 152.184 1.00 119.76 363 LEU B N 1
ATOM 9092 C CA . LEU C 1 363 ? 159.506 169.208 151.368 1.00 119.11 363 LEU B CA 1
ATOM 9093 C C . LEU C 1 363 ? 159.739 167.707 151.261 1.00 121.21 363 LEU B C 1
ATOM 9094 O O . LEU C 1 363 ? 160.690 167.295 150.589 1.00 123.66 363 LEU B O 1
ATOM 9099 N N . CYS C 1 364 ? 158.907 166.886 151.896 1.00 115.66 364 CYS B N 1
ATOM 9100 C CA . CYS C 1 364 ? 159.081 165.437 151.923 1.00 116.90 364 CYS B CA 1
ATOM 9101 C C . CYS C 1 364 ? 157.779 164.737 151.560 1.00 115.93 364 CYS B C 1
ATOM 9102 O O . CYS C 1 364 ? 157.325 163.816 152.240 1.00 118.33 364 CYS B O 1
ATOM 9104 N N . THR C 1 365 ? 157.157 165.173 150.468 1.00 123.05 365 THR B N 1
ATOM 9105 C CA . THR C 1 365 ? 155.926 164.543 150.014 1.00 123.13 365 THR B CA 1
ATOM 9106 C C . THR C 1 365 ? 156.189 163.094 149.621 1.00 122.47 365 THR B C 1
ATOM 9107 O O . THR C 1 365 ? 157.298 162.726 149.227 1.00 126.88 365 THR B O 1
ATOM 9111 N N . VAL C 1 366 ? 155.152 162.264 149.734 1.00 119.63 366 VAL B N 1
ATOM 9112 C CA . VAL C 1 366 ? 155.234 160.844 149.416 1.00 124.89 366 VAL B CA 1
ATOM 9113 C C . VAL C 1 366 ? 154.026 160.458 148.573 1.00 123.15 366 VAL B C 1
ATOM 9114 O O . VAL C 1 366 ? 153.042 161.193 148.481 1.00 125.08 366 VAL B O 1
ATOM 9118 N N . GLY C 1 367 ? 154.115 159.284 147.954 1.00 117.57 367 GLY B N 1
ATOM 9119 C CA . GLY C 1 367 ? 153.008 158.744 147.190 1.00 122.66 367 GLY B CA 1
ATOM 9120 C C . GLY C 1 367 ? 153.182 158.851 145.689 1.00 123.84 367 GLY B C 1
ATOM 9121 O O . GLY C 1 367 ? 153.928 158.074 145.086 1.00 124.16 367 GLY B O 1
ATOM 9122 N N . THR C 1 368 ? 152.490 159.808 145.077 1.00 121.80 368 THR B N 1
ATOM 9123 C CA . THR C 1 368 ? 152.495 159.941 143.628 1.00 119.67 368 THR B CA 1
ATOM 9124 C C . THR C 1 368 ? 153.922 160.047 143.095 1.00 123.57 368 THR B C 1
ATOM 9125 O O . THR C 1 368 ? 154.863 160.388 143.816 1.00 124.63 368 THR B O 1
ATOM 9127 N N . HIS C 1 369 ? 154.071 159.745 141.802 1.00 121.79 369 HIS B N 1
ATOM 9128 C CA . HIS C 1 369 ? 155.382 159.843 141.169 1.00 120.06 369 HIS B CA 1
ATOM 9129 C C . HIS C 1 369 ? 155.955 161.247 141.297 1.00 120.52 369 HIS B C 1
ATOM 9130 O O . HIS C 1 369 ? 157.178 161.424 141.280 1.00 117.39 369 HIS B O 1
ATOM 9132 N N . ASN C 1 370 ? 155.089 162.253 141.420 1.00 131.21 370 ASN B N 1
ATOM 9133 C CA . ASN C 1 370 ? 155.555 163.610 141.676 1.00 128.28 370 ASN B CA 1
ATOM 9134 C C . ASN C 1 370 ? 156.303 163.684 142.998 1.00 128.27 370 ASN B 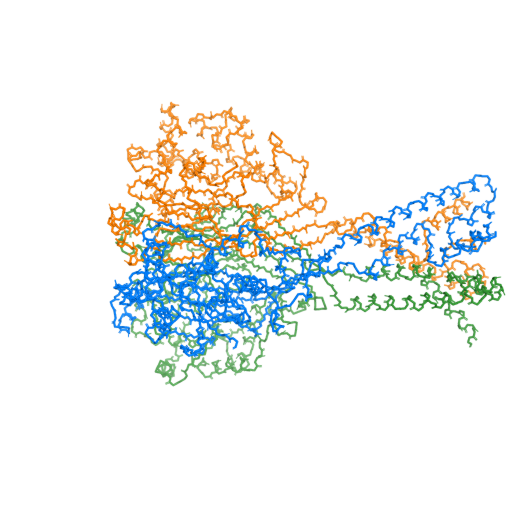C 1
ATOM 9135 O O . ASN C 1 370 ? 157.266 164.448 143.138 1.00 126.33 370 ASN B O 1
ATOM 9140 N N . SER C 1 371 ? 155.872 162.895 143.977 1.00 127.65 371 SER B N 1
ATOM 9141 C CA . SER C 1 371 ? 156.397 162.993 145.328 1.00 126.28 371 SER B CA 1
ATOM 9142 C C . SER C 1 371 ? 157.901 162.740 145.349 1.00 124.02 371 SER B C 1
ATOM 9143 O O . SER C 1 371 ? 158.451 162.010 144.521 1.00 125.66 371 SER B O 1
ATOM 9146 N N . SER C 1 372 ? 158.568 163.363 146.321 1.00 116.84 372 SER B N 1
ATOM 9147 C CA . SER C 1 372 ? 159.996 163.144 146.502 1.00 121.28 372 SER B CA 1
ATOM 9148 C C . SER C 1 372 ? 160.317 161.691 146.822 1.00 122.48 372 SER B C 1
ATOM 9149 O O . SER C 1 372 ? 161.442 161.248 146.566 1.00 122.51 372 SER B O 1
ATOM 9152 N N . CYS C 1 373 ? 159.361 160.944 147.370 1.00 114.12 373 CYS B N 1
ATOM 9153 C CA . CYS C 1 373 ? 159.544 159.537 147.724 1.00 113.05 373 CYS B CA 1
ATOM 9154 C C . CYS C 1 373 ? 158.403 158.743 147.103 1.00 114.50 373 CYS B C 1
ATOM 9155 O O . CYS C 1 373 ? 157.437 158.382 147.787 1.00 113.35 373 CYS B O 1
ATOM 9157 N N . PRO C 1 374 ? 158.481 158.452 145.805 1.00 113.47 374 PRO B N 1
ATOM 9158 C CA . PRO C 1 374 ? 157.374 157.761 145.133 1.00 111.87 374 PRO B CA 1
ATOM 9159 C C . PRO C 1 374 ? 157.142 156.375 145.711 1.00 111.06 374 PRO B C 1
ATOM 9160 O O . PRO C 1 374 ? 157.913 155.860 146.523 1.00 113.08 374 PRO B O 1
ATOM 9164 N N . VAL C 1 375 ? 156.040 155.763 145.273 1.00 110.89 375 VAL B N 1
ATOM 9165 C CA . VAL C 1 375 ? 155.724 154.408 145.702 1.00 108.20 375 VAL B CA 1
ATOM 9166 C C . VAL C 1 375 ? 156.777 153.450 145.168 1.00 113.16 375 VAL B C 1
ATOM 9167 O O . VAL C 1 375 ? 157.268 153.595 144.042 1.00 116.66 375 VAL B O 1
ATOM 9171 N N . SER C 1 376 ? 157.131 152.461 145.982 1.00 122.86 376 SER B N 1
ATOM 9172 C CA . SER C 1 376 ? 158.116 151.474 145.569 1.00 121.91 376 SER B CA 1
ATOM 9173 C C . SER C 1 376 ? 157.547 150.578 144.476 1.00 123.44 376 SER B C 1
ATOM 9174 O O . SER C 1 376 ? 156.336 150.367 144.380 1.00 119.15 376 SER B O 1
ATOM 9177 N N . CYS C 1 377 ? 158.443 150.048 143.641 1.00 125.32 377 CYS B N 1
ATOM 9178 C CA . CYS C 1 377 ? 158.008 149.156 142.572 1.00 121.78 377 CYS B CA 1
ATOM 9179 C C . CYS C 1 377 ? 157.328 147.918 143.137 1.00 121.72 377 CYS B C 1
ATOM 9180 O O . CYS C 1 377 ? 156.289 147.483 142.628 1.00 120.53 377 CYS B O 1
ATOM 9182 N N . GLU C 1 378 ? 157.897 147.340 144.191 1.00 128.58 378 GLU B N 1
ATOM 9183 C CA . GLU C 1 378 ? 157.376 146.131 144.816 1.00 127.86 378 GLU B CA 1
ATOM 9184 C C . GLU C 1 378 ? 157.146 146.412 146.293 1.00 126.38 378 GLU B C 1
ATOM 9185 O O . GLU C 1 378 ? 158.069 146.830 146.999 1.00 123.92 378 GLU B O 1
ATOM 9191 N N . GLU C 1 379 ? 155.922 146.178 146.756 1.00 121.13 379 GLU B N 1
ATOM 9192 C CA . GLU C 1 379 ? 155.542 146.400 148.144 1.00 120.46 379 GLU B CA 1
ATOM 9193 C C . GLU C 1 379 ? 155.238 145.063 148.802 1.00 116.00 379 GLU B C 1
ATOM 9194 O O . GLU C 1 379 ? 154.443 144.277 148.278 1.00 117.25 379 GLU B O 1
ATOM 9200 N N . ILE C 1 380 ? 155.868 144.810 149.946 1.00 103.65 380 ILE B N 1
ATOM 9201 C CA . ILE C 1 380 ? 155.642 143.600 150.727 1.00 105.33 380 ILE B CA 1
ATOM 9202 C C . ILE C 1 380 ? 154.978 144.011 152.031 1.00 104.74 380 ILE B C 1
ATOM 9203 O O . ILE C 1 380 ? 155.504 144.854 152.768 1.00 108.66 380 ILE B O 1
ATOM 9208 N N . GLU C 1 381 ? 153.825 143.414 152.317 1.00 113.47 381 GLU B N 1
ATOM 9209 C CA . GLU C 1 381 ? 153.038 143.738 153.495 1.00 110.69 381 GLU B CA 1
ATOM 9210 C C . GLU C 1 381 ? 152.676 142.450 154.217 1.00 112.58 381 GLU B C 1
ATOM 9211 O O . GLU C 1 381 ? 152.558 141.388 153.600 1.00 118.98 381 GLU B O 1
ATOM 9217 N N . TYR C 1 382 ? 152.499 142.552 155.531 1.00 92.24 382 TYR B N 1
ATOM 9218 C CA . TYR C 1 382 ? 152.209 141.402 156.386 1.00 91.98 382 TYR B CA 1
ATOM 9219 C C . TYR C 1 382 ? 150.971 141.693 157.223 1.00 95.66 382 TYR B C 1
ATOM 9220 O O . TYR C 1 382 ? 151.068 141.965 158.425 1.00 99.34 382 TYR B O 1
ATOM 9229 N N . PRO C 1 383 ? 149.786 141.646 156.617 1.00 93.60 383 PRO B N 1
ATOM 9230 C CA . PRO C 1 383 ? 148.560 141.811 157.404 1.00 95.62 383 PRO B CA 1
ATOM 9231 C C . PRO C 1 383 ? 148.475 140.761 158.500 1.00 96.95 383 PRO B C 1
ATOM 9232 O O . PRO C 1 383 ? 148.857 139.606 158.308 1.00 100.46 383 PRO B O 1
ATOM 9236 N N . ALA C 1 384 ? 147.968 141.173 159.658 1.00 85.85 384 ALA B N 1
ATOM 9237 C CA . ALA C 1 384 ? 147.922 140.317 160.831 1.00 86.69 384 ALA B CA 1
ATOM 9238 C C . ALA C 1 384 ? 146.550 140.385 161.483 1.00 86.94 384 ALA B C 1
ATOM 9239 O O . ALA C 1 384 ? 145.887 141.425 161.471 1.00 92.25 384 ALA B O 1
ATOM 9241 N N . THR C 1 385 ? 146.134 139.258 162.052 1.00 80.97 385 THR B N 1
ATOM 9242 C CA . THR C 1 385 ? 144.924 139.165 162.854 1.00 86.36 385 THR B CA 1
ATOM 9243 C C . THR C 1 385 ? 145.291 138.600 164.216 1.00 83.73 385 THR B C 1
ATOM 9244 O O . THR C 1 385 ? 146.003 137.596 164.307 1.00 88.09 385 THR B O 1
ATOM 9248 N N . ILE C 1 386 ? 144.802 139.240 165.273 1.00 68.51 386 ILE B N 1
ATOM 9249 C CA . ILE C 1 386 ? 145.239 138.955 166.632 1.00 69.67 386 ILE B CA 1
ATOM 9250 C C . ILE C 1 386 ? 144.060 138.450 167.448 1.00 75.81 386 ILE B C 1
ATOM 9251 O O . ILE C 1 386 ? 142.962 139.014 167.390 1.00 75.39 386 ILE B O 1
ATOM 9256 N N . SER C 1 387 ? 144.295 137.381 168.203 1.00 79.94 387 SER B N 1
ATOM 9257 C CA . SER C 1 387 ? 143.340 136.848 169.160 1.00 71.82 387 SER B CA 1
ATOM 9258 C C . SER C 1 387 ? 144.037 136.728 170.507 1.00 73.43 387 SER B C 1
ATOM 9259 O O . SER C 1 387 ? 145.265 136.651 170.581 1.00 88.10 387 SER B O 1
ATOM 9262 N N . TYR C 1 388 ? 143.250 136.715 171.578 1.00 64.14 388 TYR B N 1
ATOM 9263 C CA . TYR C 1 388 ? 143.795 136.783 172.924 1.00 67.03 388 TYR B CA 1
ATOM 9264 C C . TYR C 1 388 ? 143.207 135.698 173.811 1.00 72.93 388 TYR B C 1
ATOM 9265 O O . TYR C 1 388 ? 142.063 135.275 173.634 1.00 82.22 388 TYR B O 1
ATOM 9274 N N . SER C 1 389 ? 144.016 135.251 174.768 1.00 69.89 389 SER B N 1
ATOM 9275 C CA . SER C 1 389 ? 143.584 134.353 175.826 1.00 65.25 389 SER B CA 1
ATOM 9276 C C . SER C 1 389 ? 144.210 134.811 177.133 1.00 75.40 389 SER B C 1
ATOM 9277 O O . SER C 1 389 ? 145.289 135.406 177.141 1.00 98.91 389 SER B O 1
ATOM 9280 N N . SER C 1 390 ? 143.528 134.531 178.237 1.00 68.84 390 SER B N 1
ATOM 9281 C CA . SER C 1 390 ? 144.098 134.825 179.544 1.00 80.12 390 SER B CA 1
ATOM 9282 C C . SER C 1 390 ? 145.351 133.988 179.747 1.00 83.28 390 SER B C 1
ATOM 9283 O O . SER C 1 390 ? 145.276 132.761 179.853 1.00 88.97 390 SER B O 1
ATOM 9286 N N . PHE C 1 391 ? 146.510 134.654 179.803 1.00 81.32 391 PHE B N 1
ATOM 9287 C CA . PHE C 1 391 ? 147.771 133.915 179.763 1.00 84.36 391 PHE B CA 1
ATOM 9288 C C . PHE C 1 391 ? 147.957 133.049 181.001 1.00 93.56 391 PHE B C 1
ATOM 9289 O O . PHE C 1 391 ? 148.086 131.821 180.863 1.00 104.96 391 PHE B O 1
ATOM 9297 N N . PRO C 1 392 ? 147.997 133.594 182.210 1.00 92.53 392 PRO B N 1
ATOM 9298 C CA . PRO C 1 392 ? 148.193 132.743 183.391 1.00 87.89 392 PRO B CA 1
ATOM 9299 C C . PRO C 1 392 ? 146.903 132.046 183.790 1.00 88.81 392 PRO B C 1
ATOM 9300 O O . PRO C 1 392 ? 145.978 132.668 184.322 1.00 88.81 392 PRO B O 1
ATOM 9304 N N . SER C 1 393 ? 146.835 130.745 183.529 1.00 88.39 393 SER B N 1
ATOM 9305 C CA . SER C 1 393 ? 145.728 129.948 184.028 1.00 86.25 393 SER B CA 1
ATOM 9306 C C . SER C 1 393 ? 145.868 129.748 185.533 1.00 91.82 393 SER B C 1
ATOM 9307 O O . SER C 1 393 ? 146.928 129.974 186.120 1.00 104.63 393 SER B O 1
ATOM 9310 N N . GLN C 1 394 ? 144.775 129.320 186.164 1.00 90.30 394 GLN B N 1
ATOM 9311 C CA . GLN C 1 394 ? 144.830 129.059 187.597 1.00 88.18 394 GLN B CA 1
ATOM 9312 C C . GLN C 1 394 ? 145.836 127.963 187.919 1.00 92.57 394 GLN B C 1
ATOM 9313 O O . GLN C 1 394 ? 146.498 128.015 188.961 1.00 93.23 394 GLN B O 1
ATOM 9319 N N . LYS C 1 395 ? 145.967 126.970 187.041 1.00 90.84 395 LYS B N 1
ATOM 9320 C CA . LYS C 1 395 ? 146.981 125.939 187.221 1.00 83.76 395 LYS B CA 1
ATOM 9321 C C . LYS C 1 395 ? 148.371 126.475 186.905 1.00 88.33 395 LYS B C 1
ATOM 9322 O O . LYS C 1 395 ? 149.332 126.195 187.628 1.00 94.20 395 LYS B O 1
ATOM 9328 N N . ALA C 1 396 ? 148.497 127.241 185.819 1.00 84.37 396 ALA B N 1
ATOM 9329 C CA . ALA C 1 396 ? 149.802 127.762 185.431 1.00 79.49 396 ALA B CA 1
ATOM 9330 C C . ALA C 1 396 ? 150.244 128.904 186.333 1.00 79.30 396 ALA B C 1
ATOM 9331 O O . ALA C 1 396 ? 151.447 129.101 186.536 1.00 88.69 396 ALA B O 1
ATOM 9333 N N . LEU C 1 397 ? 149.297 129.665 186.881 1.00 93.17 397 LEU B N 1
ATOM 9334 C CA . LEU C 1 397 ? 149.659 130.814 187.702 1.00 87.49 397 LEU B CA 1
ATOM 9335 C C . LEU C 1 397 ? 150.482 130.382 188.907 1.00 84.94 397 LEU B C 1
ATOM 9336 O O . LEU C 1 397 ? 151.477 131.025 189.257 1.00 94.05 397 LEU B O 1
ATOM 9341 N N . LYS C 1 398 ? 150.079 129.292 189.560 1.00 90.48 398 LYS B N 1
ATOM 9342 C CA . LYS C 1 398 ? 150.842 128.794 190.696 1.00 95.89 398 LYS B CA 1
ATOM 9343 C C . LYS C 1 398 ? 152.088 128.034 190.263 1.00 99.06 398 LYS B C 1
ATOM 9344 O O . LYS C 1 398 ? 153.025 127.905 191.056 1.00 99.89 398 LYS B O 1
ATOM 9350 N N . TYR C 1 399 ? 152.120 127.527 189.030 1.00 92.82 399 TYR B N 1
ATOM 9351 C CA . TYR C 1 399 ? 153.327 126.877 188.532 1.00 88.38 399 TYR B CA 1
ATOM 9352 C C . TYR C 1 399 ? 154.414 127.900 188.236 1.00 91.86 399 TYR B C 1
ATOM 9353 O O . TYR C 1 399 ? 155.578 127.711 188.605 1.00 94.51 399 TYR B O 1
ATOM 9362 N N . LEU C 1 400 ? 154.052 128.995 187.564 1.00 88.88 400 LEU B N 1
ATOM 9363 C CA . LEU C 1 400 ? 155.027 130.038 187.271 1.00 81.43 400 LEU B CA 1
ATOM 9364 C C . LEU C 1 400 ? 155.445 130.783 188.530 1.00 87.42 400 LEU B C 1
ATOM 9365 O O . LEU C 1 400 ? 156.586 131.247 188.622 1.00 94.79 400 LEU B O 1
ATOM 9370 N N . SER C 1 401 ? 154.544 130.910 189.504 1.00 94.49 401 SER B N 1
ATOM 9371 C CA . SER C 1 401 ? 154.884 131.623 190.730 1.00 91.06 401 SER B CA 1
ATOM 9372 C C . SER C 1 401 ? 156.070 130.975 191.431 1.00 91.77 401 SER B C 1
ATOM 9373 O O . SER C 1 401 ? 156.989 131.669 191.881 1.00 97.65 401 SER B O 1
ATOM 9376 N N . LYS C 1 402 ? 156.069 129.645 191.536 1.00 98.48 402 LYS B N 1
ATOM 9377 C CA . LYS C 1 402 ? 157.205 128.956 192.138 1.00 99.91 402 LYS B CA 1
ATOM 9378 C C . LYS C 1 402 ? 158.419 128.989 191.220 1.00 101.59 402 LYS B C 1
ATOM 9379 O O . LYS C 1 402 ? 159.546 129.203 191.679 1.00 101.85 402 LYS B O 1
ATOM 9385 N N . LYS C 1 403 ? 158.208 128.775 189.921 1.00 96.34 403 LYS B N 1
ATOM 9386 C CA . LYS C 1 403 ? 159.326 128.709 188.988 1.00 95.14 403 LYS B CA 1
ATOM 9387 C C . LYS C 1 403 ? 160.090 130.027 188.950 1.00 96.61 403 LYS B C 1
ATOM 9388 O O . LYS C 1 403 ? 161.325 130.044 188.982 1.00 96.49 403 LYS B O 1
ATOM 9394 N N . LEU C 1 404 ? 159.369 131.144 188.884 1.00 92.24 404 LEU B N 1
ATOM 9395 C CA . LEU C 1 404 ? 159.991 132.458 188.809 1.00 85.69 404 LEU B CA 1
ATOM 9396 C C . LEU C 1 404 ? 160.223 133.090 190.174 1.00 87.90 404 LEU B C 1
ATOM 9397 O O . LEU C 1 404 ? 160.826 134.166 190.244 1.00 88.80 404 LEU B O 1
ATOM 9402 N N . ASN C 1 405 ? 159.764 132.458 191.252 1.00 107.50 405 ASN B N 1
ATOM 9403 C CA . ASN C 1 405 ? 159.999 132.955 192.606 1.00 105.28 405 ASN B CA 1
ATOM 9404 C C . ASN C 1 405 ? 159.441 134.367 192.781 1.00 102.66 405 ASN B C 1
ATOM 9405 O O . ASN C 1 405 ? 160.128 135.278 193.245 1.00 106.81 405 ASN B O 1
ATOM 9410 N N . GLN C 1 406 ? 158.177 134.546 192.406 1.00 92.56 406 GLN B N 1
ATOM 9411 C CA . GLN C 1 406 ? 157.514 135.834 192.538 1.00 96.98 406 GLN B CA 1
ATOM 9412 C C . GLN C 1 406 ? 156.038 135.618 192.832 1.00 102.16 406 GLN B C 1
ATOM 9413 O O . GLN C 1 406 ? 155.470 134.565 192.536 1.00 108.58 406 GLN B O 1
ATOM 9419 N N . SER C 1 407 ? 155.422 136.639 193.421 1.00 93.28 407 SER B N 1
ATOM 9420 C CA . SER C 1 407 ? 154.033 136.543 193.837 1.00 88.64 407 SER B CA 1
ATOM 9421 C C . SER C 1 407 ? 153.109 136.471 192.626 1.00 89.67 407 SER B C 1
ATOM 9422 O O . SER C 1 407 ? 153.457 136.879 191.516 1.00 89.99 407 SER B O 1
ATOM 9425 N N . ARG C 1 408 ? 151.908 135.941 192.859 1.00 95.16 408 ARG B N 1
ATOM 9426 C CA . ARG C 1 408 ? 150.947 135.783 191.773 1.00 96.08 408 ARG B CA 1
ATOM 9427 C C . ARG C 1 408 ? 150.514 137.134 191.221 1.00 94.70 408 ARG B C 1
ATOM 9428 O O . ARG C 1 408 ? 150.231 137.263 190.025 1.00 95.84 408 ARG B O 1
ATOM 9436 N N . LYS C 1 409 ? 150.453 138.154 192.078 1.00 93.01 409 LYS B N 1
ATOM 9437 C CA . LYS C 1 409 ? 150.121 139.491 191.599 1.00 95.02 409 LYS B CA 1
ATOM 9438 C C . LYS C 1 409 ? 151.162 139.987 190.605 1.00 97.13 409 LYS B C 1
ATOM 9439 O O . LYS C 1 409 ? 150.820 140.604 189.590 1.00 99.56 409 LYS B O 1
ATOM 9445 N N . TYR C 1 410 ? 152.440 139.724 190.880 1.00 90.55 410 TYR B N 1
ATOM 9446 C CA . TYR C 1 410 ? 153.496 140.134 189.962 1.00 81.11 410 TYR B CA 1
ATOM 9447 C C . TYR C 1 410 ? 153.326 139.467 188.603 1.00 85.18 410 TYR B C 1
ATOM 9448 O O . TYR C 1 410 ? 153.485 140.108 187.559 1.00 91.91 410 TYR B O 1
ATOM 9457 N N . ILE C 1 411 ? 153.001 138.174 188.598 1.00 90.30 411 ILE B N 1
ATOM 9458 C CA . ILE C 1 411 ? 152.896 137.438 187.341 1.00 83.40 411 ILE B CA 1
ATOM 9459 C C . ILE C 1 411 ? 151.803 138.036 186.467 1.00 84.78 411 ILE B C 1
ATOM 9460 O O . ILE C 1 411 ? 151.984 138.233 185.261 1.00 84.38 411 ILE B O 1
ATOM 9465 N N . ARG C 1 412 ? 150.651 138.336 187.065 1.00 93.86 412 ARG B N 1
ATOM 9466 C CA . ARG C 1 412 ? 149.508 138.785 186.280 1.00 93.89 412 ARG B CA 1
ATOM 9467 C C . ARG C 1 412 ? 149.758 140.151 185.655 1.00 95.55 412 ARG B C 1
ATOM 9468 O O . ARG C 1 412 ? 149.134 140.500 184.647 1.00 97.13 412 ARG B O 1
ATOM 9476 N N . GLU C 1 413 ? 150.664 140.937 186.233 1.00 95.05 413 GLU B N 1
ATOM 9477 C CA . GLU C 1 413 ? 150.845 142.324 185.828 1.00 90.97 413 GLU B CA 1
ATOM 9478 C C . GLU C 1 413 ? 152.113 142.569 185.021 1.00 87.63 413 GLU B C 1
ATOM 9479 O O . GLU C 1 413 ? 152.347 143.711 184.614 1.00 96.74 413 GLU B O 1
ATOM 9485 N N . ASN C 1 414 ? 152.932 141.547 184.776 1.00 82.64 414 ASN B N 1
ATOM 9486 C CA . ASN C 1 414 ? 154.233 141.777 184.159 1.00 77.03 414 ASN B CA 1
ATOM 9487 C C . ASN C 1 414 ? 154.466 140.914 182.927 1.00 83.44 414 ASN B C 1
ATOM 9488 O O . ASN C 1 414 ? 155.066 141.375 181.952 1.00 94.02 414 ASN B O 1
ATOM 9493 N N . LEU C 1 415 ? 154.006 139.669 182.951 1.00 77.35 415 LEU B N 1
ATOM 9494 C CA . LEU C 1 415 ? 154.329 138.714 181.900 1.00 73.21 415 LEU B CA 1
ATOM 9495 C C . LEU C 1 415 ? 153.480 138.970 180.663 1.00 64.76 415 LEU B C 1
ATOM 9496 O O . LEU C 1 415 ? 152.266 139.166 180.762 1.00 72.64 415 LEU B O 1
ATOM 9501 N N . VAL C 1 416 ? 154.128 138.967 179.501 1.00 58.81 416 VAL B N 1
ATOM 9502 C CA . VAL C 1 416 ? 153.466 139.082 178.208 1.00 66.27 416 VAL B CA 1
ATOM 9503 C C . VAL C 1 416 ? 153.873 137.885 177.368 1.00 74.24 416 VAL B C 1
ATOM 9504 O O . VAL C 1 416 ? 155.065 137.579 177.254 1.00 90.04 416 VAL B O 1
ATOM 9508 N N . LYS C 1 417 ? 152.891 137.211 176.781 1.00 66.39 417 LYS B N 1
ATOM 9509 C CA . LYS C 1 417 ? 153.132 136.063 175.921 1.00 63.26 417 LYS B CA 1
ATOM 9510 C C . LYS C 1 417 ? 152.624 136.374 174.524 1.00 71.14 417 LYS B C 1
ATOM 9511 O O . LYS C 1 417 ? 151.482 136.813 174.359 1.00 81.74 417 LYS B O 1
ATOM 9517 N N . ILE C 1 418 ? 153.469 136.145 173.525 1.00 66.08 418 ILE B N 1
ATOM 9518 C CA . ILE C 1 418 ? 153.143 136.434 172.137 1.00 61.51 418 ILE B CA 1
ATOM 9519 C C . ILE C 1 418 ? 153.426 135.192 171.310 1.00 66.22 418 ILE B C 1
ATOM 9520 O O . ILE C 1 418 ? 154.229 134.336 171.694 1.00 75.13 418 ILE B O 1
ATOM 9525 N N . GLU C 1 419 ? 152.757 135.096 170.166 1.00 80.12 419 GLU B N 1
ATOM 9526 C CA . GLU C 1 419 ? 152.916 133.953 169.276 1.00 74.43 419 GLU B CA 1
ATOM 9527 C C . GLU C 1 419 ? 152.580 134.404 167.866 1.00 72.31 419 GLU B C 1
ATOM 9528 O O . GLU C 1 419 ? 151.415 134.674 167.564 1.00 89.83 419 GLU B O 1
ATOM 9534 N N . ILE C 1 420 ? 153.594 134.486 167.010 1.00 64.61 420 ILE B N 1
ATOM 9535 C CA . ILE C 1 420 ? 153.437 134.937 165.633 1.00 70.54 420 ILE B CA 1
ATOM 9536 C C . ILE C 1 420 ? 153.598 133.724 164.730 1.00 73.86 420 ILE B C 1
ATOM 9537 O O . ILE C 1 420 ? 154.640 133.059 164.756 1.00 87.64 420 ILE B O 1
ATOM 9542 N N . ASN C 1 421 ? 152.573 133.438 163.933 1.00 78.68 421 ASN B N 1
ATOM 9543 C CA . ASN C 1 421 ? 152.530 132.237 163.114 1.00 80.36 421 ASN B CA 1
ATOM 9544 C C . ASN C 1 421 ? 152.151 132.589 161.684 1.00 83.20 421 ASN B C 1
ATOM 9545 O O . ASN C 1 421 ? 151.577 133.645 161.410 1.00 91.82 421 ASN B O 1
ATOM 9550 N N . TYR C 1 422 ? 152.487 131.684 160.771 1.00 91.71 422 TYR B N 1
ATOM 9551 C CA . TYR C 1 422 ? 152.036 131.770 159.391 1.00 94.37 422 TYR B CA 1
ATOM 9552 C C . TYR C 1 422 ? 150.704 131.050 159.247 1.00 100.19 422 TYR B C 1
ATOM 9553 O O . TYR C 1 422 ? 150.547 129.922 159.724 1.00 110.33 422 TYR B O 1
ATOM 9562 N N . SER C 1 423 ? 149.749 131.701 158.592 1.00 102.08 423 SER B N 1
ATOM 9563 C CA . SER C 1 423 ? 148.477 131.062 158.303 1.00 103.96 423 SER B CA 1
ATOM 9564 C C . SER C 1 423 ? 148.679 129.958 157.268 1.00 109.83 423 SER B C 1
ATOM 9565 O O . SER C 1 423 ? 149.779 129.738 156.756 1.00 110.00 423 SER B O 1
ATOM 9568 N N . ASP C 1 424 ? 147.596 129.247 156.956 1.00 129.33 424 ASP B N 1
ATOM 9569 C CA . ASP C 1 424 ? 147.669 128.210 155.931 1.00 128.59 424 ASP B CA 1
ATOM 9570 C C . ASP C 1 424 ? 147.872 128.829 154.552 1.00 127.62 424 ASP B C 1
ATOM 9571 O O . ASP C 1 424 ? 148.865 128.549 153.872 1.00 129.31 424 ASP B O 1
ATOM 9576 N N . LEU C 1 425 ? 146.942 129.685 154.126 1.00 126.56 425 LEU B N 1
ATOM 9577 C CA . LEU C 1 425 ? 147.097 130.449 152.889 1.00 126.96 425 LEU B CA 1
ATOM 9578 C C . LEU C 1 425 ? 147.982 131.652 153.201 1.00 131.36 425 LEU B C 1
ATOM 9579 O O . LEU C 1 425 ? 147.520 132.770 153.437 1.00 133.98 425 LEU B O 1
ATOM 9584 N N . ASN C 1 426 ? 149.288 131.407 153.193 1.00 127.95 426 ASN B N 1
ATOM 9585 C CA . ASN C 1 426 ? 150.262 132.350 153.726 1.00 123.33 426 ASN B CA 1
ATOM 9586 C C . ASN C 1 426 ? 150.897 133.241 152.667 1.00 124.07 426 ASN B C 1
ATOM 9587 O O . ASN C 1 426 ? 151.802 134.013 153.000 1.00 127.30 426 ASN B O 1
ATOM 9592 N N . TYR C 1 427 ? 150.457 133.168 151.413 1.00 124.16 427 TYR B N 1
ATOM 9593 C CA . TYR C 1 427 ? 151.069 133.940 150.342 1.00 123.65 427 TYR B CA 1
ATOM 9594 C C . TYR C 1 427 ? 149.997 134.543 149.447 1.00 125.14 427 TYR B C 1
ATOM 9595 O O . TYR C 1 427 ? 148.884 134.021 149.343 1.00 129.57 427 TYR B O 1
ATOM 9604 N N . LYS C 1 428 ? 150.349 135.654 148.803 1.00 117.85 428 LYS B N 1
ATOM 9605 C CA . LYS C 1 428 ? 149.450 136.334 147.883 1.00 119.12 428 LYS B CA 1
ATOM 9606 C C . LYS C 1 428 ? 150.241 137.376 147.108 1.00 121.99 428 LYS B C 1
ATOM 9607 O O . LYS C 1 428 ? 151.028 138.119 147.697 1.00 127.67 428 LYS B O 1
ATOM 9613 N N . ILE C 1 429 ? 150.027 137.425 145.795 1.00 118.91 429 ILE B N 1
ATOM 9614 C CA . ILE C 1 429 ? 150.696 138.382 144.921 1.00 116.25 429 ILE B CA 1
ATOM 9615 C C . ILE C 1 429 ? 149.641 139.123 144.117 1.00 118.41 429 ILE B C 1
ATOM 9616 O O . ILE C 1 429 ? 148.737 138.502 143.548 1.00 120.35 429 ILE B O 1
ATOM 9621 N N . THR C 1 430 ? 149.761 140.447 144.066 1.00 118.80 430 THR B N 1
ATOM 9622 C CA . THR C 1 430 ? 148.939 141.287 143.205 1.00 115.66 430 THR B CA 1
ATOM 9623 C C . THR C 1 430 ? 149.849 141.933 142.174 1.00 115.75 430 THR B C 1
ATOM 9624 O O . THR C 1 430 ? 150.810 142.619 142.535 1.00 120.61 430 THR B O 1
ATOM 9628 N N . GLN C 1 431 ? 149.548 141.717 140.899 1.00 117.92 431 GLN B N 1
ATOM 9629 C CA . GLN C 1 431 ? 150.378 142.189 139.800 1.00 118.82 431 GLN B CA 1
ATOM 9630 C C . GLN C 1 431 ? 149.605 143.211 138.984 1.00 118.61 431 GLN B C 1
ATOM 9631 O O . GLN C 1 431 ? 148.444 142.980 138.638 1.00 119.56 431 GLN B O 1
ATOM 9637 N N . GLN C 1 432 ? 150.247 144.335 138.682 1.00 122.03 432 GLN B N 1
ATOM 9638 C CA . GLN C 1 432 ? 149.713 145.294 137.727 1.00 123.24 432 GLN B CA 1
ATOM 9639 C C . GLN C 1 432 ? 150.348 145.029 136.370 1.00 127.28 432 GLN B C 1
ATOM 9640 O O . GLN C 1 432 ? 151.574 144.932 136.260 1.00 125.96 432 GLN B O 1
ATOM 9646 N N . GLN C 1 433 ? 149.513 144.913 135.342 1.00 132.76 433 GLN B N 1
ATOM 9647 C CA . GLN C 1 433 ? 149.955 144.479 134.025 1.00 130.49 433 GLN B CA 1
ATOM 9648 C C . GLN C 1 433 ? 149.619 145.545 132.997 1.00 130.82 433 GLN B C 1
ATOM 9649 O O . GLN C 1 433 ? 148.558 146.174 133.073 1.00 129.87 433 GLN B O 1
ATOM 9655 N N . LYS C 1 434 ? 150.522 145.742 132.039 1.00 128.61 434 LYS B N 1
ATOM 9656 C CA . LYS C 1 434 ? 150.281 146.667 130.941 1.00 126.53 434 LYS B CA 1
ATOM 9657 C C . LYS C 1 434 ? 149.271 146.049 129.988 1.00 128.84 434 LYS B C 1
ATOM 9658 O O . LYS C 1 434 ? 149.644 145.295 129.084 1.00 130.47 434 LYS B O 1
ATOM 9664 N N . ALA C 1 435 ? 147.991 146.357 130.198 1.00 138.39 435 ALA B N 1
ATOM 9665 C CA . ALA C 1 435 ? 146.895 145.723 129.475 1.00 139.06 435 ALA B CA 1
ATOM 9666 C C . ALA C 1 435 ? 147.215 145.533 128.000 1.00 140.99 435 ALA B C 1
ATOM 9667 O O . ALA C 1 435 ? 147.082 144.424 127.472 1.00 142.18 435 ALA B O 1
ATOM 9669 N N . VAL C 1 436 ? 147.636 146.598 127.326 1.00 144.94 436 VAL B N 1
ATOM 9670 C CA . VAL C 1 436 ? 147.919 146.568 125.896 1.00 145.02 436 VAL B CA 1
ATOM 9671 C C . VAL C 1 436 ? 149.312 147.128 125.656 1.00 144.87 436 VAL B C 1
ATOM 9672 O O . VAL C 1 436 ? 149.633 148.233 126.109 1.00 144.41 436 VAL B O 1
ATOM 9676 N N . SER C 1 437 ? 150.137 146.362 124.949 1.00 147.30 437 SER B N 1
ATOM 9677 C CA . SER C 1 437 ? 151.428 146.823 124.470 1.00 146.25 437 SER B CA 1
ATOM 9678 C C . SER C 1 437 ? 151.303 147.233 123.005 1.00 148.48 437 SER B C 1
ATOM 9679 O O . SER C 1 437 ? 150.232 147.157 122.400 1.00 151.22 437 SER B O 1
ATOM 9682 N N . VAL C 1 438 ? 152.421 147.676 122.424 1.00 141.58 438 VAL B N 1
ATOM 9683 C CA . VAL C 1 438 ? 152.395 148.114 121.032 1.00 139.02 438 VAL B CA 1
ATOM 9684 C C . VAL C 1 438 ? 151.988 146.969 120.118 1.00 138.74 438 VAL B C 1
ATOM 9685 O O . VAL C 1 438 ? 151.267 147.176 119.134 1.00 139.90 438 VAL B O 1
ATOM 9689 N N . SER C 1 439 ? 152.442 145.750 120.414 1.00 144.37 439 SER B N 1
ATOM 9690 C CA . SER C 1 439 ? 152.017 144.598 119.627 1.00 144.75 439 SER B CA 1
ATOM 9691 C C . SER C 1 439 ? 150.521 144.353 119.779 1.00 142.50 439 SER B C 1
ATOM 9692 O O . SER C 1 439 ? 149.836 144.034 118.801 1.00 142.38 439 SER B O 1
ATOM 9695 N N . GLU C 1 440 ? 150.000 144.495 120.998 1.00 150.29 440 GLU B N 1
ATOM 9696 C CA . GLU C 1 440 ? 148.573 144.304 121.227 1.00 151.91 440 GLU B CA 1
ATOM 9697 C C . GLU C 1 440 ? 147.744 145.345 120.484 1.00 153.22 440 GLU B C 1
ATOM 9698 O O . GLU C 1 440 ? 146.710 145.012 119.894 1.00 155.40 440 GLU B O 1
ATOM 9704 N N . LEU C 1 441 ? 148.174 146.608 120.507 1.00 146.94 441 LEU B N 1
ATOM 9705 C CA . LEU C 1 441 ? 147.434 147.648 119.801 1.00 144.80 441 LEU B CA 1
ATOM 9706 C C . LEU C 1 441 ? 147.419 147.389 118.301 1.00 147.72 441 LEU B C 1
ATOM 9707 O O . LEU C 1 441 ? 146.388 147.567 117.645 1.00 154.30 441 LEU B O 1
ATOM 9712 N N . LEU C 1 442 ? 148.551 146.959 117.742 1.00 144.45 442 LEU B N 1
ATOM 9713 C CA . LEU C 1 442 ? 148.647 146.777 116.300 1.00 139.33 442 LEU B CA 1
ATOM 9714 C C . LEU C 1 442 ? 147.696 145.710 115.781 1.00 140.90 442 LEU B C 1
ATOM 9715 O O . LEU C 1 442 ? 147.456 145.656 114.570 1.00 141.10 442 LEU B O 1
ATOM 9720 N N . ALA C 1 443 ? 147.156 144.862 116.654 1.00 143.51 443 ALA B N 1
ATOM 9721 C CA . ALA C 1 443 ? 146.139 143.899 116.252 1.00 140.82 443 ALA B CA 1
ATOM 9722 C C . ALA C 1 443 ? 144.762 144.554 116.182 1.00 143.05 443 ALA B C 1
ATOM 9723 O O . ALA C 1 443 ? 144.016 144.347 115.221 1.00 148.18 443 ALA B O 1
ATOM 9725 N N . ASP C 1 444 ? 144.416 145.351 117.196 1.00 143.47 444 ASP B N 1
ATOM 9726 C CA . ASP C 1 444 ? 143.107 145.996 117.214 1.00 143.11 444 ASP B CA 1
ATOM 9727 C C . ASP C 1 444 ? 142.938 146.941 116.033 1.00 140.75 444 ASP B C 1
ATOM 9728 O O . ASP C 1 444 ? 141.885 146.958 115.386 1.00 146.64 444 ASP B O 1
ATOM 9733 N N . LEU C 1 445 ? 143.964 147.738 115.735 1.00 141.15 445 LEU B N 1
ATOM 9734 C CA . LEU C 1 445 ? 143.885 148.632 114.586 1.00 139.84 445 LEU B CA 1
ATOM 9735 C C . LEU C 1 445 ? 143.765 147.845 113.288 1.00 142.16 445 LEU B C 1
ATOM 9736 O O . LEU C 1 445 ? 143.151 148.316 112.324 1.00 145.01 445 LEU B O 1
ATOM 9741 N N . GLY C 1 446 ? 144.356 146.651 113.240 1.00 139.74 446 GLY B N 1
ATOM 9742 C CA . GLY C 1 446 ? 144.215 145.815 112.059 1.00 137.36 446 GLY B CA 1
ATOM 9743 C C . GLY C 1 446 ? 142.800 145.306 111.869 1.00 136.09 446 GLY B C 1
ATOM 9744 O O . GLY C 1 446 ? 142.294 145.255 110.746 1.00 136.22 446 GLY B O 1
ATOM 9745 N N . GLY C 1 447 ? 142.146 144.910 112.961 1.00 141.40 447 GLY B N 1
ATOM 9746 C CA . GLY C 1 447 ? 140.788 144.405 112.851 1.00 142.61 447 GLY B CA 1
ATOM 9747 C C . GLY C 1 447 ? 139.810 145.463 112.379 1.00 147.12 447 GLY B C 1
ATOM 9748 O O . GLY C 1 447 ? 138.991 145.219 111.489 1.00 151.07 447 GLY B O 1
ATOM 9749 N N . GLN C 1 448 ? 139.881 146.656 112.970 1.00 150.08 448 GLN B N 1
ATOM 9750 C CA . GLN C 1 448 ? 138.962 147.724 112.588 1.00 144.43 448 GLN B CA 1
ATOM 9751 C C . GLN C 1 448 ? 139.184 148.144 111.142 1.00 144.54 448 GLN B C 1
ATOM 9752 O O . GLN C 1 448 ? 138.233 148.249 110.360 1.00 150.21 448 GLN B O 1
ATOM 9758 N N . LEU C 1 449 ? 140.440 148.386 110.766 1.00 155.43 449 LEU B N 1
ATOM 9759 C CA . LEU C 1 449 ? 140.726 148.804 109.399 1.00 155.40 449 LEU B CA 1
ATOM 9760 C C . LEU C 1 449 ? 140.296 147.738 108.402 1.00 157.31 449 LEU B C 1
ATOM 9761 O O . LEU C 1 449 ? 139.698 148.050 107.366 1.00 161.42 449 LEU B O 1
ATOM 9766 N N . GLY C 1 450 ? 140.593 146.472 108.696 1.00 161.82 450 GLY B N 1
ATOM 9767 C CA . GLY C 1 450 ? 140.186 145.402 107.801 1.00 160.99 450 GLY B CA 1
ATOM 9768 C C . GLY C 1 450 ? 138.683 145.196 107.773 1.00 160.98 450 GLY B C 1
ATOM 9769 O O . GLY C 1 450 ? 138.103 144.938 106.716 1.00 163.10 450 GLY B O 1
ATOM 9770 N N . LEU C 1 451 ? 138.032 145.307 108.931 1.00 148.31 451 LEU B N 1
ATOM 9771 C CA . LEU C 1 451 ? 136.608 144.996 109.008 1.00 144.71 451 LEU B CA 1
ATOM 9772 C C . LEU C 1 451 ? 135.790 145.917 108.114 1.00 149.59 451 LEU B C 1
ATOM 9773 O O . LEU C 1 451 ? 134.993 145.456 107.290 1.00 152.59 451 LEU B O 1
ATOM 9778 N N . PHE C 1 452 ? 135.978 147.226 108.260 1.00 161.31 452 PHE B N 1
ATOM 9779 C CA . PHE C 1 452 ? 135.121 148.196 107.591 1.00 161.59 452 PHE B CA 1
ATOM 9780 C C . PHE C 1 452 ? 135.551 148.485 106.161 1.00 160.72 452 PHE B C 1
ATOM 9781 O O . PHE C 1 452 ? 134.713 148.871 105.339 1.00 161.61 452 PHE B O 1
ATOM 9789 N N . CYS C 1 453 ? 136.834 148.310 105.843 1.00 166.86 453 CYS B N 1
ATOM 9790 C CA . CYS C 1 453 ? 137.339 148.594 104.509 1.00 167.67 453 CYS B CA 1
ATOM 9791 C C . CYS C 1 453 ? 138.229 147.501 103.940 1.00 168.77 453 CYS B C 1
ATOM 9792 O O . CYS C 1 453 ? 138.526 147.543 102.741 1.00 167.57 453 CYS B O 1
ATOM 9795 N N . GLY C 1 454 ? 138.663 146.535 104.744 1.00 172.55 454 GLY B N 1
ATOM 9796 C CA . GLY C 1 454 ? 139.527 145.481 104.251 1.00 173.08 454 GLY B CA 1
ATOM 9797 C C . GLY C 1 454 ? 140.863 146.008 103.774 1.00 173.35 454 GLY B C 1
ATOM 9798 O O . GLY C 1 454 ? 141.561 145.346 103.000 1.00 174.09 454 GLY B O 1
ATOM 9799 N N . ALA C 1 455 ? 141.229 147.199 104.231 1.00 174.38 455 ALA B N 1
ATOM 9800 C CA . ALA C 1 455 ? 142.465 147.834 103.812 1.00 174.66 455 ALA B CA 1
ATOM 9801 C C . ALA C 1 455 ? 143.648 147.271 104.594 1.00 174.28 455 ALA B C 1
ATOM 9802 O O . ALA C 1 455 ? 143.503 146.439 105.492 1.00 171.98 455 ALA B O 1
ATOM 9804 N N . SER C 1 456 ? 144.838 147.741 104.232 1.00 176.29 456 SER B N 1
ATOM 9805 C CA . SER C 1 456 ? 146.068 147.342 104.897 1.00 172.57 456 SER B CA 1
ATOM 9806 C C . SER C 1 456 ? 147.088 148.452 104.704 1.00 174.09 456 SER B C 1
ATOM 9807 O O . SER C 1 456 ? 146.916 149.339 103.864 1.00 178.14 456 SER B O 1
ATOM 9810 N N . LEU C 1 457 ? 148.164 148.396 105.492 1.00 172.42 457 LEU B N 1
ATOM 9811 C CA . LEU C 1 457 ? 149.203 149.413 105.376 1.00 174.28 457 LEU B CA 1
ATOM 9812 C C . LEU C 1 457 ? 149.726 149.507 103.951 1.00 173.58 457 LEU B C 1
ATOM 9813 O O . LEU C 1 457 ? 150.158 150.580 103.515 1.00 174.12 457 LEU B O 1
ATOM 9818 N N . ILE C 1 458 ? 149.699 148.398 103.210 1.00 182.24 458 ILE B N 1
ATOM 9819 C CA . ILE C 1 458 ? 150.060 148.449 101.797 1.00 183.18 458 ILE B CA 1
ATOM 9820 C C . ILE C 1 458 ? 149.009 149.225 101.015 1.00 184.40 458 ILE B C 1
ATOM 9821 O O . ILE C 1 458 ? 149.330 149.961 100.074 1.00 188.27 458 ILE B O 1
ATOM 9826 N N . THR C 1 459 ? 147.737 149.072 101.390 1.00 184.51 459 THR B N 1
ATOM 9827 C CA . THR C 1 459 ? 146.675 149.811 100.715 1.00 183.77 459 THR B CA 1
ATOM 9828 C C . THR C 1 459 ? 146.855 151.313 100.892 1.00 186.01 459 THR B C 1
ATOM 9829 O O . THR C 1 459 ? 146.638 152.088 99.954 1.00 188.33 459 THR B O 1
ATOM 9833 N N . ILE C 1 460 ? 147.247 151.742 102.093 1.00 181.65 460 ILE B N 1
ATOM 9834 C CA . ILE C 1 460 ? 147.458 153.165 102.342 1.00 179.38 460 ILE B CA 1
ATOM 9835 C C . ILE C 1 460 ? 148.571 153.699 101.450 1.00 180.55 460 ILE B C 1
ATOM 9836 O O . ILE C 1 460 ? 148.464 154.794 100.884 1.00 180.92 460 ILE B O 1
ATOM 9841 N N . ILE C 1 461 ? 149.658 152.938 101.310 1.00 188.69 461 ILE B N 1
ATOM 9842 C CA . ILE C 1 461 ? 150.759 153.371 100.456 1.00 188.67 461 ILE B CA 1
ATOM 9843 C C . ILE C 1 461 ? 150.287 153.514 99.015 1.00 189.76 461 ILE B C 1
ATOM 9844 O O . ILE C 1 461 ? 150.675 154.452 98.309 1.00 190.28 461 ILE B O 1
ATOM 9849 N N . GLU C 1 462 ? 149.445 152.587 98.555 1.00 192.83 462 GLU B N 1
ATOM 9850 C CA . GLU C 1 462 ? 148.920 152.682 97.197 1.00 191.10 462 GLU B CA 1
ATOM 9851 C C . GLU C 1 462 ? 148.141 153.976 97.002 1.00 191.12 462 GLU B C 1
ATOM 9852 O O . GLU C 1 462 ? 148.282 154.646 95.972 1.00 189.85 462 GLU B O 1
ATOM 9858 N N . ILE C 1 463 ? 147.314 154.345 97.982 1.00 197.46 463 ILE B N 1
ATOM 9859 C CA . ILE C 1 463 ? 146.552 155.586 97.880 1.00 197.00 463 ILE B CA 1
ATOM 9860 C C . ILE C 1 463 ? 147.493 156.782 97.827 1.00 197.60 463 ILE B C 1
ATOM 9861 O O . ILE C 1 463 ? 147.316 157.696 97.012 1.00 198.42 463 ILE B O 1
ATOM 9866 N N . ILE C 1 464 ? 148.511 156.794 98.690 1.00 195.91 464 ILE B N 1
ATOM 9867 C CA . ILE C 1 464 ? 149.441 157.919 98.720 1.00 195.94 464 ILE B CA 1
ATOM 9868 C C . ILE C 1 464 ? 150.148 158.057 97.379 1.00 196.02 464 ILE B C 1
ATOM 9869 O O . ILE C 1 464 ? 150.278 159.163 96.839 1.00 194.77 464 ILE B O 1
ATOM 9874 N N . GLU C 1 465 ? 150.613 156.940 96.817 1.00 198.94 465 GLU B N 1
ATOM 9875 C CA . GLU C 1 465 ? 151.266 156.993 95.514 1.00 198.01 465 GLU B CA 1
ATOM 9876 C C . GLU C 1 465 ? 150.303 157.482 94.441 1.00 198.42 465 GLU B C 1
ATOM 9877 O O . GLU C 1 465 ? 150.679 158.281 93.575 1.00 198.64 465 GLU B O 1
ATOM 9883 N N . TYR C 1 466 ? 149.053 157.015 94.481 1.00 198.12 466 TYR B N 1
ATOM 9884 C CA . TYR C 1 466 ? 148.067 157.470 93.507 1.00 198.17 466 TYR B CA 1
ATOM 9885 C C . TYR C 1 466 ? 147.822 158.968 93.636 1.00 199.15 466 TYR B C 1
ATOM 9886 O O . TYR C 1 466 ? 147.711 159.676 92.629 1.00 200.07 466 TYR B O 1
ATOM 9895 N N . LEU C 1 467 ? 147.731 159.468 94.870 1.00 200.62 467 LEU B N 1
ATOM 9896 C CA . LEU C 1 467 ? 147.540 160.901 95.069 1.00 199.94 467 LEU B CA 1
ATOM 9897 C C . LEU C 1 467 ? 148.747 161.689 94.577 1.00 202.11 467 LEU B C 1
ATOM 9898 O O . LEU C 1 467 ? 148.597 162.768 93.992 1.00 202.50 467 LEU B O 1
ATOM 9903 N N . PHE C 1 468 ? 149.955 161.167 94.806 1.00 202.63 468 PHE B N 1
ATOM 9904 C CA . PHE C 1 468 ? 151.155 161.866 94.358 1.00 201.77 468 PHE B CA 1
ATOM 9905 C C . PHE C 1 468 ? 151.164 162.028 92.843 1.00 201.52 468 PHE B C 1
ATOM 9906 O O . PHE C 1 468 ? 151.501 163.100 92.328 1.00 199.57 468 PHE B O 1
ATOM 9914 N N . THR C 1 469 ? 150.795 160.974 92.112 1.00 205.76 469 THR B N 1
ATOM 9915 C CA . THR C 1 469 ? 150.726 161.079 90.659 1.00 203.88 469 THR B CA 1
ATOM 9916 C C . THR C 1 469 ? 149.702 162.123 90.236 1.00 203.28 469 THR B C 1
ATOM 9917 O O . THR C 1 469 ? 149.944 162.902 89.307 1.00 201.99 469 THR B O 1
ATOM 9921 N N . ASN C 1 470 ? 148.549 162.154 90.908 1.00 202.73 470 ASN B N 1
ATOM 9922 C CA . ASN C 1 470 ? 147.540 163.158 90.590 1.00 201.30 470 ASN B CA 1
ATOM 9923 C C . ASN C 1 470 ? 148.071 164.564 90.834 1.00 201.12 470 ASN B C 1
ATOM 9924 O O . ASN C 1 470 ? 147.828 165.476 90.035 1.00 199.06 470 ASN B O 1
ATOM 9929 N N . PHE C 1 471 ? 148.795 164.760 91.931 1.00 193.20 471 PHE B N 1
ATOM 9930 C CA . PHE C 1 471 ? 149.362 166.063 92.253 1.00 191.50 471 PHE B CA 1
ATOM 9931 C C . PHE C 1 471 ? 150.388 166.479 91.204 1.00 190.57 471 PHE B C 1
ATOM 9932 O O . PHE C 1 471 ? 151.267 167.298 91.472 1.00 188.08 471 PHE B O 1
#

GO terms:
  GO:0005886 plasma membrane (C, IDA)
  GO:0160228 bile acid-gated sodium channel activity (F, IDA)
  GO:0005886 plasma membrane (C, EXP)
  GO:0005886 plasma membrane (C, TAS)

Foldseek 3Di:
DVLVVFLFPLSVQLPVPVPPCRVPVSVVLSVVLVVVLCVQLVVLVVVLLLQDWDKDKDFDFDADDDFAKKKKFWLFWFWCVLCVVPVLVQVLLVLLQCLQVVPDDDPPDPSNVVNLVVCVPPQVDDNLVCLQVGTDDFDCQFWVFKDFQNHGDGSVQWDWAQHSSGTMTMHPAVGAPGGMKTKGFSPPVTGHHDVVVPSDAGFMWMATDHNQDDDRVHVPTDTFHFQKAKEKAKAKEKEFADDQSNGQAHVVDADPVRRAAALVRLLLRQLQVQLCVQPVAGDCNSPPSGHHDTSNCSVVRVNVSSVVCVVVVVQAEDGNPGSRHHHRMDIDIDMDMDIDRPQDPVNLVVVCVVVVHDSVSRNHTMTIYHYGYHRRRYMYMYMGSPADPVRSVVVSCCSCCVSTNHDPVSVVSVVVVVVVVD/DVLVVFLFPLSVQLPVPVPPCRVPVSVVLSVVLVVVLVVVLVVLVVVLLLQDWDKDKDFDFDADDDFFKKKKFWLFWFWPVLCVVPVLVQVLLVLLQCLQPVPDDDPPDPSNVVNLVVCVPPQVDDNLVCLVVGTDDFDCQFWVFKDFQNHGDGSVQWDWDQHSSGIMTMHPAVGAPGGMKTKGFSPCVTGHHDCVVPSDAGFMWMDTDHNQDDDRVHVPTDTFHFQKAKEKAKAKEKEFADDQSNGQAHVVDAAPVRRAAALVRLLLRQLQVQLCVQPVAGDCNSPPSGHHDTSNCSVVRVNVSSVVCVVVVVQDEDGNPGSRYHHRMDIDIDMDMDIDRPQDPVNLVVVCVVVVHDSVSRNHTMTIYHYGYHRRRYMYMYIGSPADPVRSVVVSCCSCCVSTNHDPVSVVSVVVVVVVVD/DVLVVFLFPLSVQLPVPVPPCRVVVSVVLSVVLVVVLVVVLVVLVVVLLLQDWDKDKDFDFDADDDFFKKKKFWLFWFWCVLCVVPVLVQVLLVLLQCLQPVPDDDPPDPSNVVNLVVCVPPQVDDNLVCLVVGTDDFDCQFWVFKDFQNHGDGSVQWDWDQHSSGTMTMHPAVGAPGGMKTKGFSPPVTGHHDVVVPSDAGFMWMDTDHNQDDDRRHVPTDTFHFQKEKEKAKAKEKEFADDQSNGQAHVVDADPVRRAAALVRLLLRQLQVQLCVQPVAGDCNSPPSGHHDTSNCSVVRVNVSSVVCVVVVVQAEDGNPGSRYHHRMDIDIDIDMDIDRPQDPVNLVVVCVVVVHDSVSRNHTMTIYHYGYHRRRYMYMYMGSPADPVRSVVVSCCSCCVSTNHDPVSVVSVVVVVVVVD

Secondary structure (DSSP, 8-state):
-HHHH--STTHHHHHH---HHHHHHHHHHHHHHHHHHHHHHHHHHHHHTT--EEEEEEEE--SS----EEEEEESS-EEHHHHTT-TTHHHHHHHHGGGT------TT-HHHHHHHHHHHH--S--HHHHHHHSB----TTTEEEEEETTEE--GGGEEEEEETTEEEEEES---TT-EEEEEEE--TTTEE--TTTT---BEEEEEEE-TTS----TTT-EEEETTEEEEEEEEEEEEE---TTTSS--TT---GGGPPP-HHHHHHHHHHHHHHHHSSSB-TTSGGGSPBPPHHHIIIIIHHHHHHHHHHT-S-EESTTSSEEPPSEEEE--EEEEEEESS-HHHHHHHHHHHT--HHHHHHHEEEEEEEEEEEEEEEEEEEES--HHHHHHHHHHHHHHHH---HHHHHHHHHHHHHH-/-HHHH--STTHHHHHH---HHHHHHHHHHHHHHHHHHHHHHHHHHHHHTT--EEEEEEEE--SS----EEEEEESS-EEHHHHTT-TTHHHHHHHHGGGTS-----TT-HHHHHHHHHHHH--S--HHHHHHHSB----TTTEEEEEETTEE--GGGEEEEEETTEEEEEES---TT-EEEEEEE--TTTEE--TTTT---BEEEEEEE-TTS----TTT-EEEETTEEEEEEEEEEEEE---TTTSS--TT---GGGPPP-HHHHHHHHHHHHHHHHSSSB-TTSGGGSPBPPHHHIIIIIHHHHHHHHHHT-S-EESTTSSEEPPSEEEE--EEEEEEESS-HHHHHHHHHHHT--HHHHHHHEEEEEEEEEEEEEEEEEEEES--HHHHHHHHHHHHHHHH---HHHHHHHHHHHHHH-/-HHHH--STTHHHHHH---HHHHHHHHHHHHHHHHHHHHHHHHHHHHHTT--EEEEEEEE--SS----EEEEEESS-EEHHHHTT-TTHHHHHHHHGGGT------TT-HHHHHHHHHHHH--S--HHHHHHHSB----TTTEEEEEETTEE--GGGEEEEEETTEEEEEES---TT-EEEEEEE--TTTEE--GGGT---BEEEEEEE-TTS----TTT-EEEETTEEEEEEEEEEEEE---TTTSS--TT---GGGPPP-HHHHHHHHHHHHHHHHSSSB-TTSGGGSPBPPHHHIIIIIHHHHHHHHHHT-S-EESTTSSEEPPSEEEE--EEEEEEESS-HHHHHHHHHHHT--HHHHHHHEEEEEEEEEEEEEEEEEEEES--HHHHHHHHHHHHHHHH---HHHHHHHHHHHHHH-

InterPro domains:
  IPR001873 Epithelial sodium channel [PF00858] (41-466)
  IPR001873 Epithelial sodium channel [PR01078] (62-79)
  IPR001873 Epithelial sodium channel [PR01078] (102-118)
  IPR001873 Epithelial sodium channel [PR01078] (195-211)
  IPR001873 Epithelial sodium channel [PR01078] (224-242)
  IPR001873 Epithelial sodium channel [PR01078] (252-270)
  IPR001873 Epithelial sodium channel [PR01078] (310-321)
  IPR001873 Epithelial sodium channel [PR01078] (321-338)
  IPR001873 Epithelial sodium channel [PR01078] (373-393)
  IPR001873 Epithelial sodium channel [PR01078] (412-432)
  IPR001873 Epithelial sodium channel [PR01078] (432-446)
  IPR001873 Epithelial sodium channel [PR01078] (446-462)
  IPR001873 Epithelial sodium channel [PTHR11690] (35-475)